Protein AF-A0A015L414-F1 (afdb_monomer_lite)

Radius of gyration: 54.32 Å; chains: 1; bounding box: 132×86×168 Å

Secondary structure (DSSP, 8-state):
--------------EEEEEEEEETTEEEEEEEEEEE-TTS--BHHHHHHHHHTTTTTTSEEEEEEE-TTSPPEEETTGGGSBTHHHHHHT--EEEEEEEPPP----------HHHHHHHHHHSEEPPPPPP-SSHHHHHHHHHHHHHHHTT--EETTTIIIIIHHHHHHHHHHHHHHGGGHHHHHTTT----HHHHTSTTGGGT--S-THHHHSSPPPPPPPHHHHHHHHHHHHHHHTSTTTTSTTTHHHHHHHHHHHHHHHHHHHHHHHHHHHHHHHHH-SS-S--TTTSEEEEEEPPPSS--GGGHHHHHHHHTSPTT--EESGGGS-SSHHHHHHHHHT---SS-EEEEEEEEETTTEEEEEEEE--S-GGG--HHHHHHHHHHHHHHSPB---HHHHHHHHHHHHTT----HHHHHHHHHHHH-B-PPPSSHHHHHHHHHHHHHHHHT-THHHHHHHHTTT-S--TTHHHHHHHHHHHHHSPPEE-TTS----EE--S-SSHHHHHHHHHHHHHHHS-TTSS----HHHHHHTSB-S-TTSGGGGG----S-EE------------TTHHHHHHHHHHHHHHHHHTTTTEEEEEEEEPPPEEEBSSS-EE-S---S-----TT-----B-TTS-SEEEEEEEEEEEPPPSSTTS-S--EEEEEEEEETTTS---HHHHHHHHHHHHHHHTTT---SEEEEEE---GGG-TTSHHHHHHHHHHHHHTT-SEEEEEEPPTT-GGGSHHHHHHHHHHHHHTT-EEBPPP--HHHHHHHHT--SHHHHHHHHHH-HHHHHHHHHHHHHHHHHHHHHHTT-EETTEEPEE-PPPPHHHHHHHHHGGGGT-TT--TT--SHHHHTT-HHHHHHHHHHEEE-SSEEEEE----TT-SSS----S-HHHHHH--PPPPP-B-SS-TTSBPPHHHHTTS---GGG-HHHHHHHHT--SS-TTTSSGGGEEEEEE-TTT--EEEEE-SSPPPHHHHHHHHHHHHHS---TTS-SS-TTSTTTTTSB--SS--TTSPPPHHHHH-TT--S---S-TTT---TTBPPPPHHHHHHEEEEE--BHHHHHTTPPPEEEEE----TTTGGGGSS--

Organism: Rhizophagus irregularis (strain DAOM 197198w) (NCBI:txid1432141)

Sequence (1105 aa):
MLPATMFDFLSHKMGFFVVCVLKEAKTVISDKVVKVSPTDSFQFHDIFNAATNEQFESYGVQVFLRKPPEKWVYVEEGLEGDISMLFELKFTHIKFVLEATEASVQEPQGPNAFDLLMRNSQLVCLPEQRKEDTRRDLLYNDIIKLLQSKEVGWKSGTHSTLGKSFVERLTAALWYIDPHCTKFTERSLSLGEFFDGLNQYRHDQHYNLFYFTGRHAKYNLMRDKLEQLASSLELSAVQPWATNEQWCNITEEVFILTSSMQKYASNLEKINKSMKQIHLSDTPARHPANDLIVYTIDSCRKIDAQYKQLQDHLLNVDYYTEVDLESFLPKDAIQRYRYIKDLQIQFPVTLYRYYQGNYLGTINYIWKVPSNSEVQSETAHARVITTIQEKLPQYFSRQMRKNVLKKYSLVKTITPAILRILYYDLTGDAAVASNSISKELEERLRLMLELEDPSIICDLRQNNGFKGTKFDTFWNEMNAYFNENLPAVNDRRHGNVLYMPLAISIRDLRNIFIQRLDEKFVPGTILIPSEEWIHLQFQPTNPIAKSAKQYTGRFNIKFMVQARQLRKDHPDTHYCATLFRYLREFAILYRQYVSFICADDKHKVPIGEGVNTSTGVRNKKTMVFQETSLVACDHDFTKLSLTPSVIFFCNIPESIENSFYSGKVFVSFKDTVFQSSSAIRHTTEFYNAISTYHSGNIPPILCLYTDGGPDHRTIFGSVQISLICLFLHGDFDMLIAMRTAPHHSWTNPAERIMSILNLGLQGVALVRDVMGPESETAFAKLDTLDEIRTAAKTNPTLQNDLRECIKRVQQLLEGRTERLVLHNEPIQCYNPADETTIDEFFNIILLIDQTLKISETTSDILSKKTHLQQFMKTHCRQRQYVFQIKKCGQSSCTICKSVQLPHDVFDSLDWLPDPIPSTVDKDHYAKFQTVYQSETTEQHRPTLITTIANSERASSSILVNTRVREFIQCFQCGRMRCLYSERALSAEDKIACQIAIDNWDYSCGSPLVPEDHILYNKVFVREKISCETPMELAYYSCRKSNVNCDVCYWCGHDNELAVPSESLKSKYKSLYPCCNLCRNAGKDIFVRGEIKTNTRAAKRRKINN

Structure (mmCIF, N/CA/C/O backbone):
data_AF-A0A015L414-F1
#
_entry.id   AF-A0A015L414-F1
#
loop_
_atom_site.group_PDB
_atom_site.id
_atom_site.type_symbol
_atom_site.label_atom_id
_atom_site.label_alt_id
_atom_site.label_comp_id
_atom_site.label_asym_id
_atom_site.label_entity_id
_atom_site.label_seq_id
_atom_site.pdbx_PDB_ins_code
_atom_site.Cartn_x
_atom_site.Cartn_y
_atom_site.Cartn_z
_atom_site.occupancy
_atom_site.B_iso_or_equiv
_atom_site.auth_seq_id
_atom_site.auth_comp_id
_atom_site.auth_asym_id
_atom_site.auth_atom_id
_atom_site.pdbx_PDB_model_num
ATOM 1 N N . MET A 1 1 ? 21.656 -44.884 -104.877 1.00 33.53 1 MET A N 1
ATOM 2 C CA . MET A 1 1 ? 22.478 -45.018 -106.096 1.00 33.53 1 MET A CA 1
ATOM 3 C C . MET A 1 1 ? 22.645 -43.631 -106.703 1.00 33.53 1 MET A C 1
ATOM 5 O O . MET A 1 1 ? 21.643 -42.994 -106.989 1.00 33.53 1 MET A O 1
ATOM 9 N N . LEU A 1 2 ? 23.896 -43.162 -106.759 1.00 32.06 2 LEU A N 1
ATOM 10 C CA . LEU A 1 2 ? 24.416 -41.983 -107.488 1.00 32.06 2 LEU A CA 1
ATOM 11 C C . LEU A 1 2 ? 24.376 -42.231 -109.018 1.00 32.06 2 LEU A C 1
ATOM 13 O O . LEU A 1 2 ? 24.239 -43.405 -109.376 1.00 32.06 2 LEU A O 1
ATOM 17 N N . PRO A 1 3 ? 24.448 -41.209 -109.911 1.00 40.34 3 PRO A N 1
ATOM 18 C CA . PRO A 1 3 ? 25.607 -40.296 -110.145 1.00 40.34 3 PRO A CA 1
ATOM 19 C C . PRO A 1 3 ? 25.206 -38.800 -110.303 1.00 40.34 3 PRO A C 1
ATOM 21 O O . PRO A 1 3 ? 24.043 -38.512 -110.544 1.00 40.34 3 PRO A O 1
ATOM 24 N N . ALA A 1 4 ? 25.995 -37.748 -110.021 1.00 32.47 4 ALA A N 1
ATOM 25 C CA . ALA A 1 4 ? 27.372 -37.325 -110.353 1.00 32.47 4 ALA A CA 1
ATOM 26 C C . ALA A 1 4 ? 27.585 -36.832 -111.807 1.00 32.47 4 ALA A C 1
ATOM 28 O O . ALA A 1 4 ? 27.795 -37.647 -112.697 1.00 32.47 4 ALA A O 1
ATOM 29 N N . THR A 1 5 ? 27.542 -35.499 -112.007 1.00 31.89 5 THR A N 1
ATOM 30 C CA . THR A 1 5 ? 28.395 -34.588 -112.839 1.00 31.89 5 THR A CA 1
ATOM 31 C C . THR A 1 5 ? 27.590 -33.294 -113.113 1.00 31.89 5 THR A C 1
ATOM 33 O O . THR A 1 5 ? 26.448 -33.392 -113.536 1.00 31.89 5 THR A O 1
ATOM 36 N N . MET A 1 6 ? 27.930 -32.073 -112.673 1.00 28.66 6 MET A N 1
ATOM 37 C CA . MET A 1 6 ? 29.140 -31.226 -112.700 1.00 28.66 6 MET A CA 1
ATOM 38 C C . MET A 1 6 ? 29.169 -30.282 -113.926 1.00 28.66 6 MET A C 1
ATOM 40 O O . MET A 1 6 ? 29.086 -30.746 -115.056 1.00 28.66 6 MET A O 1
ATOM 44 N N . PHE A 1 7 ? 29.357 -28.989 -113.621 1.00 29.14 7 PHE A N 1
ATOM 45 C CA . PHE A 1 7 ? 29.674 -27.816 -114.457 1.00 29.14 7 PHE A CA 1
ATOM 46 C C . PHE A 1 7 ? 28.555 -26.890 -114.986 1.00 29.14 7 PHE A C 1
ATOM 48 O O . PHE A 1 7 ? 27.577 -27.308 -115.589 1.00 29.14 7 PHE A O 1
ATOM 55 N N . ASP A 1 8 ? 28.820 -25.599 -114.733 1.00 31.88 8 ASP A N 1
ATOM 56 C CA . ASP A 1 8 ? 28.263 -24.349 -115.266 1.00 31.88 8 ASP A CA 1
ATOM 57 C C . ASP A 1 8 ? 26.940 -23.796 -114.725 1.00 31.88 8 ASP A C 1
ATOM 59 O O . ASP A 1 8 ? 25.874 -24.057 -115.259 1.00 31.88 8 ASP A O 1
ATOM 63 N N . PHE A 1 9 ? 27.043 -22.922 -113.707 1.00 31.22 9 PHE A N 1
ATOM 64 C CA . PHE A 1 9 ? 26.328 -21.631 -113.645 1.00 31.22 9 PHE A CA 1
ATOM 65 C C . PHE A 1 9 ? 26.808 -20.792 -112.442 1.00 31.22 9 PHE A C 1
ATOM 67 O O . PHE A 1 9 ? 26.171 -20.782 -111.396 1.00 31.22 9 PHE A O 1
ATOM 74 N N . LEU A 1 10 ? 27.921 -20.061 -112.570 1.00 32.56 10 LEU A N 1
ATOM 75 C CA . LEU A 1 10 ? 28.206 -18.873 -111.741 1.00 32.56 10 LEU A CA 1
ATOM 76 C C . LEU A 1 10 ? 29.092 -17.874 -112.515 1.00 32.56 10 LEU A C 1
ATOM 78 O O . LEU A 1 10 ? 30.137 -17.430 -112.049 1.00 32.56 10 LEU A O 1
ATOM 82 N N . SER A 1 11 ? 28.657 -17.482 -113.714 1.00 39.06 11 SER A N 1
ATOM 83 C CA . SER A 1 11 ? 29.202 -16.311 -114.399 1.00 39.06 11 SER A CA 1
ATOM 84 C C . SER A 1 11 ? 28.691 -15.022 -113.738 1.00 39.06 11 SER A C 1
ATOM 86 O O . SER A 1 11 ? 27.484 -14.796 -113.648 1.00 39.06 11 SER A O 1
ATOM 88 N N . HIS A 1 12 ? 29.644 -14.173 -113.342 1.00 51.84 12 HIS A N 1
ATOM 89 C CA . HIS A 1 12 ? 29.516 -12.746 -113.005 1.00 51.84 12 HIS A CA 1
ATOM 90 C C . HIS A 1 12 ? 29.059 -12.413 -111.579 1.00 51.84 12 HIS A C 1
ATOM 92 O O . HIS A 1 12 ? 27.959 -11.919 -111.334 1.00 51.84 12 HIS A O 1
ATOM 98 N N . LYS A 1 13 ? 29.979 -12.561 -110.622 1.00 49.94 13 LYS A N 1
ATOM 99 C CA . LYS A 1 13 ? 29.939 -11.785 -109.377 1.00 49.94 13 LYS A CA 1
ATOM 100 C C . LYS A 1 13 ? 31.193 -10.926 -109.276 1.00 49.94 13 LYS A C 1
ATOM 102 O O . LYS A 1 13 ? 32.298 -11.449 -109.228 1.00 49.94 13 LYS A O 1
ATOM 107 N N . MET A 1 14 ? 31.002 -9.609 -109.233 1.00 58.81 14 MET A N 1
ATOM 108 C CA . MET A 1 14 ? 32.038 -8.674 -108.793 1.00 58.81 14 MET A CA 1
ATOM 109 C C . MET A 1 14 ? 32.479 -9.040 -107.371 1.00 58.81 14 MET A C 1
ATOM 111 O O . MET A 1 14 ? 31.630 -9.212 -106.492 1.00 58.81 14 MET A O 1
ATOM 115 N N . GLY A 1 15 ? 33.790 -9.138 -107.152 1.00 65.06 15 GLY A N 1
ATOM 116 C CA . GLY A 1 15 ? 34.385 -9.369 -105.836 1.00 65.06 15 GLY A CA 1
ATOM 117 C C . GLY A 1 15 ? 34.878 -8.063 -105.226 1.00 65.06 15 GLY A C 1
ATOM 118 O O . GLY A 1 15 ? 35.528 -7.268 -105.905 1.00 65.06 15 GLY A O 1
ATOM 119 N N . PHE A 1 16 ? 34.567 -7.831 -103.951 1.00 74.94 16 PHE A N 1
ATOM 120 C CA . PHE A 1 16 ? 35.171 -6.763 -103.154 1.00 74.94 16 PHE A CA 1
ATOM 121 C C . PHE A 1 16 ? 36.086 -7.405 -102.116 1.00 74.94 16 PHE A C 1
ATOM 123 O O . PHE A 1 16 ? 35.624 -8.234 -101.329 1.00 74.94 16 PHE A O 1
ATOM 130 N N . PHE A 1 17 ? 37.358 -7.017 -102.111 1.00 79.75 17 PHE A N 1
ATOM 131 C CA . PHE A 1 17 ? 38.367 -7.573 -101.212 1.00 79.75 17 PHE A CA 1
ATOM 132 C C . PHE A 1 17 ? 38.961 -6.479 -100.333 1.00 79.75 17 PHE A C 1
ATOM 134 O O . PHE A 1 17 ? 39.168 -5.352 -100.782 1.00 79.75 17 PHE A O 1
ATOM 141 N N . VAL A 1 18 ? 39.232 -6.814 -99.074 1.00 82.44 18 VAL A N 1
ATOM 142 C CA . VAL A 1 18 ? 39.881 -5.906 -98.124 1.00 82.44 18 VAL A CA 1
ATOM 143 C C . VAL A 1 18 ? 41.389 -6.107 -98.214 1.00 82.44 18 VAL A C 1
ATOM 145 O O . VAL A 1 18 ? 41.885 -7.199 -97.941 1.00 82.44 18 VAL A O 1
ATOM 148 N N . VAL A 1 19 ? 42.114 -5.064 -98.606 1.00 85.00 19 VAL A N 1
ATOM 149 C CA . VAL A 1 19 ? 43.555 -5.104 -98.856 1.00 85.00 19 VAL A CA 1
ATOM 150 C C . VAL A 1 19 ? 44.305 -4.298 -97.802 1.00 85.00 19 VAL A C 1
ATOM 152 O O . VAL A 1 19 ? 43.972 -3.139 -97.546 1.00 85.00 19 VAL A O 1
ATOM 155 N N . CYS A 1 20 ? 45.358 -4.879 -97.229 1.00 86.19 20 CYS A N 1
ATOM 156 C CA . CYS A 1 20 ? 46.308 -4.162 -96.382 1.00 86.19 20 CYS A CA 1
ATOM 157 C C . CYS A 1 20 ? 47.757 -4.362 -96.851 1.00 86.19 20 CYS A C 1
ATOM 159 O O . CYS A 1 20 ? 48.112 -5.401 -97.403 1.00 86.19 20 CYS A O 1
ATOM 161 N N . VAL A 1 21 ? 48.601 -3.349 -96.652 1.00 84.62 21 VAL A N 1
ATOM 162 C CA . VAL A 1 21 ? 50.013 -3.359 -97.073 1.00 84.62 21 VAL A CA 1
ATOM 163 C C . VAL A 1 21 ? 50.892 -3.028 -95.875 1.00 84.62 21 VAL A C 1
ATOM 165 O O . VAL A 1 21 ? 50.646 -2.031 -95.192 1.00 84.62 21 VAL A O 1
ATOM 168 N N . LEU A 1 22 ? 51.910 -3.849 -95.615 1.00 80.38 22 LEU A N 1
ATOM 169 C CA . LEU A 1 22 ? 52.880 -3.661 -94.540 1.00 80.38 22 LEU A CA 1
ATOM 170 C C . LEU A 1 22 ? 54.297 -3.488 -95.082 1.00 80.38 22 LEU A C 1
ATOM 172 O O . LEU A 1 22 ? 54.710 -4.168 -96.015 1.00 80.38 22 LEU A O 1
ATOM 176 N N . LYS A 1 23 ? 55.069 -2.636 -94.414 1.00 76.62 23 LYS A N 1
ATOM 177 C CA . LYS A 1 23 ? 56.520 -2.523 -94.571 1.00 76.62 23 LYS A CA 1
ATOM 178 C C . LYS A 1 23 ? 57.143 -2.691 -93.192 1.00 76.62 23 LYS A C 1
ATOM 180 O O . LYS A 1 23 ? 56.731 -1.994 -92.266 1.00 76.62 23 LYS A O 1
ATOM 185 N N . GLU A 1 24 ? 58.064 -3.644 -93.033 1.00 66.00 24 GLU A N 1
ATOM 186 C CA . GLU A 1 24 ? 58.776 -3.891 -91.761 1.00 66.00 24 GLU A CA 1
ATOM 187 C C . GLU A 1 24 ? 57.824 -4.002 -90.545 1.00 66.00 24 GLU A C 1
ATOM 189 O O . GLU A 1 24 ? 58.004 -3.363 -89.509 1.00 66.00 24 GLU A O 1
ATOM 194 N N . ALA A 1 25 ? 56.748 -4.783 -90.703 1.00 60.25 25 ALA A N 1
ATOM 195 C CA . ALA A 1 25 ? 55.690 -5.003 -89.706 1.00 60.25 25 ALA A CA 1
ATOM 196 C C . ALA A 1 25 ? 54.842 -3.771 -89.305 1.00 60.25 25 ALA A C 1
ATOM 198 O O . ALA A 1 25 ? 53.988 -3.885 -88.423 1.00 60.25 25 ALA A O 1
ATOM 199 N N . LYS A 1 26 ? 54.990 -2.620 -89.975 1.00 64.38 26 LYS A N 1
ATOM 200 C CA . LYS A 1 26 ? 54.080 -1.469 -89.848 1.00 64.38 26 LYS A CA 1
ATOM 201 C C . LYS A 1 26 ? 53.106 -1.415 -91.020 1.00 64.38 26 LYS A C 1
ATOM 203 O O . LYS A 1 26 ? 53.510 -1.497 -92.177 1.00 64.38 26 LYS A O 1
ATOM 208 N N . THR A 1 27 ? 51.818 -1.262 -90.720 1.00 77.69 27 THR A N 1
ATOM 209 C CA . THR A 1 27 ? 50.769 -1.096 -91.733 1.00 77.69 27 THR A CA 1
ATOM 210 C C . THR A 1 27 ? 50.921 0.263 -92.409 1.00 77.69 27 THR A C 1
ATOM 212 O O . THR A 1 27 ? 50.776 1.296 -91.760 1.00 77.69 27 THR A O 1
ATOM 215 N N . VAL A 1 28 ? 51.218 0.255 -93.705 1.00 78.62 28 VAL A N 1
ATOM 216 C CA . VAL A 1 28 ? 51.336 1.455 -94.547 1.00 78.62 28 VAL A CA 1
ATOM 217 C C . VAL A 1 28 ? 49.978 1.807 -95.151 1.00 78.62 28 VAL A C 1
ATOM 219 O O . VAL A 1 28 ? 49.621 2.977 -95.239 1.00 78.62 28 VAL A O 1
ATOM 222 N N . ILE A 1 29 ? 49.186 0.789 -95.504 1.00 74.62 29 ILE A N 1
ATOM 223 C CA . ILE A 1 29 ? 47.802 0.938 -95.967 1.00 74.62 29 ILE A CA 1
ATOM 224 C C . ILE A 1 29 ? 46.931 -0.028 -95.168 1.00 74.62 29 ILE A C 1
ATOM 226 O O . ILE A 1 29 ? 47.131 -1.242 -95.235 1.00 74.62 29 ILE A O 1
ATOM 230 N N . SER A 1 30 ? 45.987 0.505 -94.392 1.00 76.88 30 SER A N 1
ATOM 231 C CA . SER A 1 30 ? 45.054 -0.283 -93.580 1.00 76.88 30 SER A CA 1
ATOM 232 C C . SER A 1 30 ? 43.725 -0.487 -94.307 1.00 76.88 30 SER A C 1
ATOM 234 O O . SER A 1 30 ? 43.047 0.491 -94.613 1.00 76.88 30 SER A O 1
ATOM 236 N N . ASP A 1 31 ? 43.353 -1.749 -94.526 1.00 75.31 31 ASP A N 1
ATOM 237 C CA . ASP A 1 31 ? 42.010 -2.230 -94.878 1.00 75.31 31 ASP A CA 1
ATOM 238 C C . ASP A 1 31 ? 41.263 -1.424 -95.966 1.00 75.31 31 ASP A C 1
ATOM 240 O O . ASP A 1 31 ? 40.113 -1.014 -95.801 1.00 75.31 31 ASP A O 1
ATOM 244 N N . LYS A 1 32 ? 41.914 -1.220 -97.118 1.00 79.94 32 LYS A N 1
ATOM 245 C CA . LYS A 1 32 ? 41.330 -0.581 -98.309 1.00 79.94 32 LYS A CA 1
ATOM 246 C C . LYS A 1 32 ? 40.472 -1.593 -99.071 1.00 79.94 32 LYS A C 1
ATOM 248 O O . LYS A 1 32 ? 40.950 -2.666 -99.424 1.00 79.94 32 LYS A O 1
ATOM 253 N N . VAL A 1 33 ? 39.215 -1.259 -99.368 1.00 78.19 33 VAL A N 1
ATOM 254 C CA . VAL A 1 33 ? 38.346 -2.126 -100.183 1.00 78.19 33 VAL A CA 1
ATOM 255 C C . VAL A 1 33 ? 38.651 -1.909 -101.663 1.00 78.19 33 VAL A C 1
ATOM 257 O O . VAL A 1 33 ? 38.466 -0.807 -102.178 1.00 78.19 33 VAL A O 1
ATOM 260 N N . VAL A 1 34 ? 39.090 -2.962 -102.351 1.00 76.19 34 VAL A N 1
ATOM 261 C CA . VAL A 1 34 ? 39.369 -2.955 -103.792 1.00 76.19 34 VAL A CA 1
ATOM 262 C C . VAL A 1 34 ? 38.310 -3.785 -104.514 1.00 76.19 34 VAL A C 1
ATOM 264 O O . VAL A 1 34 ? 37.980 -4.900 -104.106 1.00 76.19 34 VAL A O 1
ATOM 267 N N . LYS A 1 35 ? 37.738 -3.210 -105.575 1.00 73.44 35 LYS A N 1
ATOM 268 C CA . LYS A 1 35 ? 36.734 -3.849 -106.434 1.00 73.44 35 LYS A CA 1
ATOM 269 C C . LYS A 1 35 ? 37.435 -4.532 -107.605 1.00 73.44 35 LYS A C 1
ATOM 271 O O . LYS A 1 35 ? 38.198 -3.874 -108.303 1.00 73.44 35 LYS A O 1
ATOM 276 N N . VAL A 1 36 ? 37.108 -5.800 -107.860 1.00 68.19 36 VAL A N 1
ATOM 277 C CA . VAL A 1 36 ? 37.711 -6.594 -108.942 1.00 68.19 36 VAL A CA 1
ATOM 278 C C . VAL A 1 36 ? 36.627 -7.288 -109.782 1.00 68.19 36 VAL A C 1
ATOM 280 O O . VAL A 1 36 ? 35.657 -7.827 -109.234 1.00 68.19 36 VAL A O 1
ATOM 283 N N . SER A 1 37 ? 36.761 -7.229 -111.116 1.00 60.06 37 SER A N 1
ATOM 284 C CA . SER A 1 37 ? 35.856 -7.861 -112.094 1.00 60.06 37 SER A CA 1
ATOM 285 C C . SER A 1 37 ? 36.553 -9.047 -112.777 1.00 60.06 37 SER A C 1
ATOM 287 O O . SER A 1 37 ? 37.722 -8.897 -113.114 1.00 60.06 37 SER A O 1
ATOM 289 N N . PRO A 1 38 ? 35.887 -10.192 -113.029 1.00 55.81 38 PRO A N 1
ATOM 290 C CA . PRO A 1 38 ? 36.559 -11.422 -113.468 1.00 55.81 38 PRO A CA 1
ATOM 291 C C . PRO A 1 38 ? 36.771 -11.536 -114.988 1.00 55.81 38 PRO A C 1
ATOM 293 O O . PRO A 1 38 ? 37.044 -12.625 -115.477 1.00 55.81 38 PRO A O 1
ATOM 296 N N . THR A 1 39 ? 36.535 -10.477 -115.763 1.00 53.91 39 THR A N 1
ATOM 297 C CA . THR A 1 39 ? 36.400 -10.596 -117.225 1.00 53.91 39 THR A CA 1
ATOM 298 C C . THR A 1 39 ? 37.699 -10.488 -118.015 1.00 53.91 39 THR A C 1
ATOM 300 O O . THR A 1 39 ? 37.660 -10.791 -119.197 1.00 53.91 39 THR A O 1
ATOM 303 N N . ASP A 1 40 ? 38.828 -10.164 -117.388 1.00 49.84 40 ASP A N 1
ATOM 304 C CA . ASP A 1 40 ? 40.147 -10.156 -118.029 1.00 49.84 40 ASP A CA 1
ATOM 305 C C . ASP A 1 40 ? 41.174 -10.745 -117.044 1.00 49.84 40 ASP A C 1
ATOM 307 O O . ASP A 1 40 ? 40.995 -10.632 -115.834 1.00 49.84 40 ASP A O 1
ATOM 311 N N . SER A 1 41 ? 42.193 -11.460 -117.522 1.00 55.28 41 SER A N 1
ATOM 312 C CA . SER A 1 41 ? 43.191 -12.131 -116.672 1.00 55.28 41 SER A CA 1
ATOM 313 C C . SER A 1 41 ? 43.985 -11.114 -115.842 1.00 55.28 41 SER A C 1
ATOM 315 O O . SER A 1 41 ? 44.773 -10.360 -116.411 1.00 55.28 41 SER A O 1
ATOM 317 N N . PHE A 1 42 ? 43.793 -11.108 -114.521 1.00 66.19 42 PHE A N 1
ATOM 318 C CA . PHE A 1 42 ? 44.465 -10.200 -113.584 1.00 66.19 42 PHE A CA 1
ATOM 319 C C . PHE A 1 42 ? 45.402 -10.982 -112.653 1.00 66.19 42 PHE A C 1
ATOM 321 O O . PHE A 1 42 ? 45.049 -12.055 -112.164 1.00 66.19 42 PHE A O 1
ATOM 328 N N . GLN A 1 43 ? 46.580 -10.428 -112.372 1.00 78.81 43 GLN A N 1
ATOM 329 C CA . GLN A 1 43 ? 47.511 -10.958 -111.370 1.00 78.81 43 GLN A CA 1
ATOM 330 C C . GLN A 1 43 ? 47.359 -10.189 -110.047 1.00 78.81 43 GLN A C 1
ATOM 332 O O . GLN A 1 43 ? 46.804 -9.085 -110.002 1.00 78.81 43 GLN A O 1
ATOM 337 N N . PHE A 1 44 ? 47.870 -10.730 -108.935 1.00 82.00 44 PHE A N 1
ATOM 338 C CA . PHE A 1 44 ? 47.918 -9.996 -107.658 1.00 82.00 44 PHE A CA 1
ATOM 339 C C . PHE A 1 44 ? 48.666 -8.654 -107.761 1.00 82.00 44 PHE A C 1
ATOM 341 O O . PHE A 1 44 ? 48.374 -7.734 -106.990 1.00 82.00 44 PHE A O 1
ATOM 348 N N . HIS A 1 45 ? 49.570 -8.527 -108.734 1.00 80.75 45 HIS A N 1
ATOM 349 C CA . HIS A 1 45 ? 50.254 -7.301 -109.134 1.00 80.75 45 HIS A CA 1
ATOM 350 C C . HIS A 1 45 ? 49.287 -6.134 -109.385 1.00 80.75 45 HIS A C 1
ATOM 352 O O . HIS A 1 45 ? 49.473 -5.046 -108.840 1.00 80.75 45 HIS A O 1
ATOM 358 N N . ASP A 1 46 ? 48.193 -6.369 -110.108 1.00 76.62 46 ASP A N 1
ATOM 359 C CA . ASP A 1 46 ? 47.238 -5.316 -110.469 1.00 76.62 46 ASP A CA 1
ATOM 360 C C . ASP A 1 46 ? 46.463 -4.809 -109.244 1.00 76.62 46 ASP A C 1
ATOM 362 O O . ASP A 1 46 ? 46.218 -3.610 -109.080 1.00 76.62 46 ASP A O 1
ATOM 366 N N . ILE A 1 47 ? 46.126 -5.719 -108.323 1.00 79.06 47 ILE A N 1
ATOM 367 C CA . ILE A 1 47 ? 45.480 -5.378 -107.047 1.00 79.06 47 ILE A CA 1
ATOM 368 C C . ILE A 1 47 ? 46.453 -4.606 -106.149 1.00 79.06 47 ILE A C 1
ATOM 370 O O . ILE A 1 47 ? 46.045 -3.654 -105.478 1.00 79.06 47 ILE A O 1
ATOM 374 N N . PHE A 1 48 ? 47.731 -4.990 -106.137 1.00 80.69 48 PHE A N 1
ATOM 375 C CA . PHE A 1 48 ? 48.769 -4.296 -105.383 1.00 80.69 48 PHE A CA 1
ATOM 376 C C . PHE A 1 48 ? 48.977 -2.865 -105.897 1.00 80.69 48 PHE A C 1
ATOM 378 O O . PHE A 1 48 ? 48.953 -1.926 -105.095 1.00 80.69 48 PHE A O 1
ATOM 385 N N . ASN A 1 49 ? 49.066 -2.670 -107.214 1.00 79.81 49 ASN A N 1
ATOM 386 C CA . ASN A 1 49 ? 49.197 -1.344 -107.823 1.00 79.81 49 ASN A CA 1
ATOM 387 C C . ASN A 1 49 ? 47.950 -0.484 -107.578 1.00 79.81 49 ASN A C 1
ATOM 389 O O . ASN A 1 49 ? 48.072 0.667 -107.158 1.00 79.81 49 ASN A O 1
ATOM 393 N N . ALA A 1 50 ? 46.743 -1.047 -107.702 1.00 75.44 50 ALA A N 1
ATOM 394 C CA . ALA A 1 50 ? 45.497 -0.338 -107.390 1.00 75.44 50 ALA A CA 1
ATOM 395 C C . ALA A 1 50 ? 45.361 0.020 -105.893 1.00 75.44 50 ALA A C 1
ATOM 397 O O . ALA A 1 50 ? 44.770 1.043 -105.513 1.00 75.44 50 ALA A O 1
ATOM 398 N N . ALA A 1 51 ? 45.894 -0.816 -105.000 1.00 75.75 51 ALA A N 1
ATOM 399 C CA . ALA A 1 51 ? 45.897 -0.536 -103.571 1.00 75.75 51 ALA A CA 1
ATOM 400 C C . ALA A 1 51 ? 46.894 0.576 -103.215 1.00 75.75 51 ALA A C 1
ATOM 402 O O . ALA A 1 51 ? 46.553 1.440 -102.401 1.00 75.75 51 ALA A O 1
ATOM 403 N N . THR A 1 52 ? 48.066 0.586 -103.856 1.00 76.69 52 THR A N 1
ATOM 404 C CA . THR A 1 52 ? 49.214 1.440 -103.513 1.00 76.69 52 THR A CA 1
ATOM 405 C C . THR A 1 52 ? 49.412 2.675 -104.394 1.00 76.69 52 THR A C 1
ATOM 407 O O . THR A 1 52 ? 50.240 3.514 -104.050 1.00 76.69 52 THR A O 1
ATOM 410 N N . ASN A 1 53 ? 48.647 2.824 -105.479 1.00 74.94 53 ASN A N 1
ATOM 411 C CA . ASN A 1 53 ? 48.847 3.846 -106.515 1.00 74.94 53 ASN A CA 1
ATOM 412 C C . ASN A 1 53 ? 50.285 3.834 -107.086 1.00 74.94 53 ASN A C 1
ATOM 414 O O . ASN A 1 53 ? 50.892 4.895 -107.213 1.00 74.94 53 ASN A O 1
ATOM 418 N N . GLU A 1 54 ? 50.833 2.644 -107.370 1.00 73.69 54 GLU A N 1
ATOM 419 C CA . GLU A 1 54 ? 52.150 2.434 -108.024 1.00 73.69 54 GLU A CA 1
ATOM 420 C C . GLU A 1 54 ? 53.372 2.972 -107.241 1.00 73.69 54 GLU A C 1
ATOM 422 O O . GLU A 1 54 ? 54.460 3.155 -107.777 1.00 73.69 54 GLU A O 1
ATOM 427 N N . GLN A 1 55 ? 53.243 3.216 -105.933 1.00 65.06 55 GLN A N 1
ATOM 428 C CA . GLN A 1 55 ? 54.289 3.893 -105.147 1.00 65.06 55 GLN A CA 1
ATOM 429 C C . GLN A 1 55 ? 55.465 3.004 -104.692 1.00 65.06 55 GLN A C 1
ATOM 431 O O . GLN A 1 55 ? 56.407 3.521 -104.088 1.00 65.06 55 GLN A O 1
ATOM 436 N N . PHE A 1 56 ? 55.430 1.684 -104.921 1.00 69.75 56 PHE A N 1
ATOM 437 C CA . PHE A 1 56 ? 56.350 0.731 -104.270 1.00 69.75 56 PHE A CA 1
ATOM 438 C C . PHE A 1 56 ? 56.961 -0.333 -105.202 1.00 69.75 56 PHE A C 1
ATOM 440 O O . PHE A 1 56 ? 57.301 -1.417 -104.737 1.00 69.75 56 PHE A O 1
ATOM 447 N N . GLU A 1 57 ? 57.151 -0.026 -106.490 1.00 56.41 57 GLU A N 1
ATOM 448 C CA . GLU A 1 57 ? 57.668 -0.969 -107.507 1.00 56.41 57 GLU A CA 1
ATOM 449 C C . GLU A 1 57 ? 59.084 -1.527 -107.239 1.00 56.41 57 GLU A C 1
ATOM 451 O O . GLU A 1 57 ? 59.448 -2.561 -107.790 1.00 56.41 57 GLU A O 1
ATOM 456 N N . SER A 1 58 ? 59.897 -0.888 -106.389 1.00 55.03 58 SER A N 1
ATOM 457 C CA . SER A 1 58 ? 61.294 -1.282 -106.124 1.00 55.03 58 SER A CA 1
ATOM 458 C C . SER A 1 58 ? 61.501 -2.230 -104.931 1.00 55.03 58 SER A C 1
ATOM 460 O O . SER A 1 58 ? 62.644 -2.502 -104.562 1.00 55.03 58 SER A O 1
ATOM 462 N N . TYR A 1 59 ? 60.425 -2.731 -104.317 1.00 62.06 59 TYR A N 1
ATOM 463 C CA . TYR A 1 59 ? 60.475 -3.633 -103.159 1.00 62.06 59 TYR A CA 1
ATOM 464 C C . TYR A 1 59 ? 60.094 -5.068 -103.544 1.00 62.06 59 TYR A C 1
ATOM 466 O O . TYR A 1 59 ? 59.187 -5.276 -104.346 1.00 62.06 59 TYR A O 1
ATOM 474 N N . GLY A 1 60 ? 60.729 -6.068 -102.923 1.00 73.44 60 GLY A N 1
ATOM 475 C CA . GLY A 1 60 ? 60.242 -7.449 -103.002 1.00 73.44 60 GLY A CA 1
ATOM 476 C C . GLY A 1 60 ? 58.920 -7.569 -102.243 1.00 73.44 60 GLY A C 1
ATOM 477 O O . GLY A 1 60 ? 58.845 -7.120 -101.100 1.00 73.44 60 GLY A O 1
ATOM 478 N N . VAL A 1 61 ? 57.864 -8.116 -102.857 1.00 79.94 61 VAL A N 1
ATOM 479 C CA . VAL A 1 61 ? 56.519 -8.143 -102.251 1.00 79.94 61 VAL A CA 1
ATOM 480 C C . VAL A 1 61 ? 56.026 -9.568 -102.028 1.00 79.94 61 VAL A C 1
ATOM 482 O O . VAL A 1 61 ? 55.881 -10.347 -102.966 1.00 79.94 61 VAL A O 1
ATOM 485 N N . GLN A 1 62 ? 55.688 -9.882 -100.780 1.00 85.00 62 GLN A N 1
ATOM 486 C CA . GLN A 1 62 ? 55.030 -11.130 -100.393 1.00 85.00 62 GLN A CA 1
ATOM 487 C C . GLN A 1 62 ? 53.516 -10.945 -100.270 1.00 85.00 62 GLN A C 1
ATOM 489 O O . GLN A 1 62 ? 53.055 -9.943 -99.718 1.00 85.00 62 GLN A O 1
ATOM 494 N N . VAL A 1 63 ? 52.740 -11.932 -100.726 1.00 86.81 63 VAL A N 1
ATOM 495 C CA . VAL A 1 63 ? 51.268 -11.893 -100.746 1.00 86.81 63 VAL A CA 1
ATOM 496 C C . VAL A 1 63 ? 50.691 -12.928 -99.783 1.00 86.81 63 VAL A C 1
ATOM 498 O O . VAL A 1 63 ? 51.121 -14.078 -99.747 1.00 86.81 63 VAL A O 1
ATOM 501 N N . PHE A 1 64 ? 49.699 -12.525 -98.990 1.00 86.56 64 PHE A N 1
ATOM 502 C CA . PHE A 1 64 ? 48.989 -13.393 -98.055 1.00 86.56 64 PHE A CA 1
ATOM 503 C C . PHE A 1 64 ? 47.475 -13.210 -98.158 1.00 86.56 64 PHE A C 1
ATOM 505 O O . PHE A 1 64 ? 46.985 -12.091 -98.280 1.00 86.56 64 PHE A O 1
ATOM 512 N N . LEU A 1 65 ? 46.719 -14.293 -98.003 1.00 87.69 65 LEU A N 1
ATOM 513 C CA . LEU A 1 65 ? 45.263 -14.329 -98.119 1.00 87.69 65 LEU A CA 1
ATOM 514 C C . LEU A 1 65 ? 44.606 -14.773 -96.818 1.00 87.69 65 LEU A C 1
ATOM 516 O O . LEU A 1 65 ? 45.176 -15.548 -96.050 1.00 87.69 65 LEU A O 1
ATOM 520 N N . ARG A 1 66 ? 43.394 -14.282 -96.547 1.00 86.25 66 ARG A N 1
ATOM 521 C CA . ARG A 1 66 ? 42.617 -14.711 -95.379 1.00 86.25 66 ARG A CA 1
ATOM 522 C C . ARG A 1 66 ? 41.116 -14.647 -95.607 1.00 86.25 66 ARG A C 1
ATOM 524 O O . ARG A 1 66 ? 40.587 -13.741 -96.255 1.00 86.25 66 ARG A O 1
ATOM 531 N N . LYS A 1 67 ? 40.417 -15.596 -94.990 1.00 84.19 67 LYS A N 1
ATOM 532 C CA . LYS A 1 67 ? 38.972 -15.581 -94.788 1.00 84.19 67 LYS A CA 1
ATOM 533 C C . LYS A 1 67 ? 38.699 -15.605 -93.280 1.00 84.19 67 LYS A C 1
ATOM 535 O O . LYS A 1 67 ? 38.893 -16.636 -92.650 1.00 84.19 67 LYS A O 1
ATOM 540 N N . PRO A 1 68 ? 38.312 -14.485 -92.655 1.00 69.56 68 PRO A N 1
ATOM 541 C CA . PRO A 1 68 ? 38.116 -14.452 -91.209 1.00 69.56 68 PRO A CA 1
ATOM 542 C C . PRO A 1 68 ? 37.095 -15.507 -90.740 1.00 69.56 68 PRO A C 1
ATOM 544 O O . PRO A 1 68 ? 36.062 -15.664 -91.396 1.00 69.56 68 PRO A O 1
ATOM 547 N N . PRO A 1 69 ? 37.352 -16.209 -89.617 1.00 61.25 69 PRO A N 1
ATOM 548 C CA . PRO A 1 69 ? 38.429 -15.985 -88.642 1.00 61.25 69 PRO A CA 1
ATOM 549 C C . PRO A 1 69 ? 39.722 -16.791 -88.903 1.00 61.25 69 PRO A C 1
ATOM 551 O O . PRO A 1 69 ? 40.573 -16.867 -88.019 1.00 61.25 69 PRO A O 1
ATOM 554 N N . GLU A 1 70 ? 39.879 -17.408 -90.076 1.00 74.81 70 GLU A N 1
ATOM 555 C CA . GLU A 1 70 ? 40.998 -18.307 -90.398 1.00 74.81 70 GLU A CA 1
ATOM 556 C C . GLU A 1 70 ? 42.356 -17.575 -90.407 1.00 74.81 70 GLU A C 1
ATOM 558 O O . GLU A 1 70 ? 42.420 -16.345 -90.436 1.00 74.81 70 GLU A O 1
ATOM 563 N N . LYS A 1 71 ? 43.469 -18.318 -90.332 1.00 79.69 71 LYS A N 1
ATOM 564 C CA . LYS A 1 71 ? 44.828 -17.741 -90.331 1.00 79.69 71 LYS A CA 1
ATOM 565 C C . LYS A 1 71 ? 45.197 -17.192 -91.719 1.00 79.69 71 LYS A C 1
ATOM 567 O O . LYS A 1 71 ? 44.611 -17.582 -92.721 1.00 79.69 71 LYS A O 1
ATOM 572 N N . TRP A 1 72 ? 46.170 -16.278 -91.767 1.00 84.69 72 TRP A N 1
ATOM 573 C CA . TRP A 1 72 ? 46.746 -15.810 -93.034 1.00 84.69 72 TRP A CA 1
ATOM 574 C C . TRP A 1 72 ? 47.513 -16.946 -93.717 1.00 84.69 72 TRP A C 1
ATOM 576 O O . TRP A 1 72 ? 48.340 -17.590 -93.074 1.00 84.69 72 TRP A O 1
ATOM 586 N N . VAL A 1 73 ? 47.250 -17.150 -95.002 1.00 83.06 73 VAL A N 1
ATOM 587 C CA . VAL A 1 73 ? 47.897 -18.144 -95.864 1.00 83.06 73 VAL A CA 1
ATOM 588 C C . VAL A 1 73 ? 48.817 -17.411 -96.833 1.00 83.06 73 VAL A C 1
ATOM 590 O O . VAL A 1 73 ? 48.414 -16.395 -97.387 1.00 83.06 73 VAL A O 1
ATOM 593 N N . TYR A 1 74 ? 50.052 -17.875 -96.998 1.00 84.50 74 TYR A N 1
ATOM 594 C CA . TYR A 1 74 ? 51.022 -17.301 -97.935 1.00 84.50 74 TYR A CA 1
ATOM 595 C C . TYR A 1 74 ? 50.757 -17.784 -99.366 1.00 84.50 74 TYR A C 1
ATOM 597 O O . TYR A 1 74 ? 50.382 -18.940 -99.551 1.00 84.50 74 TYR A O 1
ATOM 605 N N . VAL A 1 75 ? 50.950 -16.909 -100.355 1.00 82.38 75 VAL A N 1
ATOM 606 C CA . VAL A 1 75 ? 50.864 -17.240 -101.785 1.00 82.38 75 VAL A CA 1
ATOM 607 C C . VAL A 1 75 ? 52.282 -17.307 -102.345 1.00 82.38 75 VAL A C 1
ATOM 609 O O . VAL A 1 75 ? 52.957 -16.281 -102.430 1.00 82.38 75 VAL A O 1
ATOM 612 N N . GLU A 1 76 ? 52.730 -18.510 -102.713 1.00 77.06 76 GLU A N 1
ATOM 613 C CA . GLU A 1 76 ? 54.095 -18.755 -103.212 1.00 77.06 76 GLU A CA 1
ATOM 614 C C . GLU A 1 76 ? 54.398 -18.014 -104.518 1.00 77.06 76 GLU A C 1
ATOM 616 O O . GLU A 1 76 ? 55.493 -17.487 -104.682 1.00 77.06 76 GLU A O 1
ATOM 621 N N . GLU A 1 77 ? 53.414 -17.903 -105.413 1.00 75.38 77 GLU A N 1
ATOM 622 C CA . GLU A 1 77 ? 53.538 -17.193 -106.697 1.00 75.38 77 GLU A CA 1
ATOM 623 C C . GLU A 1 77 ? 53.632 -15.661 -106.533 1.00 75.38 77 GLU A C 1
ATOM 625 O O . GLU A 1 77 ? 53.840 -14.930 -107.502 1.00 75.38 77 GLU A O 1
ATOM 630 N N . GLY A 1 78 ? 53.493 -15.150 -105.303 1.00 82.31 78 GLY A N 1
ATOM 631 C CA . GLY A 1 78 ? 53.667 -13.737 -104.992 1.00 82.31 78 GLY A CA 1
ATOM 632 C C . GLY A 1 78 ? 52.731 -12.832 -105.799 1.00 82.31 78 GLY A C 1
ATOM 633 O O . GLY A 1 78 ? 51.524 -13.066 -105.864 1.00 82.31 78 GLY A O 1
ATOM 634 N N . LEU A 1 79 ? 53.283 -11.759 -106.378 1.00 79.94 79 LEU A N 1
ATOM 635 C CA . LEU A 1 79 ? 52.518 -10.804 -107.186 1.00 79.94 79 LEU A CA 1
ATOM 636 C C . LEU A 1 79 ? 52.076 -11.363 -108.547 1.00 79.94 79 LEU A C 1
ATOM 638 O O . LEU A 1 79 ? 51.116 -10.838 -109.103 1.00 79.94 79 LEU A O 1
ATOM 642 N N . GLU A 1 80 ? 52.718 -12.408 -109.071 1.00 77.00 80 GLU A N 1
ATOM 643 C CA . GLU A 1 80 ? 52.382 -12.975 -110.387 1.00 77.00 80 GLU A CA 1
ATOM 644 C C . GLU A 1 80 ? 51.260 -14.028 -110.331 1.00 77.00 80 GLU A C 1
ATOM 646 O O . GLU A 1 80 ? 50.786 -14.479 -111.375 1.00 77.00 80 GLU A O 1
ATOM 651 N N . GLY A 1 81 ? 50.802 -14.394 -109.128 1.00 75.06 81 GLY A N 1
ATOM 652 C CA . GLY A 1 81 ? 49.745 -15.387 -108.941 1.00 75.06 81 GLY A CA 1
ATOM 653 C C . GLY A 1 81 ? 48.382 -14.943 -109.481 1.00 75.06 81 GLY A C 1
ATOM 654 O O . GLY A 1 81 ? 48.011 -13.765 -109.403 1.00 75.06 81 GLY A O 1
ATOM 655 N N . ASP A 1 82 ? 47.620 -15.905 -110.004 1.00 77.88 82 ASP A N 1
ATOM 656 C CA . ASP A 1 82 ? 46.295 -15.668 -110.588 1.00 77.88 82 ASP A CA 1
ATOM 657 C C . ASP A 1 82 ? 45.245 -15.400 -109.497 1.00 77.88 82 ASP A C 1
ATOM 659 O O . ASP A 1 82 ? 45.073 -16.167 -108.548 1.00 77.88 82 ASP A O 1
ATOM 663 N N . ILE A 1 83 ? 44.490 -14.311 -109.642 1.00 77.06 83 ILE A N 1
ATOM 664 C CA . ILE A 1 83 ? 43.461 -13.920 -108.677 1.00 77.06 83 ILE A CA 1
ATOM 665 C C . ILE A 1 83 ? 42.204 -14.803 -108.727 1.00 77.06 83 ILE A C 1
ATOM 667 O O . ILE A 1 83 ? 41.354 -14.689 -107.837 1.00 77.06 83 ILE A O 1
ATOM 671 N N . SER A 1 84 ? 42.052 -15.673 -109.733 1.00 72.44 84 SER A N 1
ATOM 672 C CA . SER A 1 84 ? 40.928 -16.616 -109.857 1.00 72.44 84 SER A CA 1
ATOM 673 C C . SER A 1 84 ? 40.747 -17.473 -108.592 1.00 72.44 84 SER A C 1
ATOM 675 O O . SER A 1 84 ? 39.616 -17.678 -108.128 1.00 72.44 84 SER A O 1
ATOM 677 N N . MET A 1 85 ? 41.854 -17.821 -107.921 1.00 70.81 85 MET A N 1
ATOM 678 C CA . MET A 1 85 ? 41.863 -18.561 -106.654 1.00 70.81 85 MET A CA 1
ATOM 679 C C . MET A 1 85 ? 41.110 -17.854 -105.510 1.00 70.81 85 MET A C 1
ATOM 681 O O . MET A 1 85 ? 40.579 -18.514 -104.614 1.00 70.81 85 MET A O 1
ATOM 685 N N . LEU A 1 86 ? 41.005 -16.517 -105.527 1.00 75.31 86 LEU A N 1
ATOM 686 C CA . LEU A 1 86 ? 40.254 -15.760 -104.516 1.00 75.31 86 LEU A CA 1
ATOM 687 C C . LEU A 1 86 ? 38.758 -16.068 -104.568 1.00 75.31 86 LEU A C 1
ATOM 689 O O . LEU A 1 86 ? 38.098 -16.145 -103.528 1.00 75.31 86 LEU A O 1
ATOM 693 N N . PHE A 1 87 ? 38.228 -16.243 -105.778 1.00 72.94 87 PHE A N 1
ATOM 694 C CA . PHE A 1 87 ? 36.812 -16.496 -106.010 1.00 72.94 87 PHE A CA 1
ATOM 695 C C . PHE A 1 87 ? 36.455 -17.961 -105.753 1.00 72.94 87 PHE A C 1
ATOM 697 O O . PHE A 1 87 ? 35.437 -18.229 -105.107 1.00 72.94 87 PHE A O 1
ATOM 704 N N . GLU A 1 88 ? 37.307 -18.896 -106.182 1.00 72.25 88 GLU A N 1
ATOM 705 C CA . GLU A 1 88 ? 37.099 -20.332 -105.962 1.00 72.25 88 GLU A CA 1
ATOM 706 C C . GLU A 1 88 ? 37.191 -20.706 -104.477 1.00 72.25 88 GLU A C 1
ATOM 708 O O . GLU A 1 88 ? 36.308 -21.383 -103.941 1.00 72.25 88 GLU A O 1
ATOM 713 N N . LEU A 1 89 ? 38.211 -20.197 -103.778 1.00 72.88 89 LEU A N 1
ATOM 714 C CA . LEU A 1 89 ? 38.472 -20.517 -102.369 1.00 72.88 89 LEU A CA 1
ATOM 715 C C . LEU A 1 89 ? 37.766 -19.563 -101.388 1.00 72.88 89 LEU A C 1
ATOM 717 O O . LEU A 1 89 ? 37.769 -19.787 -100.175 1.00 72.88 89 LEU A O 1
ATOM 721 N N . LYS A 1 90 ? 37.085 -18.528 -101.902 1.00 75.69 90 LYS A N 1
ATOM 722 C CA . LYS A 1 90 ? 36.297 -17.539 -101.139 1.00 75.69 90 LYS A CA 1
ATOM 723 C C . LYS A 1 90 ? 37.108 -16.781 -100.083 1.00 75.69 90 LYS A C 1
ATOM 725 O O . LYS A 1 90 ? 36.588 -16.464 -99.004 1.00 75.69 90 LYS A O 1
ATOM 730 N N . PHE A 1 91 ? 38.369 -16.479 -100.380 1.00 81.94 91 PHE A N 1
ATOM 731 C CA . PHE A 1 91 ? 39.152 -15.549 -99.569 1.00 81.94 91 PHE A CA 1
ATOM 732 C C . PHE A 1 91 ? 38.564 -14.141 -99.682 1.00 81.94 91 PHE A C 1
ATOM 734 O O . PHE A 1 91 ? 38.007 -13.775 -100.707 1.00 81.94 91 PHE A O 1
ATOM 741 N N . THR A 1 92 ? 38.625 -13.353 -98.610 1.00 81.69 92 THR A N 1
ATOM 742 C CA . THR A 1 92 ? 37.999 -12.011 -98.578 1.00 81.69 92 THR A CA 1
ATOM 743 C C . THR A 1 92 ? 38.990 -10.898 -98.259 1.00 81.69 92 THR A C 1
ATOM 745 O O . THR A 1 92 ? 38.677 -9.728 -98.472 1.00 81.69 92 THR A O 1
ATOM 748 N N . HIS A 1 93 ? 40.176 -11.246 -97.753 1.00 86.31 93 HIS A N 1
ATOM 749 C CA . HIS A 1 93 ? 41.216 -10.302 -97.362 1.00 86.31 93 HIS A CA 1
ATOM 750 C C . HIS A 1 93 ? 42.555 -10.663 -98.010 1.00 86.31 93 HIS A C 1
ATOM 752 O O . HIS A 1 93 ? 42.910 -11.842 -98.068 1.00 86.31 93 HIS A O 1
ATOM 758 N N . ILE A 1 94 ? 43.301 -9.642 -98.430 1.00 87.50 94 ILE A N 1
ATOM 759 C CA . ILE A 1 94 ? 44.625 -9.745 -99.052 1.00 87.50 94 ILE A CA 1
ATOM 760 C C . ILE A 1 94 ? 45.596 -8.863 -98.262 1.00 87.50 94 ILE A C 1
ATOM 762 O O . ILE A 1 94 ? 45.260 -7.742 -97.882 1.00 87.50 94 ILE A O 1
ATOM 766 N N . LYS A 1 95 ? 46.800 -9.362 -98.003 1.00 89.31 95 LYS A N 1
ATOM 767 C CA . LYS A 1 95 ? 47.854 -8.658 -97.277 1.00 89.31 95 LYS A CA 1
ATOM 768 C C . LYS A 1 95 ? 49.162 -8.728 -98.055 1.00 89.31 95 LYS A C 1
ATOM 770 O O . LYS A 1 95 ? 49.651 -9.823 -98.308 1.00 89.31 95 LYS A O 1
ATOM 775 N N . PHE A 1 96 ? 49.744 -7.572 -98.354 1.00 89.12 96 PHE A N 1
ATOM 776 C CA . PHE A 1 96 ? 51.041 -7.439 -99.019 1.00 89.12 96 PHE A CA 1
ATOM 777 C C . PHE A 1 96 ? 52.129 -7.022 -98.021 1.00 89.12 96 PHE A C 1
ATOM 779 O O . PHE A 1 96 ? 51.870 -6.179 -97.160 1.00 89.12 96 PHE A O 1
ATOM 786 N N . VAL A 1 97 ? 53.332 -7.593 -98.111 1.00 83.62 97 VAL A N 1
ATOM 787 C CA . VAL A 1 97 ? 54.478 -7.270 -97.236 1.00 83.62 97 VAL A CA 1
ATOM 788 C C . VAL A 1 97 ? 55.704 -6.917 -98.081 1.00 83.62 97 VAL A C 1
ATOM 790 O O . VAL A 1 97 ? 56.083 -7.710 -98.934 1.00 83.62 97 VAL A O 1
ATOM 793 N N . LEU A 1 98 ? 56.304 -5.742 -97.845 1.00 81.56 98 LEU A N 1
ATOM 794 C CA . LEU A 1 98 ? 57.475 -5.226 -98.572 1.00 81.56 98 LEU A CA 1
ATOM 795 C C . LEU A 1 98 ? 58.800 -5.608 -97.883 1.00 81.56 98 LEU A C 1
ATOM 797 O O . LEU A 1 98 ? 58.966 -5.326 -96.692 1.00 81.56 98 LEU A O 1
ATOM 801 N N . GLU A 1 99 ? 59.751 -6.157 -98.643 1.00 67.44 99 GLU A N 1
ATOM 802 C CA . GLU A 1 99 ? 61.112 -6.531 -98.224 1.00 67.44 99 GLU A CA 1
ATOM 803 C C . GLU A 1 99 ? 62.170 -5.614 -98.874 1.00 67.44 99 GLU A C 1
ATOM 805 O O . GLU A 1 99 ? 62.094 -5.307 -100.067 1.00 67.44 99 GLU A O 1
ATOM 810 N N . ALA A 1 100 ? 63.141 -5.135 -98.085 1.00 50.97 100 ALA A N 1
ATOM 811 C CA . ALA A 1 100 ? 64.220 -4.247 -98.535 1.00 50.97 100 ALA A CA 1
ATOM 812 C C . ALA A 1 100 ? 65.444 -5.045 -99.024 1.00 50.97 100 ALA A C 1
ATOM 814 O O . ALA A 1 100 ? 65.880 -5.977 -98.355 1.00 50.97 100 ALA A O 1
ATOM 815 N N . THR A 1 101 ? 66.020 -4.661 -100.165 1.00 42.41 101 THR A N 1
ATOM 816 C CA . THR A 1 101 ? 67.218 -5.281 -100.757 1.00 42.41 101 THR A CA 1
ATOM 817 C C . THR A 1 101 ? 68.511 -4.746 -100.123 1.00 42.41 101 THR A C 1
ATOM 819 O O . THR A 1 101 ? 68.707 -3.536 -100.010 1.00 42.41 101 THR A O 1
ATOM 822 N N . GLU A 1 102 ? 69.394 -5.652 -99.694 1.00 36.50 102 GLU A N 1
ATOM 823 C CA . GLU A 1 102 ? 70.631 -5.365 -98.950 1.00 36.50 102 GLU A CA 1
ATOM 824 C C . GLU A 1 102 ? 71.755 -4.763 -99.821 1.00 36.50 102 GLU A C 1
ATOM 826 O O . GLU A 1 102 ? 72.019 -5.237 -100.926 1.00 36.50 102 GLU A O 1
ATOM 831 N N . ALA A 1 103 ? 72.493 -3.778 -99.287 1.00 28.33 103 ALA A N 1
ATOM 832 C CA . ALA A 1 103 ? 73.807 -3.374 -99.794 1.00 28.33 103 ALA A CA 1
ATOM 833 C C . ALA A 1 103 ? 74.854 -3.318 -98.659 1.00 28.33 103 ALA A C 1
ATOM 835 O O . ALA A 1 103 ? 74.684 -2.622 -97.660 1.00 28.33 103 ALA A O 1
ATOM 836 N N . SER A 1 104 ? 75.918 -4.098 -98.877 1.00 31.12 104 SER A N 1
ATOM 837 C CA . SER A 1 104 ? 77.193 -4.325 -98.168 1.00 31.12 104 SER A CA 1
ATOM 838 C C . SER A 1 104 ? 77.627 -3.401 -97.012 1.00 31.12 104 SER A C 1
ATOM 840 O O . SER A 1 104 ? 77.811 -2.199 -97.203 1.00 31.12 104 SER A O 1
ATOM 842 N N . VAL A 1 105 ? 78.007 -4.012 -95.879 1.00 32.19 105 VAL A N 1
ATOM 843 C CA . VAL A 1 105 ? 78.773 -3.392 -94.778 1.00 32.19 105 VAL A CA 1
ATOM 844 C C . VAL A 1 105 ? 80.074 -4.176 -94.538 1.00 32.19 105 VAL A C 1
ATOM 846 O O . VAL A 1 105 ? 80.046 -5.392 -94.372 1.00 32.19 105 VAL A O 1
ATOM 849 N N . GLN A 1 106 ? 81.210 -3.469 -94.530 1.00 29.83 106 GLN A N 1
ATOM 850 C CA . GLN A 1 106 ? 82.511 -3.949 -94.042 1.00 29.83 106 GLN A CA 1
ATOM 851 C C . GLN A 1 106 ? 82.587 -3.854 -92.505 1.00 29.83 106 GLN A C 1
ATOM 853 O O . GLN A 1 106 ? 82.104 -2.886 -91.919 1.00 29.83 106 GLN A O 1
ATOM 858 N N . GLU A 1 107 ? 83.222 -4.848 -91.873 1.00 38.22 107 GLU A N 1
ATOM 859 C CA . GLU A 1 107 ? 83.485 -4.946 -90.424 1.00 38.22 107 GLU A CA 1
ATOM 860 C C . GLU A 1 107 ? 84.396 -3.823 -89.881 1.00 38.22 107 GLU A C 1
ATOM 862 O O . GLU A 1 107 ? 85.233 -3.286 -90.613 1.00 38.22 107 GLU A O 1
ATOM 867 N N . PRO A 1 108 ? 84.322 -3.526 -88.566 1.00 37.66 108 PRO A N 1
ATOM 868 C CA . PRO A 1 108 ? 85.446 -3.947 -87.722 1.00 37.66 108 PRO A CA 1
ATOM 869 C C . PRO A 1 108 ? 85.081 -4.464 -86.316 1.00 37.66 108 PRO A C 1
ATOM 871 O O . PRO A 1 108 ? 84.030 -4.192 -85.740 1.00 37.66 108 PRO A O 1
ATOM 874 N N . GLN A 1 109 ? 86.042 -5.214 -85.780 1.00 47.03 109 GLN A N 1
ATOM 875 C CA . GLN A 1 109 ? 86.034 -6.038 -84.574 1.00 47.03 109 GLN A CA 1
ATOM 876 C C . GLN A 1 109 ? 85.955 -5.274 -83.234 1.00 47.03 109 GLN A C 1
ATOM 878 O O . GLN A 1 109 ? 86.640 -4.276 -83.018 1.00 47.03 109 GLN A O 1
ATOM 883 N N . GLY A 1 110 ? 85.208 -5.861 -82.291 1.00 49.19 110 GLY A N 1
ATOM 884 C CA . GLY A 1 110 ? 85.171 -5.590 -80.845 1.00 49.19 110 GLY A CA 1
ATOM 885 C C . GLY A 1 110 ? 84.166 -6.549 -80.170 1.00 49.19 110 GLY A C 1
ATOM 886 O O . GLY A 1 110 ? 83.287 -7.047 -80.871 1.00 49.19 110 GLY A O 1
ATOM 887 N N . PRO A 1 111 ? 84.271 -6.887 -78.865 1.00 48.94 111 PRO A N 1
ATOM 888 C CA . PRO A 1 111 ? 83.501 -7.985 -78.271 1.00 48.94 111 PRO A CA 1
ATOM 889 C C . PRO A 1 111 ? 81.993 -7.729 -78.398 1.00 48.94 111 PRO A C 1
ATOM 891 O O . PRO A 1 111 ? 81.491 -6.665 -78.039 1.00 48.94 111 PRO A O 1
ATOM 894 N N . ASN A 1 112 ? 81.285 -8.708 -78.958 1.00 46.94 112 ASN A N 1
ATOM 895 C CA . ASN A 1 112 ? 79.956 -8.547 -79.526 1.00 46.94 112 ASN A CA 1
ATOM 896 C C . ASN A 1 112 ? 78.884 -8.197 -78.469 1.00 46.94 112 ASN A C 1
ATOM 898 O O . ASN A 1 112 ? 78.434 -9.053 -77.703 1.00 46.94 112 ASN A O 1
ATOM 902 N N . ALA A 1 113 ? 78.415 -6.945 -78.460 1.00 50.31 113 ALA A N 1
ATOM 903 C CA . ALA A 1 113 ? 77.250 -6.516 -77.679 1.00 50.31 113 ALA A CA 1
ATOM 904 C C . ALA A 1 113 ? 75.981 -7.308 -78.049 1.00 50.31 113 ALA A C 1
ATOM 906 O O . ALA A 1 113 ? 75.079 -7.436 -77.223 1.00 50.31 113 ALA A O 1
ATOM 907 N N . PHE A 1 114 ? 75.929 -7.887 -79.253 1.00 46.84 114 PHE A N 1
ATOM 908 C CA . PHE A 1 114 ? 74.833 -8.725 -79.727 1.00 46.84 114 PHE A CA 1
ATOM 909 C C . PHE A 1 114 ? 74.800 -10.098 -79.041 1.00 46.84 114 PHE A C 1
ATOM 911 O O . PHE A 1 114 ? 73.713 -10.582 -78.761 1.00 46.84 114 PHE A O 1
ATOM 918 N N . ASP A 1 115 ? 75.940 -10.689 -78.658 1.00 50.81 115 ASP A N 1
ATOM 919 C CA . ASP A 1 115 ? 75.965 -11.942 -77.878 1.00 50.81 115 ASP A CA 1
ATOM 920 C C . ASP A 1 115 ? 75.542 -11.714 -76.418 1.00 50.81 115 ASP A C 1
ATOM 922 O O . ASP A 1 115 ? 74.897 -12.565 -75.799 1.00 50.81 115 ASP A O 1
ATOM 926 N N . LEU A 1 116 ? 75.845 -10.531 -75.874 1.00 49.72 116 LEU A N 1
ATOM 927 C CA . LEU A 1 116 ? 75.408 -10.089 -74.547 1.00 49.72 116 LEU A CA 1
ATOM 928 C C . LEU A 1 116 ? 73.915 -9.704 -74.553 1.00 49.72 116 LEU A C 1
ATOM 930 O O . LEU A 1 116 ? 73.193 -10.063 -73.627 1.00 49.72 116 LEU A O 1
ATOM 934 N N . LEU A 1 117 ? 73.418 -9.072 -75.624 1.00 53.00 117 LEU A N 1
ATOM 935 C CA . LEU A 1 117 ? 71.993 -8.801 -75.863 1.00 53.00 117 LEU A CA 1
ATOM 936 C C . LEU A 1 117 ? 71.194 -10.081 -76.152 1.00 53.00 117 LEU A C 1
ATOM 938 O O . LEU A 1 117 ? 70.094 -10.222 -75.628 1.00 53.00 117 LEU A O 1
ATOM 942 N N . MET A 1 118 ? 71.740 -11.041 -76.906 1.00 54.44 118 MET A N 1
ATOM 943 C CA . MET A 1 118 ? 71.110 -12.339 -77.172 1.00 54.44 118 MET A CA 1
ATOM 944 C C . MET A 1 118 ? 71.063 -13.205 -75.911 1.00 54.44 118 MET A C 1
ATOM 946 O O . MET A 1 118 ? 69.994 -13.735 -75.604 1.00 54.44 118 MET A O 1
ATOM 950 N N . ARG A 1 119 ? 72.143 -13.264 -75.108 1.00 54.09 119 ARG A N 1
ATOM 951 C CA . ARG A 1 119 ? 72.101 -13.865 -73.759 1.00 54.09 119 ARG A CA 1
ATOM 952 C C . ARG A 1 119 ? 71.081 -13.165 -72.865 1.00 54.09 119 ARG A C 1
ATOM 954 O O . ARG A 1 119 ? 70.246 -13.847 -72.283 1.00 54.09 119 ARG A O 1
ATOM 961 N N . ASN A 1 120 ? 71.081 -11.831 -72.813 1.00 55.22 120 ASN A N 1
ATOM 962 C CA . ASN A 1 120 ? 70.126 -11.062 -72.009 1.00 55.22 120 ASN A CA 1
ATOM 963 C C . ASN A 1 120 ? 68.672 -11.187 -72.501 1.00 55.22 120 ASN A C 1
ATOM 965 O O . ASN A 1 120 ? 67.755 -11.058 -71.697 1.00 55.22 120 ASN A O 1
ATOM 969 N N . SER A 1 121 ? 68.435 -11.467 -73.789 1.00 57.47 121 SER A N 1
ATOM 970 C CA . SER A 1 121 ? 67.093 -11.692 -74.352 1.00 57.47 121 SER A CA 1
ATOM 971 C C . SER A 1 121 ? 66.494 -13.048 -73.960 1.00 57.47 121 SER A C 1
ATOM 973 O O . SER A 1 121 ? 65.273 -13.175 -73.849 1.00 57.47 121 SER A O 1
ATOM 975 N N . GLN A 1 122 ? 67.352 -14.045 -73.706 1.00 60.12 122 GLN A N 1
ATOM 976 C CA . GLN A 1 122 ? 66.955 -15.377 -73.246 1.00 60.12 122 GLN A CA 1
ATOM 977 C C . GLN A 1 122 ? 66.865 -15.495 -71.718 1.00 60.12 122 GLN A C 1
ATOM 979 O O . GLN A 1 122 ? 66.341 -16.495 -71.226 1.00 60.12 122 GLN A O 1
ATOM 984 N N . LEU A 1 123 ? 67.313 -14.481 -70.966 1.00 65.69 123 LEU A N 1
ATOM 985 C CA . LEU A 1 123 ? 67.139 -14.441 -69.516 1.00 65.69 123 LEU A CA 1
ATOM 986 C C . LEU A 1 123 ? 65.652 -14.348 -69.155 1.00 65.69 123 LEU A C 1
ATOM 988 O O . LEU A 1 123 ? 64.903 -13.503 -69.654 1.00 65.69 123 LEU A O 1
ATOM 992 N N . VAL A 1 124 ? 65.244 -15.238 -68.256 1.00 73.88 124 VAL A N 1
ATOM 993 C CA . VAL A 1 124 ? 63.937 -15.213 -67.608 1.00 73.88 124 VAL A CA 1
ATOM 994 C C . VAL A 1 124 ? 63.984 -14.135 -66.528 1.00 73.88 124 VAL A C 1
ATOM 996 O O . VAL A 1 124 ? 64.714 -14.251 -65.547 1.00 73.88 124 VAL A O 1
ATOM 999 N N . CYS A 1 125 ? 63.222 -13.064 -66.725 1.00 79.00 125 CYS A N 1
ATOM 1000 C CA . CYS A 1 125 ? 63.136 -11.937 -65.807 1.00 79.00 125 CYS A CA 1
ATOM 1001 C C . CYS A 1 125 ? 61.743 -11.879 -65.169 1.00 79.00 125 CYS A C 1
ATOM 1003 O O . CYS A 1 125 ? 60.723 -12.142 -65.813 1.00 79.00 125 CYS A O 1
ATOM 1005 N N . LEU A 1 126 ? 61.696 -11.497 -63.896 1.00 86.25 126 LEU A N 1
ATOM 1006 C CA . LEU A 1 126 ? 60.458 -11.187 -63.187 1.00 86.25 126 LEU A CA 1
ATOM 1007 C C . LEU A 1 126 ? 60.217 -9.670 -63.178 1.00 86.25 126 LEU A C 1
ATOM 1009 O O . LEU A 1 126 ? 61.164 -8.899 -63.352 1.00 86.25 126 LEU A O 1
ATOM 1013 N N . PRO A 1 127 ? 58.965 -9.217 -62.995 1.00 87.06 127 PRO A N 1
ATOM 1014 C CA . PRO A 1 127 ? 58.676 -7.804 -62.786 1.00 87.06 127 PRO A CA 1
ATOM 1015 C C . PRO A 1 127 ? 59.454 -7.250 -61.586 1.00 87.06 127 PRO A C 1
ATOM 1017 O O . PRO A 1 127 ? 59.668 -7.959 -60.602 1.00 87.06 127 PRO A O 1
ATOM 1020 N N . GLU A 1 128 ? 59.836 -5.974 -61.648 1.00 86.44 128 GLU A N 1
ATOM 1021 C CA . GLU A 1 128 ? 60.510 -5.313 -60.529 1.00 86.44 128 GLU A CA 1
ATOM 1022 C C . GLU A 1 128 ? 59.626 -5.308 -59.277 1.00 86.44 128 GLU A C 1
ATOM 1024 O O . GLU A 1 128 ? 58.422 -5.021 -59.335 1.00 86.44 128 GLU A O 1
ATOM 1029 N N . GLN A 1 129 ? 60.246 -5.617 -58.136 1.00 88.25 129 GLN A N 1
ATOM 1030 C CA . GLN A 1 129 ? 59.607 -5.477 -56.835 1.00 88.25 129 GLN A CA 1
ATOM 1031 C C . GLN A 1 129 ? 59.348 -3.998 -56.550 1.00 88.25 129 GLN A C 1
ATOM 1033 O O . GLN A 1 129 ? 60.151 -3.120 -56.864 1.00 88.25 129 GLN A O 1
ATOM 1038 N N . ARG A 1 130 ? 58.201 -3.721 -55.939 1.00 89.62 130 ARG A N 1
ATOM 1039 C CA . ARG A 1 130 ? 57.822 -2.374 -55.527 1.00 89.62 130 ARG A CA 1
ATOM 1040 C C . ARG A 1 130 ? 58.476 -2.041 -54.198 1.00 89.62 130 ARG A C 1
ATOM 1042 O O . ARG A 1 130 ? 58.715 -2.918 -53.370 1.00 89.62 130 ARG A O 1
ATOM 1049 N N . LYS A 1 131 ? 58.690 -0.752 -53.953 1.00 87.38 131 LYS A N 1
ATOM 1050 C CA . LYS A 1 131 ? 58.973 -0.277 -52.601 1.00 87.38 131 LYS A CA 1
ATOM 1051 C C . LYS A 1 131 ? 57.766 -0.605 -51.712 1.00 87.38 131 LYS A C 1
ATOM 1053 O O . LYS A 1 131 ? 56.637 -0.285 -52.075 1.00 87.38 131 LYS A O 1
ATOM 1058 N N . GLU A 1 132 ? 57.995 -1.281 -50.587 1.00 84.75 132 GLU A N 1
ATOM 1059 C CA . GLU A 1 132 ? 56.940 -1.769 -49.683 1.00 84.75 132 GLU A CA 1
ATOM 1060 C C . GLU A 1 132 ? 56.314 -0.631 -48.852 1.00 84.75 132 GLU A C 1
ATOM 1062 O O . GLU A 1 132 ? 56.393 -0.617 -47.627 1.00 84.75 132 GLU A O 1
ATOM 1067 N N . ASP A 1 133 ? 55.684 0.340 -49.519 1.00 83.12 133 ASP A N 1
ATOM 1068 C CA . ASP A 1 133 ? 55.002 1.464 -48.866 1.00 83.12 133 ASP A CA 1
ATOM 1069 C C . ASP A 1 133 ? 53.607 1.055 -48.337 1.00 83.12 133 ASP A C 1
ATOM 1071 O O . ASP A 1 133 ? 53.098 1.640 -47.378 1.00 83.12 133 ASP A O 1
ATOM 1075 N N . THR A 1 134 ? 52.977 0.021 -48.919 1.00 86.69 134 THR A N 1
ATOM 1076 C CA . THR A 1 134 ? 51.692 -0.528 -48.450 1.00 86.69 134 THR A CA 1
ATOM 1077 C C . THR A 1 134 ? 51.702 -2.055 -48.317 1.00 86.69 134 THR A C 1
ATOM 1079 O O . THR A 1 134 ? 52.444 -2.766 -48.989 1.00 86.69 134 THR A O 1
ATOM 1082 N N . ARG A 1 135 ? 50.787 -2.607 -47.504 1.00 86.44 135 ARG A N 1
ATOM 1083 C CA . ARG A 1 135 ? 50.556 -4.067 -47.408 1.00 86.44 135 ARG A CA 1
ATOM 1084 C C . ARG A 1 135 ? 50.112 -4.703 -48.735 1.00 86.44 135 ARG A C 1
ATOM 1086 O O . ARG A 1 135 ? 50.282 -5.904 -48.924 1.00 86.44 135 ARG A O 1
ATOM 1093 N N . ARG A 1 136 ? 49.549 -3.914 -49.656 1.00 90.06 136 ARG A N 1
ATOM 1094 C CA . ARG A 1 136 ? 49.219 -4.377 -51.010 1.00 90.06 136 ARG A CA 1
ATOM 1095 C C . ARG A 1 136 ? 50.476 -4.513 -51.868 1.00 90.06 136 ARG A C 1
ATOM 1097 O O . ARG A 1 136 ? 50.549 -5.443 -52.666 1.00 90.06 136 ARG A O 1
ATOM 1104 N N . ASP A 1 137 ? 51.460 -3.637 -51.671 1.00 89.06 137 ASP A N 1
ATOM 1105 C CA . ASP A 1 137 ? 52.775 -3.753 -52.310 1.00 89.06 137 ASP A CA 1
ATOM 1106 C C . ASP A 1 137 ? 53.568 -4.936 -51.732 1.00 89.06 137 ASP A C 1
ATOM 1108 O O . ASP A 1 137 ? 54.219 -5.650 -52.489 1.00 89.06 137 ASP A O 1
ATOM 1112 N N . LEU A 1 138 ? 53.404 -5.241 -50.436 1.00 90.94 138 LEU A N 1
ATOM 1113 C CA . LEU A 1 138 ? 53.912 -6.483 -49.835 1.00 90.94 138 LEU A CA 1
ATOM 1114 C C . LEU A 1 138 ? 53.327 -7.734 -50.519 1.00 90.94 138 LEU A C 1
ATOM 1116 O O . LEU A 1 138 ? 54.082 -8.629 -50.883 1.00 90.94 138 LEU A O 1
ATOM 1120 N N . LEU A 1 139 ? 52.005 -7.792 -50.744 1.00 92.88 139 LEU A N 1
ATOM 1121 C CA . LEU A 1 139 ? 51.376 -8.900 -51.483 1.00 92.88 139 LEU A CA 1
ATOM 1122 C C . LEU A 1 139 ? 51.927 -9.012 -52.913 1.00 92.88 139 LEU A C 1
ATOM 1124 O O . LEU A 1 139 ? 52.221 -10.109 -53.376 1.00 92.88 139 LEU A O 1
ATOM 1128 N N . TYR A 1 140 ? 52.085 -7.883 -53.607 1.00 92.75 140 TYR A N 1
ATOM 1129 C CA . TYR A 1 140 ? 52.666 -7.844 -54.950 1.00 92.75 140 TYR A CA 1
ATOM 1130 C C . TYR A 1 140 ? 54.094 -8.420 -54.969 1.00 92.75 140 TYR A C 1
ATOM 1132 O O . TYR A 1 140 ? 54.412 -9.269 -55.803 1.00 92.75 140 TYR A O 1
ATOM 1140 N N . ASN A 1 141 ? 54.936 -8.023 -54.012 1.00 92.38 141 ASN A N 1
ATOM 1141 C CA . ASN A 1 141 ? 56.307 -8.518 -53.890 1.00 92.38 141 ASN A CA 1
ATOM 1142 C C . ASN A 1 141 ? 56.372 -9.993 -53.482 1.00 92.38 141 ASN A C 1
ATOM 1144 O O . ASN A 1 141 ? 57.209 -10.731 -53.996 1.00 92.38 141 ASN A O 1
ATOM 1148 N N . ASP A 1 142 ? 55.494 -10.444 -52.588 1.00 91.50 142 ASP A N 1
ATOM 1149 C CA . ASP A 1 142 ? 55.432 -11.846 -52.175 1.00 91.50 142 ASP A CA 1
ATOM 1150 C C . ASP A 1 142 ? 54.952 -12.763 -53.304 1.00 91.50 142 ASP A C 1
ATOM 1152 O O . ASP A 1 142 ? 55.461 -13.874 -53.428 1.00 91.50 142 ASP A O 1
ATOM 1156 N N . ILE A 1 143 ? 54.053 -12.294 -54.179 1.00 92.12 143 ILE A N 1
ATOM 1157 C CA . ILE A 1 143 ? 53.705 -13.012 -55.414 1.00 92.12 143 ILE A CA 1
ATOM 1158 C C . ILE A 1 143 ? 54.941 -13.139 -56.314 1.00 92.12 143 ILE A C 1
ATOM 1160 O O . ILE A 1 143 ? 55.198 -14.220 -56.835 1.00 92.12 143 ILE A O 1
ATOM 1164 N N . ILE A 1 144 ? 55.748 -12.082 -56.466 1.00 90.19 144 ILE A N 1
ATOM 1165 C CA . ILE A 1 144 ? 56.998 -12.148 -57.244 1.00 90.19 144 ILE A CA 1
ATOM 1166 C C . ILE A 1 144 ? 57.982 -13.150 -56.623 1.00 90.19 144 ILE A C 1
ATOM 1168 O O . ILE A 1 144 ? 58.544 -13.967 -57.349 1.00 90.19 144 ILE A O 1
ATOM 1172 N N . LYS A 1 145 ? 58.159 -13.144 -55.295 1.00 89.94 145 LYS A N 1
ATOM 1173 C CA . LYS A 1 145 ? 59.006 -14.123 -54.583 1.00 89.94 145 LYS A CA 1
ATOM 1174 C C . LYS A 1 145 ? 58.489 -15.557 -54.756 1.00 89.94 145 LYS A C 1
ATOM 1176 O O . LYS A 1 145 ? 59.280 -16.482 -54.924 1.00 89.94 145 LYS A O 1
ATOM 1181 N N . LEU A 1 146 ? 57.170 -15.748 -54.745 1.00 89.06 146 LEU A N 1
ATOM 1182 C CA . LEU A 1 146 ? 56.533 -17.046 -54.962 1.00 89.06 146 LEU A CA 1
ATOM 1183 C C . LEU A 1 146 ? 56.762 -17.557 -56.390 1.00 89.06 146 LEU A C 1
ATOM 1185 O O . LEU A 1 146 ? 57.146 -18.712 -56.563 1.00 89.06 146 LEU A O 1
ATOM 1189 N N . LEU A 1 147 ? 56.618 -16.696 -57.400 1.00 88.62 147 LEU A N 1
ATOM 1190 C CA . LEU A 1 147 ? 56.981 -17.017 -58.784 1.00 88.62 147 LEU A CA 1
ATOM 1191 C C . LEU A 1 147 ? 58.482 -17.334 -58.917 1.00 88.62 147 LEU A C 1
ATOM 1193 O O . LEU A 1 147 ? 58.846 -18.322 -59.550 1.00 88.62 147 LEU A O 1
ATOM 1197 N N . GLN A 1 148 ? 59.350 -16.574 -58.241 1.00 87.19 148 GLN A N 1
ATOM 1198 C CA . GLN A 1 148 ? 60.795 -16.822 -58.214 1.00 87.19 148 GLN A CA 1
ATOM 1199 C C . GLN A 1 148 ? 61.135 -18.206 -57.637 1.00 87.19 148 GLN A C 1
ATOM 1201 O O . GLN A 1 148 ? 61.987 -18.900 -58.182 1.00 87.19 148 GLN A O 1
ATOM 1206 N N . SER A 1 149 ? 60.435 -18.642 -56.583 1.00 85.75 149 SER A N 1
ATOM 1207 C CA . SER A 1 149 ? 60.611 -19.975 -55.974 1.00 85.75 149 SER A CA 1
ATOM 1208 C C . SER A 1 149 ? 60.185 -21.148 -56.862 1.00 85.75 149 SER A C 1
ATOM 1210 O O . SER A 1 149 ? 60.528 -22.290 -56.567 1.00 85.75 149 SER A O 1
ATOM 1212 N N . LYS A 1 150 ? 59.420 -20.882 -57.927 1.00 84.19 150 LYS A N 1
ATOM 1213 C CA . LYS A 1 150 ? 59.049 -21.873 -58.945 1.00 84.19 150 LYS A CA 1
ATOM 1214 C C . LYS A 1 150 ? 59.891 -21.752 -60.212 1.00 84.19 150 LYS A C 1
ATOM 1216 O O . LYS A 1 150 ? 59.584 -22.421 -61.190 1.00 84.19 150 LYS A O 1
ATOM 1221 N N . GLU A 1 151 ? 60.919 -20.902 -60.190 1.00 82.50 151 GLU A N 1
ATOM 1222 C CA . GLU A 1 151 ? 61.833 -20.668 -61.312 1.00 82.50 151 GLU A CA 1
ATOM 1223 C C . GLU A 1 151 ? 61.113 -20.235 -62.604 1.00 82.50 151 GLU A C 1
ATOM 1225 O O . GLU A 1 151 ? 61.590 -20.473 -63.712 1.00 82.50 151 GLU A O 1
ATOM 1230 N N . VAL A 1 152 ? 59.963 -19.562 -62.467 1.00 84.06 152 VAL A N 1
ATOM 1231 C CA . VAL A 1 152 ? 59.193 -19.040 -63.602 1.00 84.06 152 VAL A CA 1
ATOM 1232 C C . VAL A 1 152 ? 59.452 -17.552 -63.826 1.00 84.06 152 VAL A C 1
ATOM 1234 O O . VAL A 1 152 ? 59.786 -16.804 -62.908 1.00 84.06 152 VAL A O 1
ATOM 1237 N N . GLY A 1 153 ? 59.241 -17.091 -65.056 1.00 82.12 153 GLY A N 1
ATOM 1238 C CA . GLY A 1 153 ? 59.287 -15.673 -65.402 1.00 82.12 153 GLY A CA 1
ATOM 1239 C C . GLY A 1 153 ? 59.074 -15.442 -66.895 1.00 82.12 153 GLY A C 1
ATOM 1240 O O . GLY A 1 153 ? 58.650 -16.341 -67.626 1.00 82.12 153 GLY A O 1
ATOM 1241 N N . TRP A 1 154 ? 59.373 -14.230 -67.352 1.00 86.69 154 TRP A N 1
ATOM 1242 C CA . TRP A 1 154 ? 59.129 -13.796 -68.726 1.00 86.69 154 TRP A CA 1
ATOM 1243 C C . TRP A 1 154 ? 60.430 -13.416 -69.427 1.00 86.69 154 TRP A C 1
ATOM 1245 O O . TRP A 1 154 ? 61.345 -12.868 -68.817 1.00 86.69 154 TRP A O 1
ATOM 1255 N N . LYS A 1 155 ? 60.502 -13.665 -70.736 1.00 77.38 155 LYS A N 1
ATOM 1256 C CA . LYS A 1 155 ? 61.664 -13.291 -71.553 1.00 77.38 155 LYS A CA 1
ATOM 1257 C C . LYS A 1 155 ? 61.766 -11.764 -71.681 1.00 77.38 155 LYS A C 1
ATOM 1259 O O . LYS A 1 155 ? 60.753 -11.053 -71.605 1.00 77.38 155 LYS A O 1
ATOM 1264 N N . SER A 1 156 ? 62.993 -11.263 -71.826 1.00 62.19 156 SER A N 1
ATOM 1265 C CA . SER A 1 156 ? 63.334 -9.836 -71.734 1.00 62.19 156 SER A CA 1
ATOM 1266 C C . SER A 1 156 ? 62.390 -8.925 -72.540 1.00 62.19 156 SER A C 1
ATOM 1268 O O . SER A 1 156 ? 62.051 -9.214 -73.684 1.00 62.19 156 SER A O 1
ATOM 1270 N N . GLY A 1 157 ? 61.899 -7.853 -71.902 1.00 66.31 157 GLY A N 1
ATOM 1271 C CA . GLY A 1 157 ? 60.911 -6.902 -72.443 1.00 66.31 157 GLY A CA 1
ATOM 1272 C C . GLY A 1 157 ? 59.436 -7.214 -72.131 1.00 66.31 157 GLY A C 1
ATOM 1273 O O . GLY A 1 157 ? 58.634 -6.293 -71.979 1.00 66.31 157 GLY A O 1
ATOM 1274 N N . THR A 1 158 ? 59.057 -8.487 -71.955 1.00 76.12 158 THR A N 1
ATOM 1275 C CA . THR A 1 158 ? 57.656 -8.859 -71.638 1.00 76.12 158 THR A CA 1
ATOM 1276 C C . THR A 1 158 ? 57.349 -8.902 -70.138 1.00 76.12 158 THR A C 1
ATOM 1278 O O . THR A 1 158 ? 56.193 -8.750 -69.740 1.00 76.12 158 THR A O 1
ATOM 1281 N N . HIS A 1 159 ? 58.372 -9.018 -69.284 1.00 78.94 159 HIS A N 1
ATOM 1282 C CA . HIS A 1 159 ? 58.226 -8.979 -67.823 1.00 78.94 159 HIS A CA 1
ATOM 1283 C C . HIS A 1 159 ? 57.720 -7.614 -67.317 1.00 78.94 159 HIS A C 1
ATOM 1285 O O . HIS A 1 159 ? 56.887 -7.565 -66.416 1.00 78.94 159 HIS A O 1
ATOM 1291 N N . SER A 1 160 ? 58.155 -6.503 -67.923 1.00 77.19 160 SER A N 1
ATOM 1292 C CA . SER A 1 160 ? 57.761 -5.138 -67.534 1.00 77.19 160 SER A CA 1
ATOM 1293 C C . SER A 1 160 ? 56.377 -4.719 -68.050 1.00 77.19 160 SER A C 1
ATOM 1295 O O . SER A 1 160 ? 55.816 -3.733 -67.572 1.00 77.19 160 SER A O 1
ATOM 1297 N N . THR A 1 161 ? 55.801 -5.482 -68.985 1.00 81.81 161 THR A N 1
ATOM 1298 C CA . THR A 1 161 ? 54.499 -5.213 -69.612 1.00 81.81 161 THR A CA 1
ATOM 1299 C C . THR A 1 161 ? 53.473 -6.293 -69.257 1.00 81.81 161 THR A C 1
ATOM 1301 O O . THR A 1 161 ? 52.618 -6.078 -68.396 1.00 81.81 161 THR A O 1
ATOM 1304 N N . LEU A 1 162 ? 53.567 -7.476 -69.871 1.00 83.06 162 LEU A N 1
ATOM 1305 C CA . LEU A 1 162 ? 52.643 -8.595 -69.663 1.00 83.06 162 LEU A CA 1
ATOM 1306 C C . LEU A 1 162 ? 52.795 -9.219 -68.274 1.00 83.06 162 LEU A C 1
ATOM 1308 O O . LEU A 1 162 ? 51.790 -9.422 -67.594 1.00 83.06 162 LEU A O 1
ATOM 1312 N N . GLY A 1 163 ? 54.034 -9.464 -67.835 1.00 84.44 163 GLY A N 1
ATOM 1313 C CA . GLY A 1 163 ? 54.312 -10.027 -66.512 1.00 84.44 163 GLY A CA 1
ATOM 1314 C C . GLY A 1 163 ? 53.830 -9.109 -65.393 1.00 84.44 163 GLY A C 1
ATOM 1315 O O . GLY A 1 163 ? 53.077 -9.532 -64.518 1.00 84.44 163 GLY A O 1
ATOM 1316 N N . LYS A 1 164 ? 54.159 -7.816 -65.484 1.00 87.56 164 LYS A N 1
ATOM 1317 C CA . LYS A 1 164 ? 53.650 -6.785 -64.574 1.00 87.56 164 LYS A CA 1
ATOM 1318 C C . LYS A 1 164 ? 52.119 -6.761 -64.541 1.00 87.56 164 LYS A C 1
ATOM 1320 O O . LYS A 1 164 ? 51.545 -6.797 -63.458 1.00 87.56 164 LYS A O 1
ATOM 1325 N N . SER A 1 165 ? 51.450 -6.761 -65.700 1.00 87.00 165 SER A N 1
ATOM 1326 C CA . SER A 1 165 ? 49.980 -6.756 -65.751 1.00 87.00 165 SER A CA 1
ATOM 1327 C C . SER A 1 165 ? 49.368 -8.009 -65.116 1.00 87.00 165 SER A C 1
ATOM 1329 O O . SER A 1 165 ? 48.375 -7.903 -64.399 1.00 87.00 165 SER A O 1
ATOM 1331 N N . PHE A 1 166 ? 49.959 -9.187 -65.331 1.00 91.00 166 PHE A N 1
ATOM 1332 C CA . PHE A 1 166 ? 49.493 -10.431 -64.717 1.00 91.00 166 PHE A CA 1
ATOM 1333 C C . PHE A 1 166 ? 49.634 -10.405 -63.192 1.00 91.00 166 PHE A C 1
ATOM 1335 O O . PHE A 1 166 ? 48.655 -10.665 -62.490 1.00 91.00 166 PHE A O 1
ATOM 1342 N N . VAL A 1 167 ? 50.803 -10.011 -62.672 1.00 90.81 167 VAL A N 1
ATOM 1343 C CA . VAL A 1 167 ? 51.022 -9.891 -61.222 1.00 90.81 167 VAL A CA 1
ATOM 1344 C C . VAL A 1 167 ? 50.073 -8.847 -60.625 1.00 90.81 167 VAL A C 1
ATOM 1346 O O . VAL A 1 167 ? 49.455 -9.114 -59.601 1.00 90.81 167 VAL A O 1
ATOM 1349 N N . GLU A 1 168 ? 49.846 -7.707 -61.285 1.00 91.50 168 GLU A N 1
ATOM 1350 C CA . GLU A 1 168 ? 48.885 -6.691 -60.826 1.00 91.50 168 GLU A CA 1
ATOM 1351 C C . GLU A 1 168 ? 47.441 -7.209 -60.759 1.00 91.50 168 GLU A C 1
ATOM 1353 O O . GLU A 1 168 ? 46.729 -6.923 -59.789 1.00 91.50 168 GLU A O 1
ATOM 1358 N N . ARG A 1 169 ? 47.000 -7.981 -61.761 1.00 92.12 169 ARG A N 1
ATOM 1359 C CA . ARG A 1 169 ? 45.665 -8.605 -61.784 1.00 92.12 169 ARG A CA 1
ATOM 1360 C C . ARG A 1 169 ? 45.523 -9.659 -60.689 1.00 92.12 169 ARG A C 1
ATOM 1362 O O . ARG A 1 169 ? 44.508 -9.674 -59.995 1.00 92.12 169 ARG A O 1
ATOM 1369 N N . LEU A 1 170 ? 46.555 -10.475 -60.483 1.00 91.88 170 LEU A N 1
ATOM 1370 C CA . LEU A 1 170 ? 46.590 -11.494 -59.437 1.00 91.88 170 LEU A CA 1
ATOM 1371 C C . LEU A 1 170 ? 46.592 -10.868 -58.038 1.00 91.88 170 LEU A C 1
ATOM 1373 O O . LEU A 1 170 ? 45.779 -11.240 -57.194 1.00 91.88 170 LEU A O 1
ATOM 1377 N N . THR A 1 171 ? 47.413 -9.834 -57.820 1.00 92.62 171 THR A N 1
ATOM 1378 C CA . THR A 1 171 ? 47.386 -9.024 -56.596 1.00 92.62 171 THR A CA 1
ATOM 1379 C C . THR A 1 171 ? 46.003 -8.417 -56.377 1.00 92.62 171 THR A C 1
ATOM 1381 O O . THR A 1 171 ? 45.510 -8.425 -55.256 1.00 92.62 171 THR A O 1
ATOM 1384 N N . ALA A 1 172 ? 45.350 -7.886 -57.416 1.00 92.06 172 ALA A N 1
ATOM 1385 C CA . ALA A 1 172 ? 44.024 -7.284 -57.284 1.00 92.06 172 ALA A CA 1
ATOM 1386 C C . ALA A 1 172 ? 42.940 -8.302 -56.893 1.00 92.06 172 ALA A C 1
ATOM 1388 O O . ALA A 1 172 ? 42.089 -7.978 -56.063 1.00 92.06 172 ALA A O 1
ATOM 1389 N N . ALA A 1 173 ? 42.974 -9.512 -57.458 1.00 91.44 173 ALA A N 1
ATOM 1390 C CA . ALA A 1 173 ? 42.027 -10.573 -57.130 1.00 91.44 173 ALA A CA 1
ATOM 1391 C C . ALA A 1 173 ? 42.236 -11.113 -55.712 1.00 91.44 173 ALA A C 1
ATOM 1393 O O . ALA A 1 173 ? 41.293 -11.109 -54.919 1.00 91.44 173 ALA A O 1
ATOM 1394 N N . LEU A 1 174 ? 43.473 -11.483 -55.363 1.00 91.44 174 LEU A N 1
ATOM 1395 C CA . LEU A 1 174 ? 43.803 -11.990 -54.031 1.00 91.44 174 LEU A CA 1
ATOM 1396 C C . LEU A 1 174 ? 43.528 -10.933 -52.960 1.00 91.44 174 LEU A C 1
ATOM 1398 O O . LEU A 1 174 ? 42.834 -11.219 -51.995 1.00 91.44 174 LEU A O 1
ATOM 1402 N N . TRP A 1 175 ? 43.920 -9.674 -53.175 1.00 91.69 175 TRP A N 1
ATOM 1403 C CA . TRP A 1 175 ? 43.619 -8.574 -52.246 1.00 91.69 175 TRP A CA 1
ATOM 1404 C C . TRP A 1 175 ? 42.114 -8.359 -52.008 1.00 91.69 175 TRP A C 1
ATOM 1406 O O . TRP A 1 175 ? 41.705 -7.922 -50.927 1.00 91.69 175 TRP A O 1
ATOM 1416 N N . TYR A 1 176 ? 41.283 -8.629 -53.022 1.00 91.25 176 TYR A N 1
ATOM 1417 C CA . TYR A 1 176 ? 39.829 -8.493 -52.932 1.00 91.25 176 TYR A CA 1
ATOM 1418 C C . TYR A 1 176 ? 39.150 -9.681 -52.223 1.00 91.25 176 TYR A C 1
ATOM 1420 O O . TYR A 1 176 ? 38.057 -9.545 -51.675 1.00 91.25 176 TYR A O 1
ATOM 1428 N N . ILE A 1 177 ? 39.781 -10.853 -52.215 1.00 89.69 177 ILE A N 1
ATOM 1429 C CA . ILE A 1 177 ? 39.243 -12.060 -51.568 1.00 89.69 177 ILE A CA 1
ATOM 1430 C C . ILE A 1 177 ? 39.819 -12.247 -50.165 1.00 89.69 177 ILE A C 1
ATOM 1432 O O . ILE A 1 177 ? 39.138 -12.792 -49.303 1.00 89.69 177 ILE A O 1
ATOM 1436 N N . ASP A 1 178 ? 41.017 -11.727 -49.913 1.00 88.44 178 ASP A N 1
ATOM 1437 C CA . ASP A 1 178 ? 41.809 -11.907 -48.697 1.00 88.44 178 ASP A CA 1
ATOM 1438 C C . ASP A 1 178 ? 41.029 -11.701 -47.375 1.00 88.44 178 ASP A C 1
ATOM 1440 O O . ASP A 1 178 ? 41.075 -12.582 -46.514 1.00 88.44 178 ASP A O 1
ATOM 1444 N N . PRO A 1 179 ? 40.188 -10.653 -47.200 1.00 86.81 179 PRO A N 1
ATOM 1445 C CA . PRO A 1 179 ? 39.379 -10.502 -45.981 1.00 86.81 179 PRO A CA 1
ATOM 1446 C C . PRO A 1 179 ? 38.265 -11.552 -45.805 1.00 86.81 179 PRO A C 1
ATOM 1448 O O . PRO A 1 179 ? 37.602 -11.588 -44.758 1.00 86.81 179 PRO A O 1
ATOM 1451 N N . HIS A 1 180 ? 38.002 -12.355 -46.835 1.00 86.38 180 HIS A N 1
ATOM 1452 C CA . HIS A 1 180 ? 36.885 -13.286 -46.970 1.00 86.38 180 HIS A CA 1
ATOM 1453 C C . HIS A 1 180 ? 37.313 -14.740 -47.203 1.00 86.38 180 HIS A C 1
ATOM 1455 O O . HIS A 1 180 ? 36.430 -15.556 -47.469 1.00 86.38 180 HIS A O 1
ATOM 1461 N N . CYS A 1 181 ? 38.597 -15.091 -47.058 1.00 81.50 181 CYS A N 1
ATOM 1462 C CA . CYS A 1 181 ? 39.082 -16.462 -47.268 1.00 81.50 181 CYS A CA 1
ATOM 1463 C C . CYS A 1 181 ? 38.262 -17.505 -46.489 1.00 81.50 181 CYS A C 1
ATOM 1465 O O . CYS A 1 181 ? 37.847 -18.503 -47.066 1.00 81.50 181 CYS A O 1
ATOM 1467 N N . THR A 1 182 ? 37.878 -17.214 -45.239 1.00 79.94 182 THR A N 1
ATOM 1468 C CA . THR A 1 182 ? 37.033 -18.113 -44.430 1.00 79.94 182 THR A CA 1
ATOM 1469 C C . THR A 1 182 ? 35.689 -18.446 -45.087 1.00 79.94 182 THR A C 1
ATOM 1471 O O . THR A 1 182 ? 35.246 -19.587 -45.022 1.00 79.94 182 THR A O 1
ATOM 1474 N N . LYS A 1 183 ? 35.052 -17.493 -45.787 1.00 81.94 183 LYS A N 1
ATOM 1475 C CA . LYS A 1 183 ? 33.777 -17.723 -46.496 1.00 81.94 183 LYS A CA 1
ATOM 1476 C C . LYS A 1 183 ? 33.939 -18.645 -47.702 1.00 81.94 183 LYS A C 1
ATOM 1478 O O . LYS A 1 183 ? 32.981 -19.319 -48.077 1.00 81.94 183 LYS A O 1
ATOM 1483 N N . PHE A 1 184 ? 35.109 -18.623 -48.339 1.00 82.31 184 PHE A N 1
ATOM 1484 C CA . PHE A 1 184 ? 35.439 -19.541 -49.426 1.00 82.31 184 PHE A CA 1
ATOM 1485 C C . PHE A 1 184 ? 35.695 -20.943 -48.858 1.00 82.31 184 PHE A C 1
ATOM 1487 O O . PHE A 1 184 ? 35.078 -21.898 -49.330 1.00 82.31 184 PHE A O 1
ATOM 1494 N N . THR A 1 185 ? 36.457 -21.053 -47.764 1.00 79.62 185 THR A N 1
ATOM 1495 C CA . THR A 1 185 ? 36.724 -22.321 -47.063 1.00 79.62 185 THR A CA 1
ATOM 1496 C C . THR A 1 185 ? 35.448 -22.994 -46.542 1.00 79.62 185 THR A C 1
ATOM 1498 O O . THR A 1 185 ? 35.220 -24.167 -46.824 1.00 79.62 185 THR A O 1
ATOM 1501 N N . GLU A 1 186 ? 34.558 -22.255 -45.864 1.00 77.75 186 GLU A N 1
ATOM 1502 C CA . GLU A 1 186 ? 33.256 -22.750 -45.364 1.00 77.75 186 GLU A CA 1
ATOM 1503 C C . GLU A 1 186 ? 32.352 -23.316 -46.471 1.00 77.75 186 GLU A C 1
ATOM 1505 O O . GLU A 1 186 ? 31.429 -24.084 -46.205 1.00 77.75 186 GLU A O 1
ATOM 1510 N N . ARG A 1 187 ? 32.594 -22.917 -47.723 1.00 78.25 187 ARG A N 1
ATOM 1511 C CA . ARG A 1 187 ? 31.820 -23.322 -48.902 1.00 78.25 187 ARG A CA 1
ATOM 1512 C C . ARG A 1 187 ? 32.560 -24.312 -49.788 1.00 78.25 187 ARG A C 1
ATOM 1514 O O . ARG A 1 187 ? 32.120 -24.550 -50.911 1.00 78.25 187 ARG A O 1
ATOM 1521 N N . SER A 1 188 ? 33.671 -24.857 -49.295 1.00 80.56 188 SER A N 1
ATOM 1522 C CA . SER A 1 188 ? 34.514 -25.802 -50.027 1.00 80.56 188 SER A CA 1
ATOM 1523 C C . SER A 1 188 ? 35.017 -25.235 -51.364 1.00 80.56 188 SER A C 1
ATOM 1525 O O . SER A 1 188 ? 35.137 -25.961 -52.349 1.00 80.56 188 SER A O 1
ATOM 1527 N N . LEU A 1 189 ? 35.284 -23.925 -51.417 1.00 85.31 189 LEU A N 1
ATOM 1528 C CA . LEU A 1 189 ? 35.903 -23.258 -52.561 1.00 85.31 189 LEU A CA 1
ATOM 1529 C C . LEU A 1 189 ? 37.397 -23.078 -52.277 1.00 85.31 189 LEU A C 1
ATOM 1531 O O . LEU A 1 189 ? 37.763 -22.336 -51.366 1.00 85.31 189 LEU A O 1
ATOM 1535 N N . SER A 1 190 ? 38.243 -23.762 -53.048 1.00 79.62 190 SER A N 1
ATOM 1536 C CA . SER A 1 190 ? 39.702 -23.679 -52.916 1.00 79.62 190 SER A CA 1
ATOM 1537 C C . SER A 1 190 ? 40.248 -22.427 -53.600 1.00 79.62 190 SER A C 1
ATOM 1539 O O . SER A 1 190 ? 39.768 -22.046 -54.671 1.00 79.62 190 SER A O 1
ATOM 1541 N N . LEU A 1 191 ? 41.253 -21.794 -52.994 1.00 81.50 191 LEU A N 1
ATOM 1542 C CA . LEU A 1 191 ? 42.006 -20.711 -53.628 1.00 81.50 191 LEU A CA 1
ATOM 1543 C C . LEU A 1 191 ? 43.116 -21.241 -54.547 1.00 81.50 191 LEU A C 1
ATOM 1545 O O . LEU A 1 191 ? 43.577 -20.470 -55.378 1.00 81.50 191 LEU A O 1
ATOM 1549 N N . GLY A 1 192 ? 43.467 -22.527 -54.442 1.00 81.06 192 GLY A N 1
ATOM 1550 C CA . GLY A 1 192 ? 44.603 -23.165 -55.109 1.00 81.06 192 GLY A CA 1
ATOM 1551 C C . GLY A 1 192 ? 45.781 -23.382 -54.148 1.00 81.06 192 GLY A C 1
ATOM 1552 O O . GLY A 1 192 ? 46.175 -22.453 -53.441 1.00 81.06 192 GLY A O 1
ATOM 1553 N N . GLU A 1 193 ? 46.348 -24.594 -54.134 1.00 82.12 193 GLU A N 1
ATOM 1554 C CA . GLU A 1 193 ? 47.485 -24.993 -53.285 1.00 82.12 193 GLU A CA 1
ATOM 1555 C C . GLU A 1 193 ? 48.734 -24.138 -53.542 1.00 82.12 193 GLU A C 1
ATOM 1557 O O . GLU A 1 193 ? 49.564 -23.926 -52.654 1.00 82.12 193 GLU A O 1
ATOM 1562 N N . PHE A 1 194 ? 48.874 -23.591 -54.753 1.00 84.50 194 PHE A N 1
ATOM 1563 C CA . PHE A 1 194 ? 49.991 -22.708 -55.075 1.00 84.50 194 PHE A CA 1
ATOM 1564 C C . PHE A 1 194 ? 49.982 -21.428 -54.229 1.00 84.50 194 PHE A C 1
ATOM 1566 O O . PHE A 1 194 ? 51.041 -20.965 -53.795 1.00 84.50 194 PHE A O 1
ATOM 1573 N N . PHE A 1 195 ? 48.802 -20.867 -53.950 1.00 86.62 195 PHE A N 1
ATOM 1574 C CA . PHE A 1 195 ? 48.672 -19.602 -53.226 1.00 86.62 195 PHE A CA 1
ATOM 1575 C C . PHE A 1 195 ? 48.798 -19.755 -51.710 1.00 86.62 195 PHE A C 1
ATOM 1577 O O . PHE A 1 195 ? 49.190 -18.791 -51.051 1.00 86.62 195 PHE A O 1
ATOM 1584 N N . ASP A 1 196 ? 48.596 -20.956 -51.164 1.00 82.56 196 ASP A N 1
ATOM 1585 C CA . ASP A 1 196 ? 48.928 -21.274 -49.765 1.00 82.56 196 ASP A CA 1
ATOM 1586 C C . ASP A 1 196 ? 50.431 -21.076 -49.488 1.00 82.56 196 ASP A C 1
ATOM 1588 O O . ASP A 1 196 ? 50.862 -20.817 -48.364 1.00 82.56 196 ASP A O 1
ATOM 1592 N N . GLY A 1 197 ? 51.244 -21.099 -50.550 1.00 80.25 197 GLY A N 1
ATOM 1593 C CA . GLY A 1 197 ? 52.657 -20.763 -50.533 1.00 80.25 197 GLY A CA 1
ATOM 1594 C C . GLY A 1 197 ? 52.985 -19.292 -50.233 1.00 80.25 197 GLY A C 1
ATOM 1595 O O . GLY A 1 197 ? 54.166 -19.009 -50.026 1.00 80.25 197 GLY A O 1
ATOM 1596 N N . LEU A 1 198 ? 52.014 -18.373 -50.186 1.00 88.62 198 LEU A N 1
ATOM 1597 C CA . LEU A 1 198 ? 52.237 -16.958 -49.856 1.00 88.62 198 LEU A CA 1
ATOM 1598 C C . LEU A 1 198 ? 52.617 -16.763 -48.380 1.00 88.62 198 LEU A C 1
ATOM 1600 O O . LEU A 1 198 ? 52.030 -17.370 -47.486 1.00 88.62 198 LEU A O 1
ATOM 1604 N N . ASN A 1 199 ? 53.574 -15.869 -48.106 1.00 85.94 199 ASN A N 1
ATOM 1605 C CA . ASN A 1 199 ? 54.168 -15.713 -46.772 1.00 85.94 199 ASN A CA 1
ATOM 1606 C C . ASN A 1 199 ? 53.141 -15.473 -45.659 1.00 85.94 199 ASN A C 1
ATOM 1608 O O . ASN A 1 199 ? 53.289 -16.051 -44.588 1.00 85.94 199 ASN A O 1
ATOM 1612 N N . GLN A 1 200 ? 52.117 -14.638 -45.870 1.00 87.38 200 GLN A N 1
ATOM 1613 C CA . GLN A 1 200 ? 51.116 -14.405 -44.818 1.00 87.38 200 GLN A CA 1
ATOM 1614 C C . GLN A 1 200 ? 50.161 -15.601 -44.662 1.00 87.38 200 GLN A C 1
ATOM 1616 O O . GLN A 1 200 ? 49.842 -15.960 -43.532 1.00 87.38 200 GLN A O 1
ATOM 1621 N N . TYR A 1 201 ? 49.779 -16.274 -45.754 1.00 86.19 201 TYR A N 1
ATOM 1622 C CA . TYR A 1 201 ? 48.883 -17.441 -45.709 1.00 86.19 201 TYR A CA 1
ATOM 1623 C C . TYR A 1 201 ? 49.513 -18.635 -44.996 1.00 86.19 201 TYR A C 1
ATOM 1625 O O . TYR A 1 201 ? 48.841 -19.269 -44.191 1.00 86.19 201 TYR A O 1
ATOM 1633 N N . ARG A 1 202 ? 50.826 -18.853 -45.147 1.00 82.50 202 ARG A N 1
ATOM 1634 C CA . ARG A 1 202 ? 51.566 -19.875 -44.378 1.00 82.50 202 ARG A CA 1
ATOM 1635 C C . ARG A 1 202 ? 51.503 -19.700 -42.860 1.00 82.50 202 ARG A C 1
ATOM 1637 O O . ARG A 1 202 ? 51.746 -20.655 -42.132 1.00 82.50 202 ARG A O 1
ATOM 1644 N N . HIS A 1 203 ? 51.244 -18.484 -42.387 1.00 81.56 203 HIS A N 1
ATOM 1645 C CA . HIS A 1 203 ? 51.153 -18.164 -40.963 1.00 81.56 203 HIS A CA 1
ATOM 1646 C C . HIS A 1 203 ? 49.698 -17.963 -40.506 1.00 81.56 203 HIS A C 1
ATOM 1648 O O . HIS A 1 203 ? 49.488 -17.381 -39.443 1.00 81.56 203 HIS A O 1
ATOM 1654 N N . ASP A 1 204 ? 48.707 -18.379 -41.307 1.00 79.38 204 ASP A N 1
ATOM 1655 C CA . ASP A 1 204 ? 47.277 -18.117 -41.088 1.00 79.38 204 ASP A CA 1
ATOM 1656 C C . ASP A 1 204 ? 46.954 -16.614 -40.914 1.00 79.38 204 ASP A C 1
ATOM 1658 O O . ASP A 1 204 ? 46.063 -16.216 -40.159 1.00 79.38 204 ASP A O 1
ATOM 1662 N N . GLN A 1 205 ? 47.698 -15.743 -41.608 1.00 82.25 205 GLN A N 1
ATOM 1663 C CA . GLN A 1 205 ? 47.538 -14.286 -41.572 1.00 82.25 205 GLN A CA 1
ATOM 1664 C C . GLN A 1 205 ? 46.993 -13.728 -42.890 1.00 82.25 205 GLN A C 1
ATOM 1666 O O . GLN A 1 205 ? 47.141 -14.312 -43.959 1.00 82.25 205 GLN A O 1
ATOM 1671 N N . HIS A 1 206 ? 46.387 -12.542 -42.817 1.00 83.88 206 HIS A N 1
ATOM 1672 C CA . HIS A 1 206 ? 45.801 -11.838 -43.960 1.00 83.88 206 HIS A CA 1
ATOM 1673 C C . HIS A 1 206 ? 46.708 -10.703 -44.447 1.00 83.88 206 HIS A C 1
ATOM 1675 O O . HIS A 1 206 ? 47.296 -9.977 -43.642 1.00 83.88 206 HIS A O 1
ATOM 1681 N N . TYR A 1 207 ? 46.771 -10.484 -45.762 1.00 86.81 207 TYR A N 1
ATOM 1682 C CA . TYR A 1 207 ? 47.501 -9.343 -46.327 1.00 86.81 207 TYR A CA 1
ATOM 1683 C C . TYR A 1 207 ? 46.758 -8.018 -46.087 1.00 86.81 207 TYR A C 1
ATOM 1685 O O . TYR A 1 207 ? 47.363 -6.994 -45.758 1.00 86.81 207 TYR A O 1
ATOM 1693 N N . ASN A 1 208 ? 45.432 -8.023 -46.205 1.00 85.19 208 ASN A N 1
ATOM 1694 C CA . ASN A 1 208 ? 44.564 -6.869 -46.024 1.00 85.19 208 ASN A CA 1
ATOM 1695 C C . ASN A 1 208 ? 44.056 -6.778 -44.574 1.00 85.19 208 ASN A C 1
ATOM 1697 O O . ASN A 1 208 ? 42.910 -7.102 -44.252 1.00 85.19 208 ASN A O 1
ATOM 1701 N N . LEU A 1 209 ? 44.923 -6.282 -43.688 1.00 81.06 209 LEU A N 1
ATOM 1702 C CA . LEU A 1 209 ? 44.648 -6.139 -42.250 1.00 81.06 209 LEU A CA 1
ATOM 1703 C C . LEU A 1 209 ? 43.682 -4.999 -41.890 1.00 81.06 209 LEU A C 1
ATOM 1705 O O . LEU A 1 209 ? 43.258 -4.911 -40.739 1.00 81.06 209 LEU A O 1
ATOM 1709 N N . PHE A 1 210 ? 43.310 -4.143 -42.847 1.00 77.88 210 PHE A N 1
ATOM 1710 C CA . PHE A 1 210 ? 42.518 -2.929 -42.605 1.00 77.88 210 PHE A CA 1
ATOM 1711 C C . PHE A 1 210 ? 41.218 -3.198 -41.823 1.00 77.88 210 PHE A C 1
ATOM 1713 O O . PHE A 1 210 ? 40.818 -2.406 -40.972 1.00 77.88 210 PHE A O 1
ATOM 1720 N N . TYR A 1 211 ? 40.582 -4.345 -42.072 1.00 72.19 211 TYR A N 1
ATOM 1721 C CA . TYR A 1 211 ? 39.325 -4.743 -41.427 1.00 72.19 211 TYR A CA 1
ATOM 1722 C C . TYR A 1 211 ? 39.502 -5.595 -40.164 1.00 72.19 211 TYR A C 1
ATOM 1724 O O . TYR A 1 211 ? 38.512 -5.954 -39.533 1.00 72.19 211 TYR A O 1
ATOM 1732 N N . PHE A 1 212 ? 40.737 -5.951 -39.814 1.00 68.56 212 PHE A N 1
ATOM 1733 C CA . PHE A 1 212 ? 41.052 -6.784 -38.652 1.00 68.56 212 PHE A CA 1
ATOM 1734 C C . PHE A 1 212 ? 41.671 -5.973 -37.507 1.00 68.56 212 PHE A C 1
ATOM 1736 O O . PHE A 1 212 ? 41.510 -6.344 -36.349 1.00 68.56 212 PHE A O 1
ATOM 1743 N N . THR A 1 213 ? 42.334 -4.849 -37.805 1.00 65.56 213 THR A N 1
ATOM 1744 C CA . THR A 1 213 ? 42.984 -3.983 -36.801 1.00 65.56 213 THR A CA 1
ATOM 1745 C C . THR A 1 213 ? 42.187 -2.719 -36.447 1.00 65.56 213 THR A C 1
ATOM 1747 O O . THR A 1 213 ? 42.496 -2.065 -35.453 1.00 65.56 213 THR A O 1
ATOM 1750 N N . GLY A 1 214 ? 41.143 -2.372 -37.213 1.00 58.44 214 GLY A N 1
ATOM 1751 C CA . GLY A 1 214 ? 40.271 -1.212 -36.973 1.00 58.44 214 GLY A CA 1
ATOM 1752 C C . GLY A 1 214 ? 38.817 -1.581 -36.642 1.00 58.44 214 GLY A C 1
ATOM 1753 O O . GLY A 1 214 ? 38.385 -2.711 -36.844 1.00 58.44 214 GLY A O 1
ATOM 1754 N N . ARG A 1 215 ? 38.005 -0.606 -36.196 1.00 56.41 215 ARG A N 1
ATOM 1755 C CA . ARG A 1 215 ? 36.543 -0.770 -35.985 1.00 56.41 215 ARG A CA 1
ATOM 1756 C C . ARG A 1 215 ? 35.727 -0.706 -37.295 1.00 56.41 215 ARG A C 1
ATOM 1758 O O . ARG A 1 215 ? 34.571 -0.287 -37.283 1.00 56.41 215 ARG A O 1
ATOM 1765 N N . HIS A 1 216 ? 36.322 -1.056 -38.434 1.00 65.94 216 HIS A N 1
ATOM 1766 C CA . HIS A 1 216 ? 35.688 -0.943 -39.750 1.00 65.94 216 HIS A CA 1
ATOM 1767 C C . HIS A 1 216 ? 35.058 -2.272 -40.178 1.00 65.94 216 HIS A C 1
ATOM 1769 O O . HIS A 1 216 ? 35.692 -3.322 -40.111 1.00 65.94 216 HIS A O 1
ATOM 1775 N N . ALA A 1 217 ? 33.813 -2.235 -40.660 1.00 69.25 217 ALA A N 1
ATOM 1776 C CA . ALA A 1 217 ? 33.145 -3.418 -41.198 1.00 69.25 217 ALA A CA 1
ATOM 1777 C C . ALA A 1 217 ? 33.782 -3.853 -42.530 1.00 69.25 217 ALA A C 1
ATOM 1779 O O . ALA A 1 217 ? 34.044 -3.011 -43.392 1.00 69.25 217 ALA A O 1
ATOM 1780 N N . LYS A 1 218 ? 33.993 -5.166 -42.713 1.00 77.25 218 LYS A N 1
ATOM 1781 C CA . LYS A 1 218 ? 34.425 -5.752 -43.994 1.00 77.25 218 LYS A CA 1
ATOM 1782 C C . LYS A 1 218 ? 33.452 -5.344 -45.105 1.00 77.25 218 LYS A C 1
ATOM 1784 O O . LYS A 1 218 ? 32.238 -5.375 -44.900 1.00 77.25 218 LYS A O 1
ATOM 1789 N N . TYR A 1 219 ? 33.968 -4.996 -46.283 1.00 78.50 219 TYR A N 1
ATOM 1790 C CA . TYR A 1 219 ? 33.108 -4.773 -47.448 1.00 78.50 219 TYR A CA 1
ATOM 1791 C C . TYR A 1 219 ? 32.408 -6.071 -47.864 1.00 78.50 219 TYR A C 1
ATOM 1793 O O . TYR A 1 219 ? 32.823 -7.171 -47.507 1.00 78.50 219 TYR A O 1
ATOM 1801 N N . ASN A 1 220 ? 31.326 -5.949 -48.630 1.00 81.50 220 ASN A N 1
ATOM 1802 C CA . ASN A 1 220 ? 30.665 -7.105 -49.223 1.00 81.50 220 ASN A CA 1
ATOM 1803 C C . ASN A 1 220 ? 31.274 -7.420 -50.592 1.00 81.50 220 ASN A C 1
ATOM 1805 O O . ASN A 1 220 ? 31.507 -6.519 -51.401 1.00 81.50 220 ASN A O 1
ATOM 1809 N N . LEU A 1 221 ? 31.494 -8.708 -50.861 1.00 86.00 221 LEU A N 1
ATOM 1810 C CA . LEU A 1 221 ? 31.874 -9.188 -52.186 1.00 86.00 221 LEU A CA 1
ATOM 1811 C C . LEU A 1 221 ? 30.737 -8.927 -53.180 1.00 86.00 221 LEU A C 1
ATOM 1813 O O . LEU A 1 221 ? 29.586 -9.277 -52.919 1.00 86.00 221 LEU A O 1
ATOM 1817 N N . MET A 1 222 ? 31.067 -8.313 -54.313 1.00 86.50 222 MET A N 1
ATOM 1818 C CA . MET A 1 222 ? 30.123 -8.006 -55.386 1.00 86.50 222 MET A CA 1
ATOM 1819 C C . MET A 1 222 ? 30.298 -8.999 -56.531 1.00 86.50 222 MET A C 1
ATOM 1821 O O . MET A 1 222 ? 31.427 -9.258 -56.945 1.00 86.50 222 MET A O 1
ATOM 1825 N N . ARG A 1 223 ? 29.179 -9.503 -57.070 1.00 87.12 223 ARG A N 1
ATOM 1826 C CA . ARG A 1 223 ? 29.160 -10.425 -58.217 1.00 87.12 223 ARG A CA 1
ATOM 1827 C C . ARG A 1 223 ? 29.958 -9.859 -59.394 1.00 87.12 223 ARG A C 1
ATOM 1829 O O . ARG A 1 223 ? 30.950 -10.456 -59.785 1.00 87.12 223 ARG A O 1
ATOM 1836 N N . ASP A 1 224 ? 29.575 -8.673 -59.865 1.00 88.06 224 ASP A N 1
ATOM 1837 C CA . ASP A 1 224 ? 30.146 -8.070 -61.077 1.00 88.06 224 ASP A CA 1
ATOM 1838 C C . ASP A 1 224 ? 31.662 -7.853 -60.947 1.00 88.06 224 ASP A C 1
ATOM 1840 O O . ASP A 1 224 ? 32.416 -8.052 -61.893 1.00 88.06 224 ASP A O 1
ATOM 1844 N N . LYS A 1 225 ? 32.135 -7.507 -59.741 1.00 89.62 225 LYS A N 1
ATOM 1845 C CA . LYS A 1 225 ? 33.563 -7.304 -59.473 1.00 89.62 225 LYS A CA 1
ATOM 1846 C C . LYS A 1 225 ? 34.343 -8.620 -59.410 1.00 89.62 225 LYS A C 1
ATOM 1848 O O . LYS A 1 225 ? 35.479 -8.657 -59.869 1.00 89.62 225 LYS A O 1
ATOM 1853 N N . LEU A 1 226 ? 33.757 -9.686 -58.859 1.00 90.00 226 LEU A N 1
ATOM 1854 C CA . LEU A 1 226 ? 34.364 -11.021 -58.880 1.00 90.00 226 LEU A CA 1
ATOM 1855 C C . LEU A 1 226 ? 34.462 -11.560 -60.310 1.00 90.00 226 LEU A C 1
ATOM 1857 O O . LEU A 1 226 ? 35.525 -12.032 -60.695 1.00 90.00 226 LEU A O 1
ATOM 1861 N N . GLU A 1 227 ? 33.396 -11.430 -61.100 1.00 90.94 227 GLU A N 1
ATOM 1862 C CA . GLU A 1 227 ? 33.374 -11.836 -62.512 1.00 90.94 227 GLU A CA 1
ATOM 1863 C C . GLU A 1 227 ? 34.386 -11.039 -63.341 1.00 90.94 227 GLU A C 1
ATOM 1865 O O . GLU A 1 227 ? 35.143 -11.622 -64.116 1.00 90.94 227 GLU A O 1
ATOM 1870 N N . GLN A 1 228 ? 34.470 -9.722 -63.128 1.00 92.50 228 GLN A N 1
ATOM 1871 C CA . GLN A 1 228 ? 35.445 -8.864 -63.800 1.00 92.50 228 GLN A CA 1
ATOM 1872 C C . GLN A 1 228 ? 36.891 -9.256 -63.462 1.00 92.50 228 GLN A C 1
ATOM 1874 O O . GLN A 1 228 ? 37.736 -9.324 -64.355 1.00 92.50 228 GLN A O 1
ATOM 1879 N N . LEU A 1 229 ? 37.195 -9.502 -62.182 1.00 91.94 229 LEU A N 1
ATOM 1880 C CA . LEU A 1 229 ? 38.539 -9.889 -61.746 1.00 91.94 229 LEU A CA 1
ATOM 1881 C C . LEU A 1 229 ? 38.915 -11.292 -62.243 1.00 91.94 229 LEU A C 1
ATOM 1883 O O . LEU A 1 229 ? 40.042 -11.471 -62.699 1.00 91.94 229 LEU A O 1
ATOM 1887 N N . ALA A 1 230 ? 37.975 -12.244 -62.219 1.00 90.81 230 ALA A N 1
ATOM 1888 C CA . ALA A 1 230 ? 38.182 -13.589 -62.750 1.00 90.81 230 ALA A CA 1
ATOM 1889 C C . ALA A 1 230 ? 38.441 -13.561 -64.265 1.00 90.81 230 ALA A C 1
ATOM 1891 O O . ALA A 1 230 ? 39.476 -14.041 -64.717 1.00 90.81 230 ALA A O 1
ATOM 1892 N N . SER A 1 231 ? 37.586 -12.872 -65.029 1.00 91.06 231 SER A N 1
ATOM 1893 C CA . SER A 1 231 ? 37.735 -12.729 -66.486 1.00 91.06 231 SER A CA 1
ATOM 1894 C C . SER A 1 231 ? 39.053 -12.043 -66.865 1.00 91.06 231 SER A C 1
ATOM 1896 O O . SER A 1 231 ? 39.721 -12.428 -67.821 1.00 91.06 231 SER A O 1
ATOM 1898 N N . SER A 1 232 ? 39.467 -11.024 -66.103 1.00 90.38 232 SER A N 1
ATOM 1899 C CA . SER A 1 232 ? 40.739 -10.327 -66.326 1.00 90.38 232 SER A CA 1
ATOM 1900 C C . SER A 1 232 ? 41.952 -11.237 -66.094 1.00 90.38 232 SER A C 1
ATOM 1902 O O . SER A 1 232 ? 42.930 -11.161 -66.842 1.00 90.38 232 SER A O 1
ATOM 1904 N N . LEU A 1 233 ? 41.891 -12.111 -65.086 1.00 89.88 233 LEU A N 1
ATOM 1905 C CA . LEU A 1 233 ? 42.930 -13.103 -64.804 1.00 89.88 233 LEU A CA 1
ATOM 1906 C C . LEU A 1 233 ? 42.987 -14.201 -65.865 1.00 89.88 233 LEU A C 1
ATOM 1908 O O . LEU A 1 233 ? 44.075 -14.506 -66.350 1.00 89.88 233 LEU A O 1
ATOM 1912 N N . GLU A 1 234 ? 41.837 -14.728 -66.281 1.00 88.75 234 GLU A N 1
ATOM 1913 C CA . GLU A 1 234 ? 41.734 -15.720 -67.359 1.00 88.75 234 GLU A CA 1
ATOM 1914 C C . GLU A 1 234 ? 42.333 -15.183 -68.668 1.00 88.75 234 GLU A C 1
ATOM 1916 O O . GLU A 1 234 ? 43.144 -15.854 -69.302 1.00 88.75 234 GLU A O 1
ATOM 1921 N N . LEU A 1 235 ? 42.053 -13.922 -69.026 1.00 85.69 235 LEU A N 1
ATOM 1922 C CA . LEU A 1 235 ? 42.645 -13.271 -70.204 1.00 85.69 235 LEU A CA 1
ATOM 1923 C C . LEU A 1 235 ? 44.177 -13.193 -70.160 1.00 85.69 235 LEU A C 1
ATOM 1925 O O . LEU A 1 235 ? 44.818 -13.146 -71.213 1.00 85.69 235 LEU A O 1
ATOM 1929 N N . SER A 1 236 ? 44.769 -13.141 -68.964 1.00 84.31 236 SER A N 1
ATOM 1930 C CA . SER A 1 236 ? 46.221 -13.199 -68.791 1.00 84.31 236 SER A CA 1
ATOM 1931 C C . SER A 1 236 ? 46.749 -14.633 -68.807 1.00 84.31 236 SER A C 1
ATOM 1933 O O . SER A 1 236 ? 47.811 -14.858 -69.378 1.00 84.31 236 SER A O 1
ATOM 1935 N N . ALA A 1 237 ? 46.009 -15.592 -68.247 1.00 82.00 237 ALA A N 1
ATOM 1936 C CA . ALA A 1 237 ? 46.386 -17.006 -68.195 1.00 82.00 237 ALA A CA 1
ATOM 1937 C C . ALA A 1 237 ? 46.266 -17.739 -69.549 1.00 82.00 237 ALA A C 1
ATOM 1939 O O . ALA A 1 237 ? 46.815 -18.821 -69.701 1.00 82.00 237 ALA A O 1
ATOM 1940 N N . VAL A 1 238 ? 45.590 -17.153 -70.546 1.00 82.12 238 VAL A N 1
ATOM 1941 C CA . VAL A 1 238 ? 45.465 -17.704 -71.918 1.00 82.12 238 VAL A CA 1
ATOM 1942 C C . VAL A 1 238 ? 46.509 -17.111 -72.889 1.00 82.12 238 VAL A C 1
ATOM 1944 O O . VAL A 1 238 ? 46.549 -17.440 -74.073 1.00 82.12 238 VAL A O 1
ATOM 1947 N N . GLN A 1 239 ? 47.383 -16.217 -72.417 1.00 82.19 239 GLN A N 1
ATOM 1948 C CA . GLN A 1 239 ? 48.413 -15.599 -73.260 1.00 82.19 239 GLN A CA 1
ATOM 1949 C C . GLN A 1 239 ? 49.497 -16.609 -73.691 1.00 82.19 239 GLN A C 1
ATOM 1951 O O . GLN A 1 239 ? 49.775 -17.551 -72.955 1.00 82.19 239 GLN A O 1
ATOM 1956 N N . PRO A 1 240 ? 50.208 -16.386 -74.816 1.00 77.00 240 PRO A N 1
ATOM 1957 C CA . PRO A 1 240 ? 51.194 -17.342 -75.345 1.00 77.00 240 PRO A CA 1
ATOM 1958 C C . PRO A 1 240 ? 52.348 -17.716 -74.399 1.00 77.00 240 PRO A C 1
ATOM 1960 O O . PRO A 1 240 ? 53.004 -18.732 -74.592 1.00 77.00 240 PRO A O 1
ATOM 1963 N N . TRP A 1 241 ? 52.638 -16.898 -73.383 1.00 80.94 241 TRP A N 1
ATOM 1964 C CA . TRP A 1 241 ? 53.657 -17.222 -72.377 1.00 80.94 241 TRP A CA 1
ATOM 1965 C C . TRP A 1 241 ? 53.180 -18.272 -71.363 1.00 80.94 241 TRP A C 1
ATOM 1967 O O . TRP A 1 241 ? 54.006 -18.969 -70.780 1.00 80.94 241 TRP A O 1
ATOM 1977 N N . ALA A 1 242 ? 51.866 -18.397 -71.171 1.00 77.06 242 ALA A N 1
ATOM 1978 C CA . ALA A 1 242 ? 51.239 -19.295 -70.210 1.00 77.06 242 ALA A CA 1
ATOM 1979 C C . ALA A 1 242 ? 51.206 -20.758 -70.694 1.00 77.06 242 ALA A C 1
ATOM 1981 O O . ALA A 1 242 ? 51.093 -21.665 -69.882 1.00 77.06 242 ALA A O 1
ATOM 1982 N N . THR A 1 243 ? 51.373 -21.001 -72.000 1.00 71.94 243 THR A N 1
ATOM 1983 C CA . THR A 1 243 ? 51.446 -22.351 -72.595 1.00 71.94 243 THR A CA 1
ATOM 1984 C C . THR A 1 243 ? 52.831 -23.000 -72.488 1.00 71.94 243 THR A C 1
ATOM 1986 O O . THR A 1 243 ? 53.040 -24.087 -73.018 1.00 71.94 243 THR A O 1
ATOM 1989 N N . ASN A 1 244 ? 53.806 -22.326 -71.872 1.00 77.38 244 ASN A N 1
ATOM 1990 C CA . ASN A 1 244 ? 55.127 -22.896 -71.615 1.00 77.38 244 ASN A CA 1
ATOM 1991 C C . ASN A 1 244 ? 55.040 -23.908 -70.458 1.00 77.38 244 ASN A C 1
ATOM 1993 O O . ASN A 1 244 ? 54.375 -23.637 -69.463 1.00 77.38 244 ASN A O 1
ATOM 1997 N N . GLU A 1 245 ? 55.751 -25.032 -70.556 1.00 74.50 245 GLU A N 1
ATOM 1998 C CA . GLU A 1 245 ? 55.676 -26.164 -69.617 1.00 74.50 245 GLU A CA 1
ATOM 1999 C C . GLU A 1 245 ? 55.935 -25.749 -68.156 1.00 74.50 245 GLU A C 1
ATOM 2001 O O . GLU A 1 245 ? 55.294 -26.241 -67.232 1.00 74.50 245 GLU A O 1
ATOM 2006 N N . GLN A 1 246 ? 56.796 -24.746 -67.952 1.00 77.12 246 GLN A N 1
ATOM 2007 C CA . GLN A 1 246 ? 57.092 -24.161 -66.638 1.00 77.12 246 GLN A CA 1
ATOM 2008 C C . GLN A 1 246 ? 55.895 -23.428 -65.997 1.00 77.12 246 GLN A C 1
ATOM 2010 O O . GLN A 1 246 ? 55.818 -23.323 -64.775 1.00 77.12 246 GLN A O 1
ATOM 2015 N N . TRP A 1 247 ? 54.960 -22.913 -66.801 1.00 83.25 247 TRP A N 1
ATOM 2016 C CA . TRP A 1 247 ? 53.792 -22.156 -66.341 1.00 83.25 247 TRP A CA 1
ATOM 2017 C C . TRP A 1 247 ? 52.535 -23.018 -66.161 1.00 83.25 247 TRP A C 1
ATOM 2019 O O . TRP A 1 247 ? 51.647 -22.585 -65.428 1.00 83.25 247 TRP A O 1
ATOM 2029 N N . CYS A 1 248 ? 52.474 -24.231 -66.731 1.00 79.88 248 CYS A N 1
ATOM 2030 C CA . CYS A 1 248 ? 51.287 -25.101 -66.719 1.00 79.88 248 CYS A CA 1
ATOM 2031 C C . CYS A 1 248 ? 50.676 -25.273 -65.315 1.00 79.88 248 CYS A C 1
ATOM 2033 O O . CYS A 1 248 ? 49.512 -24.931 -65.104 1.00 79.88 248 CYS A O 1
ATOM 2035 N N . ASN A 1 249 ? 51.481 -25.670 -64.324 1.00 81.75 249 ASN A N 1
ATOM 2036 C CA . ASN A 1 249 ? 51.001 -25.879 -62.950 1.00 81.75 249 ASN A CA 1
ATOM 2037 C C . ASN A 1 249 ? 50.453 -24.588 -62.316 1.00 81.75 249 ASN A C 1
ATOM 2039 O O . ASN A 1 249 ? 49.450 -24.605 -61.615 1.00 81.75 249 ASN A O 1
ATOM 2043 N N . ILE A 1 250 ? 51.085 -23.438 -62.577 1.00 84.69 250 ILE A N 1
ATOM 2044 C CA . ILE A 1 250 ? 50.638 -22.147 -62.029 1.00 84.69 250 ILE A CA 1
ATOM 2045 C C . ILE A 1 250 ? 49.362 -21.682 -62.739 1.00 84.69 250 ILE A C 1
ATOM 2047 O O . ILE A 1 250 ? 48.480 -21.095 -62.116 1.00 84.69 250 ILE A O 1
ATOM 2051 N N . THR A 1 251 ? 49.239 -21.944 -64.040 1.00 84.62 251 THR A N 1
ATOM 2052 C CA . THR A 1 251 ? 48.043 -21.587 -64.808 1.00 84.62 251 THR A CA 1
ATOM 2053 C C . THR A 1 251 ? 46.828 -22.409 -64.394 1.00 84.62 251 THR A C 1
ATOM 2055 O O . THR A 1 251 ? 45.754 -21.833 -64.243 1.00 84.62 251 THR A O 1
ATOM 2058 N N . GLU A 1 252 ? 46.989 -23.707 -64.115 1.00 85.44 252 GLU A N 1
ATOM 2059 C CA . GLU A 1 252 ? 45.925 -24.554 -63.558 1.00 85.44 252 GLU A CA 1
ATOM 2060 C C . GLU A 1 252 ? 45.429 -24.018 -62.210 1.00 85.44 252 GLU A C 1
ATOM 2062 O O . GLU A 1 252 ? 44.227 -23.868 -61.995 1.00 85.44 252 GLU A O 1
ATOM 2067 N N . GLU A 1 253 ? 46.350 -23.614 -61.340 1.00 88.44 253 GLU A N 1
ATOM 2068 C CA . GLU A 1 253 ? 46.044 -23.025 -60.034 1.00 88.44 253 GLU A CA 1
ATOM 2069 C C . GLU A 1 253 ? 45.309 -21.679 -60.153 1.00 88.44 253 GLU A C 1
ATOM 2071 O O . GLU A 1 253 ? 44.344 -21.410 -59.433 1.00 88.44 253 GLU A O 1
ATOM 2076 N N . VAL A 1 254 ? 45.677 -20.845 -61.132 1.00 88.50 254 VAL A N 1
ATOM 2077 C CA . VAL A 1 254 ? 44.930 -19.619 -61.465 1.00 88.50 254 VAL A CA 1
ATOM 2078 C C . VAL A 1 254 ? 43.522 -19.947 -61.985 1.00 88.50 254 VAL A C 1
ATOM 2080 O O . VAL A 1 254 ? 42.567 -19.236 -61.652 1.00 88.50 254 VAL A O 1
ATOM 2083 N N . PHE A 1 255 ? 43.342 -21.027 -62.751 1.00 89.31 255 PHE A N 1
ATOM 2084 C CA . PHE A 1 255 ? 42.014 -21.484 -63.176 1.00 89.31 255 PHE A CA 1
ATOM 2085 C C . PHE A 1 255 ? 41.169 -22.021 -62.010 1.00 89.31 255 PHE A C 1
ATOM 2087 O O . PHE A 1 255 ? 39.961 -21.776 -61.967 1.00 89.31 255 PHE A O 1
ATOM 2094 N N . ILE A 1 256 ? 41.780 -22.675 -61.017 1.00 89.12 256 ILE A N 1
ATOM 2095 C CA . ILE A 1 256 ? 41.098 -23.074 -59.775 1.00 89.12 256 ILE A CA 1
ATOM 2096 C C . ILE A 1 256 ? 40.601 -21.833 -59.022 1.00 89.12 256 ILE A C 1
ATOM 2098 O O . ILE A 1 256 ? 39.418 -21.760 -58.670 1.00 89.12 256 ILE A O 1
ATOM 2102 N N . LEU A 1 257 ? 41.462 -20.824 -58.842 1.00 90.38 257 LEU A N 1
ATOM 2103 C CA . LEU A 1 257 ? 41.108 -19.567 -58.177 1.00 90.38 257 LEU A CA 1
ATOM 2104 C C . LEU A 1 257 ? 39.947 -18.850 -58.886 1.00 90.38 257 LEU A C 1
ATOM 2106 O O . LEU A 1 257 ? 38.958 -18.470 -58.253 1.00 90.38 257 LEU A O 1
ATOM 2110 N N . THR A 1 258 ? 40.038 -18.686 -60.206 1.00 91.38 258 THR A N 1
ATOM 2111 C CA . THR A 1 258 ? 39.010 -18.000 -61.008 1.00 91.38 258 THR A CA 1
ATOM 2112 C C . THR A 1 258 ? 37.691 -18.778 -61.035 1.00 91.38 258 THR A C 1
ATOM 2114 O O . THR A 1 258 ? 36.633 -18.184 -60.819 1.00 91.38 258 THR A O 1
ATOM 2117 N N . SER A 1 259 ? 37.729 -20.112 -61.138 1.00 90.50 259 SER A N 1
ATOM 2118 C CA . SER A 1 259 ? 36.550 -20.984 -61.001 1.00 90.50 259 SER A CA 1
ATOM 2119 C C . SER A 1 259 ? 35.868 -20.824 -59.637 1.00 90.50 259 SER A C 1
ATOM 2121 O O . SER A 1 259 ? 34.643 -20.680 -59.552 1.00 90.50 259 SER A O 1
ATOM 2123 N N . SER A 1 260 ? 36.642 -20.771 -58.551 1.00 90.44 260 SER A N 1
ATOM 2124 C CA . SER A 1 260 ? 36.119 -20.511 -57.205 1.00 90.44 260 SER A CA 1
ATOM 2125 C C . SER A 1 260 ? 35.462 -19.131 -57.091 1.00 90.44 260 SER A C 1
ATOM 2127 O O . SER A 1 260 ? 34.374 -19.011 -56.516 1.00 90.44 260 SER A O 1
ATOM 2129 N N . MET A 1 261 ? 36.055 -18.094 -57.691 1.00 90.62 261 MET A N 1
ATOM 2130 C CA . MET A 1 261 ? 35.466 -16.749 -57.756 1.00 90.62 261 MET A CA 1
ATOM 2131 C C . MET A 1 261 ? 34.132 -16.738 -58.513 1.00 90.62 261 MET A C 1
ATOM 2133 O O . MET A 1 261 ? 33.153 -16.172 -58.017 1.00 90.62 261 MET A O 1
ATOM 2137 N N . GLN A 1 262 ? 34.062 -17.399 -59.671 1.00 90.44 262 GLN A N 1
ATOM 2138 C CA . GLN A 1 262 ? 32.847 -17.501 -60.487 1.00 90.44 262 GLN A CA 1
ATOM 2139 C C . GLN A 1 262 ? 31.732 -18.297 -59.784 1.00 90.44 262 GLN A C 1
ATOM 2141 O O . GLN A 1 262 ? 30.564 -17.890 -59.784 1.00 90.44 262 GLN A O 1
ATOM 2146 N N . LYS A 1 263 ? 32.074 -19.406 -59.110 1.00 90.06 263 LYS A N 1
ATOM 2147 C CA . LYS A 1 263 ? 31.124 -20.188 -58.295 1.00 90.06 263 LYS A CA 1
ATOM 2148 C C . LYS A 1 263 ? 30.541 -19.354 -57.158 1.00 90.06 263 LYS A C 1
ATOM 2150 O O . LYS A 1 263 ? 29.331 -19.401 -56.909 1.00 90.06 263 LYS A O 1
ATOM 2155 N N . TYR A 1 264 ? 31.373 -18.558 -56.485 1.00 89.31 264 TYR A N 1
ATOM 2156 C CA . TYR A 1 264 ? 30.902 -17.658 -55.437 1.00 89.31 264 TYR A CA 1
ATOM 2157 C C . TYR A 1 264 ? 30.019 -16.534 -56.006 1.00 89.31 264 TYR A C 1
ATOM 2159 O O . TYR A 1 264 ? 28.962 -16.245 -55.441 1.00 89.31 264 TYR A O 1
ATOM 2167 N N . ALA A 1 265 ? 30.380 -15.956 -57.156 1.00 88.81 265 ALA A N 1
ATOM 2168 C CA . ALA A 1 265 ? 29.572 -14.954 -57.856 1.00 88.81 265 ALA A CA 1
ATOM 2169 C C . ALA A 1 265 ? 28.172 -15.488 -58.228 1.00 88.81 265 ALA A C 1
ATOM 2171 O O . ALA A 1 265 ? 27.158 -14.856 -57.917 1.00 88.81 265 ALA A O 1
ATOM 2172 N N . SER A 1 266 ? 28.098 -16.710 -58.765 1.00 87.19 266 SER A N 1
ATOM 2173 C CA . SER A 1 266 ? 26.834 -17.402 -59.064 1.00 87.19 266 SER A CA 1
ATOM 2174 C C . SER A 1 266 ? 25.982 -17.632 -57.812 1.00 87.19 266 SER A C 1
ATOM 2176 O O . SER A 1 266 ? 24.752 -17.540 -57.834 1.00 87.19 266 SER A O 1
ATOM 2178 N N . ASN A 1 267 ? 26.620 -17.928 -56.679 1.00 84.94 267 ASN A N 1
ATOM 2179 C CA . ASN A 1 267 ? 25.910 -18.082 -55.419 1.00 84.94 267 ASN A CA 1
ATOM 2180 C C . ASN A 1 267 ? 25.319 -16.755 -54.918 1.00 84.94 267 ASN A C 1
ATOM 2182 O O . ASN A 1 267 ? 24.161 -16.730 -54.494 1.00 84.94 267 ASN A O 1
ATOM 2186 N N . LEU A 1 268 ? 26.076 -15.655 -55.015 1.00 83.88 268 LEU A N 1
ATOM 2187 C CA . LEU A 1 268 ? 25.573 -14.320 -54.685 1.00 83.88 268 LEU A CA 1
ATOM 2188 C C . LEU A 1 268 ? 24.330 -13.980 -55.511 1.00 83.88 268 LEU A C 1
ATOM 2190 O O . LEU A 1 268 ? 23.376 -13.420 -54.975 1.00 83.88 268 LEU A O 1
ATOM 2194 N N . GLU A 1 269 ? 24.293 -14.363 -56.788 1.00 84.12 269 GLU A N 1
ATOM 2195 C CA . GLU A 1 269 ? 23.115 -14.163 -57.632 1.00 84.12 269 GLU A CA 1
ATOM 2196 C C . GLU A 1 269 ? 21.888 -14.930 -57.113 1.00 84.12 269 GLU A C 1
ATOM 2198 O O . GLU A 1 269 ? 20.802 -14.353 -57.000 1.00 84.12 269 GLU A O 1
ATOM 2203 N N . LYS A 1 270 ? 22.055 -16.206 -56.742 1.00 81.19 270 LYS A N 1
ATOM 2204 C CA . LYS A 1 270 ? 20.972 -17.025 -56.169 1.00 81.19 270 LYS A CA 1
ATOM 2205 C C . LYS A 1 270 ? 20.430 -16.419 -54.871 1.00 81.19 270 LYS A C 1
ATOM 2207 O O . LYS A 1 270 ? 19.214 -16.286 -54.720 1.00 81.19 270 LYS A O 1
ATOM 2212 N N . ILE A 1 271 ? 21.316 -15.993 -53.967 1.00 78.19 271 ILE A N 1
ATOM 2213 C CA . ILE A 1 271 ? 20.933 -15.343 -52.703 1.00 78.19 271 ILE A CA 1
ATOM 2214 C C . ILE A 1 271 ? 20.196 -14.027 -52.976 1.00 78.19 271 ILE A C 1
ATOM 2216 O O . ILE A 1 271 ? 19.129 -13.788 -52.409 1.00 78.19 271 ILE A O 1
ATOM 2220 N N . ASN A 1 272 ? 20.719 -13.190 -53.876 1.00 79.56 272 ASN A N 1
ATOM 2221 C CA . ASN A 1 272 ? 20.116 -11.901 -54.207 1.00 79.56 272 ASN A CA 1
ATOM 2222 C C . ASN A 1 272 ? 18.725 -12.059 -54.839 1.00 79.56 272 ASN A C 1
ATOM 2224 O O . ASN A 1 272 ? 17.813 -11.304 -54.494 1.00 79.56 272 ASN A O 1
ATOM 2228 N N . LYS A 1 273 ? 18.529 -13.054 -55.716 1.00 79.00 273 LYS A N 1
ATOM 2229 C CA . LYS A 1 273 ? 17.214 -13.383 -56.294 1.00 79.00 273 LYS A CA 1
ATOM 2230 C C . LYS A 1 273 ? 16.214 -13.806 -55.214 1.00 79.00 273 LYS A C 1
ATOM 2232 O O . LYS A 1 273 ? 15.115 -13.254 -55.172 1.00 79.00 273 LYS A O 1
ATOM 2237 N N . SER A 1 274 ? 16.610 -14.703 -54.310 1.00 75.25 274 SER A N 1
ATOM 2238 C CA . SER A 1 274 ? 15.756 -15.160 -53.203 1.00 75.25 274 SER A CA 1
ATOM 2239 C C . SER A 1 274 ? 15.379 -14.018 -52.247 1.00 75.25 274 SER A C 1
ATOM 2241 O O . SER A 1 274 ? 14.204 -13.812 -51.948 1.00 75.25 274 SER A O 1
ATOM 2243 N N . MET A 1 275 ? 16.347 -13.189 -51.841 1.00 72.12 275 MET A N 1
ATOM 2244 C CA . MET A 1 275 ? 16.089 -12.036 -50.968 1.00 72.12 275 MET A CA 1
ATOM 2245 C C . MET A 1 275 ? 15.167 -11.005 -51.625 1.00 72.12 275 MET A C 1
ATOM 2247 O O . MET A 1 275 ? 14.304 -10.430 -50.961 1.00 72.12 275 MET A O 1
ATOM 2251 N N . LYS A 1 276 ? 15.310 -10.783 -52.937 1.00 77.12 276 LYS A N 1
ATOM 2252 C CA . LYS A 1 276 ? 14.432 -9.882 -53.691 1.00 77.12 276 LYS A CA 1
ATOM 2253 C C . LYS A 1 276 ? 12.991 -10.397 -53.727 1.00 77.12 276 LYS A C 1
ATOM 2255 O O . LYS A 1 276 ? 12.080 -9.592 -53.559 1.00 77.12 276 LYS A O 1
ATOM 2260 N N . GLN A 1 277 ? 12.786 -11.706 -53.884 1.00 76.81 277 GLN A N 1
ATOM 2261 C CA . GLN A 1 277 ? 11.455 -12.318 -53.799 1.00 76.81 277 GLN A CA 1
ATOM 2262 C C . GLN A 1 277 ? 10.838 -12.138 -52.406 1.00 76.81 277 GLN A C 1
ATOM 2264 O O . GLN A 1 277 ? 9.713 -11.663 -52.303 1.00 76.81 277 GLN A O 1
ATOM 2269 N N . ILE A 1 278 ? 11.593 -12.408 -51.334 1.00 72.81 278 ILE A N 1
ATOM 2270 C CA . ILE A 1 278 ? 11.111 -12.233 -49.952 1.00 72.81 278 ILE A CA 1
ATOM 2271 C C . ILE A 1 278 ? 10.754 -10.768 -49.659 1.00 72.81 278 ILE A C 1
ATOM 2273 O O . ILE A 1 278 ? 9.725 -10.482 -49.053 1.00 72.81 278 ILE A O 1
ATOM 2277 N N . HIS A 1 279 ? 11.578 -9.816 -50.106 1.00 72.38 279 HIS A N 1
ATOM 2278 C CA . HIS A 1 279 ? 11.318 -8.390 -49.899 1.00 72.38 279 HIS A CA 1
ATOM 2279 C C . HIS A 1 279 ? 10.045 -7.890 -50.592 1.00 72.38 279 HIS A C 1
ATOM 2281 O O . HIS A 1 279 ? 9.447 -6.935 -50.094 1.00 72.38 279 HIS A O 1
ATOM 2287 N N . LEU A 1 280 ? 9.669 -8.497 -51.722 1.00 76.19 280 LEU A N 1
ATOM 2288 C CA . LEU A 1 280 ? 8.501 -8.130 -52.527 1.00 76.19 280 LEU A CA 1
ATOM 2289 C C . LEU A 1 280 ? 7.242 -8.939 -52.177 1.00 76.19 280 LEU A C 1
ATOM 2291 O O . LEU A 1 280 ? 6.183 -8.637 -52.713 1.00 76.19 280 LEU A O 1
ATOM 2295 N N . SER A 1 281 ? 7.349 -9.946 -51.305 1.00 76.00 281 SER A N 1
ATOM 2296 C CA . SER A 1 281 ? 6.221 -10.799 -50.928 1.00 76.00 281 SER A CA 1
ATOM 2297 C C . SER A 1 281 ? 5.201 -10.057 -50.065 1.00 76.00 281 SER A C 1
ATOM 2299 O O . SER A 1 281 ? 5.583 -9.339 -49.142 1.00 76.00 281 SER A O 1
ATOM 2301 N N . ASP A 1 282 ? 3.911 -10.291 -50.301 1.00 74.38 282 ASP A N 1
ATOM 2302 C CA . ASP A 1 282 ? 2.821 -9.836 -49.426 1.00 74.38 282 ASP A CA 1
ATOM 2303 C C . ASP A 1 282 ? 2.496 -10.838 -48.301 1.00 74.38 282 ASP A C 1
ATOM 2305 O O . ASP A 1 282 ? 1.603 -10.599 -47.490 1.00 74.38 282 ASP A O 1
ATOM 2309 N N . THR A 1 283 ? 3.235 -11.948 -48.221 1.00 69.31 283 THR A N 1
ATOM 2310 C CA . THR A 1 283 ? 3.159 -12.918 -47.123 1.00 69.31 283 THR A CA 1
ATOM 2311 C C . THR A 1 283 ? 4.359 -12.788 -46.177 1.00 69.31 283 THR A C 1
ATOM 2313 O O . THR A 1 283 ? 5.430 -12.325 -46.597 1.00 69.31 283 THR A O 1
ATOM 2316 N N . PRO A 1 284 ? 4.215 -13.189 -44.895 1.00 67.69 284 PRO A N 1
ATOM 2317 C CA . PRO A 1 284 ? 5.327 -13.231 -43.952 1.00 67.69 284 PRO A CA 1
ATOM 2318 C C . PRO A 1 284 ? 6.511 -14.015 -44.516 1.00 67.69 284 PRO A C 1
ATOM 2320 O O . PRO A 1 284 ? 6.343 -15.038 -45.178 1.00 67.69 284 PRO A O 1
ATOM 2323 N N . ALA A 1 285 ? 7.726 -13.542 -44.233 1.00 67.19 285 ALA A N 1
ATOM 2324 C CA . ALA A 1 285 ? 8.942 -14.177 -44.744 1.00 67.19 285 ALA A CA 1
ATOM 2325 C C . ALA A 1 285 ? 9.140 -15.599 -44.191 1.00 67.19 285 ALA A C 1
ATOM 2327 O O . ALA A 1 285 ? 9.856 -16.402 -44.794 1.00 67.19 285 ALA A O 1
ATOM 2328 N N . ARG A 1 286 ? 8.537 -15.879 -43.032 1.00 72.00 286 ARG A N 1
ATOM 2329 C CA . ARG A 1 286 ? 8.5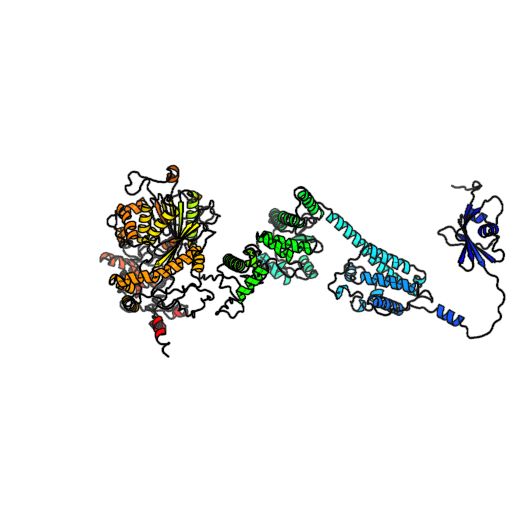50 -17.167 -42.347 1.00 72.00 286 ARG A CA 1
ATOM 2330 C C . ARG A 1 286 ? 7.161 -17.473 -41.822 1.00 72.00 286 ARG A C 1
ATOM 2332 O O . ARG A 1 286 ? 6.499 -16.578 -41.296 1.00 72.00 286 ARG A O 1
ATOM 2339 N N . HIS A 1 287 ? 6.734 -18.719 -41.973 1.00 70.38 287 HIS A N 1
ATOM 2340 C CA . HIS A 1 287 ? 5.436 -19.177 -41.498 1.00 70.38 287 HIS A CA 1
ATOM 2341 C C . HIS A 1 287 ? 5.578 -20.570 -40.874 1.00 70.38 287 HIS A C 1
ATOM 2343 O O . HIS A 1 287 ? 6.190 -21.442 -41.497 1.00 70.38 287 HIS A O 1
ATOM 2349 N N . PRO A 1 288 ? 4.971 -20.838 -39.701 1.00 69.25 288 PRO A N 1
ATOM 2350 C CA . PRO A 1 288 ? 5.017 -22.158 -39.067 1.00 69.25 288 PRO A CA 1
ATOM 2351 C C . PRO A 1 288 ? 4.537 -23.312 -39.959 1.00 69.25 288 PRO A C 1
ATOM 2353 O O . PRO A 1 288 ? 4.901 -24.450 -39.720 1.00 69.25 288 PRO A O 1
ATOM 2356 N N . ALA A 1 289 ? 3.755 -23.038 -41.006 1.00 66.56 289 ALA A N 1
ATOM 2357 C CA . ALA A 1 289 ? 3.337 -24.064 -41.968 1.00 66.56 289 ALA A CA 1
ATOM 2358 C C . ALA A 1 289 ? 4.490 -24.621 -42.828 1.00 66.56 289 ALA A C 1
ATOM 2360 O O . ALA A 1 289 ? 4.421 -25.768 -43.250 1.00 66.56 289 ALA A O 1
ATOM 2361 N N . ASN A 1 290 ? 5.530 -23.820 -43.092 1.00 69.25 290 ASN A N 1
ATOM 2362 C CA . ASN A 1 290 ? 6.598 -24.167 -44.039 1.00 69.25 290 ASN A CA 1
ATOM 2363 C C . ASN A 1 290 ? 7.989 -24.225 -43.387 1.00 69.25 290 ASN A C 1
ATOM 2365 O O . ASN A 1 290 ? 8.880 -24.886 -43.912 1.00 69.25 290 ASN A O 1
ATOM 2369 N N . ASP A 1 291 ? 8.185 -23.539 -42.257 1.00 79.31 291 ASP A N 1
ATOM 2370 C CA . ASP A 1 291 ? 9.487 -23.369 -41.593 1.00 79.31 291 ASP A CA 1
ATOM 2371 C C . ASP A 1 291 ? 9.555 -24.103 -40.239 1.00 79.31 291 ASP A C 1
ATOM 2373 O O . ASP A 1 291 ? 10.245 -23.674 -39.309 1.00 79.31 291 ASP A O 1
ATOM 2377 N N . LEU A 1 292 ? 8.808 -25.202 -40.113 1.00 85.69 292 LEU A N 1
ATOM 2378 C CA . LEU A 1 292 ? 8.664 -25.993 -38.895 1.00 85.69 292 LEU A CA 1
ATOM 2379 C C . LEU A 1 292 ? 8.932 -27.472 -39.166 1.00 85.69 292 LEU A C 1
ATOM 2381 O O . LEU A 1 292 ? 8.439 -28.035 -40.140 1.00 85.69 292 LEU A O 1
ATOM 2385 N N . ILE A 1 293 ? 9.646 -28.117 -38.247 1.00 86.81 293 ILE A N 1
ATOM 2386 C CA . ILE A 1 293 ? 9.723 -29.575 -38.163 1.00 86.81 293 ILE A CA 1
ATOM 2387 C C . ILE A 1 293 ? 9.321 -30.001 -36.750 1.00 86.81 293 ILE A C 1
ATOM 2389 O O . ILE A 1 293 ? 9.869 -29.496 -35.769 1.00 86.81 293 ILE A O 1
ATOM 2393 N N . VAL A 1 294 ? 8.384 -30.946 -36.652 1.00 87.44 294 VAL A N 1
ATOM 2394 C CA . VAL A 1 294 ? 7.968 -31.582 -35.395 1.00 87.44 294 VAL A CA 1
ATOM 2395 C C . VAL A 1 294 ? 8.137 -33.087 -35.535 1.00 87.44 294 VAL A C 1
ATOM 2397 O O . VAL A 1 294 ? 7.673 -33.662 -36.516 1.00 87.44 294 VAL A O 1
ATOM 2400 N N . TYR A 1 295 ? 8.816 -33.719 -34.583 1.00 88.56 295 TYR A N 1
ATOM 2401 C CA . TYR A 1 295 ? 8.974 -35.173 -34.558 1.00 88.56 295 TYR A CA 1
ATOM 2402 C C . TYR A 1 295 ? 9.180 -35.685 -33.134 1.00 88.56 295 TYR A C 1
ATOM 2404 O O . TYR A 1 295 ? 9.680 -34.967 -32.264 1.00 88.56 295 TYR A O 1
ATOM 2412 N N . THR A 1 296 ? 8.786 -36.933 -32.902 1.00 87.56 296 THR A N 1
ATOM 2413 C CA . THR A 1 296 ? 8.929 -37.612 -31.612 1.00 87.56 296 THR A CA 1
ATOM 2414 C C . THR A 1 296 ? 10.214 -38.430 -31.590 1.00 87.56 296 THR A C 1
ATOM 2416 O O . THR A 1 296 ? 10.575 -39.073 -32.573 1.00 87.56 296 THR A O 1
ATOM 2419 N N . ILE A 1 297 ? 10.925 -38.358 -30.470 1.00 87.88 297 ILE A N 1
ATOM 2420 C CA . ILE A 1 297 ? 12.151 -39.093 -30.185 1.00 87.88 297 ILE A CA 1
ATOM 2421 C C . ILE A 1 297 ? 11.812 -40.147 -29.134 1.00 87.88 297 ILE A C 1
ATOM 2423 O O . ILE A 1 297 ? 11.258 -39.823 -28.078 1.00 87.88 297 ILE A O 1
ATOM 2427 N N . ASP A 1 298 ? 12.149 -41.398 -29.433 1.00 85.06 298 ASP A N 1
ATOM 2428 C CA . ASP A 1 298 ? 11.904 -42.531 -28.546 1.00 85.06 298 ASP A CA 1
ATOM 2429 C C . ASP A 1 298 ? 12.816 -42.524 -27.314 1.00 85.06 298 ASP A C 1
ATOM 2431 O O . ASP A 1 298 ? 13.900 -41.936 -27.291 1.00 85.06 298 ASP A O 1
ATOM 2435 N N . SER A 1 299 ? 12.382 -43.231 -26.269 1.00 85.56 299 SER A N 1
ATOM 2436 C CA . SER A 1 299 ? 13.148 -43.362 -25.031 1.00 85.56 299 SER A CA 1
ATOM 2437 C C . SER A 1 299 ? 14.487 -44.079 -25.244 1.00 85.56 299 SER A C 1
ATOM 2439 O O . SER A 1 299 ? 14.539 -45.172 -25.814 1.00 85.56 299 SER A O 1
ATOM 2441 N N . CYS A 1 300 ? 15.558 -43.531 -24.678 1.00 84.06 300 CYS A N 1
ATOM 2442 C CA . CYS A 1 300 ? 16.890 -44.116 -24.639 1.00 84.06 300 CYS A CA 1
ATOM 2443 C C . CYS A 1 300 ? 17.190 -44.755 -23.271 1.00 84.06 300 CYS A C 1
ATOM 2445 O O . CYS A 1 300 ? 16.911 -44.184 -22.217 1.00 84.06 300 CYS A O 1
ATOM 2447 N N . ARG A 1 301 ? 17.825 -45.938 -23.273 1.00 77.50 301 ARG A N 1
ATOM 2448 C CA . ARG A 1 301 ? 18.194 -46.675 -22.045 1.00 77.50 301 ARG A CA 1
ATOM 2449 C C . ARG A 1 301 ? 19.445 -46.132 -21.348 1.00 77.50 301 ARG A C 1
ATOM 2451 O O . ARG A 1 301 ? 19.590 -46.303 -20.142 1.00 77.50 301 ARG A O 1
ATOM 2458 N N . LYS A 1 302 ? 20.371 -45.530 -22.100 1.00 79.56 302 LYS A N 1
ATOM 2459 C CA . LYS A 1 302 ? 21.625 -44.960 -21.585 1.00 79.56 302 LYS A CA 1
ATOM 2460 C C . LYS A 1 302 ? 21.626 -43.465 -21.852 1.00 79.56 302 LYS A C 1
ATOM 2462 O O . LYS A 1 302 ? 21.395 -43.055 -22.983 1.00 79.56 302 LYS A O 1
ATOM 2467 N N . ILE A 1 303 ? 21.874 -42.684 -20.808 1.00 82.88 303 ILE A N 1
ATOM 2468 C CA . ILE A 1 303 ? 21.860 -41.226 -20.884 1.00 82.88 303 ILE A CA 1
ATOM 2469 C C . ILE A 1 303 ? 23.238 -40.710 -20.517 1.00 82.88 303 ILE A C 1
ATOM 2471 O O . ILE A 1 303 ? 23.777 -41.037 -19.459 1.00 82.88 303 ILE A O 1
ATOM 2475 N N . ASP A 1 304 ? 23.801 -39.922 -21.422 1.00 84.06 304 ASP A N 1
ATOM 2476 C CA . ASP A 1 304 ? 25.025 -39.172 -21.190 1.00 84.06 304 ASP A CA 1
ATOM 2477 C C . ASP A 1 304 ? 24.800 -38.075 -20.129 1.00 84.06 304 ASP A C 1
ATOM 2479 O O . ASP A 1 304 ? 23.739 -37.448 -20.060 1.00 84.06 304 ASP A O 1
ATOM 2483 N N . ALA A 1 305 ? 25.816 -37.812 -19.305 1.00 83.19 305 ALA A N 1
ATOM 2484 C CA . ALA A 1 305 ? 25.789 -36.805 -18.249 1.00 83.19 305 ALA A CA 1
ATOM 2485 C C . ALA A 1 305 ? 25.363 -35.412 -18.752 1.00 83.19 305 ALA A C 1
ATOM 2487 O O . ALA A 1 305 ? 24.741 -34.661 -17.998 1.00 83.19 305 ALA A O 1
ATOM 2488 N N . GLN A 1 306 ? 25.636 -35.085 -20.021 1.00 85.69 306 GLN A N 1
ATOM 2489 C CA . GLN A 1 306 ? 25.245 -33.810 -20.636 1.00 85.69 306 GLN A CA 1
ATOM 2490 C C . GLN A 1 306 ? 23.719 -33.579 -20.719 1.00 85.69 306 GLN A C 1
ATOM 2492 O O . GLN A 1 306 ? 23.283 -32.429 -20.783 1.00 85.69 306 GLN A O 1
ATOM 2497 N N . TYR A 1 307 ? 22.895 -34.633 -20.671 1.00 89.06 307 TYR A N 1
ATOM 2498 C CA . TYR A 1 307 ? 21.427 -34.531 -20.751 1.00 89.06 307 TYR A CA 1
ATOM 2499 C C . TYR A 1 307 ? 20.724 -34.605 -19.388 1.00 89.06 307 TYR A C 1
ATOM 2501 O O . TYR A 1 307 ? 19.509 -34.423 -19.310 1.00 89.06 307 TYR A O 1
ATOM 2509 N N . LYS A 1 308 ? 21.471 -34.822 -18.296 1.00 86.06 308 LYS A N 1
ATOM 2510 C CA . LYS A 1 308 ? 20.906 -35.069 -16.960 1.00 86.06 308 LYS A CA 1
ATOM 2511 C C . LYS A 1 308 ? 20.028 -33.920 -16.450 1.00 86.06 308 LYS A C 1
ATOM 2513 O O . LYS A 1 308 ? 18.944 -34.158 -15.937 1.00 86.06 308 LYS A O 1
ATOM 2518 N N . GLN A 1 309 ? 20.458 -32.672 -16.652 1.00 88.25 309 GLN A N 1
ATOM 2519 C CA . GLN A 1 309 ? 19.691 -31.492 -16.224 1.00 88.25 309 GLN A CA 1
ATOM 2520 C C . GLN A 1 309 ? 18.344 -31.368 -16.947 1.00 88.25 309 GLN A C 1
ATOM 2522 O O . GLN A 1 309 ? 17.328 -31.080 -16.318 1.00 88.25 309 GLN A O 1
ATOM 2527 N N . LEU A 1 310 ? 18.332 -31.605 -18.262 1.00 89.88 310 LEU A N 1
ATOM 2528 C CA . LEU A 1 310 ? 17.109 -31.583 -19.061 1.00 89.88 310 LEU A CA 1
ATOM 2529 C C . LEU A 1 310 ? 16.176 -32.735 -18.664 1.00 89.88 310 LEU A C 1
ATOM 2531 O O . LEU A 1 310 ? 14.969 -32.541 -18.537 1.00 89.88 310 LEU A O 1
ATOM 2535 N N . GLN A 1 311 ? 16.734 -33.920 -18.419 1.00 88.62 311 GLN A N 1
ATOM 2536 C CA . GLN A 1 311 ? 15.980 -35.085 -17.970 1.00 88.62 311 GLN A CA 1
ATOM 2537 C C . GLN A 1 311 ? 15.302 -34.853 -16.613 1.00 88.62 311 GLN A C 1
ATOM 2539 O O . GLN A 1 311 ? 14.105 -35.107 -16.492 1.00 88.62 311 GLN A O 1
ATOM 2544 N N . ASP A 1 312 ? 16.039 -34.360 -15.613 1.00 88.12 312 ASP A N 1
ATOM 2545 C CA . ASP A 1 312 ? 15.503 -34.080 -14.274 1.00 88.12 312 ASP A CA 1
ATOM 2546 C C . ASP A 1 312 ? 14.383 -33.030 -14.333 1.00 88.12 312 ASP A C 1
ATOM 2548 O O . ASP A 1 312 ? 13.386 -33.123 -13.614 1.00 88.12 312 ASP A O 1
ATOM 2552 N N . HIS A 1 313 ? 14.508 -32.048 -15.230 1.00 90.12 313 HIS A N 1
ATOM 2553 C CA . HIS A 1 313 ? 13.459 -31.062 -15.459 1.00 90.12 313 HIS A CA 1
ATOM 2554 C C . HIS A 1 313 ? 12.209 -31.701 -16.082 1.00 90.12 313 HIS A C 1
ATOM 2556 O O . HIS A 1 313 ? 11.116 -31.565 -15.540 1.00 90.12 313 HIS A O 1
ATOM 2562 N N . LEU A 1 314 ? 12.365 -32.465 -17.166 1.00 88.94 314 LEU A N 1
ATOM 2563 C CA . LEU A 1 314 ? 11.246 -33.108 -17.863 1.00 88.94 314 LEU A CA 1
ATOM 2564 C C . LEU A 1 314 ? 10.554 -34.207 -17.035 1.00 88.94 314 LEU A C 1
ATOM 2566 O O . LEU A 1 314 ? 9.370 -34.474 -17.246 1.00 88.94 314 LEU A O 1
ATOM 2570 N N . LEU A 1 315 ? 11.248 -34.832 -16.074 1.00 87.56 315 LEU A N 1
ATOM 2571 C CA . LEU A 1 315 ? 10.644 -35.780 -15.127 1.00 87.56 315 LEU A CA 1
ATOM 2572 C C . LEU A 1 315 ? 9.550 -35.124 -14.277 1.00 87.56 315 LEU A C 1
ATOM 2574 O O . LEU A 1 315 ? 8.498 -35.730 -14.078 1.00 87.56 315 LEU A O 1
ATOM 2578 N N . ASN A 1 316 ? 9.791 -33.889 -13.833 1.00 86.75 316 ASN A N 1
ATOM 2579 C CA . ASN A 1 316 ? 8.908 -33.130 -12.945 1.00 86.75 316 ASN A CA 1
ATOM 2580 C C . ASN A 1 316 ? 7.802 -32.358 -13.682 1.00 86.75 316 ASN A C 1
ATOM 2582 O O . ASN A 1 316 ? 6.956 -31.743 -13.040 1.00 86.75 316 ASN A O 1
ATOM 2586 N N . VAL A 1 317 ? 7.821 -32.362 -15.016 1.00 88.06 317 VAL A N 1
ATOM 2587 C CA . VAL A 1 317 ? 6.851 -31.661 -15.862 1.00 88.06 317 VAL A CA 1
ATOM 2588 C C . VAL A 1 317 ? 5.779 -32.642 -16.347 1.00 88.06 317 VAL A C 1
ATOM 2590 O O . VAL A 1 317 ? 6.085 -33.783 -16.715 1.00 88.06 317 VAL A O 1
ATOM 2593 N N . ASP A 1 318 ? 4.518 -32.205 -16.341 1.00 87.69 318 ASP A N 1
ATOM 2594 C CA . ASP A 1 318 ? 3.374 -32.992 -16.814 1.00 87.69 318 ASP A CA 1
ATOM 2595 C C . ASP A 1 318 ? 3.461 -33.322 -18.316 1.00 87.69 318 ASP A C 1
ATOM 2597 O O . ASP A 1 318 ? 4.198 -32.696 -19.084 1.00 87.69 318 ASP A O 1
ATOM 2601 N N . TYR A 1 319 ? 2.710 -34.338 -18.755 1.00 88.75 319 TYR A N 1
ATOM 2602 C CA . TYR A 1 319 ? 2.615 -34.677 -20.178 1.00 88.75 319 TYR A CA 1
ATOM 2603 C C . TYR A 1 319 ? 2.019 -33.516 -20.982 1.00 88.75 319 TYR A C 1
ATOM 2605 O O . TYR A 1 319 ? 1.065 -32.885 -20.536 1.00 88.75 319 TYR A O 1
ATOM 2613 N N . TYR A 1 320 ? 2.536 -33.293 -22.195 1.00 88.50 320 TYR A N 1
ATOM 2614 C CA . TYR A 1 320 ? 2.087 -32.223 -23.101 1.00 88.50 320 TYR A CA 1
ATOM 2615 C C . TYR A 1 320 ? 2.249 -30.797 -22.553 1.00 88.50 320 TYR A C 1
ATOM 2617 O O . TYR A 1 320 ? 1.498 -29.904 -22.929 1.00 88.50 320 TYR A O 1
ATOM 2625 N N . THR A 1 321 ? 3.246 -30.563 -21.706 1.00 88.19 321 THR A N 1
ATOM 2626 C CA . THR A 1 321 ? 3.643 -29.210 -21.293 1.00 88.19 321 THR A CA 1
ATOM 2627 C C . THR A 1 321 ? 4.909 -28.800 -22.039 1.00 88.19 321 THR A C 1
ATOM 2629 O O . THR A 1 321 ? 5.895 -29.542 -22.034 1.00 88.19 321 THR A O 1
ATOM 2632 N N . GLU A 1 322 ? 4.898 -27.638 -22.696 1.00 88.62 322 GLU A N 1
ATOM 2633 C CA . GLU A 1 322 ? 6.036 -27.149 -23.471 1.00 88.62 322 GLU A CA 1
ATOM 2634 C C . GLU A 1 322 ? 7.190 -26.658 -22.591 1.00 88.62 322 GLU A C 1
ATOM 2636 O O . GLU A 1 322 ? 7.006 -25.892 -21.645 1.00 88.62 322 GLU A O 1
ATOM 2641 N N . VAL A 1 323 ? 8.409 -27.056 -22.948 1.00 89.44 323 VAL A N 1
ATOM 2642 C CA . VAL A 1 323 ? 9.649 -26.599 -22.317 1.00 89.44 323 VAL A CA 1
ATOM 2643 C C . VAL A 1 323 ? 10.539 -25.960 -23.378 1.00 89.44 323 VAL A C 1
ATOM 2645 O O . VAL A 1 323 ? 10.779 -26.546 -24.435 1.00 89.44 323 VAL A O 1
ATOM 2648 N N . ASP A 1 324 ? 11.030 -24.752 -23.100 1.00 89.06 324 ASP A N 1
ATOM 2649 C CA . ASP A 1 324 ? 12.027 -24.078 -23.936 1.00 89.06 324 ASP A CA 1
ATOM 2650 C C . ASP A 1 324 ? 13.394 -24.754 -23.767 1.00 89.06 324 ASP A C 1
ATOM 2652 O O . ASP A 1 324 ? 13.939 -24.820 -22.662 1.00 89.06 324 ASP A O 1
ATOM 2656 N N . LEU A 1 325 ? 13.946 -25.271 -24.866 1.00 87.44 325 LEU A N 1
ATOM 2657 C CA . LEU A 1 325 ? 15.206 -26.007 -24.854 1.00 87.44 325 LEU A CA 1
ATOM 2658 C C . LEU A 1 325 ? 16.427 -25.072 -24.765 1.00 87.44 325 LEU A C 1
ATOM 2660 O O . LEU A 1 325 ? 17.521 -25.529 -24.443 1.00 87.44 325 LEU A O 1
ATOM 2664 N N . GLU A 1 326 ? 16.268 -23.770 -25.024 1.00 84.75 326 GLU A N 1
ATOM 2665 C CA . GLU A 1 326 ? 17.376 -22.823 -25.204 1.00 84.75 326 GLU A CA 1
ATOM 2666 C C . GLU A 1 326 ? 18.303 -22.712 -23.982 1.00 84.75 326 GLU A C 1
ATOM 2668 O O . GLU A 1 326 ? 19.521 -22.563 -24.128 1.00 84.75 326 GLU A O 1
ATOM 2673 N N . SER A 1 327 ? 17.739 -22.847 -22.779 1.00 81.12 327 SER A N 1
ATOM 2674 C CA . SER A 1 327 ? 18.455 -22.792 -21.498 1.00 81.12 327 SER A CA 1
ATOM 2675 C C . SER A 1 327 ? 19.333 -24.020 -21.222 1.00 81.12 327 SER A C 1
ATOM 2677 O O . SER A 1 327 ? 20.254 -23.931 -20.410 1.00 81.12 327 SER A O 1
ATOM 2679 N N . PHE A 1 328 ? 19.095 -25.136 -21.917 1.00 85.62 328 PHE A N 1
ATOM 2680 C CA . PHE A 1 328 ? 19.824 -26.399 -21.751 1.00 85.62 328 PHE A CA 1
ATOM 2681 C C . PHE A 1 328 ? 20.898 -26.620 -22.827 1.00 85.62 328 PHE A C 1
ATOM 2683 O O . PHE A 1 328 ? 21.700 -27.548 -22.734 1.00 85.62 328 PHE A O 1
ATOM 2690 N N . LEU A 1 329 ? 20.933 -25.772 -23.858 1.00 85.44 329 LEU A N 1
ATOM 2691 C CA . LEU A 1 329 ? 21.793 -25.955 -25.023 1.00 85.44 329 LEU A CA 1
ATOM 2692 C C . LEU A 1 329 ? 23.206 -25.344 -24.845 1.00 85.44 329 LEU A C 1
ATOM 2694 O O . LEU A 1 329 ? 23.334 -24.196 -24.399 1.00 85.44 329 LEU A O 1
ATOM 2698 N N . PRO A 1 330 ? 24.282 -26.033 -25.290 1.00 82.12 330 PRO A N 1
ATOM 2699 C CA . PRO A 1 330 ? 25.660 -25.520 -25.257 1.00 82.12 330 PRO A CA 1
ATOM 2700 C C . PRO A 1 330 ? 25.860 -24.231 -26.066 1.00 82.12 330 PRO A C 1
ATOM 2702 O O . PRO A 1 330 ? 25.286 -24.076 -27.140 1.00 82.12 330 PRO A O 1
ATOM 2705 N N . LYS A 1 331 ? 26.714 -23.304 -25.608 1.00 78.31 331 LYS A N 1
ATOM 2706 C CA . LYS A 1 331 ? 26.948 -22.012 -26.298 1.00 78.31 331 LYS A CA 1
ATOM 2707 C C . LYS A 1 331 ? 27.603 -22.148 -27.681 1.00 78.31 331 LYS A C 1
ATOM 2709 O O . LYS A 1 331 ? 27.382 -21.291 -28.530 1.00 78.31 331 LYS A O 1
ATOM 2714 N N . ASP A 1 332 ? 28.410 -23.185 -27.894 1.00 82.19 332 ASP A N 1
ATOM 2715 C CA . ASP A 1 332 ? 29.068 -23.445 -29.178 1.00 82.19 332 ASP A CA 1
ATOM 2716 C C . ASP A 1 332 ? 28.083 -24.016 -30.210 1.00 82.19 332 ASP A C 1
ATOM 2718 O O . ASP A 1 332 ? 27.332 -24.940 -29.904 1.00 82.19 332 ASP A O 1
ATOM 2722 N N . ALA A 1 333 ? 28.099 -23.495 -31.441 1.00 71.00 333 ALA A N 1
ATOM 2723 C CA . ALA A 1 333 ? 27.119 -23.834 -32.476 1.00 71.00 333 ALA A CA 1
ATOM 2724 C C . ALA A 1 333 ? 27.193 -25.303 -32.936 1.00 71.00 333 ALA A C 1
ATOM 2726 O O . ALA A 1 333 ? 26.157 -25.922 -33.195 1.00 71.00 333 ALA A O 1
ATOM 2727 N N . ILE A 1 334 ? 28.399 -25.877 -33.012 1.00 74.00 334 ILE A N 1
ATOM 2728 C CA . ILE A 1 334 ? 28.606 -27.270 -33.433 1.00 74.00 334 ILE A CA 1
ATOM 2729 C C . ILE A 1 334 ? 28.159 -28.212 -32.316 1.00 74.00 334 ILE A C 1
ATOM 2731 O O . ILE A 1 334 ? 27.470 -29.201 -32.577 1.00 74.00 334 ILE A O 1
ATOM 2735 N N . GLN A 1 335 ? 28.499 -27.891 -31.068 1.00 79.06 335 GLN A N 1
ATOM 2736 C CA . GLN A 1 335 ? 28.030 -28.637 -29.903 1.00 79.06 335 GLN A CA 1
ATOM 2737 C C . GLN A 1 335 ? 26.508 -28.560 -29.763 1.00 79.06 335 GLN A C 1
ATOM 2739 O O . GLN A 1 335 ? 25.887 -29.586 -29.517 1.00 79.06 335 GLN A O 1
ATOM 2744 N N . ARG A 1 336 ? 25.894 -27.394 -30.006 1.00 82.88 336 ARG A N 1
ATOM 2745 C CA . ARG A 1 336 ? 24.431 -27.212 -30.041 1.00 82.88 336 ARG A CA 1
ATOM 2746 C C . ARG A 1 336 ? 23.768 -28.149 -31.046 1.00 82.88 336 ARG A C 1
ATOM 2748 O O . ARG A 1 336 ? 22.796 -28.825 -30.721 1.00 82.88 336 ARG A O 1
ATOM 2755 N N . TYR A 1 337 ? 24.316 -28.214 -32.260 1.00 81.25 337 TYR A N 1
ATOM 2756 C CA . TYR A 1 337 ? 23.819 -29.111 -33.300 1.00 81.25 337 TYR A CA 1
ATOM 2757 C C . TYR A 1 337 ? 23.933 -30.585 -32.889 1.00 81.25 337 TYR A C 1
ATOM 2759 O O . TYR A 1 337 ? 22.956 -31.321 -33.021 1.00 81.25 337 TYR A O 1
ATOM 2767 N N . ARG A 1 338 ? 25.091 -31.008 -32.360 1.00 83.94 338 ARG A N 1
ATOM 2768 C CA . ARG A 1 338 ? 25.308 -32.387 -31.885 1.00 83.94 338 ARG A CA 1
ATOM 2769 C C . ARG A 1 338 ? 24.380 -32.742 -30.721 1.00 83.94 338 ARG A C 1
ATOM 2771 O O . ARG A 1 338 ? 23.760 -33.794 -30.757 1.00 83.94 338 ARG A O 1
ATOM 2778 N N . TYR A 1 339 ? 24.204 -31.831 -29.766 1.00 87.81 339 TYR A N 1
ATOM 2779 C CA . TYR A 1 339 ? 23.322 -32.007 -28.608 1.00 87.81 339 TYR A CA 1
ATOM 2780 C C . TYR A 1 339 ? 21.863 -32.262 -29.014 1.00 87.81 339 TYR A C 1
ATOM 2782 O O . TYR A 1 339 ? 21.190 -33.114 -28.447 1.00 87.81 339 TYR A O 1
ATOM 2790 N N . ILE A 1 340 ? 21.361 -31.536 -30.019 1.00 86.19 340 ILE A N 1
ATOM 2791 C CA . ILE A 1 340 ? 19.989 -31.725 -30.518 1.00 86.19 340 ILE A CA 1
ATOM 2792 C C . ILE A 1 340 ? 19.882 -32.988 -31.380 1.00 86.19 340 ILE A C 1
ATOM 2794 O O . ILE A 1 340 ? 18.871 -33.683 -31.324 1.00 86.19 340 ILE A O 1
ATOM 2798 N N . LYS A 1 341 ? 20.894 -33.272 -32.208 1.00 84.31 341 LYS A N 1
ATOM 2799 C CA . LYS A 1 341 ? 20.892 -34.427 -33.115 1.00 84.31 341 LYS A CA 1
ATOM 2800 C C . LYS A 1 341 ? 20.953 -35.753 -32.356 1.00 84.31 341 LYS A C 1
ATOM 2802 O O . LYS A 1 341 ? 20.240 -36.683 -32.715 1.00 84.31 341 LYS A O 1
ATOM 2807 N N . ASP A 1 342 ? 21.784 -35.814 -31.322 1.00 86.31 342 ASP A N 1
ATOM 2808 C CA . ASP A 1 342 ? 22.078 -37.025 -30.556 1.00 86.31 342 ASP A CA 1
ATOM 2809 C C . ASP A 1 342 ? 21.374 -36.998 -29.184 1.00 86.31 342 ASP A C 1
ATOM 2811 O O . ASP A 1 342 ? 21.925 -37.469 -28.186 1.00 86.31 342 ASP A O 1
ATOM 2815 N N . LEU A 1 343 ? 20.176 -36.400 -29.119 1.00 88.00 343 LEU A N 1
ATOM 2816 C CA . LEU A 1 343 ? 19.410 -36.199 -27.887 1.00 88.00 343 LEU A CA 1
ATOM 2817 C C . LEU A 1 343 ? 19.013 -37.543 -27.247 1.00 88.00 343 LEU A C 1
ATOM 2819 O O . LEU A 1 343 ? 18.381 -38.380 -27.890 1.00 88.00 343 LEU A O 1
ATOM 2823 N N . GLN A 1 344 ? 19.341 -37.738 -25.964 1.00 88.44 344 GLN A N 1
ATOM 2824 C CA . GLN A 1 344 ? 19.074 -38.981 -25.222 1.00 88.44 344 GLN A CA 1
ATOM 2825 C C . GLN A 1 344 ? 18.260 -38.711 -23.948 1.00 88.44 344 GLN A C 1
ATOM 2827 O O . GLN A 1 344 ? 18.775 -38.121 -23.002 1.00 88.44 344 GLN A O 1
ATOM 2832 N N . ILE A 1 345 ? 17.005 -39.178 -23.899 1.00 89.75 345 ILE A N 1
ATOM 2833 C CA . ILE A 1 345 ? 16.078 -39.014 -22.758 1.00 89.75 345 ILE A CA 1
ATOM 2834 C C . ILE A 1 345 ? 15.395 -40.353 -22.433 1.00 89.75 345 ILE A C 1
ATOM 2836 O O . ILE A 1 345 ? 15.190 -41.174 -23.317 1.00 89.75 345 ILE A O 1
ATOM 2840 N N . GLN A 1 346 ? 15.043 -40.599 -21.168 1.00 87.50 346 GLN A N 1
ATOM 2841 C CA . GLN A 1 346 ? 14.598 -41.911 -20.651 1.00 87.50 346 GLN A CA 1
ATOM 2842 C C . GLN A 1 346 ? 13.131 -42.263 -20.952 1.00 87.50 346 GLN A C 1
ATOM 2844 O O . GLN A 1 346 ? 12.672 -43.357 -20.635 1.00 87.50 346 GLN A O 1
ATOM 2849 N N . PHE A 1 347 ? 12.393 -41.340 -21.553 1.00 87.88 347 PHE A N 1
ATOM 2850 C CA . PHE A 1 347 ? 10.987 -41.456 -21.934 1.00 87.88 347 PHE A CA 1
ATOM 2851 C C . PHE A 1 347 ? 10.785 -40.710 -23.257 1.00 87.88 347 PHE A C 1
ATOM 2853 O O . PHE A 1 347 ? 11.607 -39.847 -23.584 1.00 87.88 347 PHE A O 1
ATOM 2860 N N . PRO A 1 348 ? 9.735 -41.032 -24.030 1.00 88.50 348 PRO A N 1
ATOM 2861 C CA . PRO A 1 348 ? 9.543 -40.398 -25.318 1.00 88.50 348 PRO A CA 1
ATOM 2862 C C . PRO A 1 348 ? 9.188 -38.921 -25.159 1.00 88.50 348 PRO A C 1
ATOM 2864 O O . PRO A 1 348 ? 8.456 -38.502 -24.254 1.00 88.50 348 PRO A O 1
ATOM 2867 N N . VAL A 1 349 ? 9.746 -38.122 -26.058 1.00 90.69 349 VAL A N 1
ATOM 2868 C CA . VAL A 1 349 ? 9.632 -36.664 -26.066 1.00 90.69 349 VAL A CA 1
ATOM 2869 C C . VAL A 1 349 ? 9.392 -36.189 -27.484 1.00 90.69 349 VAL A C 1
ATOM 2871 O O . VAL A 1 349 ? 9.928 -36.750 -28.432 1.00 90.69 349 VAL A O 1
ATOM 2874 N N . THR A 1 350 ? 8.589 -35.147 -27.650 1.00 90.94 350 THR A N 1
ATOM 2875 C CA . THR A 1 350 ? 8.383 -34.531 -28.964 1.00 90.94 350 THR A CA 1
ATOM 2876 C C . THR A 1 350 ? 9.144 -33.227 -29.045 1.00 90.94 350 THR A C 1
ATOM 2878 O O . THR A 1 350 ? 9.080 -32.412 -28.126 1.00 90.94 350 THR A O 1
ATOM 2881 N N . LEU A 1 351 ? 9.884 -33.059 -30.138 1.00 91.50 351 LEU A N 1
ATOM 2882 C CA . LEU A 1 351 ? 10.709 -31.897 -30.407 1.00 91.50 351 LEU A CA 1
ATOM 2883 C C . LEU A 1 351 ? 10.057 -31.043 -31.496 1.00 91.50 351 LEU A C 1
ATOM 2885 O O . LEU A 1 351 ? 9.748 -31.530 -32.582 1.00 91.50 351 LEU A O 1
ATOM 2889 N N . TYR A 1 352 ? 9.905 -29.754 -31.214 1.00 91.12 352 TYR A N 1
ATOM 2890 C CA . TYR A 1 352 ? 9.402 -28.731 -32.123 1.00 91.12 352 TYR A CA 1
ATOM 2891 C C . TYR A 1 352 ? 10.539 -27.796 -32.510 1.00 91.12 352 TYR A C 1
ATOM 2893 O O . TYR A 1 352 ? 11.163 -27.188 -31.641 1.00 91.12 352 TYR A O 1
ATOM 2901 N N . ARG A 1 353 ? 10.812 -27.668 -33.810 1.00 88.12 353 ARG A N 1
ATOM 2902 C CA . ARG A 1 353 ? 11.937 -26.888 -34.340 1.00 88.12 353 ARG A CA 1
ATOM 2903 C C . ARG A 1 353 ? 11.454 -25.859 -35.348 1.00 88.12 353 ARG A C 1
ATOM 2905 O O . ARG A 1 353 ? 11.095 -26.216 -36.467 1.00 88.12 353 ARG A O 1
ATOM 2912 N N . TYR A 1 354 ? 11.494 -24.587 -34.968 1.00 87.06 354 TYR A N 1
ATOM 2913 C CA . TYR A 1 354 ? 11.118 -23.474 -35.837 1.00 87.06 354 TYR A CA 1
ATOM 2914 C C . TYR A 1 354 ? 12.348 -22.740 -36.372 1.00 87.06 354 TYR A C 1
ATOM 2916 O O . TYR A 1 354 ? 13.183 -22.240 -35.611 1.00 87.06 354 TYR A O 1
ATOM 2924 N N . TYR A 1 355 ? 12.457 -22.662 -37.696 1.00 82.06 355 TYR A N 1
ATOM 2925 C CA . TYR A 1 355 ? 13.602 -22.088 -38.394 1.00 82.06 355 TYR A CA 1
ATOM 2926 C C . TYR A 1 355 ? 13.384 -20.592 -38.648 1.00 82.06 355 TYR A C 1
ATOM 2928 O O . TYR A 1 355 ? 12.791 -20.183 -39.644 1.00 82.06 355 TYR A O 1
ATOM 2936 N N . GLN A 1 356 ? 13.922 -19.744 -37.768 1.00 68.12 356 GLN A N 1
ATOM 2937 C CA . GLN A 1 356 ? 13.785 -18.284 -37.881 1.00 68.12 356 GLN A CA 1
ATOM 2938 C C . GLN A 1 356 ? 14.584 -17.695 -39.056 1.00 68.12 356 GLN A C 1
ATOM 2940 O O . GLN A 1 356 ? 14.303 -16.594 -39.528 1.00 68.12 356 GLN A O 1
ATOM 2945 N N . GLY A 1 357 ? 15.580 -18.436 -39.553 1.00 63.25 357 GLY A N 1
ATOM 2946 C CA . GLY A 1 357 ? 16.418 -18.078 -40.695 1.00 63.25 357 GLY A CA 1
ATOM 2947 C C . GLY A 1 357 ? 17.914 -18.098 -40.373 1.00 63.25 357 GLY A C 1
ATOM 2948 O O . GLY A 1 357 ? 18.321 -18.160 -39.215 1.00 63.25 357 GLY A O 1
ATOM 2949 N N . ASN A 1 358 ? 18.740 -18.014 -41.423 1.00 53.72 358 ASN A N 1
ATOM 2950 C CA . ASN A 1 358 ? 20.185 -18.292 -41.382 1.00 53.72 358 ASN A CA 1
ATOM 2951 C C . ASN A 1 358 ? 21.003 -17.474 -40.360 1.00 53.72 358 ASN A C 1
ATOM 2953 O O . ASN A 1 358 ? 22.122 -17.867 -40.057 1.00 53.72 358 ASN A O 1
ATOM 2957 N N . TYR A 1 359 ? 20.489 -16.345 -39.857 1.00 57.12 359 TYR A N 1
ATOM 2958 C CA . TYR A 1 359 ? 21.195 -15.456 -38.922 1.00 57.12 359 TYR A CA 1
ATOM 2959 C C . TYR A 1 359 ? 20.569 -15.375 -37.518 1.00 57.12 359 TYR A C 1
ATOM 2961 O O . TYR A 1 359 ? 21.208 -14.835 -36.622 1.00 57.12 359 TYR A O 1
ATOM 2969 N N . LEU A 1 360 ? 19.345 -15.884 -37.319 1.00 58.06 360 LEU A N 1
ATOM 2970 C CA . LEU A 1 360 ? 18.642 -15.858 -36.021 1.00 58.06 360 LEU A CA 1
ATOM 2971 C C . LEU A 1 360 ? 18.646 -17.220 -35.319 1.00 58.06 360 LEU A C 1
ATOM 2973 O O . LEU A 1 360 ? 18.427 -17.284 -34.117 1.00 58.06 360 LEU A O 1
ATOM 2977 N N . GLY A 1 361 ? 18.958 -18.293 -36.052 1.00 71.94 361 GLY A N 1
ATOM 2978 C CA . GLY A 1 361 ? 19.022 -19.645 -35.511 1.00 71.94 361 GLY A CA 1
ATOM 2979 C C . GLY A 1 361 ? 17.680 -20.375 -35.573 1.00 71.94 361 GLY A C 1
ATOM 2980 O O . GLY A 1 361 ? 16.825 -20.095 -36.419 1.00 71.94 361 GLY A O 1
ATOM 2981 N N . THR A 1 362 ? 17.533 -21.371 -34.704 1.00 81.19 362 THR A N 1
ATOM 2982 C CA . THR A 1 362 ? 16.343 -22.224 -34.599 1.00 81.19 362 THR A CA 1
ATOM 2983 C C . THR A 1 362 ? 15.801 -22.160 -33.184 1.00 81.19 362 THR A C 1
ATOM 2985 O O . THR A 1 362 ? 16.562 -22.434 -32.256 1.00 81.19 362 THR A O 1
ATOM 2988 N N . ILE A 1 363 ? 14.509 -21.873 -33.022 1.00 85.75 363 ILE A N 1
ATOM 2989 C CA . ILE A 1 363 ? 13.840 -22.031 -31.728 1.00 85.75 363 ILE A CA 1
ATOM 2990 C C . ILE A 1 363 ? 13.467 -23.502 -31.573 1.00 85.75 363 ILE A C 1
ATOM 2992 O O . ILE A 1 363 ? 12.867 -24.081 -32.482 1.00 85.75 363 ILE A O 1
ATOM 2996 N N . ASN A 1 364 ? 13.818 -24.093 -30.432 1.00 89.12 364 ASN A N 1
ATOM 2997 C CA . ASN A 1 364 ? 13.535 -25.491 -30.139 1.00 89.12 364 ASN A CA 1
ATOM 2998 C C . ASN A 1 364 ? 12.708 -25.596 -28.851 1.00 89.12 364 ASN A C 1
ATOM 3000 O O . ASN A 1 364 ? 13.145 -25.134 -27.801 1.00 89.12 364 ASN A O 1
ATOM 3004 N N . TYR A 1 365 ? 11.546 -26.237 -28.935 1.00 91.25 365 TYR A N 1
ATOM 3005 C CA . TYR A 1 365 ? 10.736 -26.616 -27.777 1.00 91.25 365 TYR A CA 1
ATOM 3006 C C . TYR A 1 365 ? 10.673 -28.133 -27.667 1.00 91.25 365 TYR A C 1
ATOM 3008 O O . TYR A 1 365 ? 10.715 -28.833 -28.680 1.00 91.25 365 TYR A O 1
ATOM 3016 N N . ILE A 1 366 ? 10.551 -28.640 -26.445 1.00 92.44 366 ILE A N 1
ATOM 3017 C CA . ILE A 1 366 ? 10.442 -30.070 -26.161 1.00 92.44 366 ILE A CA 1
ATOM 3018 C C . ILE A 1 366 ? 9.331 -30.325 -25.140 1.00 92.44 366 ILE A C 1
ATOM 3020 O O . ILE A 1 366 ? 9.154 -29.537 -24.215 1.00 92.44 366 ILE A O 1
ATOM 3024 N N . TRP A 1 367 ? 8.576 -31.413 -25.289 1.00 92.12 367 TRP A N 1
ATOM 3025 C CA . TRP A 1 367 ? 7.605 -31.846 -24.275 1.00 92.12 367 TRP A CA 1
ATOM 3026 C C . TRP A 1 367 ? 7.566 -33.362 -24.120 1.00 92.12 367 TRP A C 1
ATOM 3028 O O . TRP A 1 367 ? 7.848 -34.117 -25.055 1.00 92.12 367 TRP A O 1
ATOM 3038 N N . LYS A 1 368 ? 7.196 -33.804 -22.915 1.00 91.50 368 LYS A N 1
ATOM 3039 C CA . LYS A 1 368 ? 7.063 -35.218 -22.552 1.00 91.50 368 LYS A CA 1
ATOM 3040 C C . LYS A 1 368 ? 5.769 -35.807 -23.111 1.00 91.50 368 LYS A C 1
ATOM 3042 O O . LYS A 1 368 ? 4.710 -35.188 -22.981 1.00 91.50 368 LYS A O 1
ATOM 3047 N N . VAL A 1 369 ? 5.841 -37.019 -23.666 1.00 89.00 369 VAL A N 1
ATOM 3048 C CA . VAL A 1 369 ? 4.673 -37.769 -24.160 1.00 89.00 369 VAL A CA 1
ATOM 3049 C C . VAL A 1 369 ? 4.563 -39.159 -23.515 1.00 89.00 369 VAL A C 1
ATOM 3051 O O . VAL A 1 369 ? 5.568 -39.696 -23.043 1.00 89.00 369 VAL A O 1
ATOM 3054 N N . PRO A 1 370 ? 3.355 -39.748 -23.437 1.00 85.50 370 PRO A N 1
ATOM 3055 C CA . PRO A 1 370 ? 3.168 -41.108 -22.932 1.00 85.50 370 PRO A CA 1
ATOM 3056 C C . PRO A 1 370 ? 3.892 -42.162 -23.783 1.00 85.50 370 PRO A C 1
ATOM 3058 O O . PRO A 1 370 ? 3.918 -42.066 -25.009 1.00 85.50 370 PRO A O 1
ATOM 3061 N N . SER A 1 371 ? 4.429 -43.206 -23.141 1.00 78.88 371 SER A N 1
ATOM 3062 C CA . SER A 1 371 ? 5.164 -44.284 -23.826 1.00 78.88 371 SER A CA 1
ATOM 3063 C C . SER A 1 371 ? 4.297 -45.224 -24.661 1.00 78.88 371 SER A C 1
ATOM 3065 O O . SER A 1 371 ? 4.824 -45.921 -25.521 1.00 78.88 371 SER A O 1
ATOM 3067 N N . ASN A 1 372 ? 2.989 -45.265 -24.407 1.00 76.62 372 ASN A N 1
ATOM 3068 C CA . ASN A 1 372 ? 2.057 -46.056 -25.200 1.00 76.62 372 ASN A CA 1
ATOM 3069 C C . ASN A 1 372 ? 1.515 -45.201 -26.355 1.00 76.62 372 ASN A C 1
ATOM 3071 O O . ASN A 1 372 ? 0.846 -44.198 -26.100 1.00 76.62 372 ASN A O 1
ATOM 3075 N N . SER A 1 373 ? 1.785 -45.602 -27.600 1.00 64.06 373 SER A N 1
ATOM 3076 C CA . SER A 1 373 ? 1.337 -44.897 -28.808 1.00 64.06 373 SER A CA 1
ATOM 3077 C C . SER A 1 373 ? -0.188 -44.803 -28.915 1.00 64.06 373 SER A C 1
ATOM 3079 O O . SER A 1 373 ? -0.690 -43.825 -29.452 1.00 64.06 373 SER A O 1
ATOM 3081 N N . GLU A 1 374 ? -0.938 -45.748 -28.339 1.00 63.16 374 GLU A N 1
ATOM 3082 C CA . GLU A 1 374 ? -2.413 -45.731 -28.334 1.00 63.16 374 GLU A CA 1
ATOM 3083 C C . GLU A 1 374 ? -3.012 -44.675 -27.387 1.00 63.16 374 GLU A C 1
ATOM 3085 O O . GLU A 1 374 ? -4.172 -44.294 -27.526 1.00 63.16 374 GLU A O 1
ATOM 3090 N N . VAL A 1 375 ? -2.226 -44.186 -26.421 1.00 69.44 375 VAL A N 1
ATOM 3091 C CA . VAL A 1 375 ? -2.633 -43.165 -25.433 1.00 69.44 375 VAL A CA 1
ATOM 3092 C C . VAL A 1 375 ? -2.137 -41.770 -25.847 1.00 69.44 375 VAL A C 1
ATOM 3094 O O . VAL A 1 375 ? -2.430 -40.767 -25.190 1.00 69.44 375 VAL A O 1
ATOM 3097 N N . GLN A 1 376 ? -1.374 -41.675 -26.942 1.00 77.00 376 GLN A N 1
ATOM 3098 C CA . GLN A 1 376 ? -0.928 -40.393 -27.471 1.00 77.00 376 GLN A CA 1
ATOM 3099 C C . GLN A 1 376 ? -2.093 -39.664 -28.148 1.00 77.00 376 GLN A C 1
ATOM 3101 O O . GLN A 1 376 ? -2.784 -40.205 -29.005 1.00 77.00 376 GLN A O 1
ATOM 3106 N N . SER A 1 377 ? -2.330 -38.416 -27.743 1.00 79.19 377 SER A N 1
ATOM 3107 C CA . SER A 1 377 ? -3.425 -37.600 -28.262 1.00 79.19 377 SER A CA 1
ATOM 3108 C C . SER A 1 377 ? -2.882 -36.610 -29.280 1.00 79.19 377 SER A C 1
ATOM 3110 O O . SER A 1 377 ? -2.215 -35.637 -28.921 1.00 79.19 377 SER A O 1
ATOM 3112 N N . GLU A 1 378 ? -3.235 -36.801 -30.551 1.00 80.56 378 GLU A N 1
ATOM 3113 C CA . GLU A 1 378 ? -2.960 -35.821 -31.610 1.00 80.56 378 GLU A CA 1
ATOM 3114 C C . GLU A 1 378 ? -3.563 -34.447 -31.282 1.00 80.56 378 GLU A C 1
ATOM 3116 O O . GLU A 1 378 ? -2.983 -33.405 -31.582 1.00 80.56 378 GLU A O 1
ATOM 3121 N N . THR A 1 379 ? -4.699 -34.430 -30.582 1.00 82.31 379 THR A N 1
ATOM 3122 C CA . THR A 1 379 ? -5.354 -33.202 -30.119 1.00 82.31 379 THR A CA 1
ATOM 3123 C C . THR A 1 379 ? -4.527 -32.482 -29.054 1.00 82.31 379 THR A C 1
ATOM 3125 O O . THR A 1 379 ? -4.450 -31.254 -29.070 1.00 82.31 379 THR A O 1
ATOM 3128 N N . ALA A 1 380 ? -3.888 -33.218 -28.141 1.00 83.12 380 ALA A N 1
ATOM 3129 C CA . ALA A 1 380 ? -2.974 -32.641 -27.160 1.00 83.12 380 ALA A CA 1
ATOM 3130 C C . ALA A 1 380 ? -1.702 -32.102 -27.834 1.00 83.12 380 ALA A C 1
ATOM 3132 O O . ALA A 1 380 ? -1.294 -30.982 -27.534 1.00 83.12 380 ALA A O 1
ATOM 3133 N N . HIS A 1 381 ? -1.141 -32.820 -28.814 1.00 83.38 381 HIS A N 1
ATOM 3134 C CA . HIS A 1 381 ? -0.041 -32.307 -29.640 1.00 83.38 381 HIS A CA 1
ATOM 3135 C C . HIS A 1 381 ? -0.409 -31.004 -30.355 1.00 83.38 381 HIS A C 1
ATOM 3137 O O . HIS A 1 381 ? 0.347 -30.036 -30.292 1.00 83.38 381 HIS A O 1
ATOM 3143 N N . ALA A 1 382 ? -1.584 -30.953 -30.988 1.00 84.50 382 ALA A N 1
ATOM 3144 C CA . ALA A 1 382 ? -2.059 -29.762 -31.681 1.00 84.50 382 ALA A CA 1
ATOM 3145 C C . ALA A 1 382 ? -2.220 -28.566 -30.729 1.00 84.50 382 ALA A C 1
ATOM 3147 O O . ALA A 1 382 ? -1.805 -27.464 -31.070 1.00 84.50 382 ALA A O 1
ATOM 3148 N N . ARG A 1 383 ? -2.748 -28.779 -29.514 1.00 86.62 383 ARG A N 1
ATOM 3149 C CA . ARG A 1 383 ? -2.870 -27.718 -28.498 1.00 86.62 383 ARG A CA 1
ATOM 3150 C C . ARG A 1 383 ? -1.513 -27.134 -28.115 1.00 86.62 383 ARG A C 1
ATOM 3152 O O . ARG A 1 383 ? -1.368 -25.918 -28.115 1.00 86.62 383 ARG A O 1
ATOM 3159 N N . VAL A 1 384 ? -0.522 -27.986 -27.848 1.00 87.06 384 VAL A N 1
ATOM 3160 C CA . VAL A 1 384 ? 0.842 -27.544 -27.509 1.00 87.06 384 VAL A CA 1
ATOM 3161 C C . VAL A 1 384 ? 1.477 -26.776 -28.666 1.00 87.06 384 VAL A C 1
ATOM 3163 O O . VAL A 1 384 ? 2.076 -25.723 -28.455 1.00 87.06 384 VAL A O 1
ATOM 3166 N N . ILE A 1 385 ? 1.298 -27.257 -29.899 1.00 87.19 385 ILE A N 1
ATOM 3167 C CA . ILE A 1 385 ? 1.769 -26.571 -31.106 1.00 87.19 385 ILE A CA 1
ATOM 3168 C C . ILE A 1 385 ? 1.147 -25.172 -31.219 1.00 87.19 385 ILE A C 1
ATOM 3170 O O . ILE A 1 385 ? 1.883 -24.218 -31.460 1.00 87.19 385 ILE A O 1
ATOM 3174 N N . THR A 1 386 ? -0.162 -25.021 -30.997 1.00 85.00 386 THR A N 1
ATOM 3175 C CA . THR A 1 386 ? -0.835 -23.710 -31.024 1.00 85.00 386 THR A CA 1
ATOM 3176 C C . THR A 1 386 ? -0.287 -22.773 -29.946 1.00 85.00 386 THR A C 1
ATOM 3178 O O . THR A 1 386 ? 0.081 -21.642 -30.259 1.00 85.00 386 THR A O 1
ATOM 3181 N N . THR A 1 387 ? -0.133 -23.254 -28.707 1.00 86.25 387 THR A N 1
ATOM 3182 C CA . THR A 1 387 ? 0.448 -22.471 -27.601 1.00 86.25 387 THR A CA 1
ATOM 3183 C C . THR A 1 387 ? 1.864 -21.991 -27.922 1.00 86.25 387 THR A C 1
ATOM 3185 O O . THR A 1 387 ? 2.234 -20.859 -27.610 1.00 86.25 387 THR A O 1
ATOM 3188 N N . ILE A 1 388 ? 2.678 -22.837 -28.563 1.00 85.56 388 ILE A N 1
ATOM 3189 C CA . ILE A 1 388 ? 4.026 -22.463 -29.003 1.00 85.56 388 ILE A CA 1
ATOM 3190 C C . ILE A 1 388 ? 3.955 -21.425 -30.128 1.00 85.56 388 ILE A C 1
ATOM 3192 O O . ILE A 1 388 ? 4.696 -20.445 -30.092 1.00 85.56 388 ILE A O 1
ATOM 3196 N N . GLN A 1 389 ? 3.071 -21.607 -31.113 1.00 83.75 389 GLN A N 1
ATOM 3197 C CA . GLN A 1 389 ? 2.931 -20.693 -32.250 1.00 83.75 389 GLN A CA 1
ATOM 3198 C C . GLN A 1 389 ? 2.535 -19.272 -31.831 1.00 83.75 389 GLN A C 1
ATOM 3200 O O . GLN A 1 389 ? 3.062 -18.320 -32.404 1.00 83.75 389 GLN A O 1
ATOM 3205 N N . GLU A 1 390 ? 1.699 -19.111 -30.802 1.00 80.44 390 GLU A N 1
ATOM 3206 C CA . GLU A 1 390 ? 1.361 -17.797 -30.228 1.00 80.44 390 GLU A CA 1
ATOM 3207 C C . GLU A 1 390 ? 2.574 -17.076 -29.611 1.00 80.44 390 GLU A C 1
ATOM 3209 O O . GLU A 1 390 ? 2.619 -15.847 -29.585 1.00 80.44 390 GLU A O 1
ATOM 3214 N N . LYS A 1 391 ? 3.584 -17.825 -29.148 1.00 79.62 391 LYS A N 1
ATOM 3215 C CA . LYS A 1 391 ? 4.815 -17.290 -28.538 1.00 79.62 391 LYS A CA 1
ATOM 3216 C C . LYS A 1 391 ? 5.915 -16.979 -29.561 1.00 79.62 391 LYS A C 1
ATOM 3218 O O . LYS A 1 391 ? 6.927 -16.376 -29.197 1.00 79.62 391 LYS A O 1
ATOM 3223 N N . LEU A 1 392 ? 5.766 -17.397 -30.822 1.00 77.75 392 LEU A N 1
ATOM 3224 C CA . LEU A 1 392 ? 6.802 -17.216 -31.840 1.00 77.75 392 LEU A CA 1
ATOM 3225 C C . LEU A 1 392 ? 6.872 -15.763 -32.344 1.00 77.75 392 LEU A C 1
ATOM 3227 O O . LEU A 1 392 ? 5.842 -15.141 -32.604 1.00 77.75 392 LEU A O 1
ATOM 3231 N N . PRO A 1 393 ? 8.084 -15.220 -32.572 1.00 69.75 393 PRO A N 1
ATOM 3232 C CA . PRO A 1 393 ? 8.232 -13.889 -33.145 1.00 69.75 393 PRO A CA 1
ATOM 3233 C C . PRO A 1 393 ? 7.734 -13.856 -34.592 1.00 69.75 393 PRO A C 1
ATOM 3235 O O . PRO A 1 393 ? 8.095 -14.707 -35.412 1.00 69.75 393 PRO A O 1
ATOM 3238 N N . GLN A 1 394 ? 6.942 -12.832 -34.916 1.00 70.75 394 GLN A N 1
ATOM 3239 C CA . GLN A 1 394 ? 6.402 -12.624 -36.256 1.00 70.75 394 GLN A CA 1
ATOM 3240 C C . GLN A 1 394 ? 7.314 -11.698 -37.068 1.00 70.75 394 GLN A C 1
ATOM 3242 O O . GLN A 1 394 ? 7.679 -10.608 -36.625 1.00 70.75 394 GLN A O 1
ATOM 3247 N N . TYR A 1 395 ? 7.684 -12.135 -38.276 1.00 70.12 395 TYR A N 1
ATOM 3248 C CA . TYR A 1 395 ? 8.560 -11.387 -39.180 1.00 70.12 395 TYR A CA 1
ATOM 3249 C C . TYR A 1 395 ? 7.823 -11.009 -40.463 1.00 70.12 395 TYR A C 1
ATOM 3251 O O . TYR A 1 395 ? 7.636 -11.823 -41.374 1.00 70.12 395 TYR A O 1
ATOM 3259 N N . PHE A 1 396 ? 7.448 -9.736 -40.557 1.00 72.06 396 PHE A N 1
ATOM 3260 C CA . PHE A 1 396 ? 6.732 -9.204 -41.713 1.00 72.06 396 PHE A CA 1
ATOM 3261 C C . PHE A 1 396 ? 7.689 -8.718 -42.804 1.00 72.06 396 PHE A C 1
ATOM 3263 O O . PHE A 1 396 ? 8.746 -8.143 -42.513 1.00 72.06 396 PHE A O 1
ATOM 3270 N N . SER A 1 397 ? 7.306 -8.910 -44.070 1.00 71.69 397 SER A N 1
ATOM 3271 C CA . SER A 1 397 ? 8.105 -8.469 -45.215 1.00 71.69 397 SER A CA 1
ATOM 3272 C C . SER A 1 397 ? 8.173 -6.934 -45.312 1.00 71.69 397 SER A C 1
ATOM 3274 O O . SER A 1 397 ? 7.353 -6.196 -44.753 1.00 71.69 397 SER A O 1
ATOM 3276 N N . ARG A 1 398 ? 9.145 -6.420 -46.081 1.00 71.81 398 ARG A N 1
ATOM 3277 C CA . ARG A 1 398 ? 9.251 -4.974 -46.358 1.00 71.81 398 ARG A CA 1
ATOM 3278 C C . ARG A 1 398 ? 8.026 -4.448 -47.110 1.00 71.81 398 ARG A C 1
ATOM 3280 O O . ARG A 1 398 ? 7.608 -3.317 -46.861 1.00 71.81 398 ARG A O 1
ATOM 3287 N N . GLN A 1 399 ? 7.465 -5.254 -48.008 1.00 75.25 399 GLN A N 1
ATOM 3288 C CA . GLN A 1 399 ? 6.294 -4.889 -48.794 1.00 75.25 399 GLN A CA 1
ATOM 3289 C C . GLN A 1 399 ? 5.027 -4.814 -47.928 1.00 75.25 399 GLN A C 1
ATOM 3291 O O . GLN A 1 399 ? 4.311 -3.819 -48.020 1.00 75.25 399 GLN A O 1
ATOM 3296 N N . MET A 1 400 ? 4.812 -5.756 -47.000 1.00 74.50 400 MET A N 1
ATOM 3297 C CA . MET A 1 400 ? 3.683 -5.718 -46.055 1.00 74.50 400 MET A CA 1
ATOM 3298 C C . MET A 1 400 ? 3.677 -4.428 -45.225 1.00 74.50 400 MET A C 1
ATOM 3300 O O . MET A 1 400 ? 2.670 -3.718 -45.172 1.00 74.50 400 MET A O 1
ATOM 3304 N N . ARG A 1 401 ? 4.835 -4.051 -44.664 1.00 72.88 401 ARG A N 1
ATOM 3305 C CA . ARG A 1 401 ? 4.987 -2.774 -43.945 1.00 72.88 401 ARG A CA 1
ATOM 3306 C C . ARG A 1 401 ? 4.674 -1.587 -44.834 1.00 72.88 401 ARG A C 1
ATOM 3308 O O . ARG A 1 401 ? 3.945 -0.685 -44.435 1.00 72.88 401 ARG A O 1
ATOM 3315 N N . LYS A 1 402 ? 5.217 -1.577 -46.052 1.00 75.31 402 LYS A N 1
ATOM 3316 C CA . LYS A 1 402 ? 5.001 -0.491 -47.011 1.00 75.31 402 LYS A CA 1
ATOM 3317 C C . LYS A 1 402 ? 3.522 -0.341 -47.364 1.00 75.31 402 LYS A C 1
ATOM 3319 O O . LYS A 1 402 ? 3.049 0.790 -47.439 1.00 75.31 402 LYS A O 1
ATOM 3324 N N . ASN A 1 403 ? 2.796 -1.442 -47.539 1.00 79.38 403 ASN A N 1
ATOM 3325 C CA . ASN A 1 403 ? 1.367 -1.430 -47.849 1.00 79.38 403 ASN A CA 1
ATOM 3326 C C . ASN A 1 403 ? 0.560 -0.786 -46.716 1.00 79.38 403 ASN A C 1
ATOM 3328 O O . ASN A 1 403 ? -0.259 0.098 -46.972 1.00 79.38 403 ASN A O 1
ATOM 3332 N N . VAL A 1 404 ? 0.840 -1.165 -45.467 1.00 74.69 404 VAL A N 1
ATOM 3333 C CA . VAL A 1 404 ? 0.157 -0.608 -44.294 1.00 74.69 404 VAL A CA 1
ATOM 3334 C C . VAL A 1 404 ? 0.505 0.867 -44.099 1.00 74.69 404 VAL A C 1
ATOM 3336 O O . VAL A 1 404 ? -0.395 1.703 -44.025 1.00 74.69 404 VAL A O 1
ATOM 3339 N N . LEU A 1 405 ? 1.793 1.218 -44.128 1.00 73.50 405 LEU A N 1
ATOM 3340 C CA . LEU A 1 405 ? 2.242 2.609 -44.023 1.00 73.50 405 LEU A CA 1
ATOM 3341 C C . LEU A 1 405 ? 1.627 3.490 -45.121 1.00 73.50 405 LEU A C 1
ATOM 3343 O O . LEU A 1 405 ? 1.158 4.588 -44.832 1.00 73.50 405 LEU A O 1
ATOM 3347 N N . LYS A 1 406 ? 1.564 2.997 -46.366 1.00 77.50 406 LYS A N 1
ATOM 3348 C CA . LYS A 1 406 ? 0.933 3.707 -47.487 1.00 77.50 406 LYS A CA 1
ATOM 3349 C C . LYS A 1 406 ? -0.564 3.906 -47.244 1.00 77.50 406 LYS A C 1
ATOM 3351 O O . LYS A 1 406 ? -1.054 5.013 -47.437 1.00 77.50 406 LYS A O 1
ATOM 3356 N N . LYS A 1 407 ? -1.279 2.878 -46.780 1.00 78.19 407 LYS A N 1
ATOM 3357 C CA . LYS A 1 407 ? -2.722 2.952 -46.510 1.00 78.19 407 LYS A CA 1
ATOM 3358 C C . LYS A 1 407 ? -3.057 3.993 -45.435 1.00 78.19 407 LYS A C 1
ATOM 3360 O O . LYS A 1 407 ? -3.944 4.810 -45.652 1.00 78.19 407 LYS A O 1
ATOM 3365 N N . TYR A 1 408 ? -2.318 4.020 -44.325 1.00 71.38 408 TYR A N 1
ATOM 3366 C CA . TYR A 1 408 ? -2.556 4.987 -43.243 1.00 71.38 408 TYR A CA 1
ATOM 3367 C C . TYR A 1 408 ? -2.030 6.394 -43.553 1.00 71.38 408 TYR A C 1
ATOM 3369 O O . TYR A 1 408 ? -2.606 7.373 -43.080 1.00 71.38 408 TYR A O 1
ATOM 3377 N N . SER A 1 409 ? -1.011 6.523 -44.412 1.00 70.94 409 SER A N 1
ATOM 3378 C CA . SER A 1 409 ? -0.541 7.836 -44.878 1.00 70.94 409 SER A CA 1
ATOM 3379 C C . SER A 1 409 ? -1.594 8.622 -45.670 1.00 70.94 409 SER A C 1
ATOM 3381 O O . SER A 1 409 ? -1.512 9.844 -45.727 1.00 70.94 409 SER A O 1
ATOM 3383 N N . LEU A 1 410 ? -2.604 7.943 -46.232 1.00 74.00 410 LEU A N 1
ATOM 3384 C CA . LEU A 1 410 ? -3.733 8.578 -46.924 1.00 74.00 410 LEU A CA 1
ATOM 3385 C C . LEU A 1 410 ? -4.729 9.248 -45.963 1.00 74.00 410 LEU A C 1
ATOM 3387 O O . LEU A 1 410 ? -5.477 10.120 -46.387 1.00 74.00 410 LEU A O 1
ATOM 3391 N N . VAL A 1 411 ? -4.754 8.839 -44.688 1.00 73.44 411 VAL A N 1
ATOM 3392 C CA . VAL A 1 411 ? -5.703 9.346 -43.682 1.00 73.44 411 VAL A CA 1
ATOM 3393 C C . VAL A 1 411 ? -5.139 10.567 -42.959 1.00 73.44 411 VAL A C 1
ATOM 3395 O O . VAL A 1 411 ? -5.848 11.546 -42.740 1.00 73.44 411 VAL A O 1
ATOM 3398 N N . LYS A 1 412 ? -3.861 10.521 -42.562 1.00 70.38 412 LYS A N 1
ATOM 3399 C CA . LYS A 1 412 ? -3.192 11.624 -41.864 1.00 70.38 412 LYS A CA 1
ATOM 3400 C C . LYS A 1 412 ? -1.686 11.561 -42.077 1.00 70.38 412 LYS A C 1
ATOM 3402 O O . LYS A 1 412 ? -1.079 10.493 -41.989 1.00 70.38 412 LYS A O 1
ATOM 3407 N N . THR A 1 413 ? -1.068 12.720 -42.283 1.00 69.00 413 THR A N 1
ATOM 3408 C CA . THR A 1 413 ? 0.387 12.847 -42.414 1.00 69.00 413 THR A CA 1
ATOM 3409 C C . THR A 1 413 ? 1.051 12.659 -41.049 1.00 69.00 413 THR A C 1
ATOM 3411 O O . THR A 1 413 ? 1.261 13.610 -40.299 1.00 69.00 413 THR A O 1
ATOM 3414 N N . ILE A 1 414 ? 1.341 11.409 -40.693 1.00 70.81 414 ILE A N 1
ATOM 3415 C CA . ILE A 1 414 ? 2.049 11.033 -39.465 1.00 70.81 414 ILE A CA 1
ATOM 3416 C C . ILE A 1 414 ? 3.513 10.758 -39.815 1.00 70.81 414 ILE A C 1
ATOM 3418 O O . ILE A 1 414 ? 3.823 10.238 -40.890 1.00 70.81 414 ILE A O 1
ATOM 3422 N N . THR A 1 415 ? 4.439 11.103 -38.916 1.00 70.81 415 THR A N 1
ATOM 3423 C CA . THR A 1 415 ? 5.855 10.805 -39.142 1.00 70.81 415 THR A CA 1
ATOM 3424 C C . THR A 1 415 ? 6.062 9.290 -39.284 1.00 70.81 415 THR A C 1
ATOM 3426 O O . THR A 1 415 ? 5.493 8.510 -38.513 1.00 70.81 415 THR A O 1
ATOM 3429 N N . PRO A 1 416 ? 6.912 8.834 -40.226 1.00 68.62 416 PRO A N 1
ATOM 3430 C CA . PRO A 1 416 ? 7.124 7.407 -40.470 1.00 68.62 416 PRO A CA 1
ATOM 3431 C C . PRO A 1 416 ? 7.537 6.607 -39.230 1.00 68.62 416 PRO A C 1
ATOM 3433 O O . PRO A 1 416 ? 7.295 5.410 -39.176 1.00 68.62 416 PRO A O 1
ATOM 3436 N N . ALA A 1 417 ? 8.156 7.248 -38.237 1.00 67.56 417 ALA A N 1
ATOM 3437 C CA . ALA A 1 417 ? 8.547 6.601 -36.992 1.00 67.56 417 ALA A CA 1
ATOM 3438 C C . ALA A 1 417 ? 7.368 6.282 -36.066 1.00 67.56 417 ALA A C 1
ATOM 3440 O O . ALA A 1 417 ? 7.298 5.179 -35.538 1.00 67.56 417 ALA A O 1
ATOM 3441 N N . ILE A 1 418 ? 6.415 7.205 -35.916 1.00 70.69 418 ILE A N 1
ATOM 3442 C CA . ILE A 1 418 ? 5.216 6.973 -35.100 1.00 70.69 418 ILE A CA 1
ATOM 3443 C C . ILE A 1 418 ? 4.364 5.871 -35.737 1.00 70.69 418 ILE A C 1
ATOM 3445 O O . ILE A 1 418 ? 3.903 4.971 -35.045 1.00 70.69 418 ILE A O 1
ATOM 3449 N N . LEU A 1 419 ? 4.228 5.881 -37.068 1.00 72.75 419 LEU A N 1
ATOM 3450 C CA . LEU A 1 419 ? 3.521 4.818 -37.787 1.00 72.75 419 LEU A CA 1
ATOM 3451 C C . LEU A 1 419 ? 4.199 3.448 -37.649 1.00 72.75 419 LEU A C 1
ATOM 3453 O O . LEU A 1 419 ? 3.505 2.439 -37.612 1.00 72.75 419 LEU A O 1
ATOM 3457 N N . ARG A 1 420 ? 5.535 3.395 -37.566 1.00 71.31 420 ARG A N 1
ATOM 3458 C CA . ARG A 1 420 ? 6.261 2.140 -37.317 1.00 71.31 420 ARG A CA 1
ATOM 3459 C C . ARG A 1 420 ? 6.025 1.599 -35.912 1.00 71.31 420 ARG A C 1
ATOM 3461 O O . ARG A 1 420 ? 5.880 0.392 -35.779 1.00 71.31 420 ARG A O 1
ATOM 3468 N N . ILE A 1 421 ? 5.953 2.462 -34.900 1.00 71.44 421 ILE A N 1
ATOM 3469 C CA . ILE A 1 421 ? 5.650 2.045 -33.521 1.00 71.44 421 ILE A CA 1
ATOM 3470 C C . ILE A 1 421 ? 4.207 1.569 -33.413 1.00 71.44 421 ILE A C 1
ATOM 3472 O O . ILE A 1 421 ? 3.978 0.477 -32.921 1.00 71.44 421 ILE A O 1
ATOM 3476 N N . LEU A 1 422 ? 3.255 2.311 -33.981 1.00 71.00 422 LEU A N 1
ATOM 3477 C CA . LEU A 1 422 ? 1.863 1.863 -34.087 1.00 71.00 422 LEU A CA 1
ATOM 3478 C C . LEU A 1 422 ? 1.756 0.511 -34.799 1.00 71.00 422 LEU A C 1
ATOM 3480 O O . LEU A 1 422 ? 1.034 -0.372 -34.352 1.00 71.00 422 LEU A O 1
ATOM 3484 N N . TYR A 1 423 ? 2.487 0.331 -35.901 1.00 74.12 423 TYR A N 1
ATOM 3485 C CA . TYR A 1 423 ? 2.533 -0.946 -36.605 1.00 74.12 423 TYR A CA 1
ATOM 3486 C C . TYR A 1 423 ? 3.119 -2.058 -35.725 1.00 74.12 423 TYR A C 1
ATOM 3488 O O . TYR A 1 423 ? 2.555 -3.146 -35.684 1.00 74.12 423 TYR A O 1
ATOM 3496 N N . TYR A 1 424 ? 4.207 -1.789 -35.001 1.00 72.06 424 TYR A N 1
ATOM 3497 C CA . TYR A 1 424 ? 4.814 -2.725 -34.055 1.00 72.06 424 TYR A CA 1
ATOM 3498 C C . TYR A 1 424 ? 3.838 -3.125 -32.941 1.00 72.06 424 TYR A C 1
ATOM 3500 O O . TYR A 1 424 ? 3.613 -4.316 -32.748 1.00 72.06 424 TYR A O 1
ATOM 3508 N N . ASP A 1 425 ? 3.213 -2.157 -32.266 1.00 67.38 425 ASP A N 1
ATOM 3509 C CA . ASP A 1 425 ? 2.291 -2.397 -31.148 1.00 67.38 425 ASP A CA 1
ATOM 3510 C C . ASP A 1 425 ? 1.052 -3.193 -31.587 1.00 67.38 425 ASP A C 1
ATOM 3512 O O . ASP A 1 425 ? 0.553 -4.028 -30.839 1.00 67.38 425 ASP A O 1
ATOM 3516 N N . LEU A 1 426 ? 0.577 -2.979 -32.821 1.00 67.31 426 LEU A N 1
ATOM 3517 C CA . LEU A 1 426 ? -0.583 -3.684 -33.373 1.00 67.31 426 LEU A CA 1
ATOM 3518 C C . LEU A 1 426 ? -0.264 -5.075 -33.940 1.00 67.31 426 LEU A C 1
ATOM 3520 O O . LEU A 1 426 ? -1.164 -5.907 -34.016 1.00 67.31 426 LEU A O 1
ATOM 3524 N N . THR A 1 427 ? 0.968 -5.326 -34.399 1.00 66.88 427 THR A N 1
ATOM 3525 C CA . THR A 1 427 ? 1.309 -6.556 -35.151 1.00 66.88 427 THR A CA 1
ATOM 3526 C C . THR A 1 427 ? 2.332 -7.461 -34.470 1.00 66.88 427 THR A C 1
ATOM 3528 O O . THR A 1 427 ? 2.514 -8.592 -34.907 1.00 66.88 427 THR A O 1
ATOM 3531 N N . GLY A 1 428 ? 3.022 -6.992 -33.426 1.00 63.47 428 GLY A N 1
ATOM 3532 C CA . GLY A 1 428 ? 4.093 -7.748 -32.767 1.00 63.47 428 GLY A CA 1
ATOM 3533 C C . GLY A 1 428 ? 5.334 -7.973 -33.645 1.00 63.47 428 GLY A C 1
ATOM 3534 O O . GLY A 1 428 ? 6.107 -8.896 -33.393 1.00 63.47 428 GLY A O 1
ATOM 3535 N N . ASP A 1 429 ? 5.522 -7.167 -34.695 1.00 70.62 429 ASP A N 1
ATOM 3536 C CA . ASP A 1 429 ? 6.604 -7.313 -35.675 1.00 70.62 429 ASP A CA 1
ATOM 3537 C C . ASP A 1 429 ? 8.003 -7.226 -35.041 1.00 70.62 429 ASP A C 1
ATOM 3539 O O . ASP A 1 429 ? 8.462 -6.159 -34.646 1.00 70.62 429 ASP A O 1
ATOM 3543 N N . ALA A 1 430 ? 8.739 -8.336 -35.009 1.00 61.22 430 ALA A N 1
ATOM 3544 C CA . ALA A 1 430 ? 10.024 -8.436 -34.313 1.00 61.22 430 ALA A CA 1
ATOM 3545 C C . ALA A 1 430 ? 11.233 -7.921 -35.121 1.00 61.22 430 ALA A C 1
ATOM 3547 O O . ALA A 1 430 ? 12.389 -8.209 -34.791 1.00 61.22 430 ALA A O 1
ATOM 3548 N N . ALA A 1 431 ? 11.014 -7.217 -36.229 1.00 64.88 431 ALA A N 1
ATOM 3549 C CA . ALA A 1 431 ? 12.116 -6.821 -37.090 1.00 64.88 431 ALA A CA 1
ATOM 3550 C C . ALA A 1 431 ? 12.945 -5.649 -36.570 1.00 64.88 431 ALA A C 1
ATOM 3552 O O . ALA A 1 431 ? 12.464 -4.699 -35.960 1.00 64.88 431 ALA A O 1
ATOM 3553 N N . VAL A 1 432 ? 14.227 -5.698 -36.921 1.00 59.41 432 VAL A N 1
ATOM 3554 C CA . VAL A 1 432 ? 15.218 -4.703 -36.525 1.00 59.41 432 VAL A CA 1
ATOM 3555 C C . VAL A 1 432 ? 15.018 -3.400 -37.304 1.00 59.41 432 VAL A C 1
ATOM 3557 O O . VAL A 1 432 ? 14.821 -3.411 -38.525 1.00 59.41 432 VAL A O 1
ATOM 3560 N N . ALA A 1 433 ? 15.117 -2.272 -36.596 1.00 61.19 433 ALA A N 1
ATOM 3561 C CA . ALA A 1 433 ? 15.114 -0.939 -37.187 1.00 61.19 433 ALA A CA 1
ATOM 3562 C C . ALA A 1 433 ? 16.196 -0.808 -38.275 1.00 61.19 433 ALA A C 1
ATOM 3564 O O . ALA A 1 433 ? 17.321 -1.287 -38.131 1.00 61.19 433 ALA A O 1
ATOM 3565 N N . SER A 1 434 ? 15.869 -0.126 -39.374 1.00 59.25 434 SER A N 1
ATOM 3566 C CA . SER A 1 434 ? 16.724 -0.057 -40.567 1.00 59.25 434 SER A CA 1
ATOM 3567 C C . SER A 1 434 ? 18.055 0.675 -40.361 1.00 59.25 434 SER A C 1
ATOM 3569 O O . SER A 1 434 ? 18.966 0.511 -41.168 1.00 59.25 434 SER A O 1
ATOM 3571 N N . ASN A 1 435 ? 18.165 1.516 -39.329 1.00 68.25 435 ASN A N 1
ATOM 3572 C CA . ASN A 1 435 ? 19.389 2.227 -38.962 1.00 68.25 435 ASN A CA 1
ATOM 3573 C C . ASN A 1 435 ? 19.390 2.603 -37.467 1.00 68.25 435 ASN A C 1
ATOM 3575 O O . ASN A 1 435 ? 18.348 2.587 -36.808 1.00 68.25 435 ASN A O 1
ATOM 3579 N N . SER A 1 436 ? 20.567 2.956 -36.942 1.00 59.81 436 SER A N 1
ATOM 3580 C CA . SER A 1 436 ? 20.774 3.322 -35.532 1.00 59.81 436 SER A CA 1
ATOM 3581 C C . SER A 1 436 ? 19.939 4.527 -35.095 1.00 59.81 436 SER A C 1
ATOM 3583 O O . SER A 1 436 ? 19.397 4.523 -33.997 1.00 59.81 436 SER A O 1
ATOM 3585 N N . ILE A 1 437 ? 19.773 5.515 -35.977 1.00 64.31 437 ILE A N 1
ATOM 3586 C CA . ILE A 1 437 ? 18.992 6.732 -35.713 1.00 64.31 437 ILE A CA 1
ATOM 3587 C C . ILE A 1 437 ? 17.509 6.397 -35.510 1.00 64.31 437 ILE A C 1
ATOM 3589 O O . ILE A 1 437 ? 16.868 6.913 -34.600 1.00 64.31 437 ILE A O 1
ATOM 3593 N N . SER A 1 438 ? 16.953 5.513 -36.343 1.00 65.69 438 SER A N 1
ATOM 3594 C CA . SER A 1 438 ? 15.558 5.078 -36.214 1.00 65.69 438 SER A CA 1
ATOM 3595 C C . SER A 1 438 ? 15.361 4.258 -34.949 1.00 65.69 438 SER A C 1
ATOM 3597 O O . SER A 1 438 ? 14.365 4.463 -34.271 1.00 65.69 438 SER A O 1
ATOM 3599 N N . LYS A 1 439 ? 16.331 3.402 -34.599 1.00 67.94 439 LYS A N 1
ATOM 3600 C CA . LYS A 1 439 ? 16.308 2.632 -33.351 1.00 67.94 439 LYS A CA 1
ATOM 3601 C C . LYS A 1 439 ? 16.257 3.548 -32.127 1.00 67.94 439 LYS A C 1
ATOM 3603 O O . LYS A 1 439 ? 15.410 3.370 -31.263 1.00 67.94 439 LYS A O 1
ATOM 3608 N N . GLU A 1 440 ? 17.131 4.547 -32.081 1.00 66.44 440 GLU A N 1
ATOM 3609 C CA . GLU A 1 440 ? 17.181 5.511 -30.982 1.00 66.44 440 GLU A CA 1
ATOM 3610 C C . GLU A 1 440 ? 15.891 6.338 -30.893 1.00 66.44 440 GLU A C 1
ATOM 3612 O O . GLU A 1 440 ? 15.346 6.555 -29.813 1.00 66.44 440 GLU A O 1
ATOM 3617 N N . LEU A 1 441 ? 15.360 6.777 -32.034 1.00 67.75 441 LEU A N 1
ATOM 3618 C CA . LEU A 1 441 ? 14.115 7.536 -32.079 1.00 67.75 441 LEU A CA 1
ATOM 3619 C C . LEU A 1 441 ? 12.898 6.685 -31.668 1.00 67.75 441 LEU A C 1
ATOM 3621 O O . LEU A 1 441 ? 11.993 7.201 -31.014 1.00 67.75 441 LEU A O 1
ATOM 3625 N N . GLU A 1 442 ? 12.892 5.394 -31.999 1.00 70.00 442 GLU A N 1
ATOM 3626 C CA . GLU A 1 442 ? 11.870 4.428 -31.579 1.00 70.00 442 GLU A CA 1
ATOM 3627 C C . GLU A 1 442 ? 11.946 4.122 -30.074 1.00 70.00 442 GLU A C 1
ATOM 3629 O O . GLU A 1 442 ? 10.916 4.120 -29.404 1.00 70.00 442 GLU A O 1
ATOM 3634 N N . GLU A 1 443 ? 13.148 3.968 -29.508 1.00 69.12 443 GLU A N 1
ATOM 3635 C CA . GLU A 1 443 ? 13.353 3.817 -28.058 1.00 69.12 443 GLU A CA 1
ATOM 3636 C C . GLU A 1 443 ? 12.873 5.055 -27.277 1.00 69.12 443 GLU A C 1
ATOM 3638 O O . GLU A 1 443 ? 12.200 4.922 -26.254 1.00 69.12 443 GLU A O 1
ATOM 3643 N N . ARG A 1 444 ? 13.140 6.265 -27.788 1.00 68.12 444 ARG A N 1
ATOM 3644 C CA . ARG A 1 444 ? 12.680 7.529 -27.179 1.00 68.12 444 ARG A CA 1
ATOM 3645 C C . ARG A 1 444 ? 11.159 7.692 -27.223 1.00 68.12 444 ARG A C 1
ATOM 3647 O O . ARG A 1 444 ? 10.564 8.166 -26.260 1.00 68.12 444 ARG A O 1
ATOM 3654 N N . LEU A 1 445 ? 10.529 7.325 -28.339 1.00 69.56 445 LEU A N 1
ATOM 3655 C CA . LEU A 1 445 ? 9.070 7.361 -28.473 1.00 69.56 445 LEU A CA 1
ATOM 3656 C C . LEU A 1 445 ? 8.396 6.330 -27.561 1.00 69.56 445 LEU A C 1
ATOM 3658 O O . LEU A 1 445 ? 7.369 6.643 -26.969 1.00 69.56 445 LEU A O 1
ATOM 3662 N N . ARG A 1 446 ? 8.994 5.144 -27.391 1.00 69.88 446 ARG A N 1
ATOM 3663 C CA . ARG A 1 446 ? 8.505 4.136 -26.444 1.00 69.88 446 ARG A CA 1
ATOM 3664 C C . ARG A 1 446 ? 8.562 4.646 -25.001 1.00 69.88 446 ARG A C 1
ATOM 3666 O O . ARG A 1 446 ? 7.578 4.515 -24.289 1.00 69.88 446 ARG A O 1
ATOM 3673 N N . LEU A 1 447 ? 9.651 5.314 -24.609 1.00 66.38 447 LEU A N 1
ATOM 3674 C CA . LEU A 1 447 ? 9.776 5.933 -23.284 1.00 66.38 447 LEU A CA 1
ATOM 3675 C C . LEU A 1 447 ? 8.689 6.995 -23.025 1.00 66.38 447 LEU A C 1
ATOM 3677 O O . LEU A 1 447 ? 8.134 7.050 -21.937 1.00 66.38 447 LEU A O 1
ATOM 3681 N N . MET A 1 448 ? 8.352 7.814 -24.026 1.00 70.81 448 MET A N 1
ATOM 3682 C CA . MET A 1 448 ? 7.258 8.789 -23.910 1.00 70.81 448 MET A CA 1
ATOM 3683 C C . MET A 1 448 ? 5.898 8.121 -23.713 1.00 70.81 448 MET A C 1
ATOM 3685 O O . MET A 1 448 ? 5.105 8.600 -22.914 1.00 70.81 448 MET A O 1
ATOM 3689 N N . LEU A 1 449 ? 5.620 7.049 -24.458 1.00 68.69 449 LEU A N 1
ATOM 3690 C CA . LEU A 1 449 ? 4.358 6.320 -24.343 1.00 68.69 449 LEU A CA 1
ATOM 3691 C C . LEU A 1 449 ? 4.257 5.586 -22.999 1.00 68.69 449 LEU A C 1
ATOM 3693 O O . LEU A 1 449 ? 3.191 5.586 -22.402 1.00 68.69 449 LEU A O 1
ATOM 3697 N N . GLU A 1 450 ? 5.360 5.019 -22.503 1.00 68.50 450 GLU A N 1
ATOM 3698 C CA . GLU A 1 450 ? 5.420 4.364 -21.187 1.00 68.50 450 GLU A CA 1
ATOM 3699 C C . GLU A 1 450 ? 5.238 5.344 -20.017 1.00 68.50 450 GLU A C 1
ATOM 3701 O O . GLU A 1 450 ? 4.667 4.969 -18.998 1.00 68.50 450 GLU A O 1
ATOM 3706 N N . LEU A 1 451 ? 5.750 6.575 -20.138 1.00 65.44 451 LEU A N 1
ATOM 3707 C CA . LEU A 1 451 ? 5.704 7.594 -19.079 1.00 65.44 451 LEU A CA 1
ATOM 3708 C C . LEU A 1 451 ? 4.521 8.565 -19.203 1.00 65.44 451 LEU A C 1
ATOM 3710 O O . LEU A 1 451 ? 4.359 9.426 -18.346 1.00 65.44 451 LEU A O 1
ATOM 3714 N N . GLU A 1 452 ? 3.746 8.473 -20.286 1.00 69.25 452 GLU A N 1
ATOM 3715 C CA . GLU A 1 452 ? 2.618 9.360 -20.613 1.00 69.25 452 GLU A CA 1
ATOM 3716 C C . GLU A 1 452 ? 2.963 10.875 -20.628 1.00 69.25 452 GLU A C 1
ATOM 3718 O O . GLU A 1 452 ? 2.071 11.723 -20.628 1.00 69.25 452 GLU A O 1
ATOM 3723 N N . ASP A 1 453 ? 4.252 11.248 -20.700 1.00 67.06 453 ASP A N 1
ATOM 3724 C CA . ASP A 1 453 ? 4.727 12.642 -20.654 1.00 67.06 453 ASP A CA 1
ATOM 3725 C C . ASP A 1 453 ? 5.372 13.083 -21.991 1.00 67.06 453 ASP A C 1
ATOM 3727 O O . ASP A 1 453 ? 6.541 12.778 -22.273 1.00 67.06 453 ASP A O 1
ATOM 3731 N N . PRO A 1 454 ? 4.656 13.864 -22.826 1.00 62.69 454 PRO A N 1
ATOM 3732 C CA . PRO A 1 454 ? 5.158 14.327 -24.120 1.00 62.69 454 PRO A CA 1
ATOM 3733 C C . PRO A 1 454 ? 6.292 15.360 -24.012 1.00 62.69 454 PRO A C 1
ATOM 3735 O O . PRO A 1 454 ? 7.016 15.586 -24.989 1.00 62.69 454 PRO A O 1
ATOM 3738 N N . SER A 1 455 ? 6.482 15.995 -22.849 1.00 62.81 455 SER A N 1
ATOM 3739 C CA . SER A 1 455 ? 7.485 17.050 -22.654 1.00 62.81 455 SER A CA 1
ATOM 3740 C C . SER A 1 455 ? 8.926 16.516 -22.629 1.00 62.81 455 SER A C 1
ATOM 3742 O O . SER A 1 455 ? 9.856 17.245 -23.001 1.00 62.81 455 SER A O 1
ATOM 3744 N N . ILE A 1 456 ? 9.094 15.227 -22.304 1.00 64.62 456 ILE A N 1
ATOM 3745 C CA . ILE A 1 456 ? 10.376 14.509 -22.224 1.00 64.62 456 ILE A CA 1
ATOM 3746 C C . ILE A 1 456 ? 11.065 14.423 -23.600 1.00 64.62 456 ILE A C 1
ATOM 3748 O O . ILE A 1 456 ? 12.280 14.606 -23.714 1.00 64.62 456 ILE A O 1
ATOM 3752 N N . ILE A 1 457 ? 10.306 14.220 -24.687 1.00 57.47 457 ILE A N 1
ATOM 3753 C CA . ILE A 1 457 ? 10.867 14.090 -26.049 1.00 57.47 457 ILE A CA 1
ATOM 3754 C C . ILE A 1 457 ? 11.500 15.391 -26.550 1.00 57.47 457 ILE A C 1
ATOM 3756 O O . ILE A 1 457 ? 12.498 15.353 -27.278 1.00 57.47 457 ILE A O 1
ATOM 3760 N N . CYS A 1 458 ? 10.924 16.542 -26.200 1.00 53.50 458 CYS A N 1
ATOM 3761 C CA . CYS A 1 458 ? 11.397 17.839 -26.684 1.00 53.50 458 CYS A CA 1
ATOM 3762 C C . CYS A 1 458 ? 12.822 18.166 -26.205 1.00 53.50 458 CYS A C 1
ATOM 3764 O O . CYS A 1 458 ? 13.571 18.789 -26.952 1.00 53.50 458 CYS A O 1
ATOM 3766 N N . ASP A 1 459 ? 13.215 17.719 -25.009 1.00 53.59 459 ASP A N 1
ATOM 3767 C CA . ASP A 1 459 ? 14.552 17.962 -24.441 1.00 53.59 459 ASP A CA 1
ATOM 3768 C C . ASP A 1 459 ? 15.597 16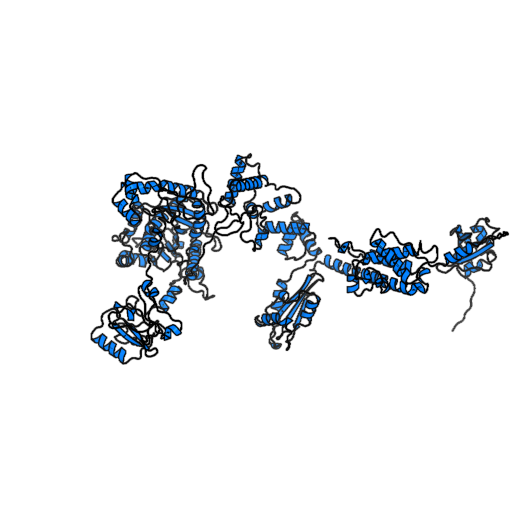.962 -24.986 1.00 53.59 459 ASP A C 1
ATOM 3770 O O . ASP A 1 459 ? 16.699 17.335 -25.387 1.00 53.59 459 ASP A O 1
ATOM 3774 N N . LEU A 1 460 ? 15.216 15.688 -25.163 1.00 55.75 460 LEU A N 1
ATOM 3775 C CA . LEU A 1 460 ? 16.081 14.670 -25.786 1.00 55.75 460 LEU A CA 1
ATOM 3776 C C . LEU A 1 460 ? 16.492 15.026 -27.230 1.00 55.75 460 LEU A C 1
ATOM 3778 O O . LEU A 1 460 ? 17.542 14.583 -27.699 1.00 55.75 460 LEU A O 1
ATOM 3782 N N . ARG A 1 461 ? 15.690 15.820 -27.957 1.00 54.72 461 ARG A N 1
ATOM 3783 C CA . ARG A 1 461 ? 16.047 16.336 -29.295 1.00 54.72 461 ARG A CA 1
ATOM 37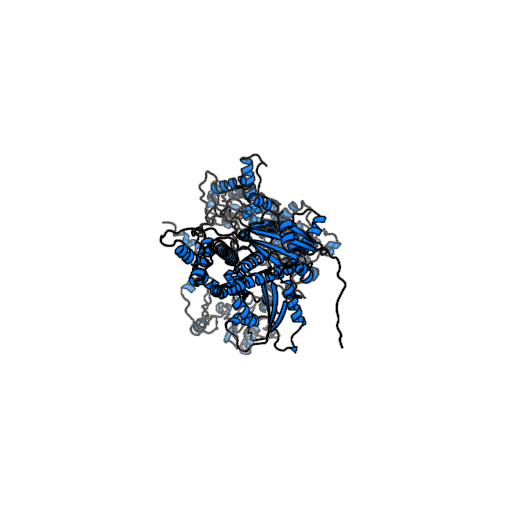84 C C . ARG A 1 461 ? 17.085 17.462 -29.251 1.00 54.72 461 ARG A C 1
ATOM 3786 O O . ARG A 1 461 ? 17.906 17.526 -30.160 1.00 54.72 461 ARG A O 1
ATOM 3793 N N . GLN A 1 462 ? 17.068 18.314 -28.224 1.00 52.16 462 GLN A N 1
ATOM 3794 C CA . GLN A 1 462 ? 18.056 19.391 -28.047 1.00 52.16 462 GLN A CA 1
ATOM 3795 C C . GLN A 1 462 ? 19.424 18.850 -27.598 1.00 52.16 462 GLN A C 1
ATOM 3797 O O . GLN A 1 462 ? 20.458 19.393 -27.979 1.00 52.16 462 GLN A O 1
ATOM 3802 N N . ASN A 1 463 ? 19.441 17.705 -26.907 1.00 49.66 463 ASN A N 1
ATOM 3803 C CA . ASN A 1 463 ? 20.661 17.019 -26.464 1.00 49.66 463 ASN A CA 1
ATOM 3804 C C . ASN A 1 463 ? 21.448 16.286 -27.577 1.00 49.66 463 ASN A C 1
ATOM 3806 O O . ASN A 1 463 ? 22.517 15.739 -27.310 1.00 49.66 463 ASN A O 1
ATOM 3810 N N . ASN A 1 464 ? 20.990 16.308 -28.836 1.00 41.22 464 ASN A N 1
ATOM 3811 C CA . ASN A 1 464 ? 21.702 15.731 -29.989 1.00 41.22 464 ASN A CA 1
ATOM 3812 C C . ASN A 1 464 ? 22.730 16.705 -30.609 1.00 41.22 464 ASN A C 1
ATOM 3814 O O . ASN A 1 464 ? 22.783 16.853 -31.830 1.00 41.22 464 ASN A O 1
ATOM 3818 N N . GLY A 1 465 ? 23.549 17.371 -29.786 1.00 42.53 465 GLY A N 1
ATOM 3819 C CA . GLY A 1 465 ? 24.730 18.101 -30.276 1.00 42.53 465 GLY A CA 1
ATOM 3820 C C . GLY A 1 465 ? 24.998 19.495 -29.702 1.00 42.53 465 GLY A C 1
ATOM 3821 O O . GLY A 1 465 ? 26.019 20.076 -30.058 1.00 42.53 465 GLY A O 1
ATOM 3822 N N . PHE A 1 466 ? 24.163 20.030 -28.808 1.00 40.31 466 PHE A N 1
ATOM 3823 C CA . PHE A 1 466 ? 24.447 21.293 -28.114 1.00 40.31 466 PHE A CA 1
ATOM 3824 C C . PHE A 1 466 ? 24.800 21.061 -26.642 1.00 40.31 466 PHE A C 1
ATOM 3826 O O . PHE A 1 466 ? 24.181 20.250 -25.956 1.00 40.31 466 PHE A O 1
ATOM 3833 N N . LYS A 1 467 ? 25.808 21.789 -26.141 1.00 44.44 467 LYS A N 1
ATOM 3834 C CA . LYS A 1 467 ? 26.065 21.900 -24.700 1.00 44.44 467 LYS A CA 1
ATOM 3835 C C . LYS A 1 467 ? 25.012 22.829 -24.097 1.00 44.44 467 LYS A C 1
ATOM 3837 O O . LYS A 1 467 ? 25.223 24.035 -24.041 1.00 44.44 467 LYS A O 1
ATOM 3842 N N . GLY A 1 468 ? 23.901 22.234 -23.678 1.00 55.47 468 GLY A N 1
ATOM 3843 C CA . GLY A 1 468 ? 22.944 22.831 -22.758 1.00 55.47 468 GLY A CA 1
ATOM 3844 C C . GLY A 1 468 ? 21.493 22.409 -23.002 1.00 55.47 468 GLY A C 1
ATOM 3845 O O . GLY A 1 468 ? 21.065 22.294 -24.148 1.00 55.47 468 GLY A O 1
ATOM 3846 N N . THR A 1 469 ? 20.740 22.160 -21.927 1.00 62.28 469 THR A N 1
ATOM 3847 C CA . THR A 1 469 ? 19.287 21.915 -21.969 1.00 62.28 469 THR A CA 1
ATOM 3848 C C . THR A 1 469 ? 18.524 23.241 -21.893 1.00 62.28 469 THR A C 1
ATOM 3850 O O . THR A 1 469 ? 18.970 24.182 -21.237 1.00 62.28 469 THR A O 1
ATOM 3853 N N . LYS A 1 470 ? 17.313 23.325 -22.465 1.00 70.62 470 LYS A N 1
ATOM 3854 C CA . LYS A 1 470 ? 16.410 24.490 -22.270 1.00 70.62 470 LYS A CA 1
ATOM 3855 C C . LYS A 1 470 ? 16.070 24.780 -20.800 1.00 70.62 470 LYS A C 1
ATOM 3857 O O . LYS A 1 470 ? 15.552 25.846 -20.483 1.00 70.62 470 LYS A O 1
ATOM 3862 N N . PHE A 1 471 ? 16.329 23.815 -19.922 1.00 77.00 471 PHE A N 1
ATOM 3863 C CA . PHE A 1 471 ? 16.107 23.888 -18.487 1.00 77.00 471 PHE A CA 1
ATOM 3864 C C . PHE A 1 471 ? 17.402 24.157 -17.710 1.00 77.00 471 PHE A C 1
ATOM 3866 O O . PHE A 1 471 ? 17.398 24.062 -16.491 1.00 77.00 471 PHE A O 1
ATOM 3873 N N . ASP A 1 472 ? 18.519 24.491 -18.362 1.00 78.12 472 ASP A N 1
ATOM 3874 C CA . ASP A 1 472 ? 19.798 24.672 -17.667 1.00 78.12 472 ASP A CA 1
ATOM 3875 C C . ASP A 1 472 ? 19.755 25.763 -16.608 1.00 78.12 472 ASP A C 1
ATOM 3877 O O . ASP A 1 472 ? 20.328 25.576 -15.543 1.00 78.12 472 ASP A O 1
ATOM 3881 N N . THR A 1 473 ? 19.033 26.858 -16.842 1.00 80.19 473 THR A N 1
ATOM 3882 C CA . THR A 1 473 ? 18.828 27.889 -15.817 1.00 80.19 473 THR A CA 1
ATOM 3883 C C . THR A 1 473 ? 18.129 27.308 -14.584 1.00 80.19 473 THR A C 1
ATOM 3885 O O . THR A 1 473 ? 18.546 27.570 -13.459 1.00 80.19 473 THR A O 1
ATOM 3888 N N . PHE A 1 474 ? 17.132 26.441 -14.791 1.00 85.06 474 PHE A N 1
ATOM 3889 C CA . PHE A 1 474 ? 16.437 25.721 -13.723 1.00 85.06 474 PHE A CA 1
ATOM 3890 C C . PHE A 1 474 ? 17.359 24.698 -13.030 1.00 85.06 474 PHE A C 1
ATOM 3892 O O . PHE A 1 474 ? 17.409 24.639 -11.804 1.00 85.06 474 PHE A O 1
ATOM 3899 N N . TRP A 1 475 ? 18.155 23.930 -13.783 1.00 85.56 475 TRP A N 1
ATOM 3900 C CA . TRP A 1 475 ? 19.094 22.954 -13.216 1.00 85.56 475 TRP A CA 1
ATOM 3901 C C . TRP A 1 475 ? 20.267 23.594 -12.480 1.00 85.56 475 TRP A C 1
ATOM 3903 O O . TRP A 1 475 ? 20.733 23.035 -11.491 1.00 85.56 475 TRP A O 1
ATOM 3913 N N . ASN A 1 476 ? 20.751 24.741 -12.951 1.00 84.12 476 ASN A N 1
ATOM 3914 C CA . ASN A 1 476 ? 21.824 25.495 -12.316 1.00 84.12 476 ASN A CA 1
ATOM 3915 C C . ASN A 1 476 ? 21.346 26.094 -10.995 1.00 84.12 476 ASN A C 1
ATOM 3917 O O . ASN A 1 476 ? 22.063 25.984 -10.007 1.00 84.12 476 ASN A O 1
ATOM 3921 N N . GLU A 1 477 ? 20.125 26.634 -10.948 1.00 83.44 477 GLU A N 1
ATOM 3922 C CA . GLU A 1 477 ? 19.514 27.093 -9.696 1.00 83.44 477 GLU A CA 1
ATOM 3923 C C . GLU A 1 477 ? 19.262 25.924 -8.732 1.00 83.44 477 GLU A C 1
ATOM 3925 O O . GLU A 1 477 ? 19.537 26.034 -7.540 1.00 83.44 477 GLU A O 1
ATOM 3930 N N . MET A 1 478 ? 18.826 24.766 -9.240 1.00 79.88 478 MET A N 1
ATOM 3931 C CA . MET A 1 478 ? 18.654 23.551 -8.437 1.00 79.88 478 MET A CA 1
ATOM 3932 C C . MET A 1 478 ? 19.989 23.024 -7.878 1.00 79.88 478 MET A C 1
ATOM 3934 O O . MET A 1 478 ? 20.065 22.653 -6.708 1.00 79.88 478 MET A O 1
ATOM 3938 N N . ASN A 1 479 ? 21.066 23.047 -8.671 1.00 78.12 479 ASN A N 1
ATOM 3939 C CA . ASN A 1 479 ? 22.417 22.722 -8.201 1.00 78.12 479 ASN A CA 1
ATOM 3940 C C . ASN A 1 479 ? 22.931 23.745 -7.180 1.00 78.12 479 ASN A C 1
ATOM 3942 O O . ASN A 1 479 ? 23.499 23.350 -6.165 1.00 78.12 479 ASN A O 1
ATOM 3946 N N . ALA A 1 480 ? 22.730 25.043 -7.426 1.00 78.19 480 ALA A N 1
ATOM 3947 C CA . ALA A 1 480 ? 23.092 26.101 -6.488 1.00 78.19 480 ALA A CA 1
ATOM 3948 C C . ALA A 1 480 ? 22.374 25.900 -5.148 1.00 78.19 480 ALA A C 1
ATOM 3950 O O . ALA A 1 480 ? 23.015 25.916 -4.106 1.00 78.19 480 ALA A O 1
ATOM 3951 N N . TYR A 1 481 ? 21.085 25.568 -5.176 1.00 76.56 481 TYR A N 1
ATOM 3952 C CA . TYR A 1 481 ? 20.303 25.265 -3.983 1.00 76.56 481 TYR A CA 1
ATOM 3953 C C . TYR A 1 481 ? 20.805 24.051 -3.200 1.00 76.56 481 TYR A C 1
ATOM 3955 O O . TYR A 1 481 ? 20.863 24.114 -1.974 1.00 76.56 481 TYR A O 1
ATOM 3963 N N . PHE A 1 482 ? 21.187 22.958 -3.872 1.00 71.06 482 PHE A N 1
ATOM 3964 C CA . PHE A 1 482 ? 21.775 21.794 -3.194 1.00 71.06 482 PHE A CA 1
ATOM 3965 C C . PHE A 1 482 ? 23.189 22.065 -2.668 1.00 71.06 482 PHE A C 1
ATOM 3967 O O . PHE A 1 482 ? 23.600 21.438 -1.696 1.00 71.06 482 PHE A O 1
ATOM 3974 N N . ASN A 1 483 ? 23.923 23.005 -3.267 1.00 70.00 483 ASN A N 1
ATOM 3975 C CA . ASN A 1 483 ? 25.221 23.445 -2.758 1.00 70.00 483 ASN A CA 1
ATOM 3976 C C . ASN A 1 483 ? 25.081 24.410 -1.565 1.00 70.00 483 ASN A C 1
ATOM 3978 O O . ASN A 1 483 ? 25.863 24.323 -0.623 1.00 70.00 483 ASN A O 1
ATOM 3982 N N . GLU A 1 484 ? 24.082 25.298 -1.585 1.00 67.81 484 GLU A N 1
ATOM 3983 C CA . GLU A 1 484 ? 23.732 26.212 -0.486 1.00 67.81 484 GLU A CA 1
ATOM 3984 C C . GLU A 1 484 ? 23.171 25.454 0.727 1.00 67.81 484 GLU A C 1
ATOM 3986 O O . GLU A 1 484 ? 23.479 25.781 1.871 1.00 67.81 484 GLU A O 1
ATOM 3991 N N . ASN A 1 485 ? 22.370 24.415 0.482 1.00 58.25 485 ASN A N 1
ATOM 3992 C CA . ASN A 1 485 ? 21.678 23.640 1.503 1.00 58.25 485 ASN A CA 1
ATOM 3993 C C . ASN A 1 485 ? 22.146 22.175 1.438 1.00 58.25 485 ASN A C 1
ATOM 3995 O O . ASN A 1 485 ? 21.512 21.324 0.810 1.00 58.25 485 ASN A O 1
ATOM 3999 N N . LEU A 1 486 ? 23.296 21.896 2.063 1.00 51.34 486 LEU A N 1
ATOM 4000 C CA . LEU A 1 486 ? 23.981 20.595 2.037 1.00 51.34 486 LEU A CA 1
ATOM 4001 C C . LEU A 1 486 ? 23.030 19.394 2.281 1.00 51.34 486 LEU A C 1
ATOM 4003 O O . LEU A 1 486 ? 22.411 19.303 3.346 1.00 51.34 486 LEU A O 1
ATOM 4007 N N . PRO A 1 487 ? 22.960 18.408 1.363 1.00 50.91 487 PRO A N 1
ATOM 4008 C CA . PRO A 1 487 ? 22.217 17.169 1.573 1.00 50.91 487 PRO A CA 1
ATOM 4009 C C . PRO A 1 487 ? 22.837 16.338 2.710 1.00 50.91 487 PRO A C 1
ATOM 4011 O O . PRO A 1 487 ? 24.054 16.171 2.791 1.00 50.91 487 PRO A O 1
ATOM 4014 N N . ALA A 1 488 ? 22.015 15.767 3.592 1.00 46.75 488 ALA A N 1
ATOM 4015 C CA . ALA A 1 488 ? 22.508 15.069 4.779 1.00 46.75 488 ALA A CA 1
ATOM 4016 C C . ALA A 1 488 ? 23.034 13.648 4.475 1.00 46.75 488 ALA A C 1
ATOM 4018 O O . ALA A 1 488 ? 22.350 12.829 3.850 1.00 46.75 488 ALA A O 1
ATOM 4019 N N . VAL A 1 489 ? 24.215 13.316 5.013 1.00 40.50 489 VAL A N 1
ATOM 4020 C CA . VAL A 1 489 ? 24.746 11.942 5.098 1.00 40.50 489 VAL A CA 1
ATOM 4021 C C . VAL A 1 489 ? 24.051 11.192 6.245 1.00 40.50 489 VAL A C 1
ATOM 4023 O O . VAL A 1 489 ? 23.785 11.742 7.315 1.00 40.50 489 VAL A O 1
ATOM 4026 N N . ASN A 1 490 ? 23.710 9.924 6.015 1.00 38.00 490 ASN A N 1
ATOM 4027 C CA . ASN A 1 490 ? 23.038 9.063 6.990 1.00 38.00 490 ASN A CA 1
ATOM 4028 C C . ASN A 1 490 ? 24.035 8.499 8.021 1.00 38.00 490 ASN A C 1
ATOM 4030 O O . ASN A 1 490 ? 24.840 7.643 7.671 1.00 38.00 490 ASN A O 1
ATOM 4034 N N . ASP A 1 491 ? 23.911 8.880 9.296 1.00 33.00 491 ASP A N 1
ATOM 4035 C CA . ASP A 1 491 ? 24.819 8.465 10.388 1.00 33.00 491 ASP A CA 1
ATOM 4036 C C . ASP A 1 491 ? 24.821 6.951 10.706 1.00 33.00 491 ASP A C 1
ATOM 4038 O O . ASP A 1 491 ? 25.587 6.503 11.553 1.00 33.00 491 ASP A O 1
ATOM 4042 N N . ARG A 1 492 ? 23.969 6.124 10.074 1.00 32.41 492 ARG A N 1
ATOM 4043 C CA . ARG A 1 492 ? 23.858 4.678 10.387 1.00 32.41 492 ARG A CA 1
ATOM 4044 C C . ARG A 1 492 ? 24.298 3.715 9.287 1.00 32.41 492 ARG A C 1
ATOM 4046 O O . ARG A 1 492 ? 24.105 2.510 9.438 1.00 32.41 492 ARG A O 1
ATOM 4053 N N . ARG A 1 493 ? 24.866 4.194 8.178 1.00 38.38 493 ARG A N 1
ATOM 4054 C CA . ARG A 1 493 ? 25.483 3.332 7.153 1.0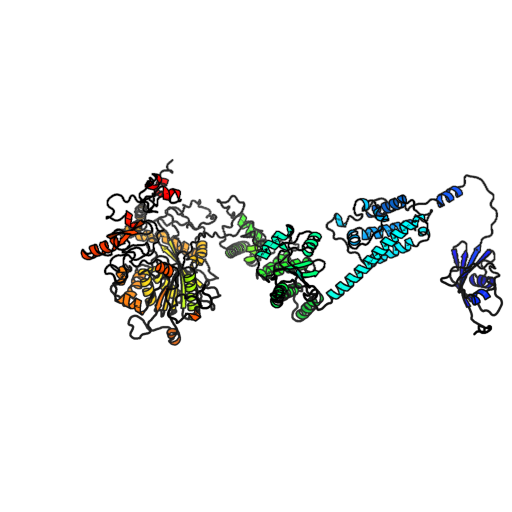0 38.38 493 ARG A CA 1
ATOM 4055 C C . ARG A 1 493 ? 26.699 4.046 6.576 1.00 38.38 493 ARG A C 1
ATOM 4057 O O . ARG A 1 493 ? 26.549 5.145 6.062 1.00 38.38 493 ARG A O 1
ATOM 4064 N N . HIS A 1 494 ? 27.866 3.408 6.625 1.00 34.88 494 HIS A N 1
ATOM 4065 C CA . HIS A 1 494 ? 29.110 3.884 6.006 1.00 34.88 494 HIS A CA 1
ATOM 4066 C C . HIS A 1 494 ? 29.024 3.858 4.465 1.00 34.88 494 HIS A C 1
ATOM 4068 O O . HIS A 1 494 ? 29.666 3.039 3.817 1.00 34.88 494 HIS A O 1
ATOM 4074 N N . GLY A 1 495 ? 28.181 4.701 3.864 1.00 45.75 495 GLY A N 1
ATOM 4075 C CA . GLY A 1 495 ? 28.037 4.810 2.412 1.00 45.75 495 GLY A CA 1
ATOM 4076 C C . GLY A 1 495 ? 27.945 6.261 1.944 1.00 45.75 495 GLY A C 1
ATOM 4077 O O . GLY A 1 495 ? 27.305 7.082 2.594 1.00 45.75 495 GLY A O 1
ATOM 4078 N N . ASN A 1 496 ? 28.529 6.546 0.776 1.00 45.53 496 ASN A N 1
ATOM 4079 C CA . ASN A 1 496 ? 28.643 7.876 0.149 1.00 45.53 496 ASN A CA 1
ATOM 4080 C C . ASN A 1 496 ? 27.328 8.413 -0.465 1.00 45.53 496 ASN A C 1
ATOM 4082 O O . ASN A 1 496 ? 27.361 9.212 -1.398 1.00 45.53 496 ASN A O 1
ATOM 4086 N N . VAL A 1 497 ? 26.162 7.945 -0.008 1.00 48.75 497 VAL A N 1
ATOM 4087 C CA . VAL A 1 497 ? 24.868 8.292 -0.621 1.00 48.75 497 VAL A CA 1
ATOM 4088 C C . VAL A 1 497 ? 24.240 9.473 0.117 1.00 48.75 497 VAL A C 1
ATOM 4090 O O . VAL A 1 497 ? 23.905 9.359 1.298 1.00 48.75 497 VAL A O 1
ATOM 4093 N N . LEU A 1 498 ? 24.060 10.582 -0.602 1.00 48.22 498 LEU A N 1
ATOM 4094 C CA . LEU A 1 498 ? 23.399 11.800 -0.137 1.00 48.22 498 LEU A CA 1
ATOM 4095 C C . LEU A 1 498 ? 21.868 11.664 -0.250 1.00 48.22 498 LEU A C 1
ATOM 4097 O O . LEU A 1 498 ? 21.341 11.076 -1.199 1.00 48.22 498 LEU A O 1
ATOM 4101 N N . TYR A 1 499 ? 21.138 12.196 0.731 1.00 54.16 499 TYR A N 1
ATOM 4102 C CA . TYR A 1 499 ? 19.670 12.173 0.771 1.00 54.16 499 TYR A CA 1
ATOM 4103 C C . TYR A 1 499 ? 19.115 13.594 0.791 1.00 54.16 499 TYR A C 1
ATOM 4105 O O . TYR A 1 499 ? 19.743 14.457 1.392 1.00 54.16 499 TYR A O 1
ATOM 4113 N N . MET A 1 500 ? 17.941 13.812 0.182 1.00 51.84 500 MET A N 1
ATOM 4114 C CA . MET A 1 500 ? 17.264 15.116 0.112 1.00 51.84 500 MET A CA 1
ATOM 4115 C C . MET A 1 500 ? 16.426 15.385 1.375 1.00 51.84 500 MET A C 1
ATOM 4117 O O . MET A 1 500 ? 15.441 14.672 1.566 1.00 51.84 500 MET A O 1
ATOM 4121 N N . PRO A 1 501 ? 16.758 16.376 2.227 1.00 44.06 501 PRO A N 1
ATOM 4122 C CA . PRO A 1 501 ? 15.985 16.678 3.434 1.00 44.06 501 PRO A CA 1
ATOM 4123 C C . PRO A 1 501 ? 15.071 17.915 3.320 1.00 44.06 501 PRO A C 1
ATOM 4125 O O . PRO A 1 501 ? 14.395 18.245 4.289 1.00 44.06 501 PRO A O 1
ATOM 4128 N N . LEU A 1 502 ? 15.068 18.618 2.180 1.00 52.28 502 LEU A N 1
ATOM 4129 C CA . LEU A 1 502 ? 14.563 19.998 2.088 1.00 52.28 502 LEU A CA 1
ATOM 4130 C C . LEU A 1 502 ? 13.193 20.151 1.431 1.00 52.28 502 LEU A C 1
ATOM 4132 O O . LEU A 1 502 ? 12.414 20.991 1.863 1.00 52.28 502 LEU A O 1
ATOM 4136 N N . ALA A 1 503 ? 12.907 19.349 0.407 1.00 54.41 503 ALA A N 1
ATOM 4137 C CA . ALA A 1 503 ? 11.625 19.371 -0.283 1.00 54.41 503 ALA A CA 1
ATOM 4138 C C . ALA A 1 503 ? 10.804 18.132 0.066 1.00 54.41 503 ALA A C 1
ATOM 4140 O O . ALA A 1 503 ? 11.314 17.007 0.067 1.00 54.41 503 ALA A O 1
ATOM 4141 N N . ILE A 1 504 ? 9.522 18.358 0.335 1.00 52.94 504 ILE A N 1
ATOM 4142 C CA . ILE A 1 504 ? 8.563 17.370 0.836 1.00 52.94 504 ILE A CA 1
ATOM 4143 C C . ILE A 1 504 ? 8.186 16.352 -0.257 1.00 52.94 504 ILE A C 1
ATOM 4145 O O . ILE A 1 504 ? 7.913 15.182 0.012 1.00 52.94 504 ILE A O 1
ATOM 4149 N N . SER A 1 505 ? 8.178 16.797 -1.511 1.00 59.59 505 SER A N 1
ATOM 4150 C CA . SER A 1 505 ? 7.893 16.005 -2.709 1.00 59.59 505 SER A CA 1
ATOM 4151 C C . SER A 1 505 ? 8.556 16.651 -3.927 1.00 59.59 505 SER A C 1
ATOM 4153 O O . SER A 1 505 ? 9.100 17.748 -3.837 1.00 59.59 505 SER A O 1
ATOM 4155 N N . ILE A 1 506 ? 8.486 16.003 -5.088 1.00 68.88 506 ILE A N 1
ATOM 4156 C CA . ILE A 1 506 ? 9.017 16.560 -6.343 1.00 68.88 506 ILE A CA 1
ATOM 4157 C C . ILE A 1 506 ? 8.195 17.769 -6.810 1.00 68.88 506 ILE A C 1
ATOM 4159 O O . ILE A 1 506 ? 8.758 18.724 -7.340 1.00 68.88 506 ILE A O 1
ATOM 4163 N N . ARG A 1 507 ? 6.885 17.777 -6.531 1.00 71.06 507 ARG A N 1
ATOM 4164 C CA . ARG A 1 507 ? 6.007 18.936 -6.740 1.00 71.06 507 ARG A CA 1
ATOM 4165 C C . ARG A 1 507 ? 6.398 20.113 -5.847 1.00 71.06 507 ARG A C 1
ATOM 4167 O O . ARG A 1 507 ? 6.512 21.232 -6.329 1.00 71.06 507 ARG A O 1
ATOM 4174 N N . ASP A 1 508 ? 6.630 19.852 -4.564 1.00 68.25 508 ASP A N 1
ATOM 4175 C CA . ASP A 1 508 ? 7.075 20.870 -3.604 1.00 68.25 508 ASP A CA 1
ATOM 4176 C C . ASP A 1 508 ? 8.449 21.434 -3.995 1.00 68.25 508 ASP A C 1
ATOM 4178 O O . ASP A 1 508 ? 8.624 22.644 -4.098 1.00 68.25 508 ASP A O 1
ATOM 4182 N N . LEU A 1 509 ? 9.384 20.552 -4.363 1.00 74.56 509 LEU A N 1
ATOM 4183 C CA . LEU A 1 509 ? 10.692 20.923 -4.898 1.00 74.56 509 LEU A CA 1
ATOM 4184 C C . LEU A 1 509 ? 10.548 21.839 -6.122 1.00 74.56 509 LEU A C 1
ATOM 4186 O O . LEU A 1 509 ? 11.187 22.884 -6.197 1.00 74.56 509 LEU A O 1
ATOM 4190 N N . ARG A 1 510 ? 9.680 21.466 -7.069 1.00 82.94 510 ARG A N 1
ATOM 4191 C CA . ARG A 1 510 ? 9.388 22.264 -8.261 1.00 82.94 510 ARG A CA 1
ATOM 4192 C C . ARG A 1 510 ? 8.848 23.644 -7.883 1.00 82.94 510 ARG A C 1
ATOM 4194 O O . ARG A 1 510 ? 9.359 24.626 -8.403 1.00 82.94 510 ARG A O 1
ATOM 4201 N N . ASN A 1 511 ? 7.890 23.733 -6.963 1.00 81.12 511 ASN A N 1
ATOM 4202 C CA . ASN A 1 511 ? 7.301 25.003 -6.528 1.00 81.12 511 ASN A CA 1
ATOM 4203 C C . ASN A 1 511 ? 8.313 25.916 -5.819 1.00 81.12 511 ASN A C 1
ATOM 4205 O O . ASN A 1 511 ? 8.361 27.105 -6.124 1.00 81.12 511 ASN A O 1
ATOM 4209 N N . ILE A 1 512 ? 9.164 25.361 -4.946 1.00 79.44 512 ILE A N 1
ATOM 4210 C CA . ILE A 1 512 ? 10.265 26.096 -4.298 1.00 79.44 512 ILE A CA 1
ATOM 4211 C C . ILE A 1 512 ? 11.167 26.742 -5.356 1.00 79.44 512 ILE A C 1
ATOM 4213 O O . ILE A 1 512 ? 11.557 27.902 -5.227 1.00 79.44 512 ILE A O 1
ATOM 4217 N N . PHE A 1 513 ? 11.484 26.015 -6.430 1.00 81.25 513 PHE A N 1
ATOM 4218 C CA . PHE A 1 513 ? 12.326 26.545 -7.499 1.00 81.25 513 PHE A CA 1
ATOM 4219 C C . PHE A 1 513 ? 11.628 27.552 -8.398 1.00 81.25 513 PHE A C 1
ATOM 4221 O O . PHE A 1 513 ? 12.272 28.514 -8.796 1.00 81.25 513 PHE A O 1
ATOM 4228 N N . ILE A 1 514 ? 10.339 27.373 -8.694 1.00 82.25 514 ILE A N 1
ATOM 4229 C CA . ILE A 1 514 ? 9.549 28.387 -9.409 1.00 82.25 514 ILE A CA 1
ATOM 4230 C C . ILE A 1 514 ? 9.614 29.706 -8.636 1.00 82.25 514 ILE A C 1
ATOM 4232 O O . ILE A 1 514 ? 10.009 30.714 -9.208 1.00 82.25 514 ILE A O 1
ATOM 4236 N N . GLN A 1 515 ? 9.351 29.677 -7.326 1.00 81.56 515 GLN A N 1
ATOM 4237 C CA . GLN A 1 515 ? 9.404 30.873 -6.486 1.00 81.56 515 GLN A CA 1
ATOM 4238 C C . GLN A 1 515 ? 10.798 31.526 -6.488 1.00 81.56 515 GLN A C 1
ATOM 4240 O O . GLN A 1 515 ? 10.916 32.725 -6.716 1.00 81.56 515 GLN A O 1
ATOM 4245 N N . ARG A 1 516 ? 11.869 30.739 -6.312 1.00 82.25 516 ARG A N 1
ATOM 4246 C CA . ARG A 1 516 ? 13.252 31.255 -6.355 1.00 82.25 516 ARG A CA 1
ATOM 4247 C C . ARG A 1 516 ? 13.636 31.838 -7.716 1.00 82.25 516 ARG A C 1
ATOM 4249 O O . ARG A 1 516 ? 14.446 32.760 -7.785 1.00 82.25 516 ARG A O 1
ATOM 4256 N N . LEU A 1 517 ? 13.106 31.281 -8.803 1.00 84.31 517 LEU A N 1
ATOM 4257 C CA . LEU A 1 517 ? 13.349 31.783 -10.152 1.00 84.31 517 LEU A CA 1
ATOM 4258 C C . LEU A 1 517 ? 12.566 33.068 -10.418 1.00 84.31 517 LEU A C 1
ATOM 4260 O O . LEU A 1 517 ? 13.140 33.984 -10.996 1.00 84.31 517 LEU A O 1
ATOM 4264 N N . ASP A 1 518 ? 11.323 33.169 -9.953 1.00 82.12 518 ASP A N 1
ATOM 4265 C CA . ASP A 1 518 ? 10.501 34.381 -10.068 1.00 82.12 518 ASP A CA 1
ATOM 4266 C C . ASP A 1 518 ? 11.052 35.549 -9.219 1.00 82.12 518 ASP A C 1
ATOM 4268 O O . ASP A 1 518 ? 10.842 36.713 -9.549 1.00 82.12 518 ASP A O 1
ATOM 4272 N N . GLU A 1 519 ? 11.803 35.260 -8.149 1.00 81.12 519 GLU A N 1
ATOM 4273 C CA . GLU A 1 519 ? 12.531 36.267 -7.357 1.00 81.12 519 GLU A CA 1
ATOM 4274 C C . GLU A 1 519 ? 13.805 36.779 -8.059 1.00 81.12 519 GLU A C 1
ATOM 4276 O O . GLU A 1 519 ? 14.215 37.923 -7.854 1.00 81.12 519 GLU A O 1
ATOM 4281 N N . LYS A 1 520 ? 14.451 35.941 -8.884 1.00 77.12 520 LYS A N 1
ATOM 4282 C CA . LYS A 1 520 ? 15.721 36.254 -9.572 1.00 77.12 520 LYS A CA 1
ATOM 4283 C C . LYS A 1 520 ? 15.540 36.726 -11.017 1.00 77.12 520 LYS A C 1
ATOM 4285 O O . LYS A 1 520 ? 16.435 37.365 -11.570 1.00 77.12 520 LYS A O 1
ATOM 4290 N N . PHE A 1 521 ? 14.416 36.393 -11.640 1.00 79.81 521 PHE A N 1
ATOM 4291 C CA . PHE A 1 521 ? 14.135 36.613 -13.054 1.00 79.81 521 PHE A CA 1
ATOM 4292 C C . PHE A 1 521 ? 12.683 37.052 -13.254 1.00 79.81 521 PHE A C 1
ATOM 4294 O O . PHE A 1 521 ? 11.834 36.859 -12.395 1.00 79.81 521 PHE A O 1
ATOM 4301 N N . VAL A 1 522 ? 12.373 37.632 -14.415 1.00 74.12 522 VAL A N 1
ATOM 4302 C CA . VAL A 1 522 ? 10.997 38.042 -14.731 1.00 74.12 522 VAL A CA 1
ATOM 4303 C C . VAL A 1 522 ? 10.098 36.795 -14.859 1.00 74.12 522 VAL A C 1
ATOM 4305 O O . VAL A 1 522 ? 10.445 35.899 -15.645 1.00 74.12 522 VAL A O 1
ATOM 4308 N N . PRO A 1 523 ? 8.947 36.731 -14.155 1.00 68.75 523 PRO A N 1
ATOM 4309 C CA . PRO A 1 523 ? 8.052 35.575 -14.185 1.00 68.75 523 PRO A CA 1
ATOM 4310 C C . PRO A 1 523 ? 7.644 35.175 -15.606 1.00 68.75 523 PRO A C 1
ATOM 4312 O O . PRO A 1 523 ? 7.321 36.019 -16.441 1.00 68.75 523 PRO A O 1
ATOM 4315 N N . GLY A 1 524 ? 7.675 33.872 -15.896 1.00 63.50 524 GLY A N 1
ATOM 4316 C CA . GLY A 1 524 ? 7.309 33.314 -17.207 1.00 63.50 524 GLY A CA 1
ATOM 4317 C C . GLY A 1 524 ? 8.404 33.353 -18.285 1.00 63.50 524 GLY A C 1
ATOM 4318 O O . GLY A 1 524 ? 8.198 32.818 -19.373 1.00 63.50 524 GLY A O 1
ATOM 4319 N N . THR A 1 525 ? 9.581 33.920 -17.996 1.00 73.81 525 THR A N 1
ATOM 4320 C CA . THR A 1 525 ? 10.720 33.955 -18.942 1.00 73.81 525 THR A CA 1
ATOM 4321 C C . THR A 1 525 ? 11.493 32.628 -18.973 1.00 73.81 525 THR A C 1
ATOM 4323 O O . THR A 1 525 ? 12.120 32.285 -19.974 1.00 73.81 525 THR A O 1
ATOM 4326 N N . ILE A 1 526 ? 11.458 31.863 -17.876 1.00 77.25 526 ILE A N 1
ATOM 4327 C CA . ILE A 1 526 ? 12.204 30.608 -17.717 1.00 77.25 526 ILE A CA 1
ATOM 4328 C C . ILE A 1 526 ? 11.272 29.417 -17.911 1.00 77.25 526 ILE A C 1
ATOM 4330 O O . ILE A 1 526 ? 10.187 29.345 -17.340 1.00 77.25 526 ILE A O 1
ATOM 4334 N N . LEU A 1 527 ? 11.721 28.446 -18.703 1.00 75.81 527 LEU A N 1
ATOM 4335 C CA . LEU A 1 527 ? 11.000 27.197 -18.906 1.00 75.81 527 LEU A CA 1
ATOM 4336 C C . LEU A 1 527 ? 11.156 26.293 -17.678 1.00 75.81 527 LEU A C 1
ATOM 4338 O O . LEU A 1 527 ? 12.269 26.044 -17.219 1.00 75.81 527 LEU A O 1
ATOM 4342 N N . ILE A 1 528 ? 10.038 25.769 -17.174 1.00 80.81 528 ILE A N 1
ATOM 4343 C CA . ILE A 1 528 ? 9.998 24.898 -15.993 1.00 80.81 528 ILE A CA 1
ATOM 4344 C C . ILE A 1 528 ? 9.754 23.446 -16.444 1.00 80.81 528 ILE A C 1
ATOM 4346 O O . ILE A 1 528 ? 8.796 23.202 -17.184 1.00 80.81 528 ILE A O 1
ATOM 4350 N N . PRO A 1 529 ? 10.579 22.471 -16.022 1.00 79.50 529 PRO A N 1
ATOM 4351 C CA . PRO A 1 529 ? 10.391 21.063 -16.371 1.00 79.50 529 PRO A CA 1
ATOM 4352 C C . PRO A 1 529 ? 9.165 20.430 -15.687 1.00 79.50 529 PRO A C 1
ATOM 4354 O O . PRO A 1 529 ? 8.629 20.960 -14.706 1.00 79.50 529 PRO A O 1
ATOM 4357 N N . SER A 1 530 ? 8.705 19.293 -16.226 1.00 79.31 530 SER A N 1
ATOM 4358 C CA . SER A 1 530 ? 7.635 18.485 -15.624 1.00 79.31 530 SER A CA 1
ATOM 4359 C C . SER A 1 530 ? 8.108 17.812 -14.330 1.00 79.31 530 SER A C 1
ATOM 4361 O O . SER A 1 530 ? 9.308 17.629 -14.112 1.00 79.31 530 SER A O 1
ATOM 4363 N N . GLU A 1 531 ? 7.165 17.440 -13.458 1.00 77.88 531 GLU A N 1
ATOM 4364 C CA . GLU A 1 531 ? 7.472 16.740 -12.200 1.00 77.88 531 GLU A CA 1
ATOM 4365 C C . GLU A 1 531 ? 8.206 15.416 -12.467 1.00 77.88 531 GLU A C 1
ATOM 4367 O O . GLU A 1 531 ? 9.228 15.144 -11.837 1.00 77.88 531 GLU A O 1
ATOM 4372 N N . GLU A 1 532 ? 7.766 14.643 -13.463 1.00 74.50 532 GLU A N 1
ATOM 4373 C CA . GLU A 1 532 ? 8.402 13.368 -13.811 1.00 74.50 532 GLU A CA 1
ATOM 4374 C C . GLU A 1 532 ? 9.812 13.565 -14.386 1.00 74.50 532 GLU A C 1
ATOM 4376 O O . GLU A 1 532 ? 10.738 12.821 -14.062 1.00 74.50 532 GLU A O 1
ATOM 4381 N N . TRP A 1 533 ? 10.042 14.625 -15.171 1.00 78.06 533 TRP A N 1
ATOM 4382 C CA . TRP A 1 533 ? 11.385 14.900 -15.679 1.00 78.06 533 TRP A CA 1
ATOM 4383 C C . TRP A 1 533 ? 12.362 15.282 -14.567 1.00 78.06 533 TRP A C 1
ATOM 4385 O O . TRP A 1 533 ? 13.508 14.828 -14.586 1.00 78.06 533 TRP A O 1
ATOM 4395 N N . ILE A 1 534 ? 11.907 16.057 -13.576 1.00 79.19 534 ILE A N 1
ATOM 4396 C CA . ILE A 1 534 ? 12.680 16.374 -12.366 1.00 79.19 534 ILE A CA 1
ATOM 4397 C C . ILE A 1 534 ? 12.983 15.089 -11.581 1.00 79.19 534 ILE A C 1
ATOM 4399 O O . ILE A 1 534 ? 14.114 14.903 -11.134 1.00 79.19 534 ILE A O 1
ATOM 4403 N N . HIS A 1 535 ? 12.013 14.179 -11.455 1.00 77.06 535 HIS A N 1
ATOM 4404 C CA . HIS A 1 535 ? 12.182 12.894 -10.773 1.00 77.06 535 HIS A CA 1
ATOM 4405 C C . HIS A 1 535 ? 13.292 12.031 -11.380 1.00 77.06 535 HIS A C 1
ATOM 4407 O O . HIS A 1 535 ? 14.161 11.533 -10.658 1.00 77.06 535 HIS A O 1
ATOM 4413 N N . LEU A 1 536 ? 13.305 11.905 -12.707 1.00 76.12 536 LEU A N 1
ATOM 4414 C CA . LEU A 1 536 ? 14.287 11.097 -13.429 1.00 76.12 536 LEU A CA 1
ATOM 4415 C C . LEU A 1 536 ? 15.714 11.662 -13.349 1.00 76.12 536 LEU A C 1
ATOM 4417 O O . LEU A 1 536 ? 16.664 10.935 -13.637 1.00 76.12 536 LEU A O 1
ATOM 4421 N N . GLN A 1 537 ? 15.900 12.916 -12.913 1.00 78.44 537 GLN A N 1
ATOM 4422 C CA . GLN A 1 537 ? 17.236 13.488 -12.710 1.00 78.44 537 GLN A CA 1
ATOM 4423 C C . GLN A 1 537 ? 17.946 12.993 -11.437 1.00 78.44 537 GLN A C 1
ATOM 4425 O O . GLN A 1 537 ? 19.146 13.227 -11.276 1.00 78.44 537 GLN A O 1
ATOM 4430 N N . PHE A 1 538 ? 17.239 12.307 -10.535 1.00 76.88 538 PHE A N 1
ATOM 4431 C CA . PHE A 1 538 ? 17.789 11.764 -9.287 1.00 76.88 538 PHE A CA 1
ATOM 4432 C C . PHE A 1 538 ? 18.374 10.353 -9.456 1.00 76.88 538 PHE A C 1
ATOM 4434 O O . PHE A 1 538 ? 18.344 9.768 -10.538 1.00 76.88 538 PHE A O 1
ATOM 4441 N N . GLN A 1 539 ? 18.924 9.775 -8.382 1.00 72.31 539 GLN A N 1
ATOM 4442 C CA . GLN A 1 539 ? 19.300 8.360 -8.378 1.00 72.31 539 GLN A CA 1
ATOM 4443 C C . GLN A 1 539 ? 18.085 7.437 -8.193 1.00 72.31 539 GLN A C 1
ATOM 4445 O O . GLN A 1 539 ? 17.223 7.719 -7.352 1.00 72.31 539 GLN A O 1
ATOM 4450 N N . PRO A 1 540 ? 18.059 6.274 -8.875 1.00 67.00 540 PRO A N 1
ATOM 4451 C CA . PRO A 1 540 ? 16.964 5.320 -8.763 1.00 67.00 540 PRO A CA 1
ATOM 4452 C C . PRO A 1 540 ? 16.841 4.756 -7.345 1.00 67.00 540 PRO A C 1
ATOM 4454 O O . PRO A 1 540 ? 17.828 4.370 -6.707 1.00 67.00 540 PRO A O 1
ATOM 4457 N N . THR A 1 541 ? 15.604 4.615 -6.859 1.00 61.62 541 THR A N 1
ATOM 4458 C CA . THR A 1 541 ? 15.317 4.020 -5.544 1.00 61.62 541 THR A CA 1
ATOM 4459 C C . THR A 1 541 ? 15.811 2.570 -5.444 1.00 61.62 541 THR A C 1
ATOM 4461 O O . THR A 1 541 ? 16.366 2.171 -4.414 1.00 61.62 541 THR A O 1
ATOM 4464 N N . ASN A 1 542 ? 15.687 1.793 -6.523 1.00 64.81 542 ASN A N 1
ATOM 4465 C CA . ASN A 1 542 ? 16.259 0.455 -6.645 1.00 64.81 542 ASN A CA 1
ATOM 4466 C C . ASN A 1 542 ? 17.131 0.370 -7.912 1.00 64.81 542 ASN A C 1
ATOM 4468 O O . ASN A 1 542 ? 16.568 0.292 -9.000 1.00 64.81 542 ASN A O 1
ATOM 4472 N N . PRO A 1 543 ? 18.471 0.337 -7.798 1.00 64.44 543 PRO A N 1
ATOM 4473 C CA . PRO A 1 543 ? 19.366 0.300 -8.958 1.00 64.44 543 PRO A CA 1
ATOM 4474 C C . PRO A 1 543 ? 19.301 -1.015 -9.756 1.00 64.44 543 PRO A C 1
ATOM 4476 O O . PRO A 1 543 ? 19.825 -1.078 -10.861 1.00 64.44 543 PRO A O 1
ATOM 4479 N N . ILE A 1 544 ? 18.672 -2.063 -9.211 1.00 64.56 544 ILE A N 1
ATOM 4480 C CA . ILE A 1 544 ? 18.548 -3.385 -9.848 1.00 64.56 544 ILE A CA 1
ATOM 4481 C C . ILE A 1 544 ? 17.246 -3.487 -10.668 1.00 64.56 544 ILE A C 1
ATOM 4483 O O . ILE A 1 544 ? 17.119 -4.349 -11.537 1.00 64.56 544 ILE A O 1
ATOM 4487 N N . ALA A 1 545 ? 16.269 -2.605 -10.428 1.00 64.50 545 ALA A N 1
ATOM 4488 C CA . ALA A 1 545 ? 15.007 -2.612 -11.163 1.00 64.50 545 ALA A CA 1
ATOM 4489 C C . ALA A 1 545 ? 15.208 -2.182 -12.627 1.00 64.50 545 ALA A C 1
ATOM 4491 O O . ALA A 1 545 ? 16.015 -1.305 -12.923 1.00 64.50 545 ALA A O 1
ATOM 4492 N N . LYS A 1 546 ? 14.424 -2.743 -13.558 1.00 61.09 546 LYS A N 1
ATOM 4493 C CA . LYS A 1 546 ? 14.498 -2.387 -14.989 1.00 61.09 546 LYS A CA 1
ATOM 4494 C C . LYS A 1 546 ? 14.231 -0.891 -15.234 1.00 61.09 546 LYS A C 1
ATOM 4496 O O . LYS A 1 546 ? 14.864 -0.313 -16.114 1.00 61.09 546 LYS A O 1
ATOM 4501 N N . SER A 1 547 ? 13.371 -0.270 -14.419 1.00 59.47 547 SER A N 1
ATOM 4502 C CA . SER A 1 547 ? 13.076 1.172 -14.432 1.00 59.47 547 SER A CA 1
ATOM 4503 C C . SER A 1 547 ? 14.272 2.049 -14.049 1.00 59.47 547 SER A C 1
ATOM 4505 O O . SER A 1 547 ? 14.331 3.204 -14.453 1.00 59.47 547 SER A O 1
ATOM 4507 N N . ALA A 1 548 ? 15.285 1.510 -13.358 1.00 61.69 548 ALA A N 1
ATOM 4508 C CA . ALA A 1 548 ? 16.496 2.255 -13.011 1.00 61.69 548 ALA A CA 1
ATOM 4509 C C . ALA A 1 548 ? 17.247 2.787 -14.242 1.00 61.69 548 ALA A C 1
ATOM 4511 O O . ALA A 1 548 ? 17.936 3.796 -14.144 1.00 61.69 548 ALA A O 1
ATOM 4512 N N . LYS A 1 549 ? 17.076 2.141 -15.406 1.00 66.31 549 LYS A N 1
ATOM 4513 C CA . LYS A 1 549 ? 17.662 2.564 -16.688 1.00 66.31 549 LYS A CA 1
ATOM 4514 C C . LYS A 1 549 ? 17.154 3.923 -17.180 1.00 66.31 549 LYS A C 1
ATOM 4516 O O . LYS A 1 549 ? 17.790 4.509 -18.047 1.00 66.31 549 LYS A O 1
ATOM 4521 N N . GLN A 1 550 ? 16.010 4.384 -16.673 1.00 67.19 550 GLN A N 1
ATOM 4522 C CA . GLN A 1 550 ? 15.373 5.638 -17.082 1.00 67.19 550 GLN A CA 1
ATOM 4523 C C . GLN A 1 550 ? 15.911 6.852 -16.302 1.00 67.19 550 GLN A C 1
ATOM 4525 O O . GLN A 1 550 ? 15.734 7.984 -16.742 1.00 67.19 550 GLN A O 1
ATOM 4530 N N . TYR A 1 551 ? 16.586 6.633 -15.167 1.00 71.38 551 TYR A N 1
ATOM 4531 C CA . TYR A 1 551 ? 17.152 7.701 -14.343 1.00 71.38 551 TYR A CA 1
ATOM 4532 C C . TYR A 1 551 ? 18.489 8.185 -14.914 1.00 71.38 551 TYR A C 1
ATOM 4534 O O . TYR A 1 551 ? 19.364 7.381 -15.237 1.00 71.38 551 TYR A O 1
ATOM 4542 N N . THR A 1 552 ? 18.678 9.502 -14.994 1.00 71.94 552 THR A N 1
ATOM 4543 C CA . THR A 1 552 ? 19.916 10.114 -15.503 1.00 71.94 552 THR A CA 1
ATOM 4544 C C . THR A 1 552 ? 20.984 10.243 -14.418 1.00 71.94 552 THR A C 1
ATOM 4546 O O . THR A 1 552 ? 22.173 10.275 -14.728 1.00 71.94 552 THR A O 1
ATOM 4549 N N . GLY A 1 553 ? 20.576 10.320 -13.144 1.00 65.06 553 GLY A N 1
ATOM 4550 C CA . GLY A 1 553 ? 21.486 10.502 -12.013 1.00 65.06 553 GLY A CA 1
ATOM 4551 C C . GLY A 1 553 ? 22.226 11.845 -12.007 1.00 65.06 553 GLY A C 1
ATOM 4552 O O . GLY A 1 553 ? 23.263 11.944 -11.352 1.00 65.06 553 GLY A O 1
ATOM 4553 N N . ARG A 1 554 ? 21.717 12.867 -12.719 1.00 73.19 554 ARG A N 1
ATOM 4554 C CA . ARG A 1 554 ? 22.290 14.229 -12.774 1.00 73.19 554 ARG A CA 1
ATOM 4555 C C . ARG A 1 554 ? 22.539 14.802 -11.379 1.00 73.19 554 ARG A C 1
ATOM 4557 O O . ARG A 1 554 ? 23.561 15.447 -11.157 1.00 73.19 554 ARG A O 1
ATOM 4564 N N . PHE A 1 555 ? 21.632 14.534 -10.445 1.00 71.88 555 PHE A N 1
ATOM 4565 C CA . PHE A 1 555 ? 21.810 14.836 -9.032 1.00 71.88 555 PHE A CA 1
ATOM 4566 C C . PHE A 1 555 ? 22.144 13.545 -8.282 1.00 71.88 555 PHE A C 1
ATOM 4568 O O . PHE A 1 555 ? 21.376 12.580 -8.303 1.00 71.88 555 PHE A O 1
ATOM 4575 N N . ASN A 1 556 ? 23.281 13.529 -7.579 1.00 67.69 556 ASN A N 1
ATOM 4576 C CA . ASN A 1 556 ? 23.745 12.390 -6.778 1.00 67.69 556 ASN A CA 1
ATOM 4577 C C . ASN A 1 556 ? 22.948 12.245 -5.463 1.00 67.69 556 ASN A C 1
ATOM 4579 O O . ASN A 1 556 ? 23.516 12.209 -4.374 1.00 67.69 556 ASN A O 1
ATOM 4583 N N . ILE A 1 557 ? 21.618 12.239 -5.554 1.00 64.88 557 ILE A N 1
ATOM 4584 C CA . ILE A 1 557 ? 20.692 12.258 -4.423 1.00 64.88 557 ILE A CA 1
ATOM 4585 C C . ILE A 1 557 ? 19.602 11.211 -4.664 1.00 64.88 557 ILE A C 1
ATOM 4587 O O . ILE A 1 557 ? 19.074 11.098 -5.769 1.00 64.88 557 ILE A O 1
ATOM 4591 N N . LYS A 1 558 ? 19.265 10.430 -3.631 1.00 62.41 558 LYS A N 1
ATOM 4592 C CA . LYS A 1 558 ? 18.298 9.324 -3.723 1.00 62.41 558 LYS A CA 1
ATOM 4593 C C . LYS A 1 558 ? 16.986 9.634 -2.992 1.00 62.41 558 LYS A C 1
ATOM 4595 O O . LYS A 1 558 ? 17.006 9.902 -1.788 1.00 62.41 558 LYS A O 1
ATOM 4600 N N . PHE A 1 559 ? 15.848 9.504 -3.680 1.00 56.44 559 PHE A N 1
ATOM 4601 C CA . PHE A 1 559 ? 14.509 9.648 -3.091 1.00 56.44 559 PHE A CA 1
ATOM 4602 C C . PHE A 1 559 ? 14.059 8.317 -2.450 1.00 56.44 559 PHE A C 1
ATOM 4604 O O . PHE A 1 559 ? 13.931 7.294 -3.130 1.00 56.44 559 PHE A O 1
ATOM 4611 N N . MET A 1 560 ? 13.892 8.280 -1.119 1.00 45.44 560 MET A N 1
ATOM 4612 C CA . MET A 1 560 ? 13.450 7.084 -0.378 1.00 45.44 560 MET A CA 1
ATOM 4613 C C . MET A 1 560 ? 12.612 7.440 0.854 1.00 45.44 560 MET A C 1
ATOM 4615 O O . MET A 1 560 ? 13.099 8.130 1.749 1.00 45.44 560 MET A O 1
ATOM 4619 N N . VAL A 1 561 ? 11.414 6.854 0.959 1.00 43.22 561 VAL A N 1
ATOM 4620 C CA . VAL A 1 561 ? 10.564 6.884 2.162 1.00 43.22 561 VAL A CA 1
ATOM 4621 C C . VAL A 1 561 ? 10.865 5.660 3.039 1.00 43.22 561 VAL A C 1
ATOM 4623 O O . VAL A 1 561 ? 10.970 4.536 2.547 1.00 43.22 561 VAL A O 1
ATOM 4626 N N . GLN A 1 562 ? 11.042 5.856 4.349 1.00 33.75 562 GLN A N 1
ATOM 4627 C CA . GLN A 1 562 ? 11.370 4.778 5.288 1.00 33.75 562 GLN A CA 1
ATOM 4628 C C . GLN A 1 562 ? 10.108 4.005 5.712 1.00 33.75 562 GLN A C 1
ATOM 4630 O O . GLN A 1 562 ? 9.360 4.469 6.566 1.00 33.75 562 GLN A O 1
ATOM 4635 N N . ALA A 1 563 ? 9.905 2.793 5.192 1.00 32.09 563 ALA A N 1
ATOM 4636 C CA . ALA A 1 563 ? 8.885 1.875 5.703 1.00 32.09 563 ALA A CA 1
ATOM 4637 C C . ALA A 1 563 ? 9.450 1.029 6.862 1.00 32.09 563 ALA A C 1
ATOM 4639 O O . ALA A 1 563 ? 10.461 0.343 6.709 1.00 32.09 563 ALA A O 1
ATOM 4640 N N . ARG A 1 564 ? 8.804 1.057 8.035 1.00 35.09 564 ARG A N 1
ATOM 4641 C CA . ARG A 1 564 ? 9.022 0.078 9.116 1.00 35.09 564 ARG A CA 1
ATOM 4642 C C . ARG A 1 564 ? 7.861 -0.910 9.076 1.00 35.09 564 ARG A C 1
ATOM 4644 O O . ARG A 1 564 ? 6.748 -0.521 9.397 1.00 35.09 564 ARG A O 1
ATOM 4651 N N . GLN A 1 565 ? 8.088 -2.156 8.673 1.00 41.06 565 GLN A N 1
ATOM 4652 C CA . GLN A 1 565 ? 7.020 -3.159 8.614 1.00 41.06 565 GLN A CA 1
ATOM 4653 C C . GLN A 1 565 ? 7.496 -4.495 9.187 1.00 41.06 565 GLN A C 1
ATOM 4655 O O . GLN A 1 565 ? 7.933 -5.380 8.463 1.00 41.06 565 GLN A O 1
ATOM 4660 N N . LEU A 1 566 ? 7.396 -4.635 10.510 1.00 40.66 566 LEU A N 1
ATOM 4661 C CA . LEU A 1 566 ? 7.241 -5.942 11.148 1.00 40.66 566 LEU A CA 1
ATOM 4662 C C . LEU A 1 566 ? 5.733 -6.197 11.200 1.00 40.66 566 LEU A C 1
ATOM 4664 O O . LEU A 1 566 ? 5.033 -5.556 11.981 1.00 40.66 566 LEU A O 1
ATOM 4668 N N . ARG A 1 567 ? 5.220 -7.047 10.308 1.00 60.28 567 ARG A N 1
ATOM 4669 C CA . ARG A 1 567 ? 3.786 -7.359 10.226 1.00 60.28 567 ARG A CA 1
ATOM 4670 C C . ARG A 1 567 ? 3.504 -8.636 11.011 1.00 60.28 567 ARG A C 1
ATOM 4672 O O . ARG A 1 567 ? 4.267 -9.594 10.919 1.00 60.28 567 ARG A O 1
ATOM 4679 N N . LYS A 1 568 ? 2.412 -8.646 11.770 1.00 64.75 568 LYS A N 1
ATOM 4680 C CA . LYS A 1 568 ? 1.896 -9.830 12.460 1.00 64.75 568 LYS A CA 1
ATOM 4681 C C . LYS A 1 568 ? 0.554 -10.178 11.831 1.00 64.75 568 LYS A C 1
ATOM 4683 O O . LYS A 1 568 ? -0.273 -9.287 11.677 1.00 64.75 568 LYS A O 1
ATOM 4688 N N . ASP A 1 569 ? 0.367 -11.434 11.450 1.00 73.44 569 ASP A N 1
ATOM 4689 C CA . ASP A 1 569 ? -0.869 -11.881 10.808 1.00 73.44 569 ASP A CA 1
ATOM 4690 C C . ASP A 1 569 ? -1.955 -12.242 11.840 1.00 73.44 569 ASP A C 1
ATOM 4692 O O . ASP A 1 569 ? -1.659 -12.476 13.018 1.00 73.44 569 ASP A O 1
ATOM 4696 N N . HIS A 1 570 ? -3.215 -12.261 11.404 1.00 86.44 570 HIS A N 1
ATOM 4697 C CA . HIS A 1 570 ? -4.389 -12.585 12.212 1.00 86.44 570 HIS A CA 1
ATOM 4698 C C . HIS A 1 570 ? -5.261 -13.625 11.478 1.00 86.44 570 HIS A C 1
ATOM 4700 O O . HIS A 1 570 ? -5.461 -13.493 10.276 1.00 86.44 570 HIS A O 1
ATOM 4706 N N . PRO A 1 571 ? -5.844 -14.633 12.154 1.00 88.56 571 PRO A N 1
ATOM 4707 C CA . PRO A 1 571 ? -6.664 -15.651 11.479 1.00 88.56 571 PRO A CA 1
ATOM 4708 C C . PRO A 1 571 ? -7.854 -15.078 10.690 1.00 88.56 571 PRO A C 1
ATOM 4710 O O . PRO A 1 571 ? -8.187 -15.560 9.614 1.00 88.56 571 PRO A O 1
ATOM 4713 N N . ASP A 1 572 ? -8.468 -14.004 11.195 1.00 92.12 572 ASP A N 1
ATOM 4714 C CA . ASP A 1 572 ? -9.635 -13.365 10.562 1.00 92.12 572 ASP A CA 1
ATOM 4715 C C . ASP A 1 572 ? -9.292 -12.347 9.451 1.00 92.12 572 ASP A C 1
ATOM 4717 O O . ASP A 1 572 ? -10.192 -11.659 8.973 1.00 92.12 572 ASP A O 1
ATOM 4721 N N . THR A 1 573 ? -8.029 -12.219 9.016 1.00 89.81 573 THR A N 1
ATOM 4722 C CA . THR A 1 573 ? -7.619 -11.223 8.000 1.00 89.81 573 THR A CA 1
ATOM 4723 C C . THR A 1 573 ? -8.483 -11.286 6.739 1.00 89.81 573 THR A C 1
ATOM 4725 O O . THR A 1 573 ? -9.026 -10.270 6.304 1.00 89.81 573 THR A O 1
ATOM 4728 N N . HIS A 1 574 ? -8.654 -12.482 6.168 1.00 91.12 574 HIS A N 1
ATOM 4729 C CA . HIS A 1 574 ? -9.422 -12.680 4.936 1.00 91.12 574 HIS A CA 1
ATOM 4730 C C . HIS A 1 574 ? -10.927 -12.407 5.128 1.00 91.12 574 HIS A C 1
ATOM 4732 O O . HIS A 1 574 ? -11.582 -11.834 4.254 1.00 91.12 574 HIS A O 1
ATOM 4738 N N . TYR A 1 575 ? -11.462 -12.745 6.307 1.00 93.75 575 TYR A N 1
ATOM 4739 C CA . TYR A 1 575 ? -12.848 -12.459 6.687 1.00 93.75 575 TYR A CA 1
ATOM 4740 C C . TYR A 1 575 ? -13.099 -10.944 6.756 1.00 93.75 575 TYR A C 1
ATOM 4742 O O . TYR A 1 575 ? -14.017 -10.433 6.117 1.00 93.75 575 TYR A O 1
ATOM 4750 N N . CYS A 1 576 ? -12.231 -10.198 7.448 1.00 93.81 576 CYS A N 1
ATOM 4751 C CA . CYS A 1 576 ? -12.335 -8.740 7.547 1.00 93.81 576 CYS A CA 1
ATOM 4752 C C . CYS A 1 576 ? -12.101 -8.029 6.206 1.00 93.81 576 CYS A C 1
ATOM 4754 O O . CYS A 1 576 ? -12.756 -7.027 5.925 1.00 93.81 576 CYS A O 1
ATOM 4756 N N . ALA A 1 577 ? -11.206 -8.545 5.359 1.00 92.75 577 ALA A N 1
ATOM 4757 C CA . ALA A 1 577 ? -11.009 -8.020 4.008 1.00 92.75 577 ALA A CA 1
ATOM 4758 C C . ALA A 1 577 ? -12.279 -8.171 3.152 1.00 92.75 577 ALA A C 1
ATOM 4760 O O . ALA A 1 577 ? -12.647 -7.250 2.419 1.00 92.75 577 ALA A O 1
ATOM 4761 N N . THR A 1 578 ? -12.985 -9.297 3.291 1.00 94.50 578 THR A N 1
ATOM 4762 C CA . THR A 1 578 ? -14.267 -9.525 2.612 1.00 94.50 578 THR A CA 1
ATOM 4763 C C . THR A 1 578 ? -15.363 -8.617 3.157 1.00 94.50 578 THR A C 1
ATOM 4765 O O . THR A 1 578 ? -16.067 -7.997 2.368 1.00 94.50 578 THR A O 1
ATOM 4768 N N . LEU A 1 579 ? -15.465 -8.456 4.480 1.00 95.44 579 LEU A N 1
ATOM 4769 C CA . LEU A 1 579 ? -16.378 -7.481 5.088 1.00 95.44 579 LEU A CA 1
ATOM 4770 C C . LEU A 1 579 ? -16.133 -6.061 4.559 1.00 95.44 579 LEU A C 1
ATOM 4772 O O . LEU A 1 579 ? -17.077 -5.353 4.216 1.00 95.44 579 LEU A O 1
ATOM 4776 N N . PHE A 1 580 ? -14.868 -5.656 4.413 1.00 95.69 580 PHE A N 1
ATOM 4777 C CA . PHE A 1 580 ? -14.525 -4.359 3.829 1.00 95.69 580 PHE A CA 1
ATOM 4778 C C . PHE A 1 580 ? -14.839 -4.253 2.337 1.00 95.69 580 PHE A C 1
ATOM 4780 O O . PHE A 1 580 ? -15.194 -3.178 1.855 1.00 95.69 580 PHE A O 1
ATOM 4787 N N . ARG A 1 581 ? -14.759 -5.356 1.586 1.00 95.19 581 ARG A N 1
ATOM 4788 C CA . ARG A 1 581 ? -15.292 -5.411 0.219 1.00 95.19 581 ARG A CA 1
ATOM 4789 C C . ARG A 1 581 ? -16.810 -5.205 0.220 1.00 95.19 581 ARG A C 1
ATOM 4791 O O . ARG A 1 581 ? -17.270 -4.328 -0.498 1.00 95.19 581 ARG A O 1
ATOM 4798 N N . TYR A 1 582 ? -17.552 -5.921 1.065 1.00 96.88 582 TYR A N 1
ATOM 4799 C CA . TYR A 1 582 ? -19.009 -5.791 1.158 1.00 96.88 582 TYR A CA 1
ATOM 4800 C C . TYR A 1 582 ? -19.445 -4.385 1.567 1.00 96.88 582 TYR A C 1
ATOM 4802 O O . TYR A 1 582 ? -20.358 -3.850 0.955 1.00 96.88 582 TYR A O 1
ATOM 4810 N N . LEU A 1 583 ? -18.777 -3.748 2.537 1.00 97.19 583 LEU A N 1
ATOM 4811 C CA . LEU A 1 583 ? -19.094 -2.369 2.926 1.00 97.19 583 LEU A CA 1
ATOM 4812 C C . LEU A 1 583 ? -18.918 -1.393 1.755 1.00 97.19 583 LEU A C 1
ATOM 4814 O O . LEU A 1 583 ? -19.732 -0.494 1.572 1.00 97.19 583 LEU A O 1
ATOM 4818 N N . ARG A 1 584 ? -17.867 -1.572 0.947 1.00 96.62 584 ARG A N 1
ATOM 4819 C CA . ARG A 1 584 ? -17.623 -0.741 -0.239 1.00 96.62 584 ARG A CA 1
ATOM 4820 C C . ARG A 1 584 ? -18.653 -0.987 -1.338 1.00 96.62 584 ARG A C 1
ATOM 4822 O O . ARG A 1 584 ? -19.128 -0.026 -1.929 1.00 96.62 584 ARG A O 1
ATOM 4829 N N . GLU A 1 585 ? -19.016 -2.242 -1.596 1.00 96.62 585 GLU A N 1
ATOM 4830 C CA . GLU A 1 585 ? -20.072 -2.582 -2.560 1.00 96.62 585 GLU A CA 1
ATOM 4831 C C . GLU A 1 585 ? -21.446 -2.069 -2.098 1.00 96.62 585 GLU A C 1
ATOM 4833 O O . GLU A 1 585 ? -22.192 -1.521 -2.905 1.00 96.62 585 GLU A O 1
ATOM 4838 N N . PHE A 1 586 ? -21.741 -2.137 -0.797 1.00 97.06 586 PHE A N 1
ATOM 4839 C CA . PHE A 1 586 ? -22.921 -1.525 -0.184 1.00 97.06 586 PHE A CA 1
ATOM 4840 C C . PHE A 1 586 ? -22.924 0.003 -0.356 1.00 97.06 586 PHE A C 1
ATOM 4842 O O . PHE A 1 586 ? -23.932 0.580 -0.759 1.00 97.06 586 PHE A O 1
ATOM 4849 N N . ALA A 1 587 ? -21.788 0.664 -0.113 1.00 96.88 587 ALA A N 1
ATOM 4850 C CA . ALA A 1 587 ? -21.658 2.106 -0.310 1.00 96.88 587 ALA A CA 1
ATOM 4851 C C . ALA A 1 587 ? -21.871 2.508 -1.781 1.00 96.88 587 ALA A C 1
ATOM 4853 O O . ALA A 1 587 ? -22.479 3.541 -2.040 1.00 96.88 587 ALA A O 1
ATOM 4854 N N . ILE A 1 588 ? -21.420 1.689 -2.740 1.00 96.56 588 ILE A N 1
ATOM 4855 C CA . ILE A 1 588 ? -21.676 1.899 -4.175 1.00 96.56 588 ILE A CA 1
ATOM 4856 C C . ILE A 1 588 ? -23.164 1.711 -4.501 1.00 96.56 588 ILE A C 1
ATOM 4858 O O . ILE A 1 588 ? -23.723 2.516 -5.243 1.00 96.56 588 ILE A O 1
ATOM 4862 N N . LEU A 1 589 ? -23.815 0.689 -3.933 1.00 95.12 589 LEU A N 1
ATOM 4863 C CA . LEU A 1 589 ? -25.235 0.406 -4.170 1.00 95.12 589 LEU A CA 1
ATOM 4864 C C . LEU A 1 589 ? -26.132 1.582 -3.749 1.00 95.12 589 LEU A C 1
ATOM 4866 O O . LEU A 1 589 ? -27.022 1.970 -4.499 1.00 95.12 589 LEU A O 1
ATOM 4870 N N . TYR A 1 590 ? -25.852 2.194 -2.596 1.00 95.38 590 TYR A N 1
ATOM 4871 C CA . TYR A 1 590 ? -26.608 3.339 -2.070 1.00 95.38 590 TYR A CA 1
ATOM 4872 C C . TYR A 1 590 ? -25.867 4.674 -2.219 1.00 95.38 590 TYR A C 1
ATOM 4874 O O . TYR A 1 590 ? -26.073 5.590 -1.427 1.00 95.38 590 TYR A O 1
ATOM 4882 N N . ARG A 1 591 ? -25.006 4.811 -3.235 1.00 93.69 591 ARG A N 1
ATOM 4883 C CA . ARG A 1 591 ? -24.061 5.934 -3.405 1.00 93.69 591 ARG A CA 1
ATOM 4884 C C . ARG A 1 591 ? -24.659 7.329 -3.205 1.00 93.69 591 ARG A C 1
ATOM 4886 O O . ARG A 1 591 ? -23.974 8.204 -2.691 1.00 93.69 591 ARG A O 1
ATOM 4893 N N . GLN A 1 592 ? -25.912 7.544 -3.607 1.00 91.81 592 GLN A N 1
ATOM 4894 C CA . GLN A 1 592 ? -26.591 8.843 -3.495 1.00 91.81 592 GLN A CA 1
ATOM 4895 C C . GLN A 1 592 ? -26.995 9.207 -2.056 1.00 91.81 592 GLN A C 1
ATOM 4897 O O . GLN A 1 592 ? -27.236 10.374 -1.767 1.00 91.81 592 GLN A O 1
ATOM 4902 N N . TYR A 1 593 ? -27.057 8.224 -1.158 1.00 95.44 593 TYR A N 1
ATOM 4903 C CA . TYR A 1 593 ? -27.593 8.358 0.197 1.00 95.44 593 TYR A CA 1
ATOM 4904 C C . TYR A 1 593 ? -26.568 8.046 1.293 1.00 95.44 593 TYR A C 1
ATOM 4906 O O . TYR A 1 593 ? -26.907 8.092 2.475 1.00 95.44 593 TYR A O 1
ATOM 4914 N N . VAL A 1 594 ? -25.328 7.713 0.920 1.00 96.38 594 VAL A N 1
ATOM 4915 C CA . VAL A 1 594 ? -24.285 7.264 1.849 1.00 96.38 594 VAL A CA 1
ATOM 4916 C C . VAL A 1 594 ? -23.229 8.343 2.060 1.00 96.38 594 VAL A C 1
ATOM 4918 O O . VAL A 1 594 ? -22.620 8.836 1.114 1.00 96.38 594 VAL A O 1
ATOM 4921 N N . SER A 1 595 ? -22.923 8.618 3.327 1.00 96.56 595 SER A N 1
ATOM 4922 C CA . SER A 1 595 ? -21.672 9.251 3.741 1.00 96.56 595 SER A CA 1
ATOM 4923 C C . SER A 1 595 ? -20.713 8.173 4.247 1.00 96.56 595 SER A C 1
ATOM 4925 O O . SER A 1 595 ? -21.055 7.419 5.160 1.00 96.56 595 SER A O 1
ATOM 4927 N N . PHE A 1 596 ? -19.512 8.079 3.671 1.00 97.31 596 PHE A N 1
ATOM 4928 C CA . PHE A 1 596 ? -18.519 7.075 4.058 1.00 97.31 596 PHE A CA 1
ATOM 4929 C C . PHE A 1 596 ? -17.288 7.730 4.689 1.00 97.31 596 PHE A C 1
ATOM 4931 O O . PHE A 1 596 ? -16.581 8.496 4.037 1.00 97.31 596 PHE A O 1
ATOM 4938 N N . ILE A 1 597 ? -17.028 7.414 5.958 1.00 96.56 597 ILE A N 1
ATOM 4939 C CA . ILE A 1 597 ? -15.913 7.944 6.739 1.00 96.56 597 ILE A CA 1
ATOM 4940 C C . ILE A 1 597 ? -14.951 6.822 7.118 1.00 96.56 597 ILE A C 1
ATOM 4942 O O . ILE A 1 597 ? -15.348 5.797 7.673 1.00 96.56 597 ILE A O 1
ATOM 4946 N N . CYS A 1 598 ? -13.666 7.057 6.887 1.00 96.12 598 CYS A N 1
ATOM 4947 C CA . CYS A 1 598 ? -12.579 6.300 7.491 1.00 96.12 598 CYS A CA 1
ATOM 4948 C C . CYS A 1 598 ? -11.893 7.170 8.548 1.00 96.12 598 CYS A C 1
ATOM 4950 O O . CYS A 1 598 ? -11.559 8.317 8.262 1.00 96.12 598 CYS A O 1
ATOM 4952 N N . ALA A 1 599 ? -11.662 6.656 9.752 1.00 94.19 599 ALA A N 1
ATOM 4953 C CA . ALA A 1 599 ? -11.045 7.431 10.830 1.00 94.19 599 ALA A CA 1
ATOM 4954 C C . ALA A 1 599 ? -9.910 6.666 11.508 1.00 94.19 599 ALA A C 1
ATOM 4956 O O . ALA A 1 599 ? -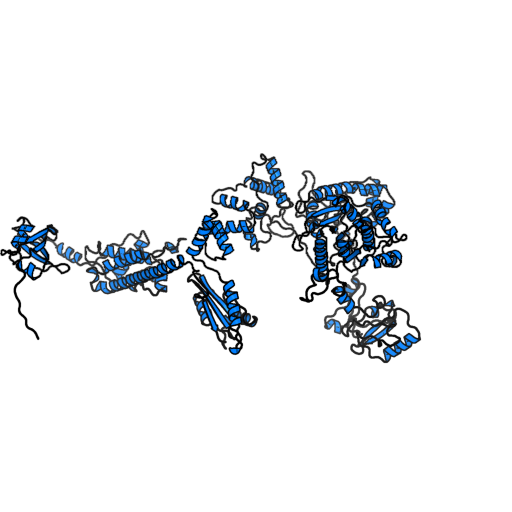9.932 5.431 11.554 1.00 94.19 599 ALA A O 1
ATOM 4957 N N . ASP A 1 600 ? -8.912 7.406 11.991 1.00 91.75 600 ASP A N 1
ATOM 4958 C CA . ASP A 1 600 ? -7.778 6.856 12.735 1.00 91.75 600 ASP A CA 1
ATOM 4959 C C . ASP A 1 600 ? -7.046 7.941 13.545 1.00 91.75 600 ASP A C 1
ATOM 4961 O O . ASP A 1 600 ? -7.036 9.116 13.164 1.00 91.75 600 ASP A O 1
ATOM 4965 N N . ASP A 1 601 ? -6.390 7.536 14.631 1.00 89.25 601 ASP A N 1
ATOM 4966 C CA . ASP A 1 601 ? -5.580 8.405 15.484 1.00 89.25 601 ASP A CA 1
ATOM 4967 C C . ASP A 1 601 ? -4.090 8.163 15.237 1.00 89.25 601 ASP A C 1
ATOM 4969 O O . ASP A 1 601 ? -3.570 7.046 15.269 1.00 89.25 601 ASP A O 1
ATOM 4973 N N . LYS A 1 602 ? -3.348 9.249 15.044 1.00 85.25 602 LYS A N 1
ATOM 4974 C CA . LYS A 1 602 ? -1.898 9.197 14.922 1.00 85.25 602 LYS A CA 1
ATOM 4975 C C . LYS A 1 602 ? -1.253 9.010 16.292 1.00 85.25 602 LYS A C 1
ATOM 4977 O O . LYS A 1 602 ? -1.728 9.509 17.309 1.00 85.25 602 LYS A O 1
ATOM 4982 N N . HIS A 1 603 ? -0.081 8.372 16.310 1.00 82.75 603 HIS A N 1
ATOM 4983 C CA . HIS A 1 603 ? 0.765 8.353 17.502 1.00 82.75 603 HIS A CA 1
ATOM 4984 C C . HIS A 1 603 ? 1.008 9.770 18.050 1.00 82.75 603 HIS A C 1
ATOM 4986 O O . HIS A 1 603 ? 1.223 10.717 17.290 1.00 82.75 603 HIS A O 1
ATOM 4992 N N . LYS A 1 604 ? 1.046 9.868 19.383 1.00 86.62 604 LYS A N 1
ATOM 4993 C CA . LYS A 1 604 ? 1.275 11.103 20.136 1.00 86.62 604 LYS A CA 1
ATOM 4994 C C . LYS A 1 604 ? 2.514 11.859 19.651 1.00 86.62 604 LYS A C 1
ATOM 4996 O O . LYS A 1 604 ? 3.579 11.265 19.458 1.00 86.62 604 LYS A O 1
ATOM 5001 N N . VAL A 1 605 ? 2.364 13.169 19.512 1.00 85.31 605 VAL A N 1
ATOM 5002 C CA . VAL A 1 605 ? 3.404 14.134 19.166 1.00 85.31 605 VAL A CA 1
ATOM 5003 C C . VAL A 1 605 ? 3.875 14.808 20.463 1.00 85.31 605 VAL A C 1
ATOM 5005 O O . VAL A 1 605 ? 3.077 15.504 21.092 1.00 85.31 605 VAL A O 1
ATOM 5008 N N . PRO A 1 606 ? 5.121 14.583 20.911 1.00 84.25 606 PRO A N 1
ATOM 5009 C CA . PRO A 1 606 ? 5.627 15.122 22.175 1.00 84.25 606 PRO A CA 1
ATOM 5010 C C . PRO A 1 606 ? 5.854 16.642 22.110 1.00 84.25 606 PRO A C 1
ATOM 5012 O O . PRO A 1 606 ? 6.217 17.175 21.059 1.00 84.25 606 PRO A O 1
ATOM 5015 N N . ILE A 1 607 ? 5.673 17.326 23.244 1.00 82.81 607 ILE A N 1
ATOM 5016 C CA . ILE A 1 607 ? 5.951 18.761 23.421 1.00 82.81 607 ILE A CA 1
ATOM 5017 C C . ILE A 1 607 ? 6.997 18.935 24.524 1.00 82.81 607 ILE A C 1
ATOM 5019 O O . ILE A 1 607 ? 6.856 18.382 25.613 1.00 82.81 607 ILE A O 1
ATOM 5023 N N . GLY A 1 608 ? 8.040 19.717 24.247 1.00 79.00 608 GLY A N 1
ATOM 5024 C CA . GLY A 1 608 ? 9.133 19.956 25.183 1.00 79.00 608 GLY A CA 1
ATOM 5025 C C . GLY A 1 608 ? 8.813 20.918 26.327 1.00 79.00 608 GLY A C 1
ATOM 5026 O O . GLY A 1 608 ? 8.019 21.848 26.179 1.00 79.00 608 GLY A O 1
ATOM 5027 N N . GLU A 1 609 ? 9.491 20.711 27.458 1.00 77.56 609 GLU A N 1
ATOM 5028 C CA . GLU A 1 609 ? 9.457 21.566 28.652 1.00 77.56 609 GLU A CA 1
ATOM 5029 C C . GLU A 1 609 ? 10.704 22.451 28.694 1.00 77.56 609 GLU A C 1
ATOM 5031 O O . GLU A 1 609 ? 11.800 21.968 28.976 1.00 77.56 609 GLU A O 1
ATOM 5036 N N . GLY A 1 610 ? 10.567 23.736 28.352 1.00 66.38 610 GLY A N 1
ATOM 5037 C CA . GLY A 1 610 ? 11.679 24.701 28.337 1.00 66.38 610 GLY A CA 1
ATOM 5038 C C . GLY A 1 610 ? 12.759 24.451 27.271 1.00 66.38 610 GLY A C 1
ATOM 5039 O O . GLY A 1 610 ? 13.560 25.340 26.998 1.00 66.38 610 GLY A O 1
ATOM 5040 N N . VAL A 1 611 ? 12.768 23.276 26.633 1.00 67.75 611 VAL A N 1
ATOM 5041 C CA . VAL A 1 611 ? 13.685 22.888 25.556 1.00 67.75 611 VAL A CA 1
ATOM 5042 C C . VAL A 1 611 ? 12.890 22.337 24.378 1.00 67.75 611 VAL A C 1
ATOM 5044 O O . VAL A 1 611 ? 11.988 21.517 24.549 1.00 67.75 611 VAL A O 1
ATOM 5047 N N . ASN A 1 612 ? 13.258 22.746 23.166 1.00 61.31 612 ASN A N 1
ATOM 5048 C CA . ASN A 1 612 ? 12.664 22.242 21.931 1.00 61.31 612 ASN A CA 1
ATOM 5049 C C . ASN A 1 612 ? 12.787 20.713 21.844 1.00 61.31 612 ASN A C 1
ATOM 5051 O O . ASN A 1 612 ? 13.889 20.165 21.886 1.00 61.31 612 ASN A O 1
ATOM 5055 N N . THR A 1 613 ? 11.659 20.016 21.695 1.00 61.62 613 THR A N 1
ATOM 5056 C CA . THR A 1 613 ? 11.630 18.550 21.589 1.00 61.62 613 THR A CA 1
ATOM 5057 C C . THR A 1 613 ? 11.141 18.109 20.218 1.00 61.62 613 THR A C 1
ATOM 5059 O O . THR A 1 613 ? 10.152 18.620 19.700 1.00 61.62 613 THR A O 1
ATOM 5062 N N . SER A 1 614 ? 11.847 17.158 19.607 1.00 62.59 614 SER A N 1
ATOM 5063 C CA . SER A 1 614 ? 11.483 16.603 18.297 1.00 62.59 614 SER A CA 1
ATOM 5064 C C . SER A 1 614 ? 10.115 15.922 18.348 1.00 62.59 614 SER A C 1
ATOM 5066 O O . SER A 1 614 ? 9.860 15.146 19.263 1.00 62.59 614 SER A O 1
ATOM 5068 N N . THR A 1 615 ? 9.283 16.100 17.314 1.00 57.97 615 THR A N 1
ATOM 5069 C CA . THR A 1 615 ? 7.973 15.428 17.160 1.00 57.97 615 THR A CA 1
ATOM 5070 C C . THR A 1 615 ? 8.048 13.892 17.104 1.00 57.97 615 THR A C 1
ATOM 5072 O O . THR A 1 615 ? 7.028 13.224 16.937 1.00 57.97 615 THR A O 1
ATOM 5075 N N . GLY A 1 616 ? 9.244 13.294 17.180 1.00 54.97 616 GLY A N 1
ATOM 5076 C CA . GLY A 1 616 ? 9.469 11.849 17.075 1.00 54.97 616 GLY A CA 1
ATOM 5077 C C . GLY A 1 616 ? 9.348 11.317 15.642 1.00 54.97 616 GLY A C 1
ATOM 5078 O O . GLY A 1 616 ? 9.790 10.198 15.349 1.00 54.97 616 GLY A O 1
ATOM 5079 N N . VAL A 1 617 ? 8.829 12.138 14.721 1.00 54.44 617 VAL A N 1
ATOM 5080 C CA . VAL A 1 617 ? 8.857 11.905 13.278 1.00 54.44 617 VAL A CA 1
ATOM 5081 C C . VAL A 1 617 ? 10.290 12.128 12.812 1.00 54.44 617 VAL A C 1
ATOM 5083 O O . VAL A 1 617 ? 10.749 13.245 12.580 1.00 54.44 617 VAL A O 1
ATOM 5086 N N . ARG A 1 618 ? 11.045 11.030 12.750 1.00 49.50 618 ARG A N 1
ATOM 5087 C CA . ARG A 1 618 ? 12.462 11.070 12.389 1.00 49.50 618 ARG A CA 1
ATOM 5088 C C . ARG A 1 618 ? 12.616 11.559 10.953 1.00 49.50 618 ARG A C 1
ATOM 5090 O O . ARG A 1 618 ? 12.341 10.811 10.019 1.00 49.50 618 ARG A O 1
ATOM 5097 N N . ASN A 1 619 ? 13.134 12.769 10.793 1.00 44.16 619 ASN A N 1
ATOM 5098 C CA . ASN A 1 619 ? 13.750 13.191 9.546 1.00 44.16 619 ASN A CA 1
ATOM 5099 C C . ASN A 1 619 ? 15.151 12.587 9.415 1.00 44.16 619 ASN A C 1
ATOM 5101 O O . ASN A 1 619 ? 15.861 12.373 10.401 1.00 44.16 619 ASN A O 1
ATOM 5105 N N . LYS A 1 620 ? 15.602 12.400 8.175 1.00 44.47 620 LYS A N 1
ATOM 5106 C CA . LYS A 1 620 ? 17.013 12.674 7.891 1.00 44.47 620 LYS A CA 1
ATOM 5107 C C . LYS A 1 620 ? 17.184 14.197 8.027 1.00 44.47 620 LYS A C 1
ATOM 5109 O O . LYS A 1 620 ? 16.564 14.905 7.254 1.00 44.47 620 LYS A O 1
ATOM 5114 N N . LYS A 1 621 ? 17.906 14.615 9.082 1.00 32.56 621 LYS A N 1
ATOM 5115 C CA . LYS A 1 621 ? 18.397 15.949 9.539 1.00 32.56 621 LYS A CA 1
ATOM 5116 C C . LYS A 1 621 ? 17.761 17.244 8.953 1.00 32.56 621 LYS A C 1
ATOM 5118 O O . LYS A 1 621 ? 17.683 17.415 7.748 1.00 32.56 621 LYS A O 1
ATOM 5123 N N . THR A 1 622 ? 17.391 18.178 9.841 1.00 29.61 622 THR A N 1
ATOM 5124 C CA . THR A 1 622 ? 16.668 19.461 9.614 1.00 29.61 622 THR A CA 1
ATOM 5125 C C . THR A 1 622 ? 17.601 20.685 9.405 1.00 29.61 622 THR A C 1
ATOM 5127 O O . THR A 1 622 ? 18.718 20.661 9.916 1.00 29.61 622 THR A O 1
ATOM 5130 N N . MET A 1 623 ? 17.136 21.764 8.739 1.00 24.55 623 MET A N 1
ATOM 5131 C CA . MET A 1 623 ? 17.764 23.115 8.693 1.00 24.55 623 MET A CA 1
ATOM 5132 C C . MET A 1 623 ? 17.163 24.098 9.722 1.00 24.55 623 MET A C 1
ATOM 5134 O O . MET A 1 623 ? 16.033 23.905 10.164 1.00 24.55 623 MET A O 1
ATOM 5138 N N . VAL A 1 624 ? 17.908 25.152 10.089 1.00 25.52 624 VAL A N 1
ATOM 5139 C CA . VAL A 1 624 ? 17.637 26.065 11.228 1.00 25.52 624 VAL A CA 1
ATOM 5140 C C . VAL A 1 624 ? 17.567 27.528 10.777 1.00 25.52 624 VAL A C 1
ATOM 5142 O O . VAL A 1 624 ? 18.235 27.898 9.815 1.00 25.52 624 VAL A O 1
ATOM 5145 N N . PHE A 1 625 ? 16.813 28.366 11.500 1.00 25.39 625 PHE A N 1
ATOM 5146 C CA . PHE A 1 625 ? 16.894 29.830 11.401 1.00 25.39 625 PHE A CA 1
ATOM 5147 C C . PHE A 1 625 ? 18.252 30.358 11.900 1.00 25.39 625 PHE A C 1
ATOM 5149 O O . PHE A 1 625 ? 18.877 29.763 12.774 1.00 25.39 625 PHE A O 1
ATOM 5156 N N . GLN A 1 626 ? 18.666 31.509 11.362 1.00 30.27 626 GLN A N 1
ATOM 5157 C CA . GLN A 1 626 ? 20.022 32.078 11.414 1.00 30.27 626 GLN A CA 1
ATOM 5158 C C . GLN A 1 626 ? 20.583 32.385 12.824 1.00 30.27 626 GLN A C 1
ATOM 5160 O O . GLN A 1 626 ? 21.772 32.666 12.938 1.00 30.27 626 GLN A O 1
ATOM 5165 N N . GLU A 1 627 ? 19.782 32.294 13.896 1.00 27.84 627 GLU A N 1
ATOM 5166 C CA . GLU A 1 627 ? 20.168 32.762 15.242 1.00 27.84 627 GLU A CA 1
ATOM 5167 C C . GLU A 1 627 ? 19.933 31.768 16.400 1.00 27.84 627 GLU A C 1
ATOM 5169 O O . GLU A 1 627 ? 20.012 32.151 17.563 1.00 27.84 627 GLU A O 1
ATOM 5174 N N . THR A 1 628 ? 19.681 30.477 16.147 1.00 28.73 628 THR A N 1
ATOM 5175 C CA . THR A 1 628 ? 19.584 29.482 17.243 1.00 28.73 628 THR A CA 1
ATOM 5176 C C . THR A 1 628 ? 20.460 28.255 17.017 1.00 28.73 628 THR A C 1
ATOM 5178 O O . THR A 1 628 ? 20.460 27.648 15.948 1.00 28.73 628 THR A O 1
ATOM 5181 N N . SER A 1 629 ? 21.208 27.857 18.051 1.00 26.45 629 SER A N 1
ATOM 5182 C CA . SER A 1 629 ? 21.930 26.585 18.077 1.00 26.45 629 SER A CA 1
ATOM 5183 C C . SER A 1 629 ? 20.938 25.431 18.270 1.00 26.45 629 SER A C 1
ATOM 5185 O O . SER A 1 629 ? 20.123 25.423 19.193 1.00 26.45 629 SER A O 1
ATOM 5187 N N . LEU A 1 630 ? 20.970 24.446 17.368 1.00 33.22 630 LEU A N 1
ATOM 5188 C CA . LEU A 1 630 ? 20.011 23.341 17.361 1.00 33.22 630 LEU A CA 1
ATOM 5189 C C . LEU A 1 630 ? 20.421 22.263 18.369 1.00 33.22 630 LEU A C 1
ATOM 5191 O O . LEU A 1 630 ? 21.110 21.300 18.038 1.00 33.22 630 LEU A O 1
ATOM 5195 N N . VAL A 1 631 ? 19.967 22.430 19.608 1.00 40.66 631 VAL A N 1
ATOM 5196 C CA . VAL A 1 631 ? 19.958 21.378 20.629 1.00 40.66 631 VAL A CA 1
ATOM 5197 C C . VAL A 1 631 ? 18.496 21.006 20.865 1.00 40.66 631 VAL A C 1
ATOM 5199 O O . VAL A 1 631 ? 17.759 21.748 21.505 1.00 40.66 631 VAL A O 1
ATOM 5202 N N . ALA A 1 632 ? 18.052 19.887 20.288 1.00 42.41 632 ALA A N 1
ATOM 5203 C CA . ALA A 1 632 ? 16.723 19.336 20.539 1.00 42.41 632 ALA A CA 1
ATOM 5204 C C . ALA A 1 632 ? 16.848 18.093 21.422 1.00 42.41 632 ALA A C 1
ATOM 5206 O O . ALA A 1 632 ? 17.646 17.199 21.124 1.00 42.41 632 ALA A O 1
ATOM 5207 N N . CYS A 1 633 ? 16.066 18.033 22.496 1.00 46.72 633 CYS A N 1
ATOM 5208 C CA . CYS A 1 633 ? 16.025 16.860 23.364 1.00 46.72 633 CYS A CA 1
ATOM 5209 C C . CYS A 1 633 ? 15.323 15.689 22.664 1.00 46.72 633 CYS A C 1
ATOM 5211 O O . CYS A 1 633 ? 14.424 15.874 21.836 1.00 46.72 633 CYS A O 1
ATOM 5213 N N . ASP A 1 634 ? 15.753 14.469 22.994 1.00 50.84 634 ASP A N 1
ATOM 5214 C CA . ASP A 1 634 ? 15.104 13.254 22.507 1.00 50.84 634 ASP A CA 1
ATOM 5215 C C . ASP A 1 634 ? 13.705 13.106 23.136 1.00 50.84 634 ASP A C 1
ATOM 5217 O O . ASP A 1 634 ? 13.468 13.526 24.268 1.00 50.84 634 ASP A O 1
ATOM 5221 N N . HIS A 1 635 ? 12.788 12.474 22.405 1.00 56.94 635 HIS A N 1
ATOM 5222 C CA . HIS A 1 635 ? 11.361 12.300 22.734 1.00 56.94 635 HIS A CA 1
ATOM 5223 C C . HIS A 1 635 ? 11.058 11.505 24.025 1.00 56.94 635 HIS A C 1
ATOM 5225 O O . HIS A 1 635 ? 9.892 11.292 24.352 1.00 56.94 635 HIS A O 1
ATOM 5231 N N . ASP A 1 636 ? 12.076 11.051 24.759 1.00 51.50 636 ASP A N 1
ATOM 5232 C CA . ASP A 1 636 ? 11.938 10.196 25.944 1.00 51.50 636 ASP A CA 1
ATOM 5233 C C . ASP A 1 636 ? 11.554 10.967 27.231 1.00 51.50 636 ASP A C 1
ATOM 5235 O O . ASP A 1 636 ? 11.239 10.331 28.241 1.00 51.50 636 ASP A O 1
ATOM 5239 N N . PHE A 1 637 ? 11.556 12.311 27.212 1.00 57.75 637 PHE A N 1
ATOM 5240 C CA . PHE A 1 637 ? 11.422 13.160 28.410 1.00 57.75 637 PHE A CA 1
ATOM 5241 C C . PHE A 1 637 ? 10.412 14.320 28.261 1.00 57.75 637 PHE A C 1
ATOM 5243 O O . PHE A 1 637 ? 10.766 15.475 28.481 1.00 57.75 637 PHE A O 1
ATOM 5250 N N . THR A 1 638 ? 9.156 14.035 27.896 1.00 72.69 638 THR A N 1
ATOM 5251 C CA . THR A 1 638 ? 8.080 15.054 27.819 1.00 72.69 638 THR A CA 1
ATOM 5252 C C . THR A 1 638 ? 6.852 14.679 28.643 1.00 72.69 638 THR A C 1
ATOM 5254 O O . THR A 1 638 ? 6.354 13.559 28.495 1.00 72.69 638 THR A O 1
ATOM 5257 N N . LYS A 1 639 ? 6.308 15.608 29.445 1.00 83.56 639 LYS A N 1
ATOM 5258 C CA . LYS A 1 639 ? 5.036 15.418 30.172 1.00 83.56 639 LYS A CA 1
ATOM 5259 C C . LYS A 1 639 ? 3.792 15.705 29.325 1.00 83.56 639 LYS A C 1
ATOM 5261 O O . LYS A 1 639 ? 2.740 15.125 29.587 1.00 83.56 639 LYS A O 1
ATOM 5266 N N . LEU A 1 640 ? 3.904 16.572 28.313 1.00 86.56 640 LEU A N 1
ATOM 5267 C CA . LEU A 1 640 ? 2.794 16.981 27.441 1.00 86.56 640 LEU A CA 1
ATOM 5268 C C . LEU A 1 640 ? 2.946 16.428 26.020 1.00 86.56 640 LEU A C 1
ATOM 5270 O O . LEU A 1 640 ? 4.052 16.265 25.502 1.00 86.56 640 LEU A O 1
ATOM 5274 N N . SER A 1 641 ? 1.815 16.146 25.374 1.00 89.81 641 SER A N 1
ATOM 5275 C CA . SER A 1 641 ? 1.778 15.688 23.983 1.00 89.81 641 SER A CA 1
ATOM 5276 C C . SER A 1 641 ? 0.424 15.962 23.327 1.00 89.81 641 SER A C 1
ATOM 5278 O O . SER A 1 641 ? -0.589 16.068 24.022 1.00 89.81 641 SER A O 1
ATOM 5280 N N . LEU A 1 642 ? 0.405 16.024 21.996 1.00 90.06 642 LEU A N 1
ATOM 5281 C CA . LEU A 1 642 ? -0.809 16.135 21.184 1.00 90.06 642 LEU A CA 1
ATOM 5282 C C . LEU A 1 642 ? -1.099 14.817 20.464 1.00 90.06 642 LEU A C 1
ATOM 5284 O O . LEU A 1 642 ? -0.175 14.135 20.029 1.00 90.06 642 LEU A O 1
ATOM 5288 N N . THR A 1 643 ? -2.371 14.467 20.300 1.00 90.94 643 THR A N 1
ATOM 5289 C CA . THR A 1 643 ? -2.816 13.326 19.486 1.00 90.94 643 THR A CA 1
ATOM 5290 C C . THR A 1 643 ? -3.507 13.854 18.232 1.00 90.94 643 THR A C 1
ATOM 5292 O O . THR A 1 643 ? -4.613 14.386 18.336 1.00 90.94 643 THR A O 1
ATOM 5295 N N . PRO A 1 644 ? -2.865 13.758 17.054 1.00 91.44 644 PRO A N 1
ATOM 5296 C CA . PRO A 1 644 ? -3.515 14.081 15.791 1.00 91.44 644 PRO A CA 1
ATOM 5297 C C . PRO A 1 644 ? -4.588 13.034 15.471 1.00 91.44 644 PRO A C 1
ATOM 5299 O O . PRO A 1 644 ? -4.271 11.852 15.379 1.00 91.44 644 PRO A O 1
ATOM 5302 N N . SER A 1 645 ? -5.831 13.460 15.286 1.00 92.56 645 SER A N 1
ATOM 5303 C CA . SER A 1 645 ? -6.979 12.610 14.952 1.00 92.56 645 SER A CA 1
ATOM 5304 C C . SER A 1 645 ? -7.441 12.908 13.532 1.00 92.56 645 SER A C 1
ATOM 5306 O O . SER A 1 645 ? -7.530 14.080 13.161 1.00 92.56 645 SER A O 1
ATOM 5308 N N . VAL A 1 646 ? -7.689 11.872 12.729 1.00 93.88 646 VAL A N 1
ATOM 5309 C CA . VAL A 1 646 ? -8.031 11.993 11.305 1.00 93.88 646 VAL A CA 1
ATOM 5310 C C . VAL A 1 646 ? -9.444 11.495 11.048 1.00 93.88 646 VAL A C 1
ATOM 5312 O O . VAL A 1 646 ? -9.786 10.368 11.402 1.00 93.88 646 VAL A O 1
ATOM 5315 N N . ILE A 1 647 ? -10.227 12.309 10.342 1.00 96.06 647 ILE A N 1
ATOM 5316 C CA . ILE A 1 647 ? -11.529 11.952 9.778 1.00 96.06 647 ILE A CA 1
ATOM 5317 C C . ILE A 1 647 ? -11.425 12.111 8.259 1.00 96.06 647 ILE A C 1
ATOM 5319 O O . ILE A 1 647 ? -11.273 13.218 7.745 1.00 96.06 647 ILE A O 1
ATOM 5323 N N . PHE A 1 648 ? -11.481 11.006 7.525 1.00 96.00 648 PHE A N 1
ATOM 5324 C CA . PHE A 1 648 ? -11.388 10.985 6.069 1.00 96.00 648 PHE A CA 1
ATOM 5325 C C . PHE A 1 648 ? -12.746 10.642 5.451 1.00 96.00 648 PHE A C 1
ATOM 5327 O O . PHE A 1 648 ? -13.210 9.510 5.560 1.00 96.00 648 PHE A O 1
ATOM 5334 N N . PHE A 1 649 ? -13.366 11.613 4.780 1.00 95.50 649 PHE A N 1
ATOM 5335 C CA . PHE A 1 649 ? -14.569 11.413 3.975 1.00 95.50 649 PHE A CA 1
ATOM 5336 C C . PHE A 1 649 ? -14.174 10.846 2.618 1.00 95.50 649 PHE A C 1
ATOM 5338 O O . PHE A 1 649 ? -13.489 11.512 1.842 1.00 95.50 649 PHE A O 1
ATOM 5345 N N . CYS A 1 650 ? -14.599 9.621 2.331 1.00 93.06 650 CYS A N 1
ATOM 5346 C CA . CYS A 1 650 ? -14.298 8.943 1.082 1.00 93.06 650 CYS A CA 1
ATOM 5347 C C . CYS A 1 650 ? -15.296 9.350 -0.006 1.00 93.06 650 CYS A C 1
ATOM 5349 O O . CYS A 1 650 ? -16.504 9.170 0.152 1.00 93.06 650 CYS A O 1
ATOM 5351 N N . ASN A 1 651 ? -14.791 9.799 -1.155 1.00 92.19 651 ASN A N 1
ATOM 5352 C CA . ASN A 1 651 ? -15.601 9.907 -2.362 1.00 92.19 651 ASN A CA 1
ATOM 5353 C C . ASN A 1 651 ? -15.919 8.491 -2.845 1.00 92.19 651 ASN A C 1
ATOM 5355 O O . ASN A 1 651 ? -15.013 7.739 -3.210 1.00 92.19 651 ASN A O 1
ATOM 5359 N N . ILE A 1 652 ? -17.200 8.129 -2.840 1.00 94.00 652 ILE A N 1
ATOM 5360 C CA . ILE A 1 652 ? -17.651 6.805 -3.267 1.00 94.00 652 ILE A CA 1
ATOM 5361 C C . ILE A 1 652 ? -17.594 6.744 -4.804 1.00 94.00 652 ILE A C 1
ATOM 5363 O O . ILE A 1 652 ? -18.295 7.521 -5.471 1.00 94.00 652 ILE A O 1
ATOM 5367 N N . PRO A 1 653 ? -16.766 5.861 -5.391 1.00 92.81 653 PRO A N 1
ATOM 5368 C CA . PRO A 1 653 ? -16.659 5.727 -6.835 1.00 92.81 653 PRO A CA 1
ATOM 5369 C C . PRO A 1 653 ? -17.856 4.976 -7.436 1.00 92.81 653 PRO A C 1
ATOM 5371 O O . PRO A 1 653 ? -18.692 4.431 -6.727 1.00 92.81 653 PRO A O 1
ATOM 5374 N N . GLU A 1 654 ? -17.924 4.918 -8.767 1.00 91.00 654 GLU A N 1
ATOM 5375 C CA . GLU A 1 654 ? -19.009 4.215 -9.485 1.00 91.00 654 GLU A CA 1
ATOM 5376 C C . GLU A 1 654 ? -18.837 2.689 -9.509 1.00 91.00 654 GLU A C 1
ATOM 5378 O O . GLU A 1 654 ? -19.796 1.954 -9.712 1.00 91.00 654 GLU A O 1
ATOM 5383 N N . SER A 1 655 ? -17.604 2.214 -9.317 1.00 90.94 655 SER A N 1
ATOM 5384 C CA . SER A 1 655 ? -17.231 0.801 -9.368 1.00 90.94 655 SER A CA 1
ATOM 5385 C C . SER A 1 655 ? -16.231 0.478 -8.263 1.00 90.94 655 SER A C 1
ATOM 5387 O O . SER A 1 655 ? -15.439 1.329 -7.855 1.00 90.94 655 SER A O 1
ATOM 5389 N N . ILE A 1 656 ? -16.239 -0.776 -7.806 1.00 89.19 656 ILE A N 1
ATOM 5390 C CA . ILE A 1 656 ? -15.346 -1.297 -6.761 1.00 89.19 656 ILE A CA 1
ATOM 5391 C C . ILE A 1 656 ? -13.866 -1.307 -7.183 1.00 89.19 656 ILE A C 1
ATOM 5393 O O . ILE A 1 656 ? -12.984 -1.323 -6.324 1.00 89.19 656 ILE A O 1
ATOM 5397 N N . GLU A 1 657 ? -13.598 -1.290 -8.492 1.00 87.12 657 GLU A N 1
ATOM 5398 C CA . GLU A 1 657 ? -12.250 -1.267 -9.081 1.00 87.12 657 GLU A CA 1
ATOM 5399 C C . GLU A 1 657 ? -11.587 0.114 -8.978 1.00 87.12 657 GLU A C 1
ATOM 5401 O O . GLU A 1 657 ? -10.360 0.226 -8.990 1.00 87.12 657 GLU A O 1
ATOM 5406 N N . ASN A 1 658 ? -12.392 1.166 -8.826 1.00 87.12 658 ASN A N 1
ATOM 5407 C CA . ASN A 1 658 ? -11.917 2.536 -8.702 1.00 87.12 658 ASN A CA 1
ATOM 5408 C C . ASN A 1 658 ? -11.447 2.850 -7.267 1.00 87.12 658 ASN A C 1
ATOM 5410 O O . ASN A 1 658 ? -11.754 2.160 -6.293 1.00 87.12 658 ASN A O 1
ATOM 5414 N N . SER A 1 659 ? -10.675 3.929 -7.127 1.00 84.44 659 SER A N 1
ATOM 5415 C CA . SER A 1 659 ? -10.039 4.297 -5.859 1.00 84.44 659 SER A CA 1
ATOM 5416 C C . SER A 1 659 ? -11.035 4.834 -4.822 1.00 84.44 659 SER A C 1
ATOM 5418 O O . SER A 1 659 ? -11.733 5.807 -5.075 1.00 84.44 659 SER A O 1
ATOM 5420 N N . PHE A 1 660 ? -11.000 4.270 -3.610 1.00 87.50 660 PHE A N 1
ATOM 5421 C CA . PHE A 1 660 ? -11.653 4.809 -2.402 1.00 87.50 660 PHE A CA 1
ATOM 5422 C C . PHE A 1 660 ? -10.721 5.739 -1.591 1.00 87.50 660 PHE A C 1
ATOM 5424 O O . PHE A 1 660 ? -10.978 6.027 -0.425 1.00 87.50 660 PHE A O 1
ATOM 5431 N N . TYR A 1 661 ? -9.603 6.180 -2.180 1.00 85.56 661 TYR A N 1
ATOM 5432 C CA . TYR A 1 661 ? -8.583 7.008 -1.515 1.00 85.56 661 TYR A CA 1
ATOM 5433 C C . TYR A 1 661 ? -8.632 8.490 -1.914 1.00 85.56 661 TYR A C 1
ATOM 5435 O O . TYR A 1 661 ? -7.720 9.245 -1.592 1.00 85.56 661 TYR A O 1
ATOM 5443 N N . SER A 1 662 ? -9.689 8.914 -2.603 1.00 86.81 662 SER A N 1
ATOM 5444 C CA . SER A 1 662 ? -9.982 10.321 -2.887 1.00 86.81 662 SER A CA 1
ATOM 5445 C C . SER A 1 662 ? -11.079 10.840 -1.966 1.00 86.81 662 SER A C 1
ATOM 5447 O O . SER A 1 662 ? -12.030 10.109 -1.697 1.00 86.81 662 SER A O 1
ATOM 5449 N N . GLY A 1 663 ? -10.982 12.096 -1.539 1.00 89.56 663 GLY A N 1
ATOM 5450 C CA . GLY A 1 663 ? -12.021 12.768 -0.761 1.00 89.56 663 GLY A CA 1
ATOM 5451 C C . GLY A 1 663 ? -11.452 13.819 0.186 1.00 89.56 663 GLY A C 1
ATOM 5452 O O . GLY A 1 663 ? -10.307 14.244 0.020 1.00 89.56 663 GLY A O 1
ATOM 5453 N N . LYS A 1 664 ? -12.250 14.246 1.168 1.00 93.81 664 LYS A N 1
ATOM 5454 C CA . LYS A 1 664 ? -11.900 15.347 2.076 1.00 93.81 664 LYS A CA 1
ATOM 5455 C C . LYS A 1 664 ? -11.346 14.825 3.396 1.00 93.81 664 LYS A C 1
ATOM 5457 O O . LYS A 1 664 ? -11.898 13.902 3.988 1.00 93.81 664 LYS A O 1
ATOM 5462 N N . VAL A 1 665 ? -10.262 15.432 3.871 1.00 95.19 665 VAL A N 1
ATOM 5463 C CA . VAL A 1 665 ? -9.608 15.056 5.130 1.00 95.19 665 VAL A CA 1
ATOM 5464 C C . VAL A 1 665 ? -9.776 16.175 6.145 1.00 95.19 665 VAL A C 1
ATOM 5466 O O . VAL A 1 665 ? -9.427 17.321 5.863 1.00 95.19 665 VAL A O 1
ATOM 5469 N N . PHE A 1 666 ? -10.242 15.810 7.333 1.00 95.31 666 PHE A N 1
ATOM 5470 C CA . PHE A 1 666 ? -10.310 16.664 8.507 1.00 95.31 666 PHE A CA 1
ATOM 5471 C C . PHE A 1 666 ? -9.325 16.165 9.563 1.00 95.31 666 PHE A C 1
ATOM 5473 O O . PHE A 1 666 ? -9.224 14.958 9.802 1.00 95.31 666 PHE A O 1
ATOM 5480 N N . VAL A 1 667 ? -8.590 17.082 10.191 1.00 94.88 667 VAL A N 1
ATOM 5481 C CA . VAL A 1 667 ? -7.569 16.758 11.198 1.00 94.88 667 VAL A CA 1
ATOM 5482 C C . VAL A 1 667 ? -7.737 17.631 12.428 1.00 94.88 667 VAL A C 1
ATOM 5484 O O . VAL A 1 667 ? -7.929 18.837 12.313 1.00 94.88 667 VAL A O 1
ATOM 5487 N N . SER A 1 668 ? -7.595 17.039 13.607 1.00 94.12 668 SER A N 1
ATOM 5488 C CA . SER A 1 668 ? -7.585 17.780 14.869 1.00 94.12 668 SER A CA 1
ATOM 5489 C C . SER A 1 668 ? -6.396 17.394 15.739 1.00 94.12 668 SER A C 1
ATOM 5491 O O . SER A 1 668 ? -6.011 16.226 15.778 1.00 94.12 668 SER A O 1
ATOM 5493 N N . PHE A 1 669 ? -5.808 18.361 16.444 1.00 91.81 669 PHE A N 1
ATOM 5494 C CA . PHE A 1 669 ? -4.682 18.151 17.357 1.00 91.81 669 PHE A CA 1
ATOM 5495 C C . PHE A 1 669 ? -5.152 18.193 18.812 1.00 91.81 669 PHE A C 1
ATOM 5497 O O . PHE A 1 669 ? -5.221 19.255 19.429 1.00 91.81 669 PHE A O 1
ATOM 5504 N N . LYS A 1 670 ? -5.453 17.021 19.376 1.00 90.94 670 LYS A N 1
ATOM 5505 C CA . LYS A 1 670 ? -6.044 16.889 20.714 1.00 90.94 670 LYS A CA 1
ATOM 5506 C C . LYS A 1 670 ? -4.988 16.932 21.808 1.00 90.94 670 LYS A C 1
ATOM 5508 O O . LYS A 1 670 ? -4.014 16.179 21.749 1.00 90.94 670 LYS A O 1
ATOM 5513 N N . ASP A 1 671 ? -5.206 17.730 22.845 1.00 90.12 671 ASP A N 1
ATOM 5514 C CA . ASP A 1 671 ? -4.410 17.656 24.067 1.00 90.12 671 ASP A CA 1
ATOM 5515 C C . ASP A 1 671 ? -4.605 16.316 24.793 1.00 90.12 671 ASP A C 1
ATOM 5517 O O . ASP A 1 671 ? -5.709 15.926 25.167 1.00 90.12 671 ASP A O 1
ATOM 5521 N N . THR A 1 672 ? -3.508 15.608 25.051 1.00 87.00 672 THR A N 1
ATOM 5522 C CA . THR A 1 672 ? -3.556 14.331 25.775 1.00 87.00 672 THR A CA 1
ATOM 5523 C C . THR A 1 672 ? -3.942 14.454 27.249 1.00 87.00 672 THR A C 1
ATOM 5525 O O . THR A 1 672 ? -4.404 13.464 27.831 1.00 87.00 672 THR A O 1
ATOM 5528 N N . VAL A 1 673 ? -3.773 15.630 27.862 1.00 86.00 673 VAL A N 1
ATOM 5529 C CA . VAL A 1 673 ? -4.132 15.858 29.266 1.00 86.00 673 VAL A CA 1
ATOM 5530 C C . VAL A 1 673 ? -5.640 16.048 29.400 1.00 86.00 673 VAL A C 1
ATOM 5532 O O . VAL A 1 673 ? -6.273 15.244 30.090 1.00 86.00 673 VAL A O 1
ATOM 5535 N N . PHE A 1 674 ? -6.209 17.060 28.737 1.00 86.56 674 PHE A N 1
ATOM 5536 C CA . PHE A 1 674 ? -7.603 17.482 28.929 1.00 86.56 674 PHE A CA 1
ATOM 5537 C C . PHE A 1 674 ? -8.560 17.092 27.796 1.00 86.56 674 PHE A C 1
ATOM 5539 O O . PHE A 1 674 ? -9.770 17.176 27.974 1.00 86.56 674 PHE A O 1
ATOM 5546 N N . GLN A 1 675 ? -8.055 16.661 26.641 1.00 86.88 675 GLN A N 1
ATOM 5547 C CA . GLN A 1 675 ? -8.860 16.292 25.469 1.00 86.88 675 GLN A CA 1
ATOM 5548 C C . GLN A 1 675 ? -8.575 14.846 25.043 1.00 86.88 675 GLN A C 1
ATOM 5550 O O . GLN A 1 675 ? -8.441 14.535 23.861 1.00 86.88 675 GLN A O 1
ATOM 5555 N N . SER A 1 676 ? -8.467 13.938 26.018 1.00 83.19 676 SER A N 1
ATOM 5556 C CA . SER A 1 676 ? -8.182 12.528 25.744 1.00 83.19 676 SER A CA 1
ATOM 5557 C C . SER A 1 676 ? -9.223 11.904 24.810 1.00 83.19 676 SER A C 1
ATOM 5559 O O . SER A 1 676 ? -10.428 12.079 25.029 1.00 83.19 676 SER A O 1
ATOM 5561 N N . SER A 1 677 ? -8.747 11.140 23.821 1.00 85.25 677 SER A N 1
ATOM 5562 C CA . SER A 1 677 ? -9.582 10.323 22.936 1.00 85.25 677 SER A CA 1
ATOM 5563 C C . SER A 1 677 ? -10.510 9.419 23.754 1.00 85.25 677 SER A C 1
ATOM 5565 O O . SER A 1 677 ? -10.103 8.823 24.753 1.00 85.25 677 SER A O 1
ATOM 5567 N N . SER A 1 678 ? -11.780 9.391 23.360 1.00 90.00 678 SER A N 1
ATOM 5568 C CA . SER A 1 678 ? -12.817 8.522 23.909 1.00 90.00 678 SER A CA 1
ATOM 5569 C C . SER A 1 678 ? -13.847 8.250 22.820 1.00 90.00 678 SER A C 1
ATOM 5571 O O . SER A 1 678 ? -14.057 9.092 21.942 1.00 90.00 678 SER A O 1
ATOM 5573 N N . ALA A 1 679 ? -14.518 7.099 22.877 1.00 91.88 679 ALA A N 1
ATOM 5574 C CA . ALA A 1 679 ? -15.523 6.734 21.876 1.00 91.88 679 ALA A CA 1
ATOM 5575 C C . ALA A 1 679 ? -16.586 7.831 21.656 1.00 91.88 679 ALA A C 1
ATOM 5577 O O . ALA A 1 679 ? -16.887 8.172 20.512 1.00 91.88 679 ALA A O 1
ATOM 5578 N N . ILE A 1 680 ? -17.090 8.441 22.739 1.00 93.31 680 ILE A N 1
ATOM 5579 C CA . ILE A 1 680 ? -18.123 9.484 22.661 1.00 93.31 680 ILE A CA 1
ATOM 5580 C C . ILE A 1 680 ? -17.589 10.767 22.023 1.00 93.31 680 ILE A C 1
ATOM 5582 O O . ILE A 1 680 ? -18.239 11.319 21.141 1.00 93.31 680 ILE A O 1
ATOM 5586 N N . ARG A 1 681 ? -16.365 11.180 22.378 1.00 93.44 681 ARG A N 1
ATOM 5587 C CA . ARG A 1 681 ? -15.696 12.344 21.787 1.00 93.44 681 ARG A CA 1
ATOM 5588 C C . ARG A 1 681 ? -15.528 12.166 20.282 1.00 93.44 681 ARG A C 1
ATOM 5590 O O . ARG A 1 681 ? -15.883 13.068 19.532 1.00 93.44 681 ARG A O 1
ATOM 5597 N N . HIS A 1 682 ? -15.055 10.999 19.837 1.00 92.88 682 HIS A N 1
ATOM 5598 C CA . HIS A 1 682 ? -14.940 10.710 18.406 1.00 92.88 682 HIS A CA 1
ATOM 5599 C C . HIS A 1 682 ? -16.289 10.801 17.698 1.00 92.88 682 HIS A C 1
ATOM 5601 O O . HIS A 1 682 ? -16.367 11.412 16.642 1.00 92.88 682 HIS A O 1
ATOM 5607 N N . THR A 1 683 ? -17.362 10.254 18.275 1.00 94.69 683 THR A N 1
ATOM 5608 C CA . THR A 1 683 ? -18.687 10.342 17.648 1.00 94.69 683 THR A CA 1
ATOM 5609 C C . THR A 1 683 ? -19.254 11.759 17.606 1.00 94.69 683 THR A C 1
ATOM 5611 O O . THR A 1 683 ? -19.851 12.126 16.597 1.00 94.69 683 THR A O 1
ATOM 5614 N N . THR A 1 684 ? -19.022 12.576 18.638 1.00 95.19 684 THR A N 1
ATOM 5615 C CA . THR A 1 684 ? -19.384 14.002 18.630 1.00 95.19 684 THR A CA 1
ATOM 5616 C C . THR A 1 684 ? -18.619 14.746 17.534 1.00 95.19 684 THR A C 1
ATOM 5618 O O . THR A 1 684 ? -19.202 15.501 16.760 1.00 95.19 684 THR A O 1
ATOM 5621 N N . GLU A 1 685 ? -17.319 14.482 17.400 1.00 95.19 685 GLU A N 1
ATOM 5622 C CA . GLU A 1 685 ? -16.486 15.065 16.345 1.00 95.19 685 GLU A CA 1
ATOM 5623 C C . GLU A 1 685 ? -16.891 14.584 14.945 1.00 95.19 685 GLU A C 1
ATOM 5625 O O . GLU A 1 685 ? -16.927 15.393 14.020 1.00 95.19 685 GLU A O 1
ATOM 5630 N N . PHE A 1 686 ? -17.257 13.306 14.781 1.00 95.44 686 PHE A N 1
ATOM 5631 C CA . PHE A 1 686 ? -17.806 12.792 13.525 1.00 95.44 686 PHE A CA 1
ATOM 5632 C C . PHE A 1 686 ? -19.078 13.544 13.148 1.00 95.44 686 PHE A C 1
ATOM 5634 O O . PHE A 1 686 ? -19.185 13.994 12.013 1.00 95.44 686 PHE A O 1
ATOM 5641 N N . TYR A 1 687 ? -20.012 13.736 14.081 1.00 94.88 687 TYR A N 1
ATOM 5642 C CA . TYR A 1 687 ? -21.242 14.481 13.815 1.00 94.88 687 TYR A CA 1
ATOM 5643 C C . TYR A 1 687 ? -20.972 15.937 13.404 1.00 94.88 687 TYR A C 1
ATOM 5645 O O . TYR A 1 687 ? -21.533 16.414 12.414 1.00 94.88 687 TYR A O 1
ATOM 5653 N N . ASN A 1 688 ? -20.063 16.623 14.100 1.00 93.31 688 ASN A N 1
ATOM 5654 C CA . ASN A 1 688 ? -19.678 17.998 13.772 1.00 93.31 688 ASN A CA 1
ATOM 5655 C C . ASN A 1 688 ? -19.023 18.088 12.383 1.00 93.31 688 ASN A C 1
ATOM 5657 O O . ASN A 1 688 ? -19.355 18.970 11.586 1.00 93.31 688 ASN A O 1
ATOM 5661 N N . ALA A 1 689 ? -18.130 17.148 12.064 1.00 93.75 689 ALA A N 1
ATOM 5662 C CA . ALA A 1 689 ? -17.483 17.067 10.759 1.00 93.75 689 ALA A CA 1
ATOM 5663 C C . ALA A 1 689 ? -18.487 16.738 9.641 1.00 93.75 689 ALA A C 1
ATOM 5665 O O . ALA A 1 689 ? -18.441 17.367 8.590 1.00 93.75 689 ALA A O 1
ATOM 5666 N N . ILE A 1 690 ? -19.429 15.814 9.872 1.00 94.31 690 ILE A N 1
ATOM 5667 C CA . ILE A 1 690 ? -20.504 15.455 8.928 1.00 94.31 690 ILE A CA 1
ATOM 5668 C C . ILE A 1 690 ? -21.385 16.672 8.641 1.00 94.31 690 ILE A C 1
ATOM 5670 O O . ILE A 1 690 ? -21.637 16.988 7.479 1.00 94.31 690 ILE A O 1
ATOM 5674 N N . SER A 1 691 ? -21.809 17.374 9.692 1.00 91.69 691 SER A N 1
ATOM 5675 C CA . SER A 1 691 ? -22.647 18.571 9.585 1.00 91.69 691 SER A CA 1
ATOM 5676 C C . SER A 1 691 ? -21.947 19.676 8.793 1.00 91.69 691 SER A C 1
ATOM 5678 O O . SER A 1 691 ? -22.569 20.322 7.953 1.00 91.69 691 SER A O 1
ATOM 5680 N N . THR A 1 692 ? -20.639 19.849 9.014 1.00 91.25 692 THR A N 1
ATOM 5681 C CA . THR A 1 692 ? -19.805 20.820 8.291 1.00 91.25 692 THR A CA 1
ATOM 5682 C C . THR A 1 692 ? -19.622 20.421 6.826 1.00 91.25 692 THR A C 1
ATOM 5684 O O . THR A 1 692 ? -19.826 21.238 5.934 1.00 91.25 692 THR A O 1
ATOM 5687 N N . TYR A 1 693 ? -19.263 19.162 6.565 1.00 92.50 693 TYR A N 1
ATOM 5688 C CA . TYR A 1 693 ? -18.972 18.656 5.224 1.00 92.50 693 TYR A CA 1
ATOM 5689 C C . TYR A 1 693 ? -20.202 18.690 4.307 1.00 92.50 693 TYR A C 1
ATOM 5691 O O . TYR A 1 693 ? -20.097 19.102 3.155 1.00 92.50 693 TYR A O 1
ATOM 5699 N N . HIS A 1 694 ? -21.377 18.333 4.831 1.00 91.38 694 HIS A N 1
ATOM 5700 C CA . HIS A 1 694 ? -22.632 18.325 4.068 1.00 91.38 694 HIS A CA 1
ATOM 5701 C C . HIS A 1 694 ? -23.461 19.610 4.214 1.00 91.38 694 HIS A C 1
ATOM 5703 O O . HIS A 1 694 ? -24.595 19.665 3.743 1.00 91.38 694 HIS A O 1
ATOM 5709 N N . SER A 1 695 ? -22.930 20.651 4.871 1.00 88.88 695 SER A N 1
ATOM 5710 C CA . SER A 1 695 ? -23.643 21.919 5.124 1.00 88.88 695 SER A CA 1
ATOM 5711 C C . SER A 1 695 ? -25.046 21.724 5.732 1.00 88.88 695 SER A C 1
ATOM 5713 O O . SER A 1 695 ? -25.996 22.418 5.376 1.00 88.88 695 SER A O 1
ATOM 5715 N N . GLY A 1 696 ? -25.187 20.742 6.627 1.00 80.00 696 GLY A N 1
ATOM 5716 C CA . GLY A 1 696 ? -26.445 20.381 7.291 1.00 80.00 696 GLY A CA 1
ATOM 5717 C C . GLY A 1 696 ? -27.375 19.427 6.525 1.00 80.00 696 GLY A C 1
ATOM 5718 O O . GLY A 1 696 ? -28.280 18.876 7.145 1.00 80.00 696 GLY A O 1
ATOM 5719 N N . ASN A 1 697 ? -27.155 19.162 5.231 1.00 88.75 697 ASN A N 1
ATOM 5720 C CA . ASN A 1 697 ? -27.949 18.188 4.467 1.00 88.75 697 ASN A CA 1
ATOM 5721 C C . ASN A 1 697 ? -27.321 16.786 4.530 1.00 88.75 697 ASN A C 1
ATOM 5723 O O . ASN A 1 697 ? -26.693 16.316 3.582 1.00 88.75 697 ASN A O 1
ATOM 5727 N N . ILE A 1 698 ? -27.425 16.155 5.695 1.00 92.44 698 ILE A N 1
ATOM 5728 C CA . ILE A 1 698 ? -26.728 14.907 6.012 1.00 92.44 698 ILE A CA 1
ATOM 5729 C C . ILE A 1 698 ? -27.366 13.724 5.254 1.00 92.44 698 ILE A C 1
ATOM 5731 O O . ILE A 1 698 ? -28.571 13.515 5.379 1.00 92.44 698 ILE A O 1
ATOM 5735 N N . PRO A 1 699 ? -26.587 12.909 4.511 1.00 94.38 699 PRO A N 1
ATOM 5736 C CA . PRO A 1 699 ? -27.106 11.698 3.885 1.00 94.38 699 PRO A CA 1
ATOM 5737 C C . PRO A 1 699 ? -27.650 10.703 4.925 1.00 94.38 699 PRO A C 1
ATOM 5739 O O . PRO A 1 699 ? -27.021 10.515 5.970 1.00 94.38 699 PRO A O 1
ATOM 5742 N N . PRO A 1 700 ? -28.766 10.010 4.641 1.00 95.69 700 PRO A N 1
ATOM 5743 C CA . PRO A 1 700 ? -29.462 9.196 5.635 1.00 95.69 700 PRO A CA 1
ATOM 5744 C C . PRO A 1 700 ? -28.744 7.884 5.985 1.00 95.69 700 PRO A C 1
ATOM 5746 O O . PRO A 1 700 ? -29.128 7.225 6.950 1.00 95.69 700 PRO A O 1
ATOM 5749 N N . ILE A 1 701 ? -27.699 7.484 5.251 1.00 97.81 701 ILE A N 1
ATOM 5750 C CA . ILE A 1 701 ? -26.890 6.302 5.564 1.00 97.81 701 ILE A CA 1
ATOM 5751 C C . ILE A 1 701 ? -25.457 6.716 5.919 1.00 97.81 701 ILE A C 1
ATOM 5753 O O . ILE A 1 701 ? -24.777 7.392 5.147 1.00 97.81 701 ILE A O 1
ATOM 5757 N N . LEU A 1 702 ? -24.956 6.239 7.061 1.00 98.06 702 LEU A N 1
ATOM 5758 C CA . LEU A 1 702 ? -23.578 6.465 7.502 1.00 98.06 702 LEU A CA 1
ATOM 5759 C C . LEU A 1 702 ? -22.781 5.159 7.539 1.00 98.06 702 LEU A C 1
ATOM 5761 O O . LEU A 1 702 ? -23.130 4.221 8.252 1.00 98.06 702 LEU A O 1
ATOM 5765 N N . CYS A 1 703 ? -21.656 5.125 6.828 1.00 98.19 703 CYS A N 1
ATOM 5766 C CA . CYS A 1 703 ? -20.668 4.052 6.911 1.00 98.19 703 CYS A CA 1
ATOM 5767 C C . CYS A 1 703 ? -19.403 4.564 7.613 1.00 98.19 703 CYS A C 1
ATOM 5769 O O . CYS A 1 703 ? -18.829 5.567 7.194 1.00 98.19 703 CYS A O 1
ATOM 5771 N N . LEU A 1 704 ? -18.946 3.866 8.654 1.00 97.44 704 LEU A N 1
ATOM 5772 C CA . LEU A 1 704 ? -17.726 4.171 9.402 1.00 97.44 704 LEU A CA 1
ATOM 5773 C C . LEU A 1 704 ? -16.744 3.000 9.311 1.00 97.44 704 LEU A C 1
ATOM 5775 O O . LEU A 1 704 ? -17.117 1.852 9.567 1.00 97.44 704 LEU A O 1
ATOM 5779 N N . TYR A 1 705 ? -15.478 3.287 9.011 1.00 96.88 705 TYR A N 1
ATOM 5780 C CA . TYR A 1 705 ? -14.394 2.306 9.032 1.00 96.88 705 TYR A CA 1
ATOM 5781 C C . TYR A 1 705 ? -13.199 2.786 9.861 1.00 96.88 705 TYR A C 1
ATOM 5783 O O . TYR A 1 705 ? -12.723 3.905 9.697 1.00 96.88 705 TYR A O 1
ATOM 5791 N N . THR A 1 706 ? -12.725 1.945 10.781 1.00 94.56 706 THR A N 1
ATOM 5792 C CA . THR A 1 706 ? -11.714 2.314 11.792 1.00 94.56 706 THR A CA 1
ATOM 5793 C C . THR A 1 706 ? -10.707 1.192 12.041 1.00 94.56 706 THR A C 1
ATOM 5795 O O . THR A 1 706 ? -10.925 0.038 11.663 1.00 94.56 706 THR A O 1
ATOM 5798 N N . ASP A 1 707 ? -9.598 1.490 12.715 1.00 85.88 707 ASP A N 1
ATOM 5799 C CA . ASP A 1 707 ? -8.561 0.508 13.054 1.00 85.88 707 ASP A CA 1
ATOM 5800 C C . ASP A 1 707 ? -9.012 -0.515 14.127 1.00 85.88 707 ASP A C 1
ATOM 5802 O O . ASP A 1 707 ? -8.502 -1.637 14.198 1.00 85.88 707 ASP A O 1
ATOM 5806 N N . GLY A 1 708 ? -10.035 -0.180 14.916 1.00 80.69 708 GLY A N 1
ATOM 5807 C CA . GLY A 1 708 ? -10.543 -1.017 15.996 1.00 80.69 708 GLY A CA 1
ATOM 5808 C C . GLY A 1 708 ? -9.706 -0.970 17.276 1.00 80.69 708 GLY A C 1
ATOM 5809 O O . GLY A 1 708 ? -9.710 -1.962 18.021 1.00 80.69 708 GLY A O 1
ATOM 5810 N N . GLY A 1 709 ? -9.006 0.143 17.530 1.00 85.94 709 GLY A N 1
ATOM 5811 C CA . GLY A 1 709 ? -8.457 0.490 18.841 1.00 85.94 709 GLY A CA 1
ATOM 5812 C C . GLY A 1 709 ? -9.529 0.525 19.947 1.00 85.94 709 GLY A C 1
ATOM 5813 O O . GLY A 1 709 ? -10.714 0.319 19.673 1.00 85.94 709 GLY A O 1
ATOM 5814 N N . PRO A 1 710 ? -9.157 0.746 21.223 1.00 86.19 710 PRO A N 1
ATOM 5815 C CA . PRO A 1 710 ? -10.099 0.705 22.349 1.00 86.19 710 PRO A CA 1
ATOM 5816 C C . PRO A 1 710 ? -11.355 1.571 22.155 1.00 86.19 710 PRO A C 1
ATOM 5818 O O . PRO A 1 710 ? -12.449 1.116 22.480 1.00 86.19 710 PRO A O 1
ATOM 5821 N N . ASP A 1 711 ? -11.206 2.751 21.550 1.00 88.69 711 ASP A N 1
ATOM 5822 C CA . ASP A 1 711 ? -12.290 3.713 21.302 1.00 88.69 711 ASP A CA 1
ATOM 5823 C C . ASP A 1 711 ? -13.124 3.418 20.043 1.00 88.69 711 ASP A C 1
ATOM 5825 O O . ASP A 1 711 ? -14.149 4.053 19.802 1.00 88.69 711 ASP A O 1
ATOM 5829 N N . HIS A 1 712 ? -12.722 2.421 19.253 1.00 89.81 712 HIS A N 1
ATOM 5830 C CA . HIS A 1 712 ? -13.382 2.010 18.009 1.00 89.81 712 HIS A CA 1
ATOM 5831 C C . HIS A 1 712 ? -13.756 0.521 17.993 1.00 89.81 712 HIS A C 1
ATOM 5833 O O . HIS A 1 712 ? -14.210 -0.039 16.992 1.00 89.81 712 HIS A O 1
ATOM 5839 N N . ARG A 1 713 ? -13.565 -0.170 19.118 1.00 90.44 713 ARG A N 1
ATOM 5840 C CA . ARG A 1 713 ? -13.867 -1.590 19.245 1.00 90.44 713 ARG A CA 1
ATOM 5841 C C . ARG A 1 713 ? -15.376 -1.800 19.363 1.00 90.44 713 ARG A C 1
ATOM 5843 O O . ARG A 1 713 ? -15.942 -1.666 20.438 1.00 90.44 713 ARG A O 1
ATOM 5850 N N . THR A 1 714 ? -16.001 -2.235 18.272 1.00 90.75 714 THR A N 1
ATOM 5851 C CA . THR A 1 714 ? -17.461 -2.427 18.108 1.00 90.75 714 THR A CA 1
ATOM 5852 C C . THR A 1 714 ? -18.159 -3.304 19.160 1.00 90.75 714 THR A C 1
ATOM 5854 O O . THR A 1 714 ? -19.375 -3.222 19.312 1.00 90.75 714 THR A O 1
ATOM 5857 N N . ILE A 1 715 ? -17.417 -4.140 19.894 1.00 90.25 715 ILE A N 1
ATOM 5858 C CA . ILE A 1 715 ? -17.953 -4.982 20.979 1.00 90.25 715 ILE A CA 1
ATOM 5859 C C . ILE A 1 715 ? -17.947 -4.295 22.355 1.00 90.25 715 ILE A C 1
ATOM 5861 O O . ILE A 1 715 ? -18.444 -4.861 23.323 1.00 90.25 715 ILE A O 1
ATOM 5865 N N . PHE A 1 716 ? -17.316 -3.126 22.487 1.00 91.06 716 PHE A N 1
ATOM 5866 C CA . PHE A 1 716 ? -17.273 -2.397 23.751 1.00 91.06 716 PHE A CA 1
ATOM 5867 C C . PHE A 1 716 ? -18.553 -1.586 23.934 1.00 91.06 716 PHE A C 1
ATOM 5869 O O . PHE A 1 716 ? -18.966 -0.854 23.038 1.00 91.06 716 PHE A O 1
ATOM 5876 N N . GLY A 1 717 ? -19.145 -1.690 25.125 1.00 90.00 717 GLY A N 1
ATOM 5877 C CA . GLY A 1 717 ? -20.386 -0.999 25.471 1.00 90.00 717 GLY A CA 1
ATOM 5878 C C . GLY A 1 717 ? -20.298 0.521 25.324 1.00 90.00 717 GLY A C 1
ATOM 5879 O O . GLY A 1 717 ? -21.231 1.138 24.820 1.00 90.00 717 GLY A O 1
ATOM 5880 N N . SER A 1 718 ? -19.150 1.114 25.673 1.00 91.62 718 SER A N 1
ATOM 5881 C CA . SER A 1 718 ? -18.875 2.540 25.447 1.00 91.62 718 SER A CA 1
ATOM 5882 C C . SER A 1 718 ? -19.011 2.925 23.975 1.00 91.62 718 SER A C 1
ATOM 5884 O O . SER A 1 718 ? -19.719 3.873 23.661 1.00 91.62 718 SER A O 1
ATOM 5886 N N . VAL A 1 719 ? -18.399 2.154 23.073 1.00 93.38 719 VAL A N 1
ATOM 5887 C CA . VAL A 1 719 ? -18.439 2.388 21.623 1.00 93.38 719 VAL A CA 1
ATOM 5888 C C . VAL A 1 719 ? -19.851 2.210 21.077 1.00 93.38 719 VAL A C 1
ATOM 5890 O O . VAL A 1 719 ? -20.320 3.040 20.308 1.00 93.38 719 VAL A O 1
ATOM 5893 N N . GLN A 1 720 ? -20.557 1.161 21.502 1.00 94.12 720 GLN A N 1
ATOM 5894 C CA . GLN A 1 720 ? -21.934 0.906 21.075 1.00 94.12 720 GLN A CA 1
ATOM 5895 C C . GLN A 1 720 ? -22.876 2.047 21.474 1.00 94.12 720 GLN A C 1
ATOM 5897 O O . GLN A 1 720 ? -23.651 2.510 20.643 1.00 94.12 720 GLN A O 1
ATOM 5902 N N . ILE A 1 721 ? -22.770 2.541 22.711 1.00 94.00 721 ILE A N 1
ATOM 5903 C CA . ILE A 1 721 ? -23.537 3.697 23.192 1.00 94.00 721 ILE A CA 1
ATOM 5904 C C . ILE A 1 721 ? -23.224 4.944 22.372 1.00 94.00 721 ILE A C 1
ATOM 5906 O O . ILE A 1 721 ? -24.141 5.598 21.888 1.00 94.00 721 ILE A O 1
ATOM 5910 N N . SER A 1 722 ? -21.943 5.250 22.167 1.00 94.88 722 SER A N 1
ATOM 5911 C CA . SER A 1 722 ? -21.526 6.411 21.379 1.00 94.88 722 SER A CA 1
ATOM 5912 C C . SER A 1 722 ? -22.067 6.364 19.947 1.00 94.88 722 SER A C 1
ATOM 5914 O O . SER A 1 722 ? -22.548 7.372 19.433 1.00 94.88 722 SER A O 1
ATOM 5916 N N . LEU A 1 723 ? -22.062 5.186 19.315 1.00 96.81 723 LEU A N 1
ATOM 5917 C CA . LEU A 1 723 ? -22.627 4.988 17.978 1.00 96.81 723 LEU A CA 1
ATOM 5918 C C . LEU A 1 723 ? -24.157 5.113 17.955 1.00 96.81 723 LEU A C 1
ATOM 5920 O O . LEU A 1 723 ? -24.698 5.614 16.974 1.00 96.81 723 LEU A O 1
ATOM 5924 N N . ILE A 1 724 ? -24.856 4.715 19.024 1.00 95.94 724 ILE A N 1
ATOM 5925 C CA . ILE A 1 724 ? -26.300 4.955 19.168 1.00 95.94 724 ILE A CA 1
ATOM 5926 C C . ILE A 1 724 ? -26.583 6.456 19.305 1.00 95.94 724 ILE A C 1
ATOM 5928 O O . ILE A 1 724 ? -27.481 6.957 18.634 1.00 95.94 724 ILE A O 1
ATOM 5932 N N . CYS A 1 725 ? -25.799 7.195 20.098 1.00 95.56 725 CYS A N 1
ATOM 5933 C CA . CYS A 1 725 ? -25.932 8.654 20.172 1.00 95.56 725 CYS A CA 1
ATOM 5934 C C . CYS A 1 725 ? -25.741 9.298 18.792 1.00 95.56 725 CYS A C 1
ATOM 5936 O O . CYS A 1 725 ? -26.550 10.127 18.385 1.00 95.56 725 CYS A O 1
ATOM 5938 N N . LEU A 1 726 ? -24.717 8.869 18.046 1.00 96.94 726 LEU A N 1
ATOM 5939 C CA . LEU A 1 726 ? -24.465 9.339 16.682 1.00 96.94 726 LEU A CA 1
ATOM 5940 C C . LEU A 1 726 ? -25.621 9.028 15.729 1.00 96.94 726 LEU A C 1
ATOM 5942 O O . LEU A 1 726 ? -26.011 9.892 14.947 1.00 96.94 726 LEU A O 1
ATOM 5946 N N . PHE A 1 727 ? -26.179 7.820 15.820 1.00 96.62 727 PHE A N 1
ATOM 5947 C CA . PHE A 1 727 ? -27.337 7.403 15.036 1.00 96.62 727 PHE A CA 1
ATOM 5948 C C . PHE A 1 727 ? -28.545 8.320 15.258 1.00 96.62 727 PHE A C 1
ATOM 5950 O O . PHE A 1 727 ? -29.151 8.787 14.296 1.00 96.62 727 PHE A O 1
ATOM 5957 N N . LEU A 1 728 ? -28.863 8.610 16.523 1.00 94.62 728 LEU A N 1
ATOM 5958 C CA . LEU A 1 728 ? -30.009 9.440 16.893 1.00 94.62 728 LEU A CA 1
ATOM 5959 C C . LEU A 1 728 ? -29.807 10.921 16.539 1.00 94.62 728 LEU A C 1
ATOM 5961 O O . LEU A 1 728 ? -30.755 11.568 16.094 1.00 94.62 728 LEU A O 1
ATOM 5965 N N . HIS A 1 729 ? -28.593 11.457 16.717 1.00 93.31 729 HIS A N 1
ATOM 5966 C CA . HIS A 1 729 ? -28.287 12.861 16.403 1.00 93.31 729 HIS A CA 1
ATOM 5967 C C . HIS A 1 729 ? -28.309 13.134 14.906 1.00 93.31 729 HIS A C 1
ATOM 5969 O O . HIS A 1 729 ? -28.920 14.105 14.475 1.00 93.31 729 HIS A O 1
ATOM 5975 N N . GLY A 1 730 ? -27.688 12.260 14.111 1.00 92.19 730 GLY A N 1
ATOM 5976 C CA . GLY A 1 730 ? -27.698 12.389 12.653 1.00 92.19 730 GLY A CA 1
ATOM 5977 C C . GLY A 1 730 ? -29.006 11.974 11.986 1.00 92.19 730 GLY A C 1
ATOM 5978 O O . GLY A 1 730 ? -29.117 12.114 10.775 1.00 92.19 730 GLY A O 1
ATOM 5979 N N . ASP A 1 731 ? -29.977 11.467 12.755 1.00 93.81 731 ASP A N 1
ATOM 5980 C CA . ASP A 1 731 ? -31.258 10.950 12.260 1.00 93.81 731 ASP A CA 1
ATOM 5981 C C . ASP A 1 731 ? -31.108 9.955 11.090 1.00 93.81 731 ASP A C 1
ATOM 5983 O O . ASP A 1 731 ? -31.915 9.905 10.160 1.00 93.81 731 ASP A O 1
ATOM 5987 N N . PHE A 1 732 ? -30.053 9.140 11.143 1.00 96.19 732 PHE A N 1
ATOM 5988 C CA . PHE A 1 732 ? -29.730 8.197 10.080 1.00 96.19 732 PHE A CA 1
ATOM 5989 C C . PHE A 1 732 ? -30.791 7.096 9.986 1.00 96.19 732 PHE A C 1
ATOM 5991 O O . PHE A 1 732 ? -31.270 6.579 10.993 1.00 96.19 732 PHE A O 1
ATOM 5998 N N . ASP A 1 733 ? -31.116 6.670 8.772 1.00 96.88 733 ASP A N 1
ATOM 5999 C CA . ASP A 1 733 ? -31.929 5.478 8.537 1.00 96.88 733 ASP A CA 1
ATOM 6000 C C . ASP A 1 733 ? -31.114 4.199 8.759 1.00 96.88 733 ASP A C 1
ATOM 6002 O O . ASP A 1 733 ? -31.655 3.184 9.211 1.00 96.88 733 ASP A O 1
ATOM 6006 N N . MET A 1 734 ? -29.800 4.260 8.504 1.00 97.50 734 MET A N 1
ATOM 6007 C CA . MET A 1 734 ? -28.863 3.178 8.790 1.00 97.50 734 MET A CA 1
ATOM 6008 C C . MET A 1 734 ? -27.459 3.695 9.117 1.00 97.50 734 MET A C 1
ATOM 6010 O O . MET A 1 734 ? -26.909 4.546 8.422 1.00 97.50 734 MET A O 1
ATOM 6014 N N . LEU A 1 735 ? -26.851 3.128 10.157 1.00 98.25 735 LEU A N 1
ATOM 6015 C CA . LEU A 1 735 ? -25.457 3.351 10.527 1.00 98.25 735 LEU A CA 1
ATOM 6016 C C . LEU A 1 735 ? -24.725 2.010 10.552 1.00 98.25 735 LEU A C 1
ATOM 6018 O O . LEU A 1 735 ? -25.138 1.086 11.251 1.00 98.25 735 LEU A O 1
ATOM 6022 N N . ILE A 1 736 ? -23.612 1.912 9.826 1.00 98.25 736 ILE A N 1
ATOM 6023 C CA . ILE A 1 736 ? -22.731 0.741 9.810 1.00 98.25 736 ILE A CA 1
ATOM 6024 C C . ILE A 1 736 ? -21.353 1.162 10.306 1.00 98.25 736 ILE A C 1
ATOM 6026 O O . ILE A 1 736 ? -20.638 1.885 9.621 1.00 98.25 736 ILE A O 1
ATOM 6030 N N . ALA A 1 737 ? -20.953 0.675 11.477 1.00 97.75 737 ALA A N 1
ATOM 6031 C CA . ALA A 1 737 ? -19.611 0.865 12.007 1.00 97.75 737 ALA A CA 1
ATOM 6032 C C . ALA A 1 737 ? -18.813 -0.432 11.916 1.00 97.75 737 ALA A C 1
ATOM 6034 O O . ALA A 1 737 ? -19.179 -1.447 12.507 1.00 97.75 737 ALA A O 1
ATOM 6035 N N . MET A 1 738 ? -17.700 -0.394 11.193 1.00 96.44 738 MET A N 1
ATOM 6036 C CA . MET A 1 738 ? -16.827 -1.538 10.976 1.00 96.44 738 MET A CA 1
ATOM 6037 C C . MET A 1 738 ? -15.385 -1.218 11.370 1.00 96.44 738 MET A C 1
ATOM 6039 O O . MET A 1 738 ? -14.932 -0.074 11.320 1.00 96.44 738 MET A O 1
ATOM 6043 N N . ARG A 1 739 ? -14.643 -2.255 11.756 1.00 94.19 739 ARG A N 1
ATOM 6044 C CA . ARG A 1 739 ? -13.235 -2.148 12.148 1.00 94.19 739 ARG A CA 1
ATOM 6045 C C . ARG A 1 739 ? -12.336 -3.141 11.418 1.00 94.19 739 ARG A C 1
ATOM 6047 O O . ARG A 1 739 ? -12.788 -4.205 10.995 1.00 94.19 739 ARG A O 1
ATOM 6054 N N . THR A 1 740 ? -11.045 -2.825 11.330 1.00 92.69 740 THR A N 1
ATOM 6055 C CA . THR A 1 740 ? -10.030 -3.761 10.824 1.00 92.69 740 THR A CA 1
ATOM 6056 C C . THR A 1 740 ? -9.821 -4.957 11.767 1.00 92.69 740 THR A C 1
ATOM 6058 O O . THR A 1 740 ? -10.156 -4.919 12.962 1.00 92.69 740 THR A O 1
ATOM 6061 N N . ALA A 1 741 ? -9.243 -6.040 11.233 1.00 90.62 741 ALA A N 1
ATOM 6062 C CA . ALA A 1 741 ? -8.728 -7.126 12.063 1.00 90.62 741 ALA A CA 1
ATOM 6063 C C . ALA A 1 741 ? -7.553 -6.622 12.933 1.00 90.62 741 ALA A C 1
ATOM 6065 O O . ALA A 1 741 ? -6.793 -5.755 12.496 1.00 90.62 741 ALA A O 1
ATOM 6066 N N . PRO A 1 742 ? -7.339 -7.168 14.144 1.00 87.50 742 PRO A N 1
ATOM 6067 C CA . PRO A 1 742 ? -6.182 -6.814 14.960 1.00 87.50 742 PRO A CA 1
ATOM 6068 C C . PRO A 1 742 ? -4.878 -6.988 14.174 1.00 87.50 742 PRO A C 1
ATOM 6070 O O . PRO A 1 742 ? -4.708 -7.993 13.492 1.00 87.50 742 PRO A O 1
ATOM 6073 N N . HIS A 1 743 ? -3.956 -6.029 14.298 1.00 82.44 743 HIS A N 1
ATOM 6074 C CA . HIS A 1 743 ? -2.692 -5.960 13.542 1.00 82.44 743 HIS A CA 1
ATOM 6075 C C . HIS A 1 743 ? -2.821 -5.622 12.041 1.00 82.44 743 HIS A C 1
ATOM 6077 O O . HIS A 1 743 ? -1.803 -5.549 11.353 1.00 82.44 743 HIS A O 1
ATOM 6083 N N . HIS A 1 744 ? -4.032 -5.331 11.549 1.00 84.00 744 HIS A N 1
ATOM 6084 C CA . HIS A 1 744 ? -4.299 -4.973 10.149 1.00 84.00 744 HIS A CA 1
ATOM 6085 C C . HIS A 1 744 ? -4.821 -3.546 9.955 1.00 84.00 744 HIS A C 1
ATOM 6087 O O . HIS A 1 744 ? -5.459 -3.260 8.943 1.00 84.00 744 HIS A O 1
ATOM 6093 N N . SER A 1 745 ? -4.492 -2.623 10.866 1.00 83.25 745 SER A N 1
ATOM 6094 C CA . SER A 1 745 ? -4.850 -1.198 10.745 1.00 83.25 745 SER A CA 1
ATOM 6095 C C . SER A 1 745 ? -4.392 -0.577 9.420 1.00 83.25 745 SER A C 1
ATOM 6097 O O . SER A 1 745 ? -5.067 0.288 8.883 1.00 83.25 745 SER A O 1
ATOM 6099 N N . TRP A 1 746 ? -3.320 -1.099 8.812 1.00 76.88 746 TRP A N 1
ATOM 6100 C CA . TRP A 1 746 ? -2.820 -0.681 7.496 1.00 76.88 746 TRP A CA 1
ATOM 6101 C C . TRP A 1 746 ? -3.826 -0.814 6.341 1.00 76.88 746 TRP A C 1
ATOM 6103 O O . TRP A 1 746 ? -3.630 -0.207 5.287 1.00 76.88 746 TRP A O 1
ATOM 6113 N N . THR A 1 747 ? -4.882 -1.611 6.518 1.00 84.25 747 THR A N 1
ATOM 6114 C CA . THR A 1 747 ? -5.982 -1.733 5.550 1.00 84.25 747 THR A CA 1
ATOM 6115 C C . THR A 1 747 ? -6.961 -0.556 5.609 1.00 84.25 747 THR A C 1
ATOM 6117 O O . THR A 1 747 ? -7.653 -0.302 4.623 1.00 84.25 747 THR A O 1
ATOM 6120 N N . ASN A 1 748 ? -6.986 0.193 6.718 1.00 90.12 748 ASN A N 1
ATOM 6121 C CA . ASN A 1 748 ? -7.793 1.396 6.885 1.00 90.12 748 ASN A CA 1
ATOM 6122 C C . ASN A 1 748 ? -7.322 2.492 5.914 1.00 90.12 748 ASN A C 1
ATOM 6124 O O . ASN A 1 748 ? -6.145 2.863 5.941 1.00 90.12 748 ASN A O 1
ATOM 6128 N N . PRO A 1 749 ? -8.200 3.064 5.070 1.00 89.44 749 PRO A N 1
ATOM 6129 C CA . PRO A 1 749 ? -7.819 4.167 4.202 1.00 89.44 749 PRO A CA 1
ATOM 6130 C C . PRO A 1 749 ? -7.243 5.384 4.924 1.00 89.44 749 PRO A C 1
ATOM 6132 O O . PRO A 1 749 ? -6.333 6.020 4.384 1.00 89.44 749 PRO A O 1
ATOM 6135 N N . ALA A 1 750 ? -7.689 5.654 6.154 1.00 89.69 750 ALA A N 1
ATOM 6136 C CA . ALA A 1 750 ? -7.149 6.734 6.976 1.00 89.69 750 ALA A CA 1
ATOM 6137 C C . ALA A 1 750 ? -5.652 6.548 7.309 1.00 89.69 750 ALA A C 1
ATOM 6139 O O . ALA A 1 750 ? -4.928 7.537 7.419 1.00 89.69 750 ALA A O 1
ATOM 6140 N N . GLU A 1 751 ? -5.129 5.314 7.341 1.00 85.19 751 GLU A N 1
ATOM 6141 C CA . GLU A 1 751 ? -3.698 5.068 7.588 1.00 85.19 751 GLU A CA 1
ATOM 6142 C C . GLU A 1 751 ? -2.819 5.661 6.474 1.00 85.19 751 GLU A C 1
ATOM 6144 O O . GLU A 1 751 ? -1.707 6.134 6.720 1.00 85.19 751 GLU A O 1
ATOM 6149 N N . ARG A 1 752 ? -3.305 5.719 5.224 1.00 80.88 752 ARG A N 1
ATOM 6150 C CA . ARG A 1 752 ? -2.541 6.365 4.139 1.00 80.88 752 ARG A CA 1
ATOM 6151 C C . ARG A 1 752 ? -2.352 7.859 4.393 1.00 80.88 752 ARG A C 1
ATOM 6153 O O . ARG A 1 752 ? -1.294 8.395 4.058 1.00 80.88 752 ARG A O 1
ATOM 6160 N N . ILE A 1 753 ? -3.318 8.504 5.047 1.00 84.75 753 ILE A N 1
ATOM 6161 C CA . ILE A 1 753 ? -3.245 9.915 5.440 1.00 84.75 753 ILE A CA 1
ATOM 6162 C C . ILE A 1 753 ? -2.148 10.139 6.488 1.00 84.75 753 ILE A C 1
ATOM 6164 O O . ILE A 1 753 ? -1.483 11.174 6.463 1.00 84.75 753 ILE A O 1
ATOM 6168 N N . MET A 1 754 ? -1.848 9.150 7.339 1.00 83.44 754 MET A N 1
ATOM 6169 C CA . MET A 1 754 ? -0.785 9.261 8.349 1.00 83.44 754 MET A CA 1
ATOM 6170 C C . MET A 1 754 ? 0.586 9.571 7.747 1.00 83.44 754 MET A C 1
ATOM 6172 O O . MET A 1 754 ? 1.393 10.252 8.390 1.00 83.44 754 MET A O 1
ATOM 6176 N N . SER A 1 755 ? 0.845 9.084 6.527 1.00 72.62 755 SER A N 1
ATOM 6177 C CA . SER A 1 755 ? 2.058 9.381 5.761 1.00 72.62 755 SER A CA 1
ATOM 6178 C C . SER A 1 755 ? 2.122 10.839 5.305 1.00 72.62 755 SER A C 1
ATOM 6180 O O . SER A 1 755 ? 3.185 11.445 5.396 1.00 72.62 755 SER A O 1
ATOM 6182 N N . ILE A 1 756 ? 0.985 11.421 4.919 1.00 80.00 756 ILE A N 1
ATOM 6183 C CA . ILE A 1 756 ? 0.862 12.826 4.523 1.00 80.00 756 ILE A CA 1
ATOM 6184 C C . ILE A 1 756 ? 1.018 13.719 5.757 1.00 80.00 756 ILE A C 1
ATOM 6186 O O . ILE A 1 756 ? 1.801 14.661 5.734 1.00 80.00 756 ILE A O 1
ATOM 6190 N N . LEU A 1 757 ? 0.388 13.367 6.882 1.00 82.25 757 LEU A N 1
ATOM 6191 C CA . LEU A 1 757 ? 0.563 14.102 8.142 1.00 82.25 757 LEU A CA 1
ATOM 6192 C C . LEU A 1 757 ? 1.993 14.071 8.663 1.00 82.25 757 LEU A C 1
ATOM 6194 O O . LEU A 1 757 ? 2.453 15.047 9.252 1.00 82.25 757 LEU A O 1
ATOM 6198 N N . ASN A 1 758 ? 2.722 12.971 8.440 1.00 77.88 758 ASN A N 1
ATOM 6199 C CA . ASN A 1 758 ? 4.143 12.948 8.768 1.00 77.88 758 ASN A CA 1
ATOM 6200 C C . ASN A 1 758 ? 4.876 14.091 8.060 1.00 77.88 758 ASN A C 1
ATOM 6202 O O . ASN A 1 758 ? 5.696 14.719 8.710 1.00 77.88 758 ASN A O 1
ATOM 6206 N N . LEU A 1 759 ? 4.551 14.414 6.803 1.00 69.00 759 LEU A N 1
ATOM 6207 C CA . LEU A 1 759 ? 5.171 15.524 6.067 1.00 69.00 759 LEU A CA 1
ATOM 6208 C C . LEU A 1 759 ? 4.982 16.870 6.787 1.00 69.00 759 LEU A C 1
ATOM 6210 O O . LEU A 1 759 ? 5.931 17.638 6.914 1.00 69.00 759 LEU A O 1
ATOM 6214 N N . GLY A 1 760 ? 3.791 17.127 7.337 1.00 69.94 760 GLY A N 1
ATOM 6215 C CA . GLY A 1 760 ? 3.527 18.328 8.141 1.00 69.94 760 GLY A CA 1
ATOM 6216 C C . GLY A 1 760 ? 4.309 18.370 9.461 1.00 69.94 760 GLY A C 1
ATOM 6217 O O . GLY A 1 760 ? 4.736 19.442 9.894 1.00 69.94 760 GLY A O 1
ATOM 6218 N N . LEU A 1 761 ? 4.546 17.204 10.072 1.00 72.12 761 LEU A N 1
ATOM 6219 C CA . LEU A 1 761 ? 5.245 17.037 11.356 1.00 72.12 761 LEU A CA 1
ATOM 6220 C C . LEU A 1 761 ? 6.771 16.891 11.230 1.00 72.12 761 LEU A C 1
ATOM 6222 O O . LEU A 1 761 ? 7.483 16.916 12.239 1.00 72.12 761 LEU A O 1
ATOM 6226 N N . GLN A 1 762 ? 7.281 16.705 10.014 1.00 64.75 762 GLN A N 1
ATOM 6227 C CA . GLN A 1 762 ? 8.700 16.529 9.728 1.00 64.75 762 GLN A CA 1
ATOM 6228 C C . GLN A 1 762 ? 9.484 17.822 9.958 1.00 64.75 762 GLN A C 1
ATOM 6230 O O . GLN A 1 762 ? 9.068 18.908 9.559 1.00 64.75 762 GLN A O 1
ATOM 6235 N N . GLY A 1 763 ? 10.657 17.692 10.585 1.00 56.31 763 GLY A N 1
ATOM 6236 C CA . GLY A 1 763 ? 11.559 18.822 10.824 1.00 56.31 763 GLY A CA 1
ATOM 6237 C C . GLY A 1 763 ? 11.041 19.814 11.865 1.00 56.31 763 GLY A C 1
ATOM 6238 O O . GLY A 1 763 ? 11.561 20.919 11.964 1.00 56.31 763 GLY A O 1
ATOM 6239 N N . VAL A 1 764 ? 10.027 19.426 12.637 1.00 63.38 764 VAL A N 1
ATOM 6240 C CA . VAL A 1 764 ? 9.422 20.261 13.671 1.00 63.38 764 VAL A CA 1
ATOM 6241 C C . VAL A 1 764 ? 9.980 19.862 15.038 1.00 63.38 764 VAL A C 1
ATOM 6243 O O . VAL A 1 764 ? 10.063 18.676 15.372 1.00 63.38 764 VAL A O 1
ATOM 6246 N N . ALA A 1 765 ? 10.360 20.861 15.831 1.00 68.38 765 ALA A N 1
ATOM 6247 C CA . ALA A 1 765 ? 10.611 20.713 17.257 1.00 68.38 765 ALA A CA 1
ATOM 6248 C C . ALA A 1 765 ? 9.645 21.630 18.011 1.00 68.38 765 ALA A C 1
ATOM 6250 O O . ALA A 1 765 ? 9.446 22.777 17.615 1.00 68.38 765 ALA A O 1
ATOM 6251 N N . LEU A 1 766 ? 9.008 21.094 19.046 1.00 77.69 766 LEU A N 1
ATOM 6252 C CA . LEU A 1 766 ? 7.922 21.739 19.768 1.00 77.69 766 LEU A CA 1
ATOM 6253 C C . LEU A 1 766 ? 8.345 22.014 21.206 1.00 77.69 766 LEU A C 1
ATOM 6255 O O . LEU A 1 766 ? 8.953 21.165 21.863 1.00 77.69 766 LEU A O 1
ATOM 6259 N N . VAL A 1 767 ? 7.976 23.189 21.694 1.00 82.12 767 VAL A N 1
ATOM 6260 C CA . VAL A 1 767 ? 8.103 23.608 23.087 1.00 82.12 767 VAL A CA 1
ATOM 6261 C C . VAL A 1 767 ? 6.821 24.341 23.459 1.00 82.12 767 VAL A C 1
ATOM 6263 O O . VAL A 1 767 ? 6.264 25.060 22.627 1.00 82.12 767 VAL A O 1
ATOM 6266 N N . ARG A 1 768 ? 6.321 24.111 24.672 1.00 87.25 768 ARG A N 1
ATOM 6267 C CA . ARG A 1 768 ? 5.192 24.884 25.203 1.00 87.25 768 ARG A CA 1
ATOM 6268 C C . ARG A 1 768 ? 5.645 26.294 25.579 1.00 87.25 768 ARG A C 1
ATOM 6270 O O . ARG A 1 768 ? 6.815 26.496 25.908 1.00 87.25 768 ARG A O 1
ATOM 6277 N N . ASP A 1 769 ? 4.717 27.239 25.605 1.00 86.69 769 ASP A N 1
ATOM 6278 C CA . ASP A 1 769 ? 4.986 28.559 26.168 1.00 86.69 769 ASP A CA 1
ATOM 6279 C C . ASP A 1 769 ? 5.166 28.469 27.705 1.00 86.69 769 ASP A C 1
ATOM 6281 O O . ASP A 1 769 ? 4.747 27.506 28.363 1.00 86.69 769 ASP A O 1
ATOM 6285 N N . VAL A 1 770 ? 5.853 29.457 28.284 1.00 87.19 770 VAL A N 1
ATOM 6286 C CA . VAL A 1 770 ? 6.098 29.535 29.735 1.00 87.19 770 VAL A CA 1
ATOM 6287 C C . VAL A 1 770 ? 4.819 29.994 30.440 1.00 87.19 770 VAL A C 1
ATOM 6289 O O . VAL A 1 770 ? 4.186 30.954 30.006 1.00 87.19 770 VAL A O 1
ATOM 6292 N N . MET A 1 771 ? 4.436 29.305 31.515 1.00 91.31 771 MET A N 1
ATOM 6293 C CA . MET A 1 771 ? 3.257 29.622 32.331 1.00 91.31 771 MET A CA 1
ATOM 6294 C C . MET A 1 771 ? 3.590 30.652 33.424 1.00 91.31 771 MET A C 1
ATOM 6296 O O . MET A 1 771 ? 4.744 31.048 33.604 1.00 91.31 771 MET A O 1
ATOM 6300 N N . GLY A 1 772 ? 2.586 31.068 34.203 1.00 89.00 772 GLY A N 1
ATOM 6301 C CA . GLY A 1 772 ? 2.817 31.890 35.391 1.00 89.00 772 GLY A CA 1
ATOM 6302 C C . GLY A 1 772 ? 3.753 31.202 36.409 1.00 89.00 772 GLY A C 1
ATOM 6303 O O . GLY A 1 772 ? 3.742 29.972 36.507 1.00 89.00 772 GLY A O 1
ATOM 6304 N N . PRO A 1 773 ? 4.539 31.950 37.214 1.00 88.50 773 PRO A N 1
ATOM 6305 C CA . PRO A 1 773 ? 5.536 31.375 38.132 1.00 88.50 773 PRO A CA 1
ATOM 6306 C C . PRO A 1 773 ? 4.967 30.355 39.131 1.00 88.50 773 PRO A C 1
ATOM 6308 O O . PRO A 1 773 ? 5.614 29.354 39.457 1.00 88.50 773 PRO A O 1
ATOM 6311 N N . GLU A 1 774 ? 3.743 30.592 39.607 1.00 87.94 774 GLU A N 1
ATOM 6312 C CA . GLU A 1 774 ? 3.027 29.688 40.512 1.00 87.94 774 GLU A CA 1
ATOM 6313 C C . GLU A 1 774 ? 2.671 28.364 39.819 1.00 87.94 774 GLU A C 1
ATOM 6315 O O . GLU A 1 774 ? 2.939 27.288 40.361 1.00 87.94 774 GLU A O 1
ATOM 6320 N N . SER A 1 775 ? 2.146 28.437 38.592 1.00 89.25 775 SER A N 1
ATOM 6321 C CA . SER A 1 775 ? 1.799 27.281 37.760 1.00 89.25 775 SER A CA 1
ATOM 6322 C C . SER A 1 775 ? 3.034 26.493 37.320 1.00 89.25 775 SER A C 1
ATOM 6324 O O . SER A 1 775 ? 3.006 25.266 37.360 1.00 89.25 775 SER A O 1
ATOM 6326 N N . GLU A 1 776 ? 4.147 27.156 36.987 1.00 90.25 776 GLU A N 1
ATOM 6327 C CA . GLU A 1 776 ? 5.428 26.493 36.687 1.00 90.25 776 GLU A CA 1
ATOM 6328 C C . GLU A 1 776 ? 5.962 25.711 37.892 1.00 90.25 776 GLU A C 1
ATOM 6330 O O . GLU A 1 776 ? 6.335 24.541 37.780 1.00 90.25 776 GLU A O 1
ATOM 6335 N N . THR A 1 777 ? 5.932 26.326 39.078 1.00 87.94 777 THR A N 1
ATOM 6336 C CA . THR A 1 777 ? 6.381 25.682 40.322 1.00 87.94 777 THR A CA 1
ATOM 6337 C C . THR A 1 777 ? 5.495 24.490 40.692 1.00 87.94 777 THR A C 1
ATOM 6339 O O . THR A 1 777 ? 5.990 23.475 41.194 1.00 87.94 777 THR A O 1
ATOM 6342 N N . ALA A 1 778 ? 4.186 24.598 40.449 1.00 86.88 778 ALA A N 1
ATOM 6343 C CA . ALA A 1 778 ? 3.241 23.508 40.657 1.00 86.88 778 ALA A CA 1
ATOM 6344 C C . ALA A 1 778 ? 3.462 22.369 39.649 1.00 86.88 778 ALA A C 1
ATOM 6346 O O . ALA A 1 778 ? 3.555 21.210 40.050 1.00 86.88 778 ALA A O 1
ATOM 6347 N N . PHE A 1 779 ? 3.609 22.694 38.363 1.00 88.81 779 PHE A N 1
ATOM 6348 C CA . PHE A 1 779 ? 3.769 21.729 37.276 1.00 88.81 779 PHE A CA 1
ATOM 6349 C C . PHE A 1 779 ? 5.102 20.971 37.327 1.00 88.81 779 PHE A C 1
ATOM 6351 O O . PHE A 1 779 ? 5.149 19.774 37.035 1.00 88.81 779 PHE A O 1
ATOM 6358 N N . ALA A 1 780 ? 6.185 21.624 37.760 1.00 85.56 780 ALA A N 1
ATOM 6359 C CA . ALA A 1 780 ? 7.509 21.011 37.873 1.00 85.56 780 ALA A CA 1
ATOM 6360 C C . ALA A 1 780 ? 7.516 19.732 38.734 1.00 85.56 780 ALA A C 1
ATOM 6362 O O . ALA A 1 780 ? 8.298 18.822 38.466 1.00 85.56 780 ALA A O 1
ATOM 6363 N N . LYS A 1 781 ? 6.619 19.644 39.727 1.00 86.06 781 LYS A N 1
ATOM 6364 C CA . LYS A 1 781 ? 6.512 18.528 40.682 1.00 86.06 781 LYS A CA 1
ATOM 6365 C C . LYS A 1 781 ? 5.673 17.342 40.185 1.00 86.06 781 LYS A C 1
ATOM 6367 O O . LYS A 1 781 ? 5.593 16.347 40.895 1.00 86.06 781 LYS A O 1
ATOM 6372 N N . LEU A 1 782 ? 5.016 17.463 39.030 1.00 87.44 782 LEU A N 1
ATOM 6373 C CA . LEU A 1 782 ? 4.074 16.468 38.501 1.00 87.44 782 LEU A CA 1
ATOM 6374 C C . LEU A 1 782 ? 4.755 15.656 37.398 1.00 87.44 782 LEU A C 1
ATOM 6376 O O . LEU A 1 782 ? 5.302 16.258 36.479 1.00 87.44 782 LEU A O 1
ATOM 6380 N N . ASP A 1 783 ? 4.708 14.326 37.456 1.00 81.25 783 ASP A N 1
ATOM 6381 C CA . ASP A 1 783 ? 5.435 13.445 36.526 1.00 81.25 783 ASP A CA 1
ATOM 6382 C C . ASP A 1 783 ? 4.514 12.571 35.657 1.00 81.25 783 ASP A C 1
ATOM 6384 O O . ASP A 1 783 ? 4.949 12.029 34.637 1.00 81.25 783 ASP A O 1
ATOM 6388 N N . THR A 1 784 ? 3.236 12.427 36.024 1.00 83.19 784 THR A N 1
ATOM 6389 C CA . THR A 1 784 ? 2.265 11.606 35.279 1.00 83.19 784 THR A CA 1
ATOM 6390 C C . THR A 1 784 ? 1.047 12.403 34.810 1.00 83.19 784 THR A C 1
ATOM 6392 O O . THR A 1 784 ? 0.648 13.384 35.432 1.00 83.19 784 THR A O 1
ATOM 6395 N N . LEU A 1 785 ? 0.403 11.960 33.718 1.00 84.88 785 LEU A N 1
ATOM 6396 C CA . LEU A 1 785 ? -0.831 12.590 33.216 1.00 84.88 785 LEU A CA 1
ATOM 6397 C C . LEU A 1 785 ? -1.941 12.621 34.281 1.00 84.88 785 LEU A C 1
ATOM 6399 O O . LEU A 1 785 ? -2.703 13.582 34.340 1.00 84.88 785 LEU A O 1
ATOM 6403 N N . ASP A 1 786 ? -2.024 11.600 35.135 1.00 84.44 786 ASP A N 1
ATOM 6404 C CA . ASP A 1 786 ? -3.043 11.526 36.185 1.00 84.44 786 ASP A CA 1
ATOM 6405 C C . ASP A 1 786 ? -2.746 12.475 37.354 1.00 84.44 786 ASP A C 1
ATOM 6407 O O . ASP A 1 786 ? -3.666 13.114 37.871 1.00 84.44 786 ASP A O 1
ATOM 6411 N N . GLU A 1 787 ? -1.474 12.651 37.726 1.00 88.12 787 GLU A N 1
ATOM 6412 C CA . GLU A 1 787 ? -1.054 13.688 38.680 1.00 88.12 787 GLU A CA 1
ATOM 6413 C C . GLU A 1 787 ? -1.366 15.089 38.149 1.00 88.12 787 GLU A C 1
ATOM 6415 O O . GLU A 1 787 ? -1.946 15.901 38.871 1.00 88.12 787 GLU A O 1
ATOM 6420 N N . ILE A 1 788 ? -1.062 15.350 36.870 1.00 88.62 788 ILE A N 1
ATOM 6421 C CA . ILE A 1 788 ? -1.347 16.631 36.208 1.00 88.62 788 ILE A CA 1
ATOM 6422 C C . ILE A 1 788 ? -2.848 16.923 36.224 1.00 88.62 788 ILE A C 1
ATOM 6424 O O . ILE A 1 788 ? -3.264 17.998 36.655 1.00 88.62 788 ILE A O 1
ATOM 6428 N N . ARG A 1 789 ? -3.680 15.954 35.827 1.00 88.31 789 ARG A N 1
ATOM 6429 C CA . ARG A 1 789 ? -5.144 16.099 35.851 1.00 88.31 789 ARG A CA 1
ATOM 6430 C C . ARG A 1 789 ? -5.678 16.340 37.260 1.00 88.31 789 ARG A C 1
ATOM 6432 O O . ARG A 1 789 ? -6.585 17.148 37.434 1.00 88.31 789 ARG A O 1
ATOM 6439 N N . THR A 1 790 ? -5.139 15.647 38.260 1.00 89.12 790 THR A N 1
ATOM 6440 C CA . THR A 1 790 ? -5.588 15.787 39.653 1.00 89.12 790 THR A CA 1
ATOM 6441 C C . THR A 1 790 ? -5.231 17.164 40.208 1.00 89.12 790 THR A C 1
ATOM 6443 O O . THR A 1 790 ? -6.092 17.828 40.780 1.00 89.12 790 THR A O 1
ATOM 6446 N N . ALA A 1 791 ? -4.005 17.634 39.966 1.00 88.75 791 ALA A N 1
ATOM 6447 C CA . ALA A 1 791 ? -3.568 18.968 40.365 1.00 88.75 791 ALA A CA 1
ATOM 6448 C C . ALA A 1 791 ? -4.376 20.072 39.661 1.00 88.75 791 ALA A C 1
ATOM 6450 O O . ALA A 1 791 ? -4.806 21.027 40.308 1.00 88.75 791 ALA A O 1
ATOM 6451 N N . ALA A 1 792 ? -4.648 19.914 38.362 1.00 88.50 792 ALA A N 1
ATOM 6452 C CA . ALA A 1 792 ? -5.459 20.851 37.587 1.00 88.50 792 ALA A CA 1
ATOM 6453 C C . ALA A 1 792 ? -6.912 20.931 38.088 1.00 88.50 792 ALA A C 1
ATOM 6455 O O . ALA A 1 792 ? -7.480 22.016 38.133 1.00 88.50 792 ALA A O 1
ATOM 6456 N N . LYS A 1 793 ? -7.505 19.818 38.547 1.00 87.50 793 LYS A N 1
ATOM 6457 C CA . LYS A 1 793 ? -8.841 19.833 39.176 1.00 87.50 793 LYS A CA 1
ATOM 6458 C C . LYS A 1 793 ? -8.880 20.656 40.464 1.00 87.50 793 LYS A C 1
ATOM 6460 O O . LYS A 1 793 ? -9.902 21.256 40.770 1.00 87.50 793 LYS A O 1
ATOM 6465 N N . THR A 1 794 ? -7.788 20.665 41.227 1.00 88.88 794 THR A N 1
ATOM 6466 C CA . THR A 1 794 ? -7.687 21.427 42.483 1.00 88.88 794 THR A CA 1
ATOM 6467 C C . THR A 1 794 ? -7.233 22.874 42.291 1.00 88.88 794 THR A C 1
ATOM 6469 O O . THR A 1 794 ? -7.450 23.694 43.177 1.00 88.88 794 THR A O 1
ATOM 6472 N N . ASN A 1 795 ? -6.609 23.196 41.154 1.00 89.12 795 ASN A N 1
ATOM 6473 C CA . ASN A 1 795 ? -6.058 24.514 40.848 1.00 89.12 795 ASN A CA 1
ATOM 6474 C C . ASN A 1 795 ? -6.510 24.980 39.445 1.00 89.12 795 ASN A C 1
ATOM 6476 O O . ASN A 1 795 ? -5.860 24.643 38.450 1.00 89.12 795 ASN A O 1
ATOM 6480 N N . PRO A 1 796 ? -7.589 25.784 39.358 1.00 88.81 796 PRO A N 1
ATOM 6481 C CA . PRO A 1 796 ? -8.110 26.300 38.089 1.00 88.81 796 PRO A CA 1
ATOM 6482 C C . PRO A 1 796 ? -7.111 27.170 37.314 1.00 88.81 796 PRO A C 1
ATOM 6484 O O . PRO A 1 796 ? -7.115 27.163 36.085 1.00 88.81 796 PRO A O 1
ATOM 6487 N N . THR A 1 797 ? -6.229 27.892 38.013 1.00 90.19 797 THR A N 1
ATOM 6488 C CA . THR A 1 797 ? -5.182 28.711 37.384 1.00 90.19 797 THR A CA 1
ATOM 6489 C C . THR A 1 797 ? -4.200 27.827 36.619 1.00 90.19 797 THR A C 1
ATOM 6491 O O . THR A 1 797 ? -3.967 28.052 35.436 1.00 90.19 797 THR A O 1
ATOM 6494 N N . LEU A 1 798 ? -3.721 26.746 37.247 1.00 89.50 798 LEU A N 1
ATOM 6495 C CA . LEU A 1 798 ? -2.861 25.755 36.591 1.00 89.50 798 LEU A CA 1
ATOM 6496 C C . LEU A 1 798 ? -3.563 25.098 35.392 1.00 89.50 798 LEU A C 1
ATOM 6498 O O . LEU A 1 798 ? -2.931 24.847 34.370 1.00 89.50 798 LEU A O 1
ATOM 6502 N N . GLN A 1 799 ? -4.865 24.819 35.497 1.00 89.06 799 GLN A N 1
ATOM 6503 C CA . GLN A 1 799 ? -5.642 24.237 34.400 1.00 89.06 799 GLN A CA 1
ATOM 6504 C C . GLN A 1 799 ? -5.709 25.164 33.176 1.00 89.06 799 GLN A C 1
ATOM 6506 O O . GLN A 1 799 ? -5.502 24.703 32.052 1.00 89.06 799 GLN A O 1
ATOM 6511 N N . ASN A 1 800 ? -5.993 26.451 33.385 1.00 89.56 800 ASN A N 1
ATOM 6512 C CA . ASN A 1 800 ? -6.068 27.437 32.307 1.00 89.56 800 ASN A CA 1
ATOM 6513 C C . ASN A 1 800 ? -4.690 27.697 31.688 1.00 89.56 800 ASN A C 1
ATOM 6515 O O . ASN A 1 800 ? -4.563 27.667 30.464 1.00 89.56 800 ASN A O 1
ATOM 6519 N N . ASP A 1 801 ? -3.657 27.847 32.517 1.00 90.50 801 ASP A N 1
ATOM 6520 C CA . ASP A 1 801 ? -2.280 28.046 32.058 1.00 90.50 801 ASP A CA 1
ATOM 6521 C C . ASP A 1 801 ? -1.782 26.854 31.223 1.00 90.50 801 ASP A C 1
ATOM 6523 O O . ASP A 1 801 ? -1.154 27.040 30.179 1.00 90.50 801 ASP A O 1
ATOM 6527 N N . LEU A 1 802 ? -2.118 25.619 31.622 1.00 89.31 802 LEU A N 1
ATOM 6528 C CA . LEU A 1 802 ? -1.762 24.418 30.862 1.00 89.31 802 LEU A CA 1
ATOM 6529 C C . LEU A 1 802 ? -2.468 24.344 29.501 1.00 89.31 802 LEU A C 1
ATOM 6531 O O . LEU A 1 802 ? -1.877 23.850 28.543 1.00 89.31 802 LEU A O 1
ATOM 6535 N N . ARG A 1 803 ? -3.707 24.837 29.394 1.00 88.50 803 ARG A N 1
ATOM 6536 C CA . ARG A 1 803 ? -4.435 24.900 28.116 1.00 88.50 803 ARG A CA 1
ATOM 6537 C C . ARG A 1 803 ? -3.868 25.976 27.196 1.00 88.50 803 ARG A C 1
ATOM 6539 O O . ARG A 1 803 ? -3.679 25.727 26.009 1.00 88.50 803 ARG A O 1
ATOM 6546 N N . GLU A 1 804 ? -3.568 27.155 27.731 1.00 90.12 804 GLU A N 1
ATOM 6547 C CA . GLU A 1 804 ? -3.041 28.258 26.926 1.00 90.12 804 GLU A CA 1
ATOM 6548 C C . GLU A 1 804 ? -1.591 28.008 26.481 1.00 90.12 804 GLU A C 1
ATOM 6550 O O . GLU A 1 804 ? -1.260 28.285 25.329 1.00 90.12 804 GLU A O 1
ATOM 6555 N N . CYS A 1 805 ? -0.740 27.385 27.309 1.00 89.06 805 CYS A N 1
ATOM 6556 C CA . CYS A 1 805 ? 0.675 27.190 26.960 1.00 89.06 805 CYS A CA 1
ATOM 6557 C C . CYS A 1 805 ? 0.933 26.246 25.769 1.00 89.06 805 CYS A C 1
ATOM 6559 O O . CYS A 1 805 ? 2.022 26.272 25.190 1.00 89.06 805 CYS A O 1
ATOM 6561 N N . ILE A 1 806 ? -0.041 25.416 25.380 1.00 88.94 806 ILE A N 1
ATOM 6562 C CA . ILE A 1 806 ? 0.054 24.525 24.209 1.00 88.94 806 ILE A CA 1
ATOM 6563 C C . ILE A 1 806 ? -0.674 25.069 22.973 1.00 88.94 806 ILE A C 1
ATOM 6565 O O . ILE A 1 806 ? -0.497 24.542 21.873 1.00 88.94 806 ILE A O 1
ATOM 6569 N N . LYS A 1 807 ? -1.462 26.139 23.114 1.00 88.88 807 LYS A N 1
ATOM 6570 C CA . LYS A 1 807 ? -2.334 26.668 22.056 1.00 88.88 807 LYS A CA 1
ATOM 6571 C C . LYS A 1 807 ? -1.553 27.154 20.842 1.00 88.88 807 LYS A C 1
ATOM 6573 O O . LYS A 1 807 ? -1.907 26.855 19.703 1.00 88.88 807 LYS A O 1
ATOM 6578 N N . ARG A 1 808 ? -0.424 27.827 21.078 1.00 83.81 808 ARG A N 1
ATOM 6579 C CA . ARG A 1 808 ? 0.498 28.252 20.017 1.00 83.81 808 ARG A CA 1
ATOM 6580 C C . ARG A 1 808 ? 1.064 27.065 19.235 1.00 83.81 808 ARG A C 1
ATOM 6582 O O . ARG A 1 808 ? 1.228 27.146 18.019 1.00 83.81 808 ARG A O 1
ATOM 6589 N N . VAL A 1 809 ? 1.343 25.953 19.920 1.00 83.81 809 VAL A N 1
ATOM 6590 C CA . VAL A 1 809 ? 1.803 24.710 19.285 1.00 83.81 809 VAL A CA 1
ATOM 6591 C C . VAL A 1 809 ? 0.697 24.102 18.422 1.00 83.81 809 VAL A C 1
ATOM 6593 O O . VAL A 1 809 ? 0.981 23.694 17.298 1.00 83.81 809 VAL A O 1
ATOM 6596 N N . GLN A 1 810 ? -0.552 24.081 18.898 1.00 88.25 810 GLN A N 1
ATOM 6597 C CA . GLN A 1 810 ? -1.699 23.613 18.108 1.00 88.25 810 GLN A CA 1
ATOM 6598 C C . GLN A 1 810 ? -1.869 24.445 16.831 1.00 88.25 810 GLN A C 1
ATOM 6600 O O . GLN A 1 810 ? -1.818 23.879 15.743 1.00 88.25 810 GLN A O 1
ATOM 6605 N N . GLN A 1 811 ? -1.914 25.776 16.945 1.00 85.88 811 GLN A N 1
ATOM 6606 C CA . GLN A 1 811 ? -2.037 26.690 15.799 1.00 85.88 811 GLN A CA 1
ATOM 6607 C C . GLN A 1 811 ? -0.898 26.525 14.781 1.00 85.88 811 GLN A C 1
ATOM 6609 O O . GLN A 1 811 ? -1.119 26.557 13.569 1.00 85.88 811 GLN A O 1
ATOM 6614 N N . LEU A 1 812 ? 0.337 26.315 15.257 1.00 81.44 812 LEU A N 1
ATOM 6615 C CA . LEU A 1 812 ? 1.484 26.040 14.390 1.00 81.44 812 LEU A CA 1
ATOM 6616 C C . LEU A 1 812 ? 1.286 24.747 13.587 1.00 81.44 812 LEU A C 1
ATOM 6618 O O . LEU A 1 812 ? 1.585 24.709 12.392 1.00 81.44 812 LEU A O 1
ATOM 6622 N N . LEU A 1 813 ? 0.829 23.676 14.238 1.00 85.19 813 LEU A N 1
ATOM 6623 C CA . LEU A 1 813 ? 0.611 22.386 13.586 1.00 85.19 813 LEU A CA 1
ATOM 6624 C C . LEU A 1 813 ? -0.598 22.412 12.646 1.00 85.19 813 LEU A C 1
ATOM 6626 O O . LEU A 1 813 ? -0.521 21.827 11.564 1.00 85.19 813 LEU A O 1
ATOM 6630 N N . GLU A 1 814 ? -1.663 23.123 13.007 1.00 87.81 814 GLU A N 1
ATOM 6631 C CA . GLU A 1 814 ? -2.837 23.370 12.164 1.00 87.81 814 GLU A CA 1
ATOM 6632 C C . GLU A 1 814 ? -2.434 24.100 10.882 1.00 87.81 814 GLU A C 1
ATOM 6634 O O . GLU A 1 814 ? -2.576 23.546 9.794 1.00 87.81 814 GLU A O 1
ATOM 6639 N N . GLY A 1 815 ? -1.773 25.258 10.994 1.00 78.62 815 GLY A N 1
ATOM 6640 C CA . GLY A 1 815 ? -1.350 26.040 9.829 1.00 78.62 815 GLY A CA 1
ATOM 6641 C C . GLY A 1 815 ? -0.337 25.326 8.922 1.00 78.62 815 GLY A C 1
ATOM 6642 O O . GLY A 1 815 ? -0.227 25.649 7.738 1.00 78.62 815 GLY A O 1
ATOM 6643 N N . ARG A 1 816 ? 0.414 24.342 9.439 1.00 81.94 816 ARG A N 1
ATOM 6644 C CA . ARG A 1 816 ? 1.248 23.444 8.616 1.00 81.94 816 ARG A CA 1
ATOM 6645 C C . ARG A 1 816 ? 0.427 22.345 7.947 1.00 81.94 816 ARG A C 1
ATOM 6647 O O . ARG A 1 816 ? 0.726 21.984 6.812 1.00 81.94 816 ARG A O 1
ATOM 6654 N N . THR A 1 817 ? -0.569 21.810 8.642 1.00 86.12 817 THR A N 1
ATOM 6655 C CA . THR A 1 817 ? -1.425 20.722 8.157 1.00 86.12 817 THR A CA 1
ATOM 6656 C C . THR A 1 817 ? -2.373 21.201 7.065 1.00 86.12 817 THR A C 1
ATOM 6658 O O . THR A 1 817 ? -2.531 20.504 6.071 1.00 86.12 817 THR A O 1
ATOM 6661 N N . GLU A 1 818 ? -2.911 22.414 7.174 1.00 87.81 818 GLU A N 1
ATOM 6662 C CA . GLU A 1 818 ? -3.799 23.015 6.165 1.00 87.81 818 GLU A CA 1
ATOM 6663 C C . GLU A 1 818 ? -3.110 23.284 4.818 1.00 87.81 818 GLU A C 1
ATOM 6665 O O . GLU A 1 818 ? -3.763 23.384 3.781 1.00 87.81 818 GLU A O 1
ATOM 6670 N N . ARG A 1 819 ? -1.772 23.351 4.800 1.00 82.62 819 ARG A N 1
ATOM 6671 C CA . ARG A 1 819 ? -0.977 23.445 3.560 1.00 82.62 819 ARG A CA 1
ATOM 6672 C C . ARG A 1 819 ? -0.820 22.100 2.852 1.00 82.62 819 ARG A C 1
ATOM 6674 O O . ARG A 1 819 ? -0.341 22.060 1.720 1.00 82.62 819 ARG A O 1
ATOM 6681 N N . LEU A 1 820 ? -1.153 20.995 3.519 1.00 83.94 820 LEU A N 1
ATOM 6682 C CA . LEU A 1 820 ? -1.095 19.660 2.938 1.00 83.94 820 LEU A CA 1
ATOM 6683 C C . LEU A 1 820 ? -2.332 19.414 2.076 1.00 83.94 820 LEU A C 1
ATOM 6685 O O . LEU A 1 820 ? -3.425 19.909 2.346 1.00 83.94 820 LEU A O 1
ATOM 6689 N N . VAL A 1 821 ? -2.150 18.606 1.037 1.00 84.38 821 VAL A N 1
ATOM 6690 C CA . VAL A 1 821 ? -3.166 18.364 0.017 1.00 84.38 821 VAL A CA 1
ATOM 6691 C C . VAL A 1 821 ? -3.246 16.868 -0.278 1.00 84.38 821 VAL A C 1
ATOM 6693 O O . VAL A 1 821 ? -2.219 16.215 -0.474 1.00 84.38 821 VAL A O 1
ATOM 6696 N N . LEU A 1 822 ? -4.463 16.328 -0.354 1.00 84.06 822 LEU A N 1
ATOM 6697 C CA . LEU A 1 822 ? -4.753 14.978 -0.838 1.00 84.06 822 LEU A CA 1
ATOM 6698 C C . LEU A 1 822 ? -5.450 15.085 -2.199 1.00 84.06 822 LEU A C 1
ATOM 6700 O O . LEU A 1 822 ? -6.560 15.589 -2.280 1.00 84.06 822 LEU A O 1
ATOM 6704 N N . HIS A 1 823 ? -4.819 14.610 -3.279 1.00 80.31 823 HIS A N 1
ATOM 6705 C CA . HIS A 1 823 ? -5.410 14.617 -4.632 1.00 80.31 823 HIS A CA 1
ATOM 6706 C C . HIS A 1 823 ? -6.007 15.977 -5.066 1.00 80.31 823 HIS A C 1
ATOM 6708 O O . HIS A 1 823 ? -7.061 16.027 -5.687 1.00 80.31 823 HIS A O 1
ATOM 6714 N N . ASN A 1 824 ? -5.292 17.069 -4.772 1.00 76.12 824 ASN A N 1
ATOM 6715 C CA . ASN A 1 824 ? -5.674 18.471 -5.018 1.00 76.12 824 ASN A CA 1
ATOM 6716 C C . ASN A 1 824 ? -6.731 19.067 -4.061 1.00 76.12 824 ASN A C 1
ATOM 6718 O O . ASN A 1 824 ? -7.013 20.256 -4.168 1.00 76.12 824 ASN A O 1
ATOM 6722 N N . GLU A 1 825 ? -7.228 18.310 -3.079 1.00 83.75 825 GLU A N 1
ATOM 6723 C CA . GLU A 1 825 ? -8.066 18.824 -1.987 1.00 83.75 825 GLU A CA 1
ATOM 6724 C C . GLU A 1 825 ? -7.224 19.185 -0.751 1.00 83.75 825 GLU A C 1
ATOM 6726 O O . GLU A 1 825 ? -6.491 18.325 -0.247 1.00 83.75 825 GLU A O 1
ATOM 6731 N N . PRO A 1 826 ? -7.305 20.421 -0.222 1.00 87.81 826 PRO A N 1
ATOM 6732 C CA . PRO A 1 826 ? -6.585 20.794 0.991 1.00 87.81 826 PRO A CA 1
ATOM 6733 C C . PRO A 1 826 ? -7.161 20.075 2.214 1.00 87.81 826 PRO A C 1
ATOM 6735 O O . PRO A 1 826 ? -8.379 19.869 2.310 1.00 87.81 826 PRO A O 1
ATOM 6738 N N . ILE A 1 827 ? -6.281 19.715 3.148 1.00 92.62 827 ILE A N 1
ATOM 6739 C CA . ILE A 1 827 ? -6.671 19.186 4.457 1.00 92.62 827 ILE A CA 1
ATOM 6740 C C . ILE A 1 827 ? -7.262 20.323 5.294 1.00 92.62 827 ILE A C 1
ATOM 6742 O O . ILE A 1 827 ? -6.724 21.425 5.313 1.00 92.62 827 ILE A O 1
ATOM 6746 N N . GLN A 1 828 ? -8.361 20.053 5.996 1.00 93.62 828 GLN A N 1
ATOM 6747 C CA . GLN A 1 828 ? -9.020 21.026 6.862 1.00 93.62 828 GLN A CA 1
ATOM 6748 C C . GLN A 1 828 ? -8.758 20.704 8.334 1.00 93.62 828 GLN A C 1
ATOM 6750 O O . GLN A 1 828 ? -8.899 19.554 8.755 1.00 93.62 828 GLN A O 1
ATOM 6755 N N . CYS A 1 829 ? -8.406 21.708 9.132 1.00 93.19 829 CYS A N 1
ATOM 6756 C CA . CYS A 1 829 ? -8.306 21.541 10.576 1.00 93.19 829 CYS A CA 1
ATOM 6757 C C . CYS A 1 829 ? -9.635 21.849 11.279 1.00 93.19 829 CYS A C 1
ATOM 6759 O O . CYS A 1 829 ? -10.438 22.651 10.801 1.00 93.19 829 CYS A O 1
ATOM 6761 N N . TYR A 1 830 ? -9.892 21.172 12.402 1.00 92.25 830 TYR A N 1
ATOM 6762 C CA . TYR A 1 830 ? -11.068 21.414 13.240 1.00 92.25 830 TYR A CA 1
ATOM 6763 C C . TYR A 1 830 ? -10.729 21.338 14.732 1.00 92.25 830 TYR A C 1
ATOM 6765 O O . TYR A 1 830 ? -9.821 20.615 15.157 1.00 92.25 830 TYR A O 1
ATOM 6773 N N . ASN A 1 831 ? -11.504 22.065 15.535 1.00 89.81 831 ASN A N 1
ATOM 6774 C CA . ASN A 1 831 ? -11.328 22.101 16.982 1.00 89.81 831 ASN A CA 1
ATOM 6775 C C . ASN A 1 831 ? -11.861 20.814 17.639 1.00 89.81 831 ASN A C 1
ATOM 6777 O O . ASN A 1 831 ? -12.962 20.376 17.293 1.00 89.81 831 ASN A O 1
ATOM 6781 N N . PRO A 1 832 ? -11.133 20.222 18.606 1.00 90.56 832 PRO A N 1
ATOM 6782 C CA . PRO A 1 832 ? -11.647 19.111 19.405 1.00 90.56 832 PRO A CA 1
ATOM 6783 C C . PRO A 1 832 ? -12.952 19.490 20.116 1.00 90.56 832 PRO A C 1
ATOM 6785 O O . PRO A 1 832 ? -13.084 20.617 20.593 1.00 90.56 832 PRO A O 1
ATOM 6788 N N . ALA A 1 833 ? -13.889 18.545 20.246 1.00 90.94 833 ALA A N 1
ATOM 6789 C CA . ALA A 1 833 ? -15.145 18.792 20.963 1.00 90.94 833 ALA A CA 1
ATOM 6790 C C . ALA A 1 833 ? -14.879 19.123 22.445 1.00 90.94 833 ALA A C 1
ATOM 6792 O O . ALA A 1 833 ? -14.048 18.477 23.080 1.00 90.94 833 ALA A O 1
ATOM 6793 N N . ASP A 1 834 ? -15.561 20.099 23.035 1.00 88.12 834 ASP A N 1
ATOM 6794 C CA . ASP A 1 834 ? -15.450 20.351 24.479 1.00 88.12 834 ASP A CA 1
ATOM 6795 C C . ASP A 1 834 ? -16.327 19.390 25.305 1.00 88.12 834 ASP A C 1
ATOM 6797 O O . ASP A 1 834 ? -17.141 18.637 24.770 1.00 88.12 834 ASP A O 1
ATOM 6801 N N . GLU A 1 835 ? -16.114 19.358 26.625 1.00 86.38 835 GLU A N 1
ATOM 6802 C CA . GLU A 1 835 ? -16.859 18.464 27.527 1.00 86.38 835 GLU A CA 1
ATOM 6803 C C . GLU A 1 835 ? -18.358 18.792 27.550 1.00 86.38 835 GLU A C 1
ATOM 6805 O O . GLU A 1 835 ? -19.174 17.876 27.543 1.00 86.38 835 GLU A O 1
ATOM 6810 N N . THR A 1 836 ? -18.725 20.075 27.473 1.00 88.50 836 THR A N 1
ATOM 6811 C CA . THR A 1 836 ? -20.124 20.526 27.421 1.00 88.50 836 THR A CA 1
ATOM 6812 C C . THR A 1 836 ? -20.858 19.995 26.192 1.00 88.50 836 THR A C 1
ATOM 6814 O O . THR A 1 836 ? -21.937 19.423 26.316 1.00 88.50 836 THR A O 1
ATOM 6817 N N . THR A 1 837 ? -20.233 20.080 25.017 1.00 91.06 837 THR A N 1
ATOM 6818 C CA . THR A 1 837 ? -20.773 19.560 23.757 1.00 91.06 837 THR A CA 1
ATOM 6819 C C . THR A 1 837 ? -20.898 18.039 23.816 1.00 91.06 837 THR A C 1
ATOM 6821 O O . THR A 1 837 ? -21.855 17.474 23.297 1.00 91.06 837 THR A O 1
ATOM 6824 N N . ILE A 1 838 ? -19.947 17.350 24.456 1.00 91.94 838 ILE A N 1
ATOM 6825 C CA . ILE A 1 838 ? -19.989 15.890 24.622 1.00 91.94 838 ILE A CA 1
ATOM 6826 C C . ILE A 1 838 ? -21.141 15.470 25.542 1.00 91.94 838 ILE A C 1
ATOM 6828 O O . ILE A 1 838 ? -21.838 14.506 25.225 1.00 91.94 838 ILE A O 1
ATOM 6832 N N . ASP A 1 839 ? -21.358 16.177 26.651 1.00 90.81 839 ASP A N 1
ATOM 6833 C CA . ASP A 1 839 ? -22.452 15.889 27.583 1.00 90.81 839 ASP A CA 1
ATOM 6834 C C . ASP A 1 839 ? -23.819 16.136 26.926 1.00 90.81 839 ASP A C 1
ATOM 6836 O O . ASP A 1 839 ? -24.710 15.286 26.997 1.00 90.81 839 ASP A O 1
ATOM 6840 N N . GLU A 1 840 ? -23.972 17.246 26.197 1.00 90.69 840 GLU A N 1
ATOM 6841 C CA . GLU A 1 840 ? -25.162 17.521 25.382 1.00 90.69 840 GLU A CA 1
ATOM 6842 C C . GLU A 1 840 ? -25.382 16.445 24.313 1.00 90.69 840 GLU A C 1
ATOM 6844 O O . GLU A 1 840 ? -26.501 15.955 24.131 1.00 90.69 840 GLU A O 1
ATOM 6849 N N . PHE A 1 841 ? -24.306 16.011 23.651 1.00 92.81 841 PHE A N 1
ATOM 6850 C CA . PHE A 1 841 ? -24.360 14.942 22.664 1.00 92.81 841 PHE A CA 1
ATOM 6851 C C . PHE A 1 841 ? -24.777 13.606 23.296 1.00 92.81 841 PHE A C 1
ATOM 6853 O O . PHE A 1 841 ? -25.552 12.850 22.709 1.00 92.81 841 PHE A O 1
ATOM 6860 N N . PHE A 1 842 ? -24.318 13.311 24.511 1.00 92.75 842 PHE A N 1
ATOM 6861 C CA . PHE A 1 842 ? -24.681 12.093 25.228 1.00 92.75 842 PHE A CA 1
ATOM 6862 C C . PHE A 1 842 ? -26.161 12.072 25.634 1.00 92.75 842 PHE A C 1
ATOM 6864 O O . PHE A 1 842 ? -26.795 11.021 25.545 1.00 92.75 842 PHE A O 1
ATOM 6871 N N . ASN A 1 843 ? -26.735 13.217 26.016 1.00 92.44 843 ASN A N 1
ATOM 6872 C CA . ASN A 1 843 ? -28.097 13.309 26.554 1.00 92.44 843 ASN A CA 1
ATOM 6873 C C . ASN A 1 843 ? -29.191 12.744 25.632 1.00 92.44 843 ASN A C 1
ATOM 6875 O O . ASN A 1 843 ? -30.245 12.341 26.124 1.00 92.44 843 ASN A O 1
ATOM 6879 N N . ILE A 1 844 ? -28.955 12.636 24.319 1.00 91.50 844 ILE A N 1
ATOM 6880 C CA . ILE A 1 844 ? -29.931 12.045 23.391 1.00 91.50 844 ILE A CA 1
ATOM 6881 C C . ILE A 1 844 ? -30.261 10.584 23.721 1.00 91.50 844 ILE A C 1
ATOM 6883 O O . ILE A 1 844 ? -31.378 10.132 23.476 1.00 91.50 844 ILE A O 1
ATOM 6887 N N . ILE A 1 845 ? -29.324 9.836 24.316 1.00 90.75 845 ILE A N 1
ATOM 6888 C CA . ILE A 1 845 ? -29.559 8.427 24.652 1.00 90.75 845 ILE A CA 1
ATOM 6889 C C . ILE A 1 845 ? -30.575 8.255 25.783 1.00 90.75 845 ILE A C 1
ATOM 6891 O O . ILE A 1 845 ? -31.170 7.186 25.924 1.00 90.75 845 ILE A O 1
ATOM 6895 N N . LEU A 1 846 ? -30.830 9.315 26.555 1.00 90.00 846 LEU A N 1
ATOM 6896 C CA . LEU A 1 846 ? -31.838 9.319 27.613 1.00 90.00 846 LEU A CA 1
ATOM 6897 C C . LEU A 1 846 ? -33.264 9.164 27.056 1.00 90.00 846 LEU A C 1
ATOM 6899 O O . LEU A 1 846 ? -34.164 8.797 27.808 1.00 90.00 846 LEU A O 1
ATOM 6903 N N . LEU A 1 847 ? -33.464 9.365 25.742 1.00 88.62 847 LEU A N 1
ATOM 6904 C CA . LEU A 1 847 ? -34.698 8.997 25.034 1.00 88.62 847 LEU A CA 1
ATOM 6905 C C . LEU A 1 847 ? -34.963 7.484 25.061 1.00 88.62 847 LEU A C 1
ATOM 6907 O O . LEU A 1 847 ? -36.115 7.062 25.004 1.00 88.62 847 LEU A O 1
ATOM 6911 N N . ILE A 1 848 ? -33.906 6.670 25.138 1.00 89.69 848 ILE A N 1
ATOM 6912 C CA . ILE A 1 848 ? -33.993 5.207 25.199 1.00 89.69 848 ILE A CA 1
ATOM 6913 C C . ILE A 1 848 ? -34.041 4.744 26.655 1.00 89.69 848 ILE A C 1
ATOM 6915 O O . ILE A 1 848 ? -34.901 3.947 27.021 1.00 89.69 848 ILE A O 1
ATOM 6919 N N . ASP A 1 849 ? -33.106 5.215 27.483 1.00 88.44 849 ASP A N 1
ATOM 6920 C CA . ASP A 1 849 ? -33.009 4.818 28.888 1.00 88.44 849 ASP A CA 1
ATOM 6921 C C . ASP A 1 849 ? -32.512 5.988 29.747 1.00 88.44 849 ASP A C 1
ATOM 6923 O O . ASP A 1 849 ? -31.341 6.372 29.708 1.00 88.44 849 ASP A O 1
ATOM 6927 N N . GLN A 1 850 ? -33.416 6.536 30.561 1.00 87.69 850 GLN A N 1
ATOM 6928 C CA . GLN A 1 850 ? -33.164 7.696 31.423 1.00 87.69 850 GLN A CA 1
ATOM 6929 C C . GLN A 1 850 ? -32.164 7.415 32.555 1.00 87.69 850 GLN A C 1
ATOM 6931 O O . GLN A 1 850 ? -31.689 8.343 33.205 1.00 87.69 850 GLN A O 1
ATOM 6936 N N . THR A 1 851 ? -31.843 6.146 32.830 1.00 86.94 851 THR A N 1
ATOM 6937 C CA . THR A 1 851 ? -30.948 5.766 33.930 1.00 86.94 851 THR A CA 1
ATOM 6938 C C . THR A 1 851 ? -29.479 5.701 33.516 1.00 86.94 851 THR A C 1
ATOM 6940 O O . THR A 1 851 ? -28.630 5.356 34.344 1.00 86.94 851 THR A O 1
ATOM 6943 N N . LEU A 1 852 ? -29.159 5.952 32.243 1.00 87.19 852 LEU A N 1
ATOM 6944 C CA . LEU A 1 852 ? -27.796 5.878 31.726 1.00 87.19 852 LEU A CA 1
ATOM 6945 C C . LEU A 1 852 ? -26.958 7.086 32.149 1.00 87.19 852 LEU A C 1
ATOM 6947 O O . LEU A 1 852 ? -27.404 8.229 32.124 1.00 87.19 852 LEU A O 1
ATOM 6951 N N . LYS A 1 853 ? -25.697 6.817 32.494 1.00 85.56 853 LYS A N 1
ATOM 6952 C CA . LYS A 1 853 ? -24.679 7.834 32.767 1.00 85.56 853 LYS A CA 1
ATOM 6953 C C . LYS A 1 853 ? -23.480 7.605 31.864 1.00 85.56 853 LYS A C 1
ATOM 6955 O O . LYS A 1 853 ? -23.131 6.460 31.582 1.00 85.56 853 LYS A O 1
ATOM 6960 N N . ILE A 1 854 ? -22.796 8.683 31.490 1.00 81.19 854 ILE A N 1
ATOM 6961 C CA . ILE A 1 854 ? -21.621 8.636 30.606 1.00 81.19 854 ILE A CA 1
ATOM 6962 C C . ILE A 1 854 ? -20.473 7.770 31.163 1.00 81.19 854 ILE A C 1
ATOM 6964 O O . ILE A 1 854 ? -19.689 7.202 30.407 1.00 81.19 854 ILE A O 1
ATOM 6968 N N . SER A 1 855 ? -20.402 7.600 32.489 1.00 79.94 855 SER A N 1
ATOM 6969 C CA . SER A 1 855 ? -19.421 6.748 33.174 1.00 79.94 855 SER A CA 1
ATOM 6970 C C . SER A 1 855 ? -19.817 5.265 33.271 1.00 79.94 855 SER A C 1
ATOM 6972 O O . SER A 1 855 ? -18.968 4.423 33.561 1.00 79.94 855 SER A O 1
ATOM 6974 N N . GLU A 1 856 ? -21.080 4.911 33.015 1.00 81.75 856 GLU A N 1
ATOM 6975 C CA . GLU A 1 856 ? -21.644 3.566 33.210 1.00 81.75 856 GLU A CA 1
ATOM 6976 C C . GLU A 1 856 ? -21.618 2.729 31.917 1.00 81.75 856 GLU A C 1
ATOM 6978 O O . GLU A 1 856 ? -22.648 2.274 31.432 1.00 81.75 856 GLU A O 1
ATOM 6983 N N . THR A 1 857 ? -20.436 2.507 31.335 1.00 78.19 857 THR A N 1
ATOM 6984 C CA . THR A 1 857 ? -20.300 1.909 29.986 1.00 78.19 857 THR A CA 1
ATOM 6985 C C . THR A 1 857 ? -19.827 0.449 29.955 1.00 78.19 857 THR A C 1
ATOM 6987 O O . THR A 1 857 ? -19.570 -0.106 28.883 1.00 78.19 857 THR A O 1
ATOM 6990 N N . THR A 1 858 ? -19.703 -0.209 31.113 1.00 82.69 858 THR A N 1
ATOM 6991 C CA . THR A 1 858 ? -19.252 -1.608 31.185 1.00 82.69 858 THR A CA 1
ATOM 6992 C C . THR A 1 858 ? -20.363 -2.584 30.805 1.00 82.69 858 THR A C 1
ATOM 6994 O O . THR A 1 858 ? -21.530 -2.381 31.135 1.00 82.69 858 THR A O 1
ATOM 6997 N N . SER A 1 859 ? -19.995 -3.695 30.156 1.00 78.44 859 SER A N 1
ATOM 6998 C CA . SER A 1 859 ? -20.956 -4.716 29.704 1.00 78.44 859 SER A CA 1
ATOM 6999 C C . SER A 1 859 ? -21.868 -5.217 30.832 1.00 78.44 859 SER A C 1
ATOM 7001 O O . SER A 1 859 ? -23.066 -5.392 30.622 1.00 78.44 859 SER A O 1
ATOM 7003 N N . ASP A 1 860 ? -21.327 -5.396 32.039 1.00 81.31 860 ASP A N 1
ATOM 7004 C CA . ASP A 1 860 ? -22.092 -5.865 33.200 1.00 81.31 860 ASP A CA 1
ATOM 7005 C C . ASP A 1 860 ? -23.173 -4.867 33.625 1.00 81.31 860 ASP A C 1
ATOM 7007 O O . ASP A 1 860 ? -24.271 -5.271 34.005 1.00 81.31 860 ASP A O 1
ATOM 7011 N N . ILE A 1 861 ? -22.886 -3.564 33.556 1.00 85.38 861 ILE A N 1
ATOM 7012 C CA . ILE A 1 861 ? -23.859 -2.521 33.894 1.00 85.38 861 ILE A CA 1
ATOM 7013 C C . ILE A 1 861 ? -24.900 -2.409 32.782 1.00 85.38 861 ILE A C 1
ATOM 7015 O O . ILE A 1 861 ? -26.096 -2.439 33.068 1.00 85.38 861 ILE A O 1
ATOM 7019 N N . LEU A 1 862 ? -24.465 -2.361 31.521 1.00 86.81 862 LEU A N 1
ATOM 7020 C CA . LEU A 1 862 ? -25.362 -2.225 30.372 1.00 86.81 862 LEU A CA 1
ATOM 7021 C C . LEU A 1 862 ? -26.305 -3.416 30.208 1.00 86.81 862 LEU A C 1
ATOM 7023 O O . LEU A 1 862 ? -27.442 -3.232 29.781 1.00 86.81 862 LEU A O 1
ATOM 7027 N N . SER A 1 863 ? -25.881 -4.621 30.602 1.00 85.69 863 SER A N 1
ATOM 7028 C CA . SER A 1 863 ? -26.739 -5.814 30.588 1.00 85.69 863 SER A CA 1
ATOM 7029 C C . SER A 1 863 ? -27.962 -5.697 31.508 1.00 85.69 863 SER A C 1
ATOM 7031 O O . SER A 1 863 ? -28.981 -6.338 31.261 1.00 85.69 863 SER A O 1
ATOM 7033 N N . LYS A 1 864 ? -27.888 -4.848 32.543 1.00 88.50 864 LYS A N 1
ATOM 7034 C CA . LYS A 1 864 ? -28.972 -4.612 33.510 1.00 88.50 864 LYS A CA 1
ATOM 7035 C C . LYS A 1 864 ? -29.952 -3.523 33.057 1.00 88.50 864 LYS A C 1
ATOM 7037 O O . LYS A 1 864 ? -30.997 -3.361 33.680 1.00 88.50 864 LYS A O 1
ATOM 7042 N N . LYS A 1 865 ? -29.624 -2.773 32.000 1.00 89.06 865 LYS A N 1
ATOM 7043 C CA . LYS A 1 865 ? -30.423 -1.658 31.468 1.00 89.06 865 LYS A CA 1
ATOM 7044 C C . LYS A 1 865 ? -31.450 -2.196 30.467 1.00 89.06 865 LYS A C 1
ATOM 7046 O O . LYS A 1 865 ? -31.153 -2.382 29.288 1.00 89.06 865 LYS A O 1
ATOM 7051 N N . THR A 1 866 ? -32.646 -2.529 30.947 1.00 90.44 866 THR A N 1
ATOM 7052 C CA . THR A 1 866 ? -33.661 -3.282 30.187 1.00 90.44 866 THR A CA 1
ATOM 7053 C C . THR A 1 866 ? -34.117 -2.576 28.909 1.00 90.44 866 THR A C 1
ATOM 7055 O O . THR A 1 866 ? -34.194 -3.222 27.863 1.00 90.44 866 THR A O 1
ATOM 7058 N N . HIS A 1 867 ? -34.372 -1.266 28.963 1.00 90.56 867 HIS A N 1
ATOM 7059 C CA . HIS A 1 867 ? -34.821 -0.489 27.804 1.00 90.56 867 HIS A CA 1
ATOM 7060 C C . HIS A 1 867 ? -33.736 -0.393 26.728 1.00 90.56 867 HIS A C 1
ATOM 7062 O O . HIS A 1 867 ? -34.012 -0.639 25.552 1.00 90.56 867 HIS A O 1
ATOM 7068 N N . LEU A 1 868 ? -32.484 -0.154 27.134 1.00 91.56 868 LEU A N 1
ATOM 7069 C CA . LEU A 1 868 ? -31.341 -0.187 26.224 1.00 91.56 868 LEU A CA 1
ATOM 7070 C C . LEU A 1 868 ? -31.190 -1.563 25.558 1.00 91.56 868 LEU A C 1
ATOM 7072 O O . LEU A 1 868 ? -31.056 -1.644 24.339 1.00 91.56 868 LEU A O 1
ATOM 7076 N N . GLN A 1 869 ? -31.254 -2.654 26.329 1.00 92.19 869 GLN A N 1
ATOM 7077 C CA . GLN A 1 869 ? -31.143 -4.008 25.775 1.00 92.19 869 GLN A CA 1
ATOM 7078 C C . GLN A 1 869 ? -32.278 -4.327 24.794 1.00 92.19 869 GLN A C 1
ATOM 7080 O O . GLN A 1 869 ? -32.044 -4.980 23.776 1.00 92.19 869 GLN A O 1
ATOM 7085 N N . GLN A 1 870 ? -33.496 -3.847 25.057 1.00 92.31 870 GLN A N 1
ATOM 7086 C CA . GLN A 1 870 ? -34.618 -4.013 24.136 1.00 92.31 870 GLN A CA 1
ATOM 7087 C C . GLN A 1 870 ? -34.396 -3.250 22.826 1.00 92.31 870 GLN A C 1
ATOM 7089 O O . GLN A 1 870 ? -34.632 -3.804 21.749 1.00 92.31 870 GLN A O 1
ATOM 7094 N N . PHE A 1 871 ? -33.891 -2.015 22.897 1.00 93.56 871 PHE A N 1
ATOM 7095 C CA . PHE A 1 871 ? -33.522 -1.250 21.707 1.00 93.56 871 PHE A CA 1
ATOM 7096 C C . PHE A 1 871 ? -32.430 -1.963 20.903 1.00 93.56 871 PHE A C 1
ATOM 7098 O O . PHE A 1 871 ? -32.598 -2.199 19.710 1.00 93.56 871 PHE A O 1
ATOM 7105 N N . MET A 1 872 ? -31.357 -2.411 21.560 1.00 93.06 872 MET A N 1
ATOM 7106 C CA . MET A 1 872 ? -30.259 -3.112 20.890 1.00 93.06 872 MET A CA 1
ATOM 7107 C C . MET A 1 872 ? -30.696 -4.415 20.208 1.00 93.06 872 MET A C 1
ATOM 7109 O O . MET A 1 872 ? -30.122 -4.772 19.186 1.00 93.06 872 MET A O 1
ATOM 7113 N N . LYS A 1 873 ? -31.698 -5.124 20.741 1.00 92.38 873 LYS A N 1
ATOM 7114 C CA . LYS A 1 873 ? -32.250 -6.337 20.111 1.00 92.38 873 LYS A CA 1
ATOM 7115 C C . LYS A 1 873 ? -33.111 -6.050 18.885 1.00 92.38 873 LYS A C 1
ATOM 7117 O O . LYS A 1 873 ? -33.178 -6.881 17.990 1.00 92.38 873 LYS A O 1
ATOM 7122 N N . THR A 1 874 ? -33.808 -4.918 18.878 1.00 92.50 874 THR A N 1
ATOM 7123 C CA . THR A 1 874 ? -34.806 -4.584 17.850 1.00 92.50 874 THR A CA 1
ATOM 7124 C C . THR A 1 874 ? -34.235 -3.726 16.724 1.00 92.50 874 THR A C 1
ATOM 7126 O O . THR A 1 874 ? -34.671 -3.861 15.587 1.00 92.50 874 THR A O 1
ATOM 7129 N N . HIS A 1 875 ? -33.252 -2.874 17.024 1.00 94.88 875 HIS A N 1
ATOM 7130 C CA . HIS A 1 875 ? -32.720 -1.863 16.105 1.00 94.88 875 HIS A CA 1
ATOM 7131 C C . HIS A 1 875 ? -31.234 -2.034 15.787 1.00 94.88 875 HIS A C 1
ATOM 7133 O O . HIS A 1 875 ? -30.728 -1.314 14.928 1.00 94.88 875 HIS A O 1
ATOM 7139 N N . CYS A 1 876 ? -30.518 -2.951 16.452 1.00 96.50 876 CYS A N 1
ATOM 7140 C CA . CYS A 1 876 ? -29.084 -3.135 16.237 1.00 96.50 876 CYS A CA 1
ATOM 7141 C C . CYS A 1 876 ? -28.723 -4.571 15.839 1.00 96.50 876 CYS A C 1
ATOM 7143 O O . CYS A 1 876 ? -29.320 -5.544 16.297 1.00 96.50 876 CYS A O 1
ATOM 7145 N N . ARG A 1 877 ? -27.652 -4.711 15.053 1.00 94.81 877 ARG A N 1
ATOM 7146 C CA . ARG A 1 877 ? -27.019 -5.993 14.725 1.00 94.81 877 ARG A CA 1
ATOM 7147 C C . ARG A 1 877 ? -25.572 -5.984 15.203 1.00 94.81 877 ARG A C 1
ATOM 7149 O O . ARG A 1 877 ? -24.730 -5.247 14.690 1.00 94.81 877 ARG A O 1
ATOM 7156 N N . GLN A 1 878 ? -25.292 -6.813 16.206 1.00 94.06 878 GLN A N 1
ATOM 7157 C CA . GLN A 1 878 ? -23.970 -6.941 16.820 1.00 94.06 878 GLN A CA 1
ATOM 7158 C C . GLN A 1 878 ? -23.186 -8.089 16.181 1.00 94.06 878 GLN A C 1
ATOM 7160 O O . GLN A 1 878 ? -23.692 -9.210 16.071 1.00 94.06 878 GLN A O 1
ATOM 7165 N N . ARG A 1 879 ? -21.954 -7.801 15.758 1.00 93.75 879 ARG A N 1
ATOM 7166 C CA . ARG A 1 879 ? -20.964 -8.751 15.234 1.00 93.75 879 ARG A CA 1
ATOM 7167 C C . ARG A 1 879 ? -19.585 -8.405 15.805 1.00 93.75 879 ARG A C 1
ATOM 7169 O O . ARG A 1 879 ? -19.371 -7.305 16.318 1.00 93.75 879 ARG A O 1
ATOM 7176 N N . GLN A 1 880 ? -18.611 -9.306 15.697 1.00 92.88 880 GLN A N 1
ATOM 7177 C CA . GLN A 1 880 ? -17.270 -9.078 16.263 1.00 92.88 880 GLN A CA 1
ATOM 7178 C C . GLN A 1 880 ? -16.526 -7.884 15.651 1.00 92.88 880 GLN A C 1
ATOM 7180 O O . GLN A 1 880 ? -15.772 -7.201 16.351 1.00 92.88 880 GLN A O 1
ATOM 7185 N N . TYR A 1 881 ? -16.719 -7.651 14.351 1.00 95.00 881 TYR A N 1
ATOM 7186 C CA . TYR A 1 881 ? -16.036 -6.601 13.586 1.00 95.00 881 TYR A CA 1
ATOM 7187 C C . TYR A 1 881 ? -16.969 -5.512 13.057 1.00 95.00 881 TYR A C 1
ATOM 7189 O O . TYR A 1 881 ? -16.483 -4.525 12.510 1.00 95.00 881 TYR A O 1
ATOM 7197 N N . VAL A 1 882 ? -18.283 -5.680 13.226 1.00 96.38 882 VAL A N 1
ATOM 7198 C CA . VAL A 1 882 ? -19.302 -4.765 12.704 1.00 96.38 882 VAL A CA 1
ATOM 7199 C C . VAL A 1 882 ? -20.372 -4.527 13.767 1.00 96.38 882 VAL A C 1
ATOM 7201 O O . VAL A 1 882 ? -20.844 -5.463 14.408 1.00 96.38 882 VAL A O 1
ATOM 7204 N N . PHE A 1 883 ? -20.776 -3.276 13.942 1.00 97.50 883 PHE A N 1
ATOM 7205 C CA . PHE A 1 883 ? -21.966 -2.891 14.687 1.00 97.50 883 PHE A CA 1
ATOM 7206 C C . PHE A 1 883 ? -22.858 -2.066 13.767 1.00 97.50 883 PHE A C 1
ATOM 7208 O O . PHE A 1 883 ? -22.401 -1.085 13.185 1.00 97.50 883 PHE A O 1
ATOM 7215 N N . GLN A 1 884 ? -24.104 -2.494 13.600 1.00 97.75 884 GLN A N 1
ATOM 7216 C CA . GLN A 1 884 ? -25.048 -1.852 12.690 1.00 97.75 884 GLN A CA 1
ATOM 7217 C C . GLN A 1 884 ? -26.286 -1.410 13.458 1.00 97.75 884 GLN A C 1
ATOM 7219 O O . GLN A 1 884 ? -26.721 -2.119 14.365 1.00 97.75 884 GLN A O 1
ATOM 7224 N N . ILE A 1 885 ? -26.860 -0.277 13.068 1.00 97.75 885 ILE A N 1
ATOM 7225 C CA . ILE A 1 885 ? -28.122 0.252 13.587 1.00 97.75 885 ILE A CA 1
ATOM 7226 C C . ILE A 1 885 ? -28.999 0.599 12.385 1.00 97.75 885 ILE A C 1
ATOM 7228 O O . ILE A 1 885 ? -28.504 1.195 11.430 1.00 97.75 885 ILE A O 1
ATOM 7232 N N . LYS A 1 886 ? -30.276 0.222 12.413 1.00 96.12 886 LYS A N 1
ATOM 7233 C CA . LYS A 1 886 ? -31.240 0.504 11.342 1.00 96.12 886 LYS A CA 1
ATOM 7234 C C . LYS A 1 886 ? -32.558 0.967 11.958 1.00 96.12 886 LYS A C 1
ATOM 7236 O O . LYS A 1 886 ? -32.998 0.405 12.964 1.00 96.12 886 LYS A O 1
ATOM 7241 N N . LYS A 1 887 ? -33.208 1.970 11.357 1.00 95.38 887 LYS A N 1
ATOM 7242 C CA . LYS A 1 887 ? -34.584 2.336 11.725 1.00 95.38 887 LYS A CA 1
ATOM 7243 C C . LYS A 1 887 ? -35.530 1.163 11.454 1.00 95.38 887 LYS A C 1
ATOM 7245 O O . LYS A 1 887 ? -35.377 0.435 10.477 1.00 95.38 887 LYS A O 1
ATOM 7250 N N . CYS A 1 888 ? -36.540 0.995 12.302 1.00 90.19 888 CYS A N 1
ATOM 7251 C CA . CYS A 1 888 ? -37.525 -0.078 12.140 1.00 90.19 888 CYS A CA 1
ATOM 7252 C C . CYS A 1 888 ? -38.651 0.254 11.145 1.00 90.19 888 CYS A C 1
ATOM 7254 O O . CYS A 1 888 ? -39.400 -0.642 10.772 1.00 90.19 888 CYS A O 1
ATOM 7256 N N . GLY A 1 889 ? -38.812 1.524 10.748 1.00 86.19 889 GLY A N 1
ATOM 7257 C CA . GLY A 1 889 ? -39.874 1.976 9.835 1.00 86.19 889 GLY A CA 1
ATOM 7258 C C . GLY A 1 889 ? -41.295 1.939 10.420 1.00 86.19 889 GLY A C 1
ATOM 7259 O O . GLY A 1 889 ? -42.248 2.304 9.740 1.00 86.19 889 GLY A O 1
ATOM 7260 N N . GLN A 1 890 ? -41.461 1.521 11.679 1.00 86.12 890 GLN A N 1
ATOM 7261 C CA . GLN A 1 890 ? -42.767 1.415 12.328 1.00 86.12 890 GLN A CA 1
ATOM 7262 C C . GLN A 1 890 ? -43.226 2.772 12.868 1.00 86.12 890 GLN A C 1
ATOM 7264 O O . GLN A 1 890 ? -42.531 3.385 13.676 1.00 86.12 890 GLN A O 1
ATOM 7269 N N . SER A 1 891 ? -44.442 3.193 12.513 1.00 79.75 891 SER A N 1
ATOM 7270 C CA . SER A 1 891 ? -45.062 4.423 13.034 1.00 79.75 891 SER A CA 1
ATOM 7271 C C . SER A 1 891 ? -45.324 4.390 14.545 1.00 79.75 891 SER A C 1
ATOM 7273 O O . SER A 1 891 ? -45.460 5.437 15.169 1.00 79.75 891 SER A O 1
ATOM 7275 N N . SER A 1 892 ? -45.370 3.196 15.144 1.00 84.62 892 SER A N 1
ATOM 7276 C CA . SER A 1 892 ? -45.490 2.989 16.591 1.00 84.62 892 SER A CA 1
ATOM 7277 C C . SER A 1 892 ? -44.166 3.116 17.351 1.00 84.62 892 SER A C 1
ATOM 7279 O O . SER A 1 892 ? -44.174 3.070 18.581 1.00 84.62 892 SER A O 1
ATOM 7281 N N . CYS A 1 893 ? -43.023 3.223 16.663 1.00 86.62 893 CYS A N 1
ATOM 7282 C CA . CYS A 1 893 ? -41.737 3.384 17.330 1.00 86.62 893 CYS A CA 1
ATOM 7283 C C . CYS A 1 893 ? -41.599 4.813 17.858 1.00 86.62 893 CYS A C 1
ATOM 7285 O O . CYS A 1 893 ? -41.569 5.769 17.092 1.00 86.62 893 CYS A O 1
ATOM 7287 N N . THR A 1 894 ? -41.477 4.960 19.175 1.00 83.25 894 THR A N 1
ATOM 7288 C CA . THR A 1 894 ? -41.321 6.268 19.829 1.00 83.25 894 THR A CA 1
ATOM 7289 C C . THR A 1 894 ? -39.888 6.801 19.788 1.00 83.25 894 THR A C 1
ATOM 7291 O O . THR A 1 894 ? -39.655 7.945 20.168 1.00 83.25 894 THR A O 1
ATOM 7294 N N . ILE A 1 895 ? -38.927 5.973 19.363 1.00 87.56 895 ILE A N 1
ATOM 7295 C CA . ILE A 1 895 ? -37.494 6.301 19.349 1.00 87.56 895 ILE A CA 1
ATOM 7296 C C . ILE A 1 895 ? -37.050 6.732 17.947 1.00 87.56 895 ILE A C 1
ATOM 7298 O O . ILE A 1 895 ? -36.356 7.735 17.798 1.00 87.56 895 ILE A O 1
ATOM 7302 N N . CYS A 1 896 ? -37.432 5.982 16.910 1.00 88.50 896 CYS A N 1
ATOM 7303 C CA . CYS A 1 896 ? -37.107 6.337 15.532 1.00 88.50 896 CYS A CA 1
ATOM 7304 C C . CYS A 1 896 ? -37.974 7.508 15.063 1.00 88.50 896 CYS A C 1
ATOM 7306 O O . CYS A 1 896 ? -39.197 7.461 15.174 1.00 88.50 896 CYS A O 1
ATOM 7308 N N . LYS A 1 897 ? -37.348 8.520 14.460 1.00 87.88 897 LYS A N 1
ATOM 7309 C CA . LYS A 1 897 ? -38.068 9.506 13.646 1.00 87.88 897 LYS A CA 1
ATOM 7310 C C . LYS A 1 897 ? -38.504 8.876 12.317 1.00 87.88 897 LYS A C 1
ATOM 7312 O O . LYS A 1 897 ? -38.151 7.732 12.014 1.00 87.88 897 LYS A O 1
ATOM 7317 N N . SER A 1 898 ? -39.260 9.631 11.518 1.00 88.94 898 SER A N 1
ATOM 7318 C CA . SER A 1 898 ? -39.646 9.223 10.164 1.00 88.94 898 SER A CA 1
ATOM 7319 C C . SER A 1 898 ? -38.425 8.840 9.320 1.00 88.94 898 SER A C 1
ATOM 7321 O O . SER A 1 898 ? -37.342 9.412 9.466 1.00 88.94 898 SER A O 1
ATOM 7323 N N . VAL A 1 899 ? -38.610 7.851 8.447 1.00 92.88 899 VAL A N 1
ATOM 7324 C CA . VAL A 1 899 ? -37.600 7.430 7.468 1.00 92.88 899 VAL A CA 1
ATOM 7325 C C . VAL A 1 899 ? -37.331 8.585 6.500 1.00 92.88 899 VAL A C 1
ATOM 7327 O O . VAL A 1 899 ? -38.276 9.243 6.064 1.00 92.88 899 VAL A O 1
ATOM 7330 N N . GLN A 1 900 ? -36.057 8.848 6.204 1.00 92.56 900 GLN A N 1
ATOM 7331 C CA . GLN A 1 900 ? -35.640 9.921 5.295 1.00 92.56 900 GLN A CA 1
ATOM 7332 C C . GLN A 1 900 ? -35.463 9.438 3.848 1.00 92.56 900 GLN A C 1
ATOM 7334 O O . GLN A 1 900 ? -35.684 10.195 2.903 1.00 92.56 900 GLN A O 1
ATOM 7339 N N . LEU A 1 901 ? -35.053 8.185 3.667 1.00 94.00 901 LEU A N 1
ATOM 7340 C CA . LEU A 1 901 ? -34.928 7.527 2.376 1.00 94.00 901 LEU A CA 1
ATOM 7341 C C . LEU A 1 901 ? -36.289 7.418 1.671 1.00 94.00 901 LEU A C 1
ATOM 7343 O O . LEU A 1 901 ? -37.315 7.226 2.330 1.00 94.00 901 LEU A O 1
ATOM 7347 N N . PRO A 1 902 ? -36.309 7.456 0.326 1.00 93.88 902 PRO A N 1
ATOM 7348 C CA . PRO A 1 902 ? -37.483 7.054 -0.440 1.00 93.88 902 PRO A CA 1
ATOM 7349 C C . PRO A 1 902 ? -37.950 5.651 -0.032 1.00 93.88 902 PRO A C 1
ATOM 7351 O O . PRO A 1 902 ? -37.122 4.771 0.216 1.00 93.88 902 PRO A O 1
ATOM 7354 N N . HIS A 1 903 ? -39.267 5.441 0.050 1.00 89.62 903 HIS A N 1
ATOM 7355 C CA . HIS A 1 903 ? -39.844 4.192 0.561 1.00 89.62 903 HIS A CA 1
ATOM 7356 C C . HIS A 1 903 ? -39.350 2.949 -0.192 1.00 89.62 903 HIS A C 1
ATOM 7358 O O . HIS A 1 903 ? -38.964 1.974 0.440 1.00 89.62 903 HIS A O 1
ATOM 7364 N N . ASP A 1 904 ? -39.265 3.012 -1.521 1.00 90.94 904 ASP A N 1
ATOM 7365 C CA . ASP A 1 904 ? -38.742 1.938 -2.372 1.00 90.94 904 ASP A CA 1
ATOM 7366 C C . ASP A 1 904 ? -37.276 1.594 -2.060 1.00 90.94 904 ASP A C 1
ATOM 7368 O O . ASP A 1 904 ? -36.898 0.422 -2.003 1.00 90.94 904 ASP A O 1
ATOM 7372 N N . VAL A 1 905 ? -36.455 2.612 -1.793 1.00 93.31 905 VAL A N 1
ATOM 7373 C CA . VAL A 1 905 ? -35.048 2.430 -1.418 1.00 93.31 905 VAL A CA 1
ATOM 7374 C C . VAL A 1 905 ? -34.938 1.850 -0.008 1.00 93.31 905 VAL A C 1
ATOM 7376 O O . VAL A 1 905 ? -34.174 0.908 0.202 1.00 93.31 905 VAL A O 1
ATOM 7379 N N . PHE A 1 906 ? -35.710 2.362 0.953 1.00 94.19 906 PHE A N 1
ATOM 7380 C CA . PHE A 1 906 ? -35.696 1.874 2.334 1.00 94.19 906 PHE A CA 1
ATOM 7381 C C . PHE A 1 906 ? -36.198 0.430 2.459 1.00 94.19 906 PHE A C 1
ATOM 7383 O O . PHE A 1 906 ? -35.636 -0.345 3.234 1.00 94.19 906 PHE A O 1
ATOM 7390 N N . ASP A 1 907 ? -37.201 0.045 1.671 1.00 91.06 907 ASP A N 1
ATOM 7391 C CA . ASP A 1 907 ? -37.719 -1.325 1.641 1.00 91.06 907 ASP A CA 1
ATOM 7392 C C . ASP A 1 907 ? -36.671 -2.315 1.104 1.00 91.06 907 ASP A C 1
ATOM 7394 O O . ASP A 1 907 ? -36.600 -3.458 1.556 1.00 91.06 907 ASP A O 1
ATOM 7398 N N . SER A 1 908 ? -35.805 -1.868 0.185 1.00 91.25 908 SER A N 1
ATOM 7399 C CA . SER A 1 908 ? -34.681 -2.664 -0.333 1.00 91.25 908 SER A CA 1
ATOM 7400 C C . SER A 1 908 ? -33.459 -2.718 0.600 1.00 91.25 908 SER A C 1
ATOM 7402 O O . SER A 1 908 ? -32.602 -3.599 0.444 1.00 91.25 908 SER A O 1
ATOM 7404 N N . LEU A 1 909 ? -33.383 -1.796 1.568 1.00 94.50 909 LEU A N 1
ATOM 7405 C CA . LEU A 1 909 ? -32.262 -1.632 2.488 1.00 94.50 909 LEU A CA 1
ATOM 7406 C C . LEU A 1 909 ? -32.229 -2.771 3.505 1.00 94.50 909 LEU A C 1
ATOM 7408 O O . LEU A 1 909 ? -33.058 -2.829 4.406 1.00 94.50 909 LEU A O 1
ATOM 7412 N N . ASP A 1 910 ? -31.228 -3.640 3.432 1.00 94.25 910 ASP A N 1
ATOM 7413 C CA . ASP A 1 910 ? -30.983 -4.689 4.427 1.00 94.25 910 ASP A CA 1
ATOM 7414 C C . ASP A 1 910 ? -29.613 -4.542 5.111 1.00 94.25 910 ASP A C 1
ATOM 7416 O O . ASP A 1 910 ? -28.737 -3.797 4.654 1.00 94.25 910 ASP A O 1
ATOM 7420 N N . TRP A 1 911 ? -29.441 -5.253 6.225 1.00 95.62 911 TRP A N 1
ATOM 7421 C CA . TRP A 1 911 ? -28.204 -5.358 6.987 1.00 95.62 911 TRP A CA 1
ATOM 7422 C C . TRP A 1 911 ? -27.021 -5.765 6.106 1.00 95.62 911 TRP A C 1
ATOM 7424 O O . TRP A 1 911 ? -27.135 -6.631 5.238 1.00 95.62 911 TRP A O 1
ATOM 7434 N N . LEU A 1 912 ? -25.839 -5.217 6.397 1.00 96.25 912 LEU A N 1
ATOM 7435 C CA . LEU A 1 912 ? -24.599 -5.693 5.797 1.00 96.25 912 LEU A CA 1
ATOM 7436 C C . LEU A 1 912 ? -24.399 -7.178 6.162 1.00 96.25 912 LEU A C 1
ATOM 7438 O O . LEU A 1 912 ? -24.394 -7.498 7.361 1.00 96.25 912 LEU A O 1
ATOM 7442 N N . PRO A 1 913 ? -24.237 -8.071 5.170 1.00 95.69 913 PRO A N 1
ATOM 7443 C CA . PRO A 1 913 ? -24.136 -9.500 5.408 1.00 95.69 913 PRO A CA 1
ATOM 7444 C C . PRO A 1 913 ? -22.762 -9.892 5.959 1.00 95.69 913 PRO A C 1
ATOM 7446 O O . PRO A 1 913 ? -21.748 -9.222 5.753 1.00 95.69 913 PRO A O 1
ATOM 7449 N N . ASP A 1 914 ? -22.739 -11.032 6.636 1.00 95.00 914 ASP A N 1
ATOM 7450 C CA . ASP A 1 914 ? -21.533 -11.711 7.092 1.00 95.00 914 ASP A CA 1
ATOM 7451 C C . ASP A 1 914 ? -20.946 -12.545 5.927 1.00 95.00 914 ASP A C 1
ATOM 7453 O O . ASP A 1 914 ? -21.709 -13.143 5.167 1.00 95.00 914 ASP A O 1
ATOM 7457 N N . PRO A 1 915 ? -19.613 -12.607 5.748 1.00 94.88 915 PRO A N 1
ATOM 7458 C CA . PRO A 1 915 ? -18.975 -13.433 4.726 1.00 94.88 915 PRO A CA 1
ATOM 7459 C C . PRO A 1 915 ? -19.347 -14.920 4.816 1.00 94.88 915 PRO A C 1
ATOM 7461 O O . PRO A 1 915 ? -19.099 -15.577 5.829 1.00 94.88 915 PRO A O 1
ATOM 7464 N N . ILE A 1 916 ? -19.868 -15.463 3.712 1.00 92.06 916 ILE A N 1
ATOM 7465 C CA . ILE A 1 916 ? -20.189 -16.890 3.538 1.00 92.06 916 ILE A CA 1
ATOM 7466 C C . ILE A 1 916 ? -19.278 -17.479 2.447 1.00 92.06 916 ILE A C 1
ATOM 7468 O O . ILE A 1 916 ? -19.027 -16.789 1.455 1.00 92.06 916 ILE A O 1
ATOM 7472 N N . PRO A 1 917 ? -18.739 -18.703 2.607 1.00 90.06 917 PRO A N 1
ATOM 7473 C CA . PRO A 1 917 ? -17.946 -19.366 1.575 1.00 90.06 917 PRO A CA 1
ATOM 7474 C C . PRO A 1 917 ? -18.678 -19.426 0.231 1.00 90.06 917 PRO A C 1
ATOM 7476 O O . PRO A 1 917 ? -19.888 -19.642 0.173 1.00 90.06 917 PRO A O 1
ATOM 7479 N N . SER A 1 918 ? -17.945 -19.226 -0.859 1.00 88.44 918 SER A N 1
ATOM 7480 C CA . SER A 1 918 ? -18.491 -19.324 -2.207 1.00 88.44 918 SER A CA 1
ATOM 7481 C C . SER A 1 918 ? -18.835 -20.777 -2.543 1.00 88.44 918 SER A C 1
ATOM 7483 O O . SER A 1 918 ? -18.119 -21.714 -2.192 1.00 88.44 918 SER A O 1
ATOM 7485 N N . THR A 1 919 ? -19.944 -20.966 -3.258 1.00 82.75 919 THR A N 1
ATOM 7486 C CA . THR A 1 919 ? -20.373 -22.280 -3.757 1.00 82.75 919 THR A CA 1
ATOM 7487 C C . THR A 1 919 ? -19.506 -22.776 -4.916 1.00 82.75 919 THR A C 1
ATOM 7489 O O . THR A 1 919 ? -19.443 -23.980 -5.153 1.00 82.75 919 THR A O 1
ATOM 7492 N N . VAL A 1 920 ? -18.831 -21.859 -5.620 1.00 81.75 920 VAL A N 1
ATOM 7493 C CA . VAL A 1 920 ? -17.977 -22.145 -6.786 1.00 81.75 920 VAL A CA 1
ATOM 7494 C C . VAL A 1 920 ? -16.524 -22.377 -6.373 1.00 81.75 920 VAL A C 1
ATOM 7496 O O . VAL A 1 920 ? -15.856 -23.238 -6.935 1.00 81.75 920 VAL A O 1
ATOM 7499 N N . ASP A 1 921 ? -16.046 -21.624 -5.383 1.00 80.06 921 ASP A N 1
ATOM 7500 C CA . ASP A 1 921 ? -14.667 -21.680 -4.900 1.00 80.06 921 ASP A CA 1
ATOM 7501 C C . ASP A 1 921 ? -14.656 -21.666 -3.370 1.00 80.06 921 ASP A C 1
ATOM 7503 O O . ASP A 1 921 ? -14.913 -20.641 -2.741 1.00 80.06 921 ASP A O 1
ATOM 7507 N N . LYS A 1 922 ? -14.358 -22.819 -2.769 1.00 74.00 922 LYS A N 1
ATOM 7508 C CA . LYS A 1 922 ? -14.401 -22.994 -1.313 1.00 74.00 922 LYS A CA 1
ATOM 7509 C C . LYS A 1 922 ? -13.303 -22.218 -0.575 1.00 74.00 922 LYS A C 1
ATOM 7511 O O . LYS A 1 922 ? -13.446 -22.028 0.631 1.00 74.00 922 LYS A O 1
ATOM 7516 N N . ASP A 1 923 ? -12.269 -21.744 -1.274 1.00 77.88 923 ASP A N 1
ATOM 7517 C CA . ASP A 1 923 ? -11.187 -20.946 -0.685 1.00 77.88 923 ASP A CA 1
ATOM 7518 C C . ASP A 1 923 ? -11.528 -19.444 -0.621 1.00 77.88 923 ASP A C 1
ATOM 7520 O O . ASP A 1 923 ? -10.854 -18.669 0.066 1.00 77.88 923 ASP A O 1
ATOM 7524 N N . HIS A 1 924 ? -12.615 -19.019 -1.274 1.00 85.81 924 HIS A N 1
ATOM 7525 C CA . HIS A 1 924 ? -13.066 -17.629 -1.309 1.00 85.81 924 HIS A CA 1
ATOM 7526 C C . HIS A 1 924 ? -14.461 -17.442 -0.704 1.00 85.81 924 HIS A C 1
ATOM 7528 O O . HIS A 1 924 ? -15.297 -18.341 -0.685 1.00 85.81 924 HIS A O 1
ATOM 7534 N N . TYR A 1 925 ? -14.748 -16.227 -0.235 1.00 92.62 925 TYR A N 1
ATOM 7535 C CA . TYR A 1 925 ? -16.100 -15.839 0.168 1.00 92.62 925 TYR A CA 1
ATOM 7536 C C . TYR A 1 925 ? -16.935 -15.397 -1.041 1.00 92.62 925 TYR A C 1
ATOM 7538 O O . TYR A 1 925 ? -16.420 -14.774 -1.980 1.00 92.62 925 TYR A O 1
ATOM 7546 N N . ALA A 1 926 ? -18.236 -15.679 -0.989 1.00 92.69 926 ALA A N 1
ATOM 7547 C CA . ALA A 1 926 ? -19.223 -15.335 -2.004 1.00 92.69 926 ALA A CA 1
ATOM 7548 C C . ALA A 1 926 ? -19.249 -13.825 -2.316 1.00 92.69 926 ALA A C 1
ATOM 7550 O O . ALA A 1 926 ? -18.766 -12.983 -1.548 1.00 92.69 926 ALA A O 1
ATOM 7551 N N . LYS A 1 927 ? -19.792 -13.457 -3.477 1.00 92.69 927 LYS A N 1
ATOM 7552 C CA . LYS A 1 927 ? -19.890 -12.051 -3.903 1.00 92.69 927 LYS A CA 1
ATOM 7553 C C . LYS A 1 927 ? -21.002 -11.334 -3.131 1.00 92.69 927 LYS A C 1
ATOM 7555 O O . LYS A 1 927 ? -21.984 -11.967 -2.751 1.00 92.69 927 LYS A O 1
ATOM 7560 N N . PHE A 1 928 ? -20.885 -10.022 -2.925 1.00 94.00 928 PHE A N 1
ATOM 7561 C CA . PHE A 1 928 ? -21.901 -9.257 -2.190 1.00 94.00 928 PHE A CA 1
ATOM 7562 C C . PHE A 1 928 ? -23.288 -9.390 -2.819 1.00 94.00 928 PHE A C 1
ATOM 7564 O O . PHE A 1 928 ? -24.244 -9.683 -2.114 1.00 94.00 928 PHE A O 1
ATOM 7571 N N . GLN A 1 929 ? -23.388 -9.299 -4.148 1.00 90.94 929 GLN A N 1
ATOM 7572 C CA . GLN A 1 929 ? -24.664 -9.359 -4.872 1.00 90.94 929 GLN A CA 1
ATOM 7573 C C . GLN A 1 929 ? -25.394 -10.700 -4.689 1.00 90.94 929 GLN A C 1
ATOM 7575 O O . GLN A 1 929 ? -26.605 -10.760 -4.843 1.00 90.94 929 GLN A O 1
ATOM 7580 N N . THR A 1 930 ? -24.667 -11.776 -4.365 1.00 90.69 930 THR A N 1
ATOM 7581 C CA . THR A 1 930 ? -25.261 -13.101 -4.118 1.00 90.69 930 THR A CA 1
ATOM 7582 C C . THR A 1 930 ? -25.721 -13.307 -2.676 1.00 90.69 930 THR A C 1
ATOM 7584 O O . THR A 1 930 ? -26.496 -14.221 -2.425 1.00 90.69 930 THR A O 1
ATOM 7587 N N . VAL A 1 931 ? -25.218 -12.503 -1.733 1.00 92.50 931 VAL A N 1
ATOM 7588 C CA . VAL A 1 931 ? -25.441 -12.686 -0.287 1.00 92.50 931 VAL A CA 1
ATOM 7589 C C . VAL A 1 931 ? -26.268 -11.544 0.313 1.00 92.50 931 VAL A C 1
ATOM 7591 O O . VAL A 1 931 ? -26.911 -11.720 1.345 1.00 92.50 931 VAL A O 1
ATOM 7594 N N . TYR A 1 932 ? -26.266 -10.363 -0.299 1.00 94.25 932 TYR A N 1
ATOM 7595 C CA . TYR A 1 932 ? -27.075 -9.241 0.160 1.00 94.25 932 TYR A CA 1
ATOM 7596 C C . TYR A 1 932 ? -28.565 -9.617 0.153 1.00 94.25 932 TYR A C 1
ATOM 7598 O O . TYR A 1 932 ? -29.011 -10.298 -0.764 1.00 94.25 932 TYR A O 1
ATOM 7606 N N . GLN A 1 933 ? -29.304 -9.201 1.188 1.00 89.88 933 GLN A N 1
ATOM 7607 C CA . GLN A 1 933 ? -30.698 -9.598 1.463 1.00 89.88 933 GLN A CA 1
ATOM 7608 C C . GLN A 1 933 ? -30.910 -11.055 1.922 1.00 89.88 933 GLN A C 1
ATOM 7610 O O . GLN A 1 933 ? -32.045 -11.518 2.027 1.00 89.88 933 GLN A O 1
ATOM 7615 N N . SER A 1 934 ? -29.834 -11.792 2.221 1.00 88.69 934 SER A N 1
ATOM 7616 C CA . SER A 1 934 ? -29.917 -13.104 2.873 1.00 88.69 934 SER A CA 1
ATOM 7617 C C . SER A 1 934 ? -29.567 -13.025 4.361 1.00 88.69 934 SER A C 1
ATOM 7619 O O . SER A 1 934 ? -28.750 -12.205 4.792 1.00 88.69 934 SER A O 1
ATOM 7621 N N . GLU A 1 935 ? -30.171 -13.899 5.169 1.00 87.62 935 GLU A N 1
ATOM 7622 C CA . GLU A 1 935 ? -29.832 -14.003 6.586 1.00 87.62 935 GLU A CA 1
ATOM 7623 C C . GLU A 1 935 ? -28.500 -14.747 6.765 1.00 87.62 935 GLU A C 1
ATOM 7625 O O . GLU A 1 935 ? -28.332 -15.891 6.343 1.00 87.62 935 GLU A O 1
ATOM 7630 N N . THR A 1 936 ? -27.533 -14.086 7.405 1.00 92.25 936 THR A N 1
ATOM 7631 C CA . THR A 1 936 ? -26.159 -14.586 7.562 1.00 92.25 936 THR A CA 1
ATOM 7632 C C . THR A 1 936 ? -25.694 -14.562 9.021 1.00 92.25 936 THR A C 1
ATOM 7634 O O . THR A 1 936 ? -26.154 -13.753 9.835 1.00 92.25 936 THR A O 1
ATOM 7637 N N . THR A 1 937 ? -24.710 -15.403 9.353 1.00 89.88 937 THR A N 1
ATOM 7638 C CA . THR A 1 937 ? -24.112 -15.492 10.697 1.00 89.88 937 THR A CA 1
ATOM 7639 C C . THR A 1 937 ? -22.579 -15.516 10.644 1.00 89.88 937 THR A C 1
ATOM 7641 O O . THR A 1 937 ? -21.984 -15.804 9.609 1.00 89.88 937 THR A O 1
ATOM 7644 N N . GLU A 1 938 ? -21.909 -15.262 11.777 1.00 90.62 938 GLU A N 1
ATOM 7645 C CA . GLU A 1 938 ? -20.433 -15.284 11.871 1.00 90.62 938 GLU A CA 1
ATOM 7646 C C . GLU A 1 938 ? -19.828 -16.699 11.900 1.00 90.62 938 GLU A C 1
ATOM 7648 O O . GLU A 1 938 ? -18.639 -16.846 12.183 1.00 90.62 938 GLU A O 1
ATOM 7653 N N . GLN A 1 939 ? -20.609 -17.754 11.642 1.00 88.75 939 GLN A N 1
ATOM 7654 C CA . GLN A 1 939 ? -20.177 -19.152 11.787 1.00 88.75 939 GLN A CA 1
ATOM 7655 C C . GLN A 1 939 ? -18.926 -19.506 10.965 1.00 88.75 939 GLN A C 1
ATOM 7657 O O . GLN A 1 939 ? -18.176 -20.405 11.335 1.00 88.75 939 GLN A O 1
ATOM 7662 N N . HIS A 1 940 ? -18.677 -18.773 9.876 1.00 88.88 940 HIS A N 1
ATOM 7663 C CA . HIS A 1 940 ? -17.525 -18.968 8.998 1.00 88.88 940 HIS A CA 1
ATOM 7664 C C . HIS A 1 940 ? -16.294 -18.133 9.387 1.00 88.88 940 HIS A C 1
ATOM 7666 O O . HIS A 1 940 ? -15.277 -18.180 8.699 1.00 88.88 940 HIS A O 1
ATOM 7672 N N . ARG A 1 941 ? -16.343 -17.382 10.497 1.00 92.38 941 ARG A N 1
ATOM 7673 C CA . ARG A 1 941 ? -15.204 -16.604 10.999 1.00 92.38 941 ARG A CA 1
ATOM 7674 C C . ARG A 1 941 ? -14.116 -17.545 11.552 1.00 92.38 941 ARG A C 1
ATOM 7676 O O . ARG A 1 941 ? -14.386 -18.241 12.535 1.00 92.38 941 ARG A O 1
ATOM 7683 N N . PRO A 1 942 ? -12.875 -17.538 11.026 1.00 88.69 942 PRO A N 1
ATOM 7684 C CA . PRO A 1 942 ? -11.819 -18.484 11.420 1.00 88.69 942 PRO A CA 1
ATOM 7685 C C . PRO A 1 942 ? -11.550 -18.571 12.928 1.00 88.69 942 PRO A C 1
ATOM 7687 O O . PRO A 1 942 ? -11.462 -19.665 13.494 1.00 88.69 942 PRO A O 1
ATOM 7690 N N . THR A 1 943 ? -11.476 -17.431 13.618 1.00 87.94 943 THR A N 1
ATOM 7691 C CA . THR A 1 943 ? -11.276 -17.406 15.072 1.00 87.94 943 THR A CA 1
ATOM 7692 C C . THR A 1 943 ? -12.484 -17.970 15.813 1.00 87.94 943 THR A C 1
ATOM 7694 O O . THR A 1 943 ? -12.304 -18.619 16.840 1.00 87.94 943 THR A O 1
ATOM 7697 N N . LEU A 1 944 ? -13.713 -17.758 15.319 1.00 87.06 944 LEU A N 1
ATOM 7698 C CA . LEU A 1 944 ? -14.906 -18.361 15.922 1.00 87.06 944 LEU A CA 1
ATOM 7699 C C . LEU A 1 944 ? -14.892 -19.879 15.754 1.00 87.06 944 LEU A C 1
ATOM 7701 O O . LEU A 1 944 ? -15.068 -20.575 16.745 1.00 87.06 944 LEU A O 1
ATOM 7705 N N . ILE A 1 945 ? -14.595 -20.379 14.551 1.00 84.38 945 ILE A N 1
ATOM 7706 C CA . ILE A 1 945 ? -14.471 -21.820 14.275 1.00 84.38 945 ILE A CA 1
ATOM 7707 C C . ILE A 1 945 ? -13.437 -22.443 15.213 1.00 84.38 945 ILE A C 1
ATOM 7709 O O . ILE A 1 945 ? -13.712 -23.439 15.874 1.00 84.38 945 ILE A O 1
ATOM 7713 N N . THR A 1 946 ? -12.270 -21.809 15.336 1.00 80.44 946 THR A N 1
ATOM 7714 C CA . THR A 1 946 ? -11.193 -22.274 16.219 1.00 80.44 946 THR A CA 1
ATOM 7715 C C . THR A 1 946 ? -11.612 -22.228 17.692 1.00 80.44 946 THR A C 1
ATOM 7717 O O . THR A 1 946 ? -11.297 -23.134 18.457 1.00 80.44 946 THR A O 1
ATOM 7720 N N . THR A 1 947 ? -12.337 -21.185 18.105 1.00 80.56 947 THR A N 1
ATOM 7721 C CA . THR A 1 947 ? -12.823 -21.028 19.484 1.00 80.56 947 THR A CA 1
ATOM 7722 C C . THR A 1 947 ? -13.890 -22.066 19.816 1.00 80.56 947 THR A C 1
ATOM 7724 O O . THR A 1 947 ? -13.844 -22.616 20.906 1.00 80.56 947 THR A O 1
ATOM 7727 N N . ILE A 1 948 ? -14.804 -22.369 18.891 1.00 80.12 948 ILE A N 1
ATOM 7728 C CA . ILE A 1 948 ? -15.825 -23.418 19.042 1.00 80.12 948 ILE A CA 1
ATOM 7729 C C . ILE A 1 948 ? -15.168 -24.804 19.053 1.00 80.12 948 ILE A C 1
ATOM 7731 O O . ILE A 1 948 ? -15.469 -25.627 19.909 1.00 80.12 948 ILE A O 1
ATOM 7735 N N . ALA A 1 949 ? -14.214 -25.068 18.157 1.00 74.25 949 ALA A N 1
ATOM 7736 C CA . ALA A 1 949 ? -13.488 -26.339 18.141 1.00 74.25 949 ALA A CA 1
ATOM 7737 C C . ALA A 1 949 ? -12.726 -26.592 19.459 1.00 74.25 949 ALA A C 1
ATOM 7739 O O . ALA A 1 949 ? -12.695 -27.722 19.956 1.00 74.25 949 ALA A O 1
ATOM 7740 N N . ASN A 1 950 ? -12.165 -25.525 20.040 1.00 75.00 950 ASN A N 1
ATOM 7741 C CA . ASN A 1 950 ? -11.398 -25.547 21.285 1.00 75.00 950 ASN A CA 1
ATOM 7742 C C . ASN A 1 950 ? -12.235 -25.248 22.539 1.00 75.00 950 ASN A C 1
ATOM 7744 O O . ASN A 1 950 ? -11.675 -25.216 23.636 1.00 75.00 950 ASN A O 1
ATOM 7748 N N . SER A 1 951 ? -13.541 -24.990 22.415 1.00 78.56 951 SER A N 1
ATOM 7749 C CA . SER A 1 951 ? -14.370 -24.681 23.575 1.00 78.56 951 SER A CA 1
ATOM 7750 C C . SER A 1 951 ? -14.573 -25.942 24.398 1.00 78.56 951 SER A C 1
ATOM 7752 O O . SER A 1 951 ? -14.955 -26.991 23.876 1.00 78.56 951 SER A O 1
ATOM 7754 N N . GLU A 1 952 ? -14.299 -25.822 25.687 1.00 84.50 952 GLU A N 1
ATOM 7755 C CA . GLU A 1 952 ? -14.576 -26.857 26.672 1.00 84.50 952 GLU A CA 1
ATOM 7756 C C . GLU A 1 952 ? -16.081 -26.875 26.973 1.00 84.50 952 GLU A C 1
ATOM 7758 O O . GLU A 1 952 ? -16.752 -25.843 26.886 1.00 84.50 952 GLU A O 1
ATOM 7763 N N . ARG A 1 953 ? -16.613 -28.033 27.377 1.00 86.19 953 ARG A N 1
ATOM 7764 C CA . ARG A 1 953 ? -18.016 -28.160 27.806 1.00 86.19 953 ARG A CA 1
ATOM 7765 C C . ARG A 1 953 ? -18.328 -27.286 29.027 1.00 86.19 953 ARG A C 1
ATOM 7767 O O . ARG A 1 953 ? -19.431 -26.767 29.167 1.00 86.19 953 ARG A O 1
ATOM 7774 N N . ALA A 1 954 ? -17.338 -27.094 29.896 1.00 83.19 954 ALA A N 1
ATOM 7775 C CA . ALA A 1 954 ? -17.402 -26.146 30.999 1.00 83.19 954 ALA A CA 1
ATOM 7776 C C . ALA A 1 954 ? -16.956 -24.748 30.559 1.00 83.19 954 ALA A C 1
ATOM 7778 O O . ALA A 1 954 ? -15.977 -24.589 29.829 1.00 83.19 954 ALA A O 1
ATOM 7779 N N . SER A 1 955 ? -17.600 -23.713 31.098 1.00 80.56 955 SER A N 1
ATOM 7780 C CA . SER A 1 955 ? -17.141 -22.339 30.902 1.00 80.56 955 SER A CA 1
ATOM 7781 C C . SER A 1 955 ? -15.737 -22.131 31.489 1.00 80.56 955 SER A C 1
ATOM 7783 O O . SER A 1 955 ? -15.342 -22.733 32.493 1.00 80.56 955 SER A O 1
ATOM 7785 N N . SER A 1 956 ? -14.962 -21.220 30.896 1.00 78.69 956 SER A N 1
ATOM 7786 C CA . SER A 1 956 ? -13.594 -20.930 31.347 1.00 78.69 956 SER A CA 1
ATOM 7787 C C . SER A 1 956 ? -13.518 -20.410 32.789 1.00 78.69 956 SER A C 1
ATOM 7789 O O . SER A 1 956 ? -12.465 -20.508 33.412 1.00 78.69 956 SER A O 1
ATOM 7791 N N . SER A 1 957 ? -14.616 -19.875 33.336 1.00 82.06 957 SER A N 1
ATOM 7792 C CA . SER A 1 957 ? -14.717 -19.451 34.739 1.00 82.06 957 SER A CA 1
ATOM 7793 C C . SER A 1 957 ? -14.811 -20.624 35.724 1.00 82.06 957 SER A C 1
ATOM 7795 O O . SER A 1 957 ? -14.513 -20.442 36.907 1.00 82.06 957 SER A O 1
ATOM 7797 N N . ILE A 1 958 ? -15.186 -21.821 35.256 1.00 86.56 958 ILE A N 1
ATOM 7798 C CA . ILE A 1 958 ? -15.200 -23.059 36.047 1.00 86.56 958 ILE A CA 1
ATOM 7799 C C . ILE A 1 958 ? -13.820 -23.730 36.035 1.00 86.56 958 ILE A C 1
ATOM 7801 O O . ILE A 1 958 ? -13.403 -24.269 37.053 1.00 86.56 958 ILE A O 1
ATOM 7805 N N . LEU A 1 959 ? -13.071 -23.661 34.931 1.00 87.38 959 LEU A N 1
ATOM 7806 C CA . LEU A 1 959 ? -11.766 -24.326 34.767 1.00 87.38 959 LEU A CA 1
ATOM 7807 C C . LEU A 1 959 ? -10.599 -23.557 35.422 1.00 87.38 959 LEU A C 1
ATOM 7809 O O . LEU A 1 959 ? -9.570 -23.285 34.796 1.00 87.38 959 LEU A O 1
ATOM 7813 N N . VAL A 1 960 ? -10.769 -23.185 36.692 1.00 88.56 960 VAL A N 1
ATOM 7814 C CA . VAL A 1 960 ? -9.806 -22.427 37.509 1.00 88.56 960 VAL A CA 1
ATOM 7815 C C . VAL A 1 960 ? -9.453 -23.180 38.795 1.00 88.56 960 VAL A C 1
ATOM 7817 O O . VAL A 1 960 ? -10.228 -23.994 39.293 1.00 88.56 960 VAL A O 1
ATOM 7820 N N . ASN A 1 961 ? -8.290 -22.885 39.380 1.00 84.69 961 ASN A N 1
ATOM 7821 C CA . ASN A 1 961 ? -7.757 -23.601 40.549 1.00 84.69 961 ASN A CA 1
ATOM 7822 C C . ASN A 1 961 ? -8.693 -23.612 41.778 1.00 84.69 961 ASN A C 1
ATOM 7824 O O . ASN A 1 961 ? -8.737 -24.600 42.508 1.00 84.69 961 ASN A O 1
ATOM 7828 N N . THR A 1 962 ? -9.475 -22.552 42.002 1.00 86.06 962 THR A N 1
ATOM 7829 C CA . THR A 1 962 ? -10.444 -22.450 43.114 1.00 86.06 962 THR A CA 1
ATOM 7830 C C . THR A 1 962 ? -11.674 -23.348 42.941 1.00 86.06 962 THR A C 1
ATOM 7832 O O . THR A 1 962 ? -12.414 -23.607 43.897 1.00 86.06 962 THR A O 1
ATOM 7835 N N . ARG A 1 963 ? -11.914 -23.839 41.724 1.00 89.81 963 ARG A N 1
ATOM 7836 C CA . ARG A 1 963 ? -13.067 -24.669 41.358 1.00 89.81 963 ARG A CA 1
ATOM 7837 C C . ARG A 1 963 ? -12.718 -26.150 41.205 1.00 89.81 963 ARG A C 1
ATOM 7839 O O . ARG A 1 963 ? -13.623 -26.951 40.996 1.00 89.81 963 ARG A O 1
ATOM 7846 N N . VAL A 1 964 ? -11.451 -26.521 41.390 1.00 89.50 964 VAL A N 1
ATOM 7847 C CA . VAL A 1 964 ? -11.024 -27.924 41.486 1.00 89.50 964 VAL A CA 1
ATOM 7848 C C . VAL A 1 964 ? -11.649 -28.561 42.733 1.00 89.50 964 VAL A C 1
ATOM 7850 O O . VAL A 1 964 ? -11.711 -27.941 43.803 1.00 89.50 964 VAL A O 1
ATOM 7853 N N . ARG A 1 965 ? -12.172 -29.778 42.584 1.00 89.56 965 ARG A N 1
ATOM 7854 C CA . ARG A 1 965 ? -12.841 -30.553 43.636 1.00 89.56 965 ARG A CA 1
ATOM 7855 C C . ARG A 1 965 ? -12.134 -31.855 43.934 1.00 89.56 965 ARG A C 1
ATOM 7857 O O . ARG A 1 965 ? -12.075 -32.196 45.108 1.00 89.56 965 ARG A O 1
ATOM 7864 N N . GLU A 1 966 ? -11.604 -32.532 42.927 1.00 90.00 966 GLU A N 1
ATOM 7865 C CA . GLU A 1 966 ? -10.871 -33.790 43.070 1.00 90.00 966 GLU A CA 1
ATOM 7866 C C . GLU A 1 966 ? -9.935 -33.986 41.867 1.00 90.00 966 GLU A C 1
ATOM 7868 O O . GLU A 1 966 ? -9.920 -33.148 40.958 1.00 90.00 966 GLU A O 1
ATOM 7873 N N . PHE A 1 967 ? -9.146 -35.057 41.859 1.00 90.25 967 PHE A N 1
ATOM 7874 C CA . PHE A 1 967 ? -8.289 -35.432 40.737 1.00 90.25 967 PHE A CA 1
ATOM 7875 C C . PHE A 1 967 ? -8.633 -36.832 40.231 1.00 90.25 967 PHE A C 1
ATOM 7877 O O . PHE A 1 967 ? -9.059 -37.683 41.004 1.00 90.25 967 PHE A O 1
ATOM 7884 N N . ILE A 1 968 ? -8.407 -37.075 38.942 1.00 90.44 968 ILE A N 1
ATOM 7885 C CA . ILE A 1 968 ? -8.552 -38.397 38.329 1.00 90.44 968 ILE A CA 1
ATOM 7886 C C . ILE A 1 968 ? -7.301 -38.749 37.531 1.00 90.44 968 ILE A C 1
ATOM 7888 O O . ILE A 1 968 ? -6.738 -37.893 36.844 1.00 90.44 968 ILE A O 1
ATOM 7892 N N . GLN A 1 969 ? -6.845 -39.996 37.625 1.00 90.56 969 GLN A N 1
ATOM 7893 C CA . GLN A 1 969 ? -5.714 -40.478 36.844 1.00 90.56 969 GLN A CA 1
ATOM 7894 C C . GLN A 1 969 ? -6.197 -40.974 35.482 1.00 90.56 969 GLN A C 1
ATOM 7896 O O . GLN A 1 969 ? -7.157 -41.730 35.390 1.00 90.56 969 GLN A O 1
ATOM 7901 N N . CYS A 1 970 ? -5.529 -40.560 34.408 1.00 91.12 970 CYS A N 1
ATOM 7902 C CA . CYS A 1 970 ? -5.808 -41.122 33.094 1.00 91.12 970 CYS A CA 1
ATOM 7903 C C . CYS A 1 970 ? -5.247 -42.545 32.981 1.00 91.12 970 CYS A C 1
ATOM 7905 O O . CYS A 1 970 ? -4.037 -42.719 33.126 1.00 91.12 970 CYS A O 1
ATOM 7907 N N . PHE A 1 971 ? -6.080 -43.531 32.631 1.00 89.38 971 PHE A N 1
ATOM 7908 C CA . PHE A 1 971 ? -5.637 -44.929 32.519 1.00 89.38 971 PHE A CA 1
ATOM 7909 C C . PHE A 1 971 ? -4.600 -45.145 31.401 1.00 89.38 971 PHE A C 1
ATOM 7911 O O . PHE A 1 971 ? -3.737 -46.009 31.511 1.00 89.38 971 PHE A O 1
ATOM 7918 N N . GLN A 1 972 ? -4.648 -44.342 30.327 1.00 88.75 972 GLN A N 1
ATOM 7919 C CA . GLN A 1 972 ? -3.741 -44.480 29.180 1.00 88.75 972 GLN A CA 1
ATOM 7920 C C . GLN A 1 972 ? -2.350 -43.892 29.433 1.00 88.75 972 GLN A C 1
ATOM 7922 O O . GLN A 1 972 ? -1.349 -44.471 29.023 1.00 88.75 972 GLN A O 1
ATOM 7927 N N . CYS A 1 973 ? -2.277 -42.703 30.043 1.00 88.19 973 CYS A N 1
ATOM 7928 C CA . CYS A 1 973 ? -1.018 -41.959 30.169 1.00 88.19 973 CYS A CA 1
ATOM 7929 C C . CYS A 1 973 ? -0.534 -41.784 31.611 1.00 88.19 973 CYS A C 1
ATOM 7931 O O . CYS A 1 973 ? 0.506 -41.161 31.822 1.00 88.19 973 CYS A O 1
ATOM 7933 N N . GLY A 1 974 ? -1.307 -42.240 32.598 1.00 85.94 974 GLY A N 1
ATOM 7934 C CA . GLY A 1 974 ? -0.982 -42.166 34.023 1.00 85.94 974 GLY A CA 1
ATOM 7935 C C . GLY A 1 974 ? -0.980 -40.757 34.625 1.00 85.94 974 GLY A C 1
ATOM 7936 O O . GLY A 1 974 ? -0.655 -40.605 35.799 1.00 85.94 974 GLY A O 1
ATOM 7937 N N . ARG A 1 975 ? -1.329 -39.711 33.861 1.00 89.12 975 ARG A N 1
ATOM 7938 C CA . ARG A 1 975 ? -1.290 -38.311 34.330 1.00 89.12 975 ARG A CA 1
ATOM 7939 C C . ARG A 1 975 ? -2.549 -37.963 35.112 1.00 89.12 975 ARG A C 1
ATOM 7941 O O . ARG A 1 975 ? -3.648 -38.330 34.695 1.00 89.12 975 ARG A O 1
ATOM 7948 N N . MET A 1 976 ? -2.390 -37.183 36.179 1.00 89.31 976 MET A N 1
ATOM 7949 C CA . MET A 1 976 ? -3.517 -36.651 36.948 1.00 89.31 976 MET A CA 1
ATOM 7950 C C . MET A 1 976 ? -4.177 -35.479 36.215 1.00 89.31 976 MET A C 1
ATOM 7952 O O . MET A 1 976 ? -3.502 -34.559 35.741 1.00 89.31 976 MET A O 1
ATOM 7956 N N . ARG A 1 977 ? -5.508 -35.499 36.151 1.00 91.31 977 ARG A N 1
ATOM 7957 C CA . ARG A 1 977 ? -6.368 -34.441 35.609 1.00 91.31 977 ARG A CA 1
ATOM 7958 C C . ARG A 1 977 ? -7.266 -33.872 36.697 1.00 91.31 977 ARG A C 1
ATOM 7960 O O . ARG A 1 977 ? -7.615 -34.561 37.654 1.00 91.31 977 ARG A O 1
ATOM 7967 N N . CYS A 1 978 ? -7.610 -32.597 36.569 1.00 92.00 978 CYS A N 1
ATOM 7968 C CA . CYS A 1 978 ? -8.426 -31.892 37.551 1.00 92.00 978 CYS A CA 1
ATOM 7969 C C . CYS A 1 978 ? -9.920 -32.114 37.285 1.00 92.00 978 CYS A C 1
ATOM 7971 O O . CYS A 1 978 ? -10.394 -31.891 36.172 1.00 92.00 978 CYS A O 1
ATOM 7973 N N . LEU A 1 979 ? -10.672 -32.462 38.331 1.00 92.56 979 LEU A N 1
ATOM 7974 C CA . LEU A 1 979 ? -12.133 -32.447 38.330 1.00 92.56 979 LEU A CA 1
ATOM 7975 C C . LEU A 1 979 ? -12.627 -31.101 38.864 1.00 92.56 979 LEU A C 1
ATOM 7977 O O . LEU A 1 979 ? -12.304 -30.712 39.989 1.00 92.56 979 LEU A O 1
ATOM 7981 N N . TYR A 1 980 ? -13.418 -30.385 38.073 1.00 92.81 980 TYR A N 1
ATOM 7982 C CA . TYR A 1 980 ? -13.924 -29.047 38.371 1.00 92.81 980 TYR A CA 1
ATOM 7983 C C . TYR A 1 980 ? -15.424 -29.063 38.667 1.00 92.81 980 TYR A C 1
ATOM 7985 O O . TYR A 1 980 ? -16.174 -29.832 38.078 1.00 92.81 980 TYR A O 1
ATOM 7993 N N . SER A 1 981 ? -15.891 -28.167 39.537 1.00 91.81 981 SER A N 1
ATOM 7994 C CA . SER A 1 981 ? -17.324 -27.904 39.710 1.00 91.81 981 SER A CA 1
ATOM 7995 C C . SER A 1 981 ? -17.570 -26.442 40.064 1.00 91.81 981 SER A C 1
ATOM 7997 O O . SER A 1 981 ? -16.830 -25.844 40.856 1.00 91.81 981 SER A O 1
ATOM 7999 N N . GLU A 1 982 ? -18.632 -25.862 39.501 1.00 87.56 982 GLU A N 1
ATOM 8000 C CA . GLU A 1 982 ? -19.024 -24.479 39.774 1.00 87.56 982 GLU A CA 1
ATOM 8001 C C . GLU A 1 982 ? -19.276 -24.269 41.273 1.00 87.56 982 GLU A C 1
ATOM 8003 O O . GLU A 1 982 ? -18.760 -23.322 41.865 1.00 87.56 982 GLU A O 1
ATOM 8008 N N . ARG A 1 983 ? -19.989 -25.188 41.929 1.00 86.50 983 ARG A N 1
ATOM 8009 C CA . ARG A 1 983 ? -20.298 -25.123 43.366 1.00 86.50 983 ARG A CA 1
ATOM 8010 C C . ARG A 1 983 ? -19.488 -26.160 44.149 1.00 86.50 983 ARG A C 1
ATOM 8012 O O . ARG A 1 983 ? -18.702 -26.920 43.583 1.00 86.50 983 ARG A O 1
ATOM 8019 N N . ALA A 1 984 ? -19.578 -26.131 45.475 1.00 86.56 984 ALA A N 1
ATOM 8020 C CA . ALA A 1 984 ? -19.076 -27.237 46.286 1.00 86.56 984 ALA A CA 1
ATOM 8021 C C . ALA A 1 984 ? -19.991 -28.455 46.077 1.00 86.56 984 ALA A C 1
ATOM 8023 O O . ALA A 1 984 ? -21.207 -28.290 46.008 1.00 86.56 984 ALA A O 1
ATOM 8024 N N . LEU A 1 985 ? -19.413 -29.653 45.962 1.00 88.12 985 LEU A N 1
ATOM 8025 C CA . LEU A 1 985 ? -20.189 -30.885 45.793 1.00 88.12 985 LEU A CA 1
ATOM 8026 C C . LEU A 1 985 ? -20.957 -31.217 47.082 1.00 88.12 985 LEU A C 1
ATOM 8028 O O . LEU A 1 985 ? -20.396 -31.098 48.179 1.00 88.12 985 LEU A O 1
ATOM 8032 N N . SER A 1 986 ? -22.217 -31.639 46.940 1.00 89.31 986 SER A N 1
ATOM 8033 C CA . SER A 1 986 ? -23.029 -32.175 48.041 1.00 89.31 986 SER A CA 1
ATOM 8034 C C . SER A 1 986 ? -22.448 -33.501 48.561 1.00 89.31 986 SER A C 1
ATOM 8036 O O . SER A 1 986 ? -21.550 -34.071 47.942 1.00 89.31 986 SER A O 1
ATOM 8038 N N . ALA A 1 987 ? -22.919 -34.001 49.708 1.00 87.31 987 ALA A N 1
ATOM 8039 C CA . ALA A 1 987 ? -22.453 -35.291 50.230 1.00 87.31 987 ALA A CA 1
ATOM 8040 C C . ALA A 1 987 ? -22.734 -36.443 49.244 1.00 87.31 987 ALA A C 1
ATOM 8042 O O . ALA A 1 987 ? -21.849 -37.256 48.991 1.00 87.31 987 ALA A O 1
ATOM 8043 N N . GLU A 1 988 ? -23.916 -36.445 48.625 1.00 87.62 988 GLU A N 1
ATOM 8044 C CA . GLU A 1 988 ? -24.315 -37.414 47.596 1.00 87.62 988 GLU A CA 1
ATOM 8045 C C . GLU A 1 988 ? -23.464 -37.282 46.327 1.00 87.62 988 GLU A C 1
ATOM 8047 O O . GLU A 1 988 ? -22.922 -38.273 45.844 1.00 87.62 988 GLU A O 1
ATOM 8052 N N . ASP A 1 989 ? -23.260 -36.054 45.829 1.00 88.88 989 ASP A N 1
ATOM 8053 C CA . ASP A 1 989 ? -22.442 -35.818 44.631 1.00 88.88 989 ASP A CA 1
ATOM 8054 C C . ASP A 1 989 ? -20.971 -36.204 44.860 1.00 88.88 989 ASP A C 1
ATOM 8056 O O . ASP A 1 989 ? -20.303 -36.648 43.930 1.00 88.88 989 ASP A O 1
ATOM 8060 N N . LYS A 1 990 ? -20.447 -36.062 46.087 1.00 88.50 990 LYS A N 1
ATOM 8061 C CA . LYS A 1 990 ? -19.094 -36.526 46.441 1.00 88.50 990 LYS A CA 1
ATOM 8062 C C . LYS A 1 990 ? -18.984 -38.046 46.384 1.00 88.50 990 LYS A C 1
ATOM 8064 O O . LYS A 1 990 ? -18.012 -38.541 45.826 1.00 88.50 990 LYS A O 1
ATOM 8069 N N . ILE A 1 991 ? -19.965 -38.765 46.935 1.00 87.75 991 ILE A N 1
ATOM 8070 C CA . ILE A 1 991 ? -19.998 -40.235 46.897 1.00 87.75 991 ILE A CA 1
ATOM 8071 C C . ILE A 1 991 ? -20.089 -40.707 45.445 1.00 87.75 991 ILE A C 1
ATOM 8073 O O . ILE A 1 991 ? -19.274 -41.517 45.016 1.00 87.75 991 ILE A O 1
ATOM 8077 N N . ALA A 1 992 ? -21.012 -40.142 44.663 1.00 88.25 992 ALA A N 1
ATOM 8078 C CA . ALA A 1 992 ? -21.141 -40.459 43.244 1.00 88.25 992 ALA A CA 1
ATOM 8079 C C . ALA A 1 992 ? -19.852 -40.146 42.463 1.00 88.25 992 ALA A C 1
ATOM 8081 O O . ALA A 1 992 ? -19.476 -40.896 41.567 1.00 88.25 992 ALA A O 1
ATOM 8082 N N . CYS A 1 993 ? -19.159 -39.049 42.798 1.00 90.25 993 CYS A N 1
ATOM 8083 C CA . CYS A 1 993 ? -17.914 -38.668 42.133 1.00 90.25 993 CYS A CA 1
ATOM 8084 C C . CYS A 1 993 ? -16.793 -39.656 42.457 1.00 90.25 993 CYS A C 1
ATOM 8086 O O . CYS A 1 993 ? -16.034 -40.003 41.561 1.00 90.25 993 CYS A O 1
ATOM 8088 N N . GLN A 1 994 ? -16.713 -40.140 43.699 1.00 89.50 994 GLN A N 1
ATOM 8089 C CA . GLN A 1 994 ? -15.740 -41.160 44.082 1.00 89.50 994 GLN A CA 1
ATOM 8090 C C . GLN A 1 994 ? -16.032 -42.502 43.398 1.00 89.50 994 GLN A C 1
ATOM 8092 O O . GLN A 1 994 ? -15.129 -43.102 42.834 1.00 89.50 994 GLN A O 1
ATOM 8097 N N . ILE A 1 995 ? -17.303 -42.918 43.344 1.00 86.19 995 ILE A N 1
ATOM 8098 C CA . ILE A 1 995 ? -17.732 -44.120 42.609 1.00 86.19 995 ILE A CA 1
ATOM 8099 C C . ILE A 1 995 ? -17.345 -44.026 41.129 1.00 86.19 995 ILE A C 1
ATOM 8101 O O . ILE A 1 995 ? -16.904 -45.021 40.557 1.00 86.19 995 ILE A O 1
ATOM 8105 N N . ALA A 1 996 ? -17.503 -42.851 40.509 1.00 87.31 996 ALA A N 1
ATOM 8106 C CA . ALA A 1 996 ? -17.084 -42.630 39.129 1.00 87.31 996 ALA A CA 1
ATOM 8107 C C . ALA A 1 996 ? -15.556 -42.718 38.978 1.00 87.31 996 ALA A C 1
ATOM 8109 O O . ALA A 1 996 ? -15.087 -43.371 38.059 1.00 87.31 996 ALA A O 1
ATOM 8110 N N . ILE A 1 997 ? -14.776 -42.125 39.889 1.00 89.31 997 ILE A N 1
ATOM 8111 C CA . ILE A 1 997 ? -13.304 -42.209 39.860 1.00 89.31 997 ILE A CA 1
ATOM 8112 C C . ILE A 1 997 ? -12.815 -43.657 40.012 1.00 89.31 997 ILE A C 1
ATOM 8114 O O . ILE A 1 997 ? -11.882 -44.049 39.319 1.00 89.31 997 ILE A O 1
ATOM 8118 N N . ASP A 1 998 ? -13.436 -44.442 40.895 1.00 86.19 998 ASP A N 1
ATOM 8119 C CA . ASP A 1 998 ? -12.960 -45.786 41.238 1.00 86.19 998 ASP A CA 1
ATOM 8120 C C . ASP A 1 998 ? -13.379 -46.856 40.216 1.00 86.19 998 ASP A C 1
ATOM 8122 O O . ASP A 1 998 ? -12.672 -47.845 40.041 1.00 86.19 998 ASP A O 1
ATOM 8126 N N . ASN A 1 999 ? -14.532 -46.686 39.556 1.00 83.94 999 ASN A N 1
ATOM 8127 C CA . ASN A 1 999 ? -15.105 -47.717 38.679 1.00 83.94 999 ASN A CA 1
ATOM 8128 C C . ASN A 1 999 ? -14.983 -47.417 37.175 1.00 83.94 999 ASN A C 1
ATOM 8130 O O . ASN A 1 999 ? -15.341 -48.278 36.373 1.00 83.94 999 ASN A O 1
ATOM 8134 N N . TRP A 1 1000 ? -14.581 -46.204 36.775 1.00 84.12 1000 TRP A N 1
ATOM 8135 C CA . TRP A 1 1000 ? -14.603 -45.782 35.369 1.00 84.12 1000 TRP A CA 1
ATOM 8136 C C . TRP A 1 1000 ? -13.193 -45.518 34.849 1.00 84.12 1000 TRP A C 1
ATOM 8138 O O . TRP A 1 1000 ? -12.451 -44.707 35.402 1.00 84.12 1000 TRP A O 1
ATOM 8148 N N . ASP A 1 1001 ? -12.852 -46.138 33.719 1.00 85.12 1001 ASP A N 1
ATOM 8149 C CA . ASP A 1 1001 ? -11.572 -45.930 33.044 1.00 85.12 1001 ASP A CA 1
ATOM 8150 C C . ASP A 1 1001 ? -11.552 -44.586 32.296 1.00 85.12 1001 ASP A C 1
ATOM 8152 O O . ASP A 1 1001 ? -11.936 -44.471 31.130 1.00 85.12 1001 ASP A O 1
ATOM 8156 N N . TYR A 1 1002 ? -11.078 -43.535 32.964 1.00 90.38 1002 TYR A N 1
ATOM 8157 C CA . TYR A 1 1002 ? -10.979 -42.202 32.370 1.00 90.38 1002 TYR A CA 1
ATOM 8158 C C . TYR A 1 1002 ? -9.781 -42.053 31.413 1.00 90.38 1002 TYR A C 1
ATOM 8160 O O . TYR A 1 1002 ? -8.615 -42.215 31.793 1.00 90.38 1002 TYR A O 1
ATOM 8168 N N . SER A 1 1003 ? -10.046 -41.646 30.169 1.00 90.62 1003 SER A N 1
ATOM 8169 C CA . SER A 1 1003 ? -9.033 -41.193 29.205 1.00 90.62 1003 SER A CA 1
ATOM 8170 C C . SER A 1 1003 ? -9.034 -39.675 29.024 1.00 90.62 1003 SER A C 1
ATOM 8172 O O . SER A 1 1003 ? -10.083 -39.034 29.011 1.00 90.62 1003 SER A O 1
ATOM 8174 N N . CYS A 1 1004 ? -7.845 -39.090 28.828 1.00 90.62 1004 CYS A N 1
ATOM 8175 C CA . CYS A 1 1004 ? -7.710 -37.667 28.511 1.00 90.62 1004 CYS A CA 1
ATOM 8176 C C . CYS A 1 1004 ? -8.562 -37.306 27.287 1.00 90.62 1004 CYS A C 1
ATOM 8178 O O . CYS A 1 1004 ? -8.425 -37.932 26.240 1.00 90.62 1004 CYS A O 1
ATOM 8180 N N . GLY A 1 1005 ? -9.392 -36.272 27.419 1.00 86.31 1005 GLY A N 1
ATOM 8181 C CA . GLY A 1 1005 ? -10.262 -35.795 26.345 1.00 86.31 1005 GLY A CA 1
ATOM 8182 C C . GLY A 1 1005 ? -11.688 -36.357 26.371 1.00 86.31 1005 GLY A C 1
ATOM 8183 O O . GLY A 1 1005 ? -12.546 -35.860 25.650 1.00 86.31 1005 GLY A O 1
ATOM 8184 N N . SER A 1 1006 ? -11.967 -37.344 27.225 1.00 88.62 1006 SER A N 1
ATOM 8185 C CA . SER A 1 1006 ? -13.315 -37.880 27.443 1.00 88.62 1006 SER A CA 1
ATOM 8186 C C . SER A 1 1006 ? -14.011 -37.170 28.613 1.00 88.62 1006 SER A C 1
ATOM 8188 O O . SER A 1 1006 ? -13.324 -36.691 29.519 1.00 88.62 1006 SER A O 1
ATOM 8190 N N . PRO A 1 1007 ? -15.355 -37.098 28.647 1.00 89.88 1007 PRO A N 1
ATOM 8191 C CA . PRO A 1 1007 ? -16.066 -36.684 29.853 1.00 89.88 1007 PRO A CA 1
ATOM 8192 C C . PRO A 1 1007 ? -15.864 -37.718 30.977 1.00 89.88 1007 PRO A C 1
ATOM 8194 O O . PRO A 1 1007 ? -15.576 -38.884 30.714 1.00 89.88 1007 PRO A O 1
ATOM 8197 N N . LEU A 1 1008 ? -16.019 -37.297 32.238 1.00 89.06 1008 LEU A N 1
ATOM 8198 C CA . LEU A 1 1008 ? -15.887 -38.192 33.402 1.00 89.06 1008 LEU A CA 1
ATOM 8199 C C . LEU A 1 1008 ? -16.986 -39.269 33.437 1.00 89.06 1008 LEU A C 1
ATOM 8201 O O . LEU A 1 1008 ? -16.736 -40.394 33.848 1.00 89.06 1008 LEU A O 1
ATOM 8205 N N . VAL A 1 1009 ? -18.201 -38.890 33.039 1.00 89.56 1009 VAL A N 1
ATOM 8206 C CA . VAL A 1 1009 ? -19.420 -39.713 33.029 1.00 89.56 1009 VAL A CA 1
ATOM 8207 C C . VAL A 1 1009 ? -20.193 -39.455 31.716 1.00 89.56 1009 VAL A C 1
ATOM 8209 O O . VAL A 1 1009 ? -19.879 -38.469 31.046 1.00 89.56 1009 VAL A O 1
ATOM 8212 N N . PRO A 1 1010 ? -21.185 -40.268 31.307 1.00 85.69 1010 PRO A N 1
ATOM 8213 C CA . PRO A 1 1010 ? -21.981 -40.099 30.103 1.00 85.69 1010 PRO A CA 1
ATOM 8214 C C . PRO A 1 1010 ? -23.101 -39.086 30.366 1.00 85.69 1010 PRO A C 1
ATOM 8216 O O . PRO A 1 1010 ? -23.350 -38.684 31.507 1.00 85.69 1010 PRO A O 1
ATOM 8219 N N . GLU A 1 1011 ? -23.762 -38.658 29.294 1.00 86.56 1011 GLU A N 1
ATOM 8220 C CA . GLU A 1 1011 ? -24.718 -37.541 29.294 1.00 86.56 1011 GLU A CA 1
ATOM 8221 C C . GLU A 1 1011 ? -25.906 -37.711 30.252 1.00 86.56 1011 GLU A C 1
ATOM 8223 O O . GLU A 1 1011 ? -26.425 -36.724 30.774 1.00 86.56 1011 GLU A O 1
ATOM 8228 N N . ASP A 1 1012 ? -26.317 -38.948 30.516 1.00 87.94 1012 ASP A N 1
ATOM 8229 C CA . ASP A 1 1012 ? -27.455 -39.310 31.360 1.00 87.94 1012 ASP A CA 1
ATOM 8230 C C . ASP A 1 1012 ? -27.125 -39.376 32.863 1.00 87.94 1012 ASP A C 1
ATOM 8232 O O . ASP A 1 1012 ? -28.028 -39.446 33.700 1.00 87.94 1012 ASP A O 1
ATOM 8236 N N . HIS A 1 1013 ? -25.845 -39.313 33.243 1.00 90.31 1013 HIS A N 1
ATOM 8237 C CA . HIS A 1 1013 ? -25.430 -39.439 34.637 1.00 90.31 1013 HIS A CA 1
ATOM 8238 C C . HIS A 1 1013 ? -25.616 -38.139 35.437 1.00 90.31 1013 HIS A C 1
ATOM 8240 O O . HIS A 1 1013 ? -25.323 -37.036 34.974 1.00 90.31 1013 HIS A O 1
ATOM 8246 N N . ILE A 1 1014 ? -25.990 -38.265 36.717 1.00 87.00 1014 ILE A N 1
ATOM 8247 C CA . ILE A 1 1014 ? -26.288 -37.136 37.625 1.00 87.00 1014 ILE A CA 1
ATOM 8248 C C . ILE A 1 1014 ? -25.142 -36.118 37.786 1.00 87.00 1014 ILE A C 1
ATOM 8250 O O . ILE A 1 1014 ? -25.375 -34.959 38.137 1.00 87.00 1014 ILE A O 1
ATOM 8254 N N . LEU A 1 1015 ? -23.900 -36.548 37.541 1.00 89.50 1015 LEU A N 1
ATOM 8255 C CA . LEU A 1 1015 ? -22.705 -35.705 37.629 1.00 89.50 1015 LEU A CA 1
ATOM 8256 C C . LEU A 1 1015 ? -22.342 -35.014 36.318 1.00 89.50 1015 LEU A C 1
ATOM 8258 O O . LEU A 1 1015 ? -21.508 -34.111 36.363 1.00 89.50 1015 LEU A O 1
ATOM 8262 N N . TYR A 1 1016 ? -22.947 -35.389 35.184 1.00 89.38 1016 TYR A N 1
ATOM 8263 C CA . TYR A 1 1016 ? -22.523 -34.928 33.863 1.00 89.38 1016 TYR A CA 1
ATOM 8264 C C . TYR A 1 1016 ? -22.452 -33.400 33.800 1.00 89.38 1016 TYR A C 1
ATOM 8266 O O . TYR A 1 1016 ? -21.395 -32.843 33.526 1.00 89.38 1016 TYR A O 1
ATOM 8274 N N . ASN A 1 1017 ? -23.519 -32.699 34.190 1.00 88.56 1017 ASN A N 1
ATOM 8275 C CA . ASN A 1 1017 ? -23.571 -31.229 34.203 1.00 88.56 1017 ASN A CA 1
ATOM 8276 C C . ASN A 1 1017 ? -23.101 -30.579 35.521 1.00 88.56 1017 ASN A C 1
ATOM 8278 O O . ASN A 1 1017 ? -23.264 -29.373 35.704 1.00 88.56 1017 ASN A O 1
ATOM 8282 N N . LYS A 1 1018 ? -22.534 -31.353 36.457 1.00 89.25 1018 LYS A N 1
ATOM 8283 C CA . LYS A 1 1018 ? -22.068 -30.859 37.769 1.00 89.25 1018 LYS A CA 1
ATOM 8284 C C . LYS A 1 1018 ? -20.553 -30.924 37.935 1.00 89.25 1018 LYS A C 1
ATOM 8286 O O . LYS A 1 1018 ? -19.985 -30.062 38.613 1.00 89.25 1018 LYS A O 1
ATOM 8291 N N . VAL A 1 1019 ? -19.919 -31.948 37.366 1.00 91.06 1019 VAL A N 1
ATOM 8292 C CA . VAL A 1 1019 ? -18.480 -32.203 37.436 1.00 91.06 1019 VAL A CA 1
ATOM 8293 C C . VAL A 1 1019 ? -17.910 -32.188 36.027 1.00 91.06 1019 VAL A C 1
ATOM 8295 O O . VAL A 1 1019 ? -18.409 -32.847 35.117 1.00 91.06 1019 VAL A O 1
ATOM 8298 N N . PHE A 1 1020 ? -16.842 -31.424 35.854 1.00 92.75 1020 PHE A N 1
ATOM 8299 C CA . PHE A 1 1020 ? -16.231 -31.178 34.562 1.00 92.75 1020 PHE A CA 1
ATOM 8300 C C . PHE A 1 1020 ? -14.766 -31.583 34.572 1.00 92.75 1020 PHE A C 1
ATOM 8302 O O . PHE A 1 1020 ? -14.051 -31.369 35.549 1.00 92.75 1020 PHE A O 1
ATOM 8309 N N . VAL A 1 1021 ? -14.321 -32.112 33.445 1.00 91.56 1021 VAL A N 1
ATOM 8310 C CA . VAL A 1 1021 ? -12.918 -32.329 33.096 1.00 91.56 1021 VAL A CA 1
ATOM 8311 C C . VAL A 1 1021 ? -12.600 -31.470 31.886 1.00 91.56 1021 VAL A C 1
ATOM 8313 O O . VAL A 1 1021 ? -13.504 -31.039 31.171 1.00 91.56 1021 VAL A O 1
ATOM 8316 N N . ARG A 1 1022 ? -11.315 -31.212 31.645 1.00 90.00 1022 ARG A N 1
ATOM 8317 C CA . ARG A 1 1022 ? -10.911 -30.720 30.329 1.00 90.00 1022 ARG A CA 1
ATOM 8318 C C . ARG A 1 1022 ? -11.065 -31.850 29.319 1.00 90.00 1022 ARG A C 1
ATOM 8320 O O . ARG A 1 1022 ? -10.509 -32.930 29.506 1.00 90.00 1022 ARG A O 1
ATOM 8327 N N . GLU A 1 1023 ? -11.819 -31.580 28.267 1.00 89.25 1023 GLU A N 1
ATOM 8328 C CA . GLU A 1 1023 ? -12.146 -32.518 27.192 1.00 89.25 1023 GLU A CA 1
ATOM 8329 C C . GLU A 1 1023 ? -11.357 -32.167 25.914 1.00 89.25 1023 GLU A C 1
ATOM 8331 O O . GLU A 1 1023 ? -11.171 -33.001 25.035 1.00 89.25 1023 GLU A O 1
ATOM 8336 N N . LYS A 1 1024 ? -10.784 -30.957 25.821 1.00 87.69 1024 LYS A N 1
ATOM 8337 C CA . LYS A 1 1024 ? -9.875 -30.546 24.729 1.00 87.69 1024 LYS A CA 1
ATOM 8338 C C . LYS A 1 1024 ? -8.400 -30.772 25.068 1.00 87.69 1024 LYS A C 1
ATOM 8340 O O . LYS A 1 1024 ? -7.547 -29.920 24.820 1.00 87.69 1024 LYS A O 1
ATOM 8345 N N . ILE A 1 1025 ? -8.099 -31.928 25.652 1.00 88.19 1025 ILE A N 1
ATOM 8346 C CA . ILE A 1 1025 ? -6.740 -32.364 25.994 1.00 88.19 1025 ILE A CA 1
ATOM 8347 C C . ILE A 1 1025 ? -6.492 -33.775 25.475 1.00 88.19 1025 ILE A C 1
ATOM 8349 O O . ILE A 1 1025 ? -7.417 -34.562 25.313 1.00 88.19 1025 ILE A O 1
ATOM 8353 N N . SER A 1 1026 ? -5.226 -34.109 25.263 1.00 90.50 1026 SER A N 1
ATOM 8354 C CA . SER A 1 1026 ? -4.791 -35.453 24.890 1.00 90.50 1026 SER A CA 1
ATOM 8355 C C . SER A 1 1026 ? -3.829 -36.030 25.926 1.00 90.50 1026 SER A C 1
ATOM 8357 O O . SER A 1 1026 ? -3.320 -35.325 26.805 1.00 90.50 1026 SER A O 1
ATOM 8359 N N . CYS A 1 1027 ? -3.518 -37.317 25.788 1.00 88.81 1027 CYS A N 1
ATOM 8360 C CA . CYS A 1 1027 ? -2.467 -37.989 26.555 1.00 88.81 1027 CYS A CA 1
ATOM 8361 C C . CYS A 1 1027 ? -1.073 -37.360 26.364 1.00 88.81 1027 CYS A C 1
ATOM 8363 O O . CYS A 1 1027 ? -0.183 -37.589 27.178 1.00 88.81 1027 CYS A O 1
ATOM 8365 N N . GLU A 1 1028 ? -0.880 -36.517 25.343 1.00 87.75 1028 GLU A N 1
ATOM 8366 C CA . GLU A 1 1028 ? 0.353 -35.752 25.132 1.00 87.75 1028 GLU A CA 1
ATOM 8367 C C . GLU A 1 1028 ? 0.356 -34.413 25.881 1.00 87.75 1028 GLU A C 1
ATOM 8369 O O . GLU A 1 1028 ? 1.425 -33.898 26.213 1.00 87.75 1028 GLU A O 1
ATOM 8374 N N . THR A 1 1029 ? -0.817 -33.875 26.232 1.00 90.06 1029 THR A N 1
ATOM 8375 C CA . THR A 1 1029 ? -0.947 -32.585 26.929 1.00 90.06 1029 THR A CA 1
ATOM 8376 C C . THR A 1 1029 ? -0.314 -32.646 28.328 1.00 90.06 1029 THR A C 1
ATOM 8378 O O . THR A 1 1029 ? -0.618 -33.586 29.077 1.00 90.06 1029 THR A O 1
ATOM 8381 N N . PRO A 1 1030 ? 0.535 -31.670 28.719 1.00 90.88 1030 PRO A N 1
ATOM 8382 C CA . PRO A 1 1030 ? 1.185 -31.650 30.033 1.00 90.88 1030 PRO A CA 1
ATOM 8383 C C . PRO A 1 1030 ? 0.173 -31.552 31.187 1.00 90.88 1030 PRO A C 1
ATOM 8385 O O . PRO A 1 1030 ? -1.034 -31.408 30.977 1.00 90.88 1030 PRO A O 1
ATOM 8388 N N . MET A 1 1031 ? 0.666 -31.655 32.418 1.00 89.75 1031 MET A N 1
ATOM 8389 C CA . MET A 1 1031 ? -0.117 -31.481 33.641 1.00 89.75 1031 MET A CA 1
ATOM 8390 C C . MET A 1 1031 ? -0.800 -30.108 33.673 1.00 89.75 1031 MET A C 1
ATOM 8392 O O . MET A 1 1031 ? -0.246 -29.096 33.239 1.00 89.75 1031 MET A O 1
ATOM 8396 N N . GLU A 1 1032 ? -2.015 -30.050 34.212 1.00 89.38 1032 GLU A N 1
ATOM 8397 C CA . GLU A 1 1032 ? -2.759 -28.794 34.299 1.00 89.38 1032 GLU A CA 1
ATOM 8398 C C . GLU A 1 1032 ? -2.144 -27.858 35.347 1.00 89.38 1032 GLU A C 1
ATOM 8400 O O . GLU A 1 1032 ? -1.880 -28.256 36.476 1.00 89.38 1032 GLU A O 1
ATOM 8405 N N . LEU A 1 1033 ? -1.994 -26.567 35.037 1.00 87.75 1033 LEU A N 1
ATOM 8406 C CA . LEU A 1 1033 ? -1.462 -25.591 36.007 1.00 87.75 1033 LEU A CA 1
ATOM 8407 C C . LEU A 1 1033 ? -2.342 -25.451 37.263 1.00 87.75 1033 LEU A C 1
ATOM 8409 O O . LEU A 1 1033 ? -1.855 -25.073 38.331 1.00 87.75 1033 LEU A O 1
ATOM 8413 N N . ALA A 1 1034 ? -3.639 -25.746 37.137 1.00 87.38 1034 ALA A N 1
ATOM 8414 C CA . ALA A 1 1034 ? -4.580 -25.770 38.252 1.00 87.38 1034 ALA A CA 1
ATOM 8415 C C . ALA A 1 1034 ? -4.237 -26.857 39.283 1.00 87.38 1034 ALA A C 1
ATOM 8417 O O . ALA A 1 1034 ? -4.488 -26.638 40.463 1.00 87.38 1034 ALA A O 1
ATOM 8418 N N . TYR A 1 1035 ? -3.609 -27.962 38.861 1.00 87.06 1035 TYR A N 1
ATOM 8419 C CA . TYR A 1 1035 ? -3.144 -29.034 39.745 1.00 87.06 1035 TYR A CA 1
ATOM 8420 C C . TYR A 1 1035 ? -2.158 -28.491 40.788 1.00 87.06 1035 TYR A C 1
ATOM 8422 O O . TYR A 1 1035 ? -2.387 -28.610 41.985 1.00 87.06 1035 TYR A O 1
ATOM 8430 N N . TYR A 1 1036 ? -1.133 -27.770 40.325 1.00 82.94 1036 TYR A N 1
ATOM 8431 C CA . TYR A 1 1036 ? -0.064 -27.198 41.157 1.00 82.94 1036 TYR A CA 1
ATOM 8432 C C . TYR A 1 1036 ? -0.486 -26.003 42.022 1.00 82.94 1036 TYR A C 1
ATOM 8434 O O . TYR A 1 1036 ? 0.260 -25.575 42.896 1.00 82.94 1036 TYR A O 1
ATOM 8442 N N . SER A 1 1037 ? -1.626 -25.381 41.717 1.00 80.44 1037 SER A N 1
ATOM 8443 C CA . SER A 1 1037 ? -2.067 -24.129 42.350 1.00 80.44 1037 SER A CA 1
ATOM 8444 C C . SER A 1 1037 ? -3.360 -24.277 43.152 1.00 80.44 1037 SER A C 1
ATOM 8446 O O . SER A 1 1037 ? -3.890 -23.282 43.657 1.00 80.44 1037 SER A O 1
ATOM 8448 N N . CYS A 1 1038 ? -3.897 -25.494 43.246 1.00 77.75 1038 CYS A N 1
ATOM 8449 C CA . CYS A 1 1038 ? -5.082 -25.813 44.028 1.00 77.75 1038 CYS A CA 1
ATOM 8450 C C . CYS A 1 1038 ? -4.727 -25.960 45.517 1.00 77.75 1038 CYS A C 1
ATOM 8452 O O . CYS A 1 1038 ? -3.658 -26.432 45.870 1.00 77.75 1038 CYS A O 1
ATOM 8454 N N . ARG A 1 1039 ? -5.650 -25.609 46.422 1.00 64.69 1039 ARG A N 1
ATOM 8455 C CA . ARG A 1 1039 ? -5.458 -25.786 47.877 1.00 64.69 1039 ARG A CA 1
ATOM 8456 C C . ARG A 1 1039 ? -5.567 -27.244 48.349 1.00 64.69 1039 ARG A C 1
ATOM 8458 O O . ARG A 1 1039 ? -5.222 -27.524 49.490 1.00 64.69 1039 ARG A O 1
ATOM 8465 N N . LYS A 1 1040 ? -6.088 -28.151 47.511 1.00 65.00 1040 LYS A N 1
ATOM 8466 C CA . LYS A 1 1040 ? -6.222 -29.584 47.826 1.00 65.00 1040 LYS A CA 1
ATOM 8467 C C . LYS A 1 1040 ? -4.923 -30.367 47.625 1.00 65.00 1040 LYS A C 1
ATOM 8469 O O . LYS A 1 1040 ? -4.796 -31.441 48.193 1.00 65.00 1040 LYS A O 1
ATOM 8474 N N . SER A 1 1041 ? -3.956 -29.832 46.882 1.00 58.91 1041 SER A N 1
ATOM 8475 C CA . SER A 1 1041 ? -2.665 -30.480 46.627 1.00 58.91 1041 SER A CA 1
ATOM 8476 C C . SER A 1 1041 ? -1.676 -30.318 47.795 1.00 58.91 1041 SER A C 1
ATOM 8478 O O . SER A 1 1041 ? -0.474 -30.163 47.580 1.00 58.91 1041 SER A O 1
ATOM 8480 N N . ASN A 1 1042 ? -2.184 -30.257 49.031 1.00 49.09 1042 ASN A N 1
ATOM 8481 C CA . ASN A 1 1042 ? -1.355 -30.076 50.215 1.00 49.09 1042 ASN A CA 1
ATOM 8482 C C . ASN A 1 1042 ? -0.406 -31.270 50.350 1.00 49.09 1042 ASN A C 1
ATOM 8484 O O . ASN A 1 1042 ? -0.860 -32.408 50.407 1.00 49.09 1042 ASN A O 1
ATOM 8488 N N . VAL A 1 1043 ? 0.883 -30.941 50.478 1.00 47.06 1043 VAL A N 1
ATOM 8489 C CA . VAL A 1 1043 ? 2.066 -31.818 50.486 1.00 47.06 1043 VAL A CA 1
ATOM 8490 C C . VAL A 1 1043 ? 2.595 -32.094 49.070 1.00 47.06 1043 VAL A C 1
ATOM 8492 O O . VAL A 1 1043 ? 2.136 -32.986 48.376 1.00 47.06 1043 VAL A O 1
ATOM 8495 N N . ASN A 1 1044 ? 3.574 -31.275 48.662 1.00 52.72 1044 ASN A N 1
ATOM 8496 C CA . ASN A 1 1044 ? 4.495 -31.480 47.540 1.00 52.72 1044 ASN A CA 1
ATOM 8497 C C . ASN A 1 1044 ? 3.885 -31.958 46.209 1.00 52.72 1044 ASN A C 1
ATOM 8499 O O . ASN A 1 1044 ? 3.809 -33.146 45.909 1.00 52.72 1044 ASN A O 1
ATOM 8503 N N . CYS A 1 1045 ? 3.568 -30.999 45.332 1.00 60.78 1045 CYS A N 1
ATOM 8504 C CA . CYS A 1 1045 ? 3.337 -31.241 43.902 1.00 60.78 1045 CYS A CA 1
ATOM 8505 C C . CYS A 1 1045 ? 4.646 -31.601 43.166 1.00 60.78 1045 CYS A C 1
ATOM 8507 O O . CYS A 1 1045 ? 4.993 -30.969 42.164 1.00 60.78 1045 CYS A O 1
ATOM 8509 N N . ASP A 1 1046 ? 5.373 -32.598 43.663 1.00 71.38 1046 ASP A N 1
ATOM 8510 C CA . ASP A 1 1046 ? 6.678 -33.043 43.174 1.00 71.38 1046 ASP A CA 1
ATOM 8511 C C . ASP A 1 1046 ? 6.518 -33.972 41.966 1.00 71.38 1046 ASP A C 1
ATOM 8513 O O . ASP A 1 1046 ? 7.151 -35.010 41.863 1.00 71.38 1046 ASP A O 1
ATOM 8517 N N . VAL A 1 1047 ? 5.680 -33.575 41.007 1.00 84.31 1047 VAL A N 1
ATOM 8518 C CA . VAL A 1 1047 ? 5.529 -34.271 39.728 1.00 84.31 1047 VAL A CA 1
ATOM 8519 C C . VAL A 1 1047 ? 5.897 -33.351 38.577 1.00 84.31 1047 VAL A C 1
ATOM 8521 O O . VAL A 1 1047 ? 5.549 -32.166 38.542 1.00 84.31 1047 VAL A O 1
ATOM 8524 N N . CYS A 1 1048 ? 6.604 -33.904 37.601 1.00 87.94 1048 CYS A N 1
ATOM 8525 C CA . CYS A 1 1048 ? 7.057 -33.196 36.418 1.00 87.94 1048 CYS A CA 1
ATOM 8526 C C . CYS A 1 1048 ? 5.868 -32.637 35.621 1.00 87.94 1048 CYS A C 1
ATOM 8528 O O . CYS A 1 1048 ? 4.970 -33.378 35.233 1.00 87.94 1048 CYS A O 1
ATOM 8530 N N . TYR A 1 1049 ? 5.916 -31.350 35.270 1.00 89.44 1049 TYR A N 1
ATOM 8531 C CA . TYR A 1 1049 ? 4.903 -30.667 34.458 1.00 89.44 1049 TYR A CA 1
ATOM 8532 C C . TYR A 1 1049 ? 4.607 -31.391 33.141 1.00 89.44 1049 TYR A C 1
ATOM 8534 O O . TYR A 1 1049 ? 3.457 -31.494 32.727 1.00 89.44 1049 TYR A O 1
ATOM 8542 N N . TRP A 1 1050 ? 5.634 -31.928 32.485 1.00 88.69 1050 TRP A N 1
ATOM 8543 C CA . TRP A 1 1050 ? 5.482 -32.562 31.177 1.00 88.69 1050 TRP A CA 1
ATOM 8544 C C . TRP A 1 1050 ? 4.882 -33.969 31.227 1.00 88.69 1050 TRP A C 1
ATOM 8546 O O . TRP A 1 1050 ? 3.997 -34.269 30.428 1.00 88.69 1050 TRP A O 1
ATOM 8556 N N . CYS A 1 1051 ? 5.345 -34.831 32.137 1.00 87.38 1051 CYS A N 1
ATOM 8557 C CA . CYS A 1 1051 ? 4.975 -36.248 32.154 1.00 87.38 1051 CYS A CA 1
ATOM 8558 C C . CYS A 1 1051 ? 4.171 -36.695 33.380 1.00 87.38 1051 CYS A C 1
ATOM 8560 O O . CYS A 1 1051 ? 3.706 -37.829 33.380 1.00 87.38 1051 CYS A O 1
ATOM 8562 N N . GLY A 1 1052 ? 4.017 -35.859 34.409 1.00 84.69 1052 GLY A N 1
ATOM 8563 C CA . GLY A 1 1052 ? 3.292 -36.190 35.638 1.00 84.69 1052 GLY A CA 1
ATOM 8564 C C . GLY A 1 1052 ? 3.995 -37.175 36.579 1.00 84.69 1052 GLY A C 1
ATOM 8565 O O . GLY A 1 1052 ? 3.384 -37.565 37.562 1.00 84.69 1052 GLY A O 1
ATOM 8566 N N . HIS A 1 1053 ? 5.247 -37.561 36.306 1.00 84.44 1053 HIS A N 1
ATOM 8567 C CA . HIS A 1 1053 ? 6.031 -38.461 37.162 1.00 84.44 1053 HIS A CA 1
ATOM 8568 C C . HIS A 1 1053 ? 6.911 -37.681 38.144 1.00 84.44 1053 HIS A C 1
ATOM 8570 O O . HIS A 1 1053 ? 7.383 -36.587 37.824 1.00 84.44 1053 HIS A O 1
ATOM 8576 N N . ASP A 1 1054 ? 7.166 -38.268 39.303 1.00 77.69 1054 ASP A N 1
ATOM 8577 C CA . ASP A 1 1054 ? 7.967 -37.740 40.414 1.00 77.69 1054 ASP A CA 1
ATOM 8578 C C . ASP A 1 1054 ? 9.458 -38.133 40.370 1.00 77.69 1054 ASP A C 1
ATOM 8580 O O . ASP A 1 1054 ? 10.269 -37.612 41.135 1.00 77.69 1054 ASP A O 1
ATOM 8584 N N . ASN A 1 1055 ? 9.858 -38.988 39.425 1.00 71.25 1055 ASN A N 1
ATOM 8585 C CA . ASN A 1 1055 ? 11.239 -39.463 39.303 1.00 71.25 1055 ASN A CA 1
ATOM 8586 C C . ASN A 1 1055 ? 12.236 -38.339 38.953 1.00 71.25 1055 ASN A C 1
ATOM 8588 O O . ASN A 1 1055 ? 12.144 -37.732 37.885 1.00 71.25 1055 ASN A O 1
ATOM 8592 N N . GLU A 1 1056 ? 13.230 -38.126 39.824 1.00 78.00 1056 GLU A N 1
ATOM 8593 C CA . GLU A 1 1056 ? 14.404 -37.260 39.618 1.00 78.00 1056 GLU A CA 1
ATOM 8594 C C . GLU A 1 1056 ? 14.088 -35.877 39.017 1.00 78.00 1056 GLU A C 1
ATOM 8596 O O . GLU A 1 1056 ? 14.492 -35.527 37.898 1.00 78.00 1056 GLU A O 1
ATOM 8601 N N . LEU A 1 1057 ? 13.341 -35.068 39.767 1.00 83.06 1057 LEU A N 1
ATOM 8602 C CA . LEU A 1 1057 ? 13.069 -33.686 39.389 1.00 83.06 1057 LEU A CA 1
ATOM 8603 C C . LEU A 1 1057 ? 14.346 -32.842 39.371 1.00 83.06 1057 LEU A C 1
ATOM 8605 O O . LEU A 1 1057 ? 15.116 -32.786 40.329 1.00 83.06 1057 LEU A O 1
ATOM 8609 N N . ALA A 1 1058 ? 14.542 -32.126 38.271 1.00 79.38 1058 ALA A N 1
ATOM 8610 C CA . ALA A 1 1058 ? 15.666 -31.238 38.093 1.00 79.38 1058 ALA A CA 1
ATOM 8611 C C . ALA A 1 1058 ? 15.582 -30.008 39.007 1.00 79.38 1058 ALA A C 1
ATOM 8613 O O . ALA A 1 1058 ? 14.558 -29.321 39.068 1.00 79.38 1058 ALA A O 1
ATOM 8614 N N . VAL A 1 1059 ? 16.713 -29.651 39.619 1.00 77.69 1059 VAL A N 1
ATOM 8615 C CA . VAL A 1 1059 ? 16.843 -28.412 40.394 1.00 77.69 1059 VAL A CA 1
ATOM 8616 C C . VAL A 1 1059 ? 16.824 -27.200 39.443 1.00 77.69 1059 VAL A C 1
ATOM 8618 O O . VAL A 1 1059 ? 17.634 -27.141 38.511 1.00 77.69 1059 VAL A O 1
ATOM 8621 N N . PRO A 1 1060 ? 15.927 -26.213 39.642 1.00 78.31 1060 PRO A N 1
ATOM 8622 C CA . PRO A 1 1060 ? 15.932 -24.981 38.856 1.00 78.31 1060 PRO A CA 1
ATOM 8623 C C . PRO A 1 1060 ? 17.156 -24.116 39.175 1.00 78.31 1060 PRO A C 1
ATOM 8625 O O . PRO A 1 1060 ? 17.488 -23.934 40.349 1.00 78.31 1060 PRO A O 1
ATOM 8628 N N . SER A 1 1061 ? 17.780 -23.523 38.153 1.00 80.25 1061 SER A N 1
ATOM 8629 C CA . SER A 1 1061 ? 18.899 -22.591 38.341 1.00 80.25 1061 SER A CA 1
ATOM 8630 C C . SER A 1 1061 ? 18.474 -21.325 39.102 1.00 80.25 1061 SER A C 1
ATOM 8632 O O . SER A 1 1061 ? 17.333 -20.863 38.999 1.00 80.25 1061 SER A O 1
ATOM 8634 N N . GLU A 1 1062 ? 19.407 -20.703 39.828 1.00 78.31 1062 GLU A N 1
ATOM 8635 C CA . GLU A 1 1062 ? 19.158 -19.427 40.522 1.00 78.31 1062 GLU A CA 1
ATOM 8636 C C . GLU A 1 1062 ? 18.793 -18.285 39.554 1.00 78.31 1062 GLU A C 1
ATOM 8638 O O . GLU A 1 1062 ? 17.988 -17.406 39.879 1.00 78.31 1062 GLU A O 1
ATOM 8643 N N . SER A 1 1063 ? 19.311 -18.334 38.322 1.00 78.56 1063 SER A N 1
ATOM 8644 C CA . SER A 1 1063 ? 18.974 -17.387 37.251 1.00 78.56 1063 SER A CA 1
ATOM 8645 C C . SER A 1 1063 ? 17.495 -17.431 36.852 1.00 78.56 1063 SER A C 1
ATOM 8647 O O . SER A 1 1063 ? 16.900 -16.393 36.572 1.00 78.56 1063 SER A O 1
ATOM 8649 N N . LEU A 1 1064 ? 16.870 -18.611 36.851 1.00 79.69 1064 LEU A N 1
ATOM 8650 C CA . LEU A 1 1064 ? 15.446 -18.748 36.543 1.00 79.69 1064 LEU A CA 1
ATOM 8651 C C . LEU A 1 1064 ? 14.573 -18.332 37.731 1.00 79.69 1064 LEU A C 1
ATOM 8653 O O . LEU A 1 1064 ? 13.575 -17.636 37.531 1.00 79.69 1064 LEU A O 1
ATOM 8657 N N . LYS A 1 1065 ? 14.976 -18.691 38.960 1.00 77.19 1065 LYS A N 1
ATOM 8658 C CA . LYS A 1 1065 ? 14.268 -18.315 40.200 1.00 77.19 1065 LYS A CA 1
ATOM 8659 C C . LYS A 1 1065 ? 14.187 -16.798 40.394 1.00 77.19 1065 LYS A C 1
ATOM 8661 O O . LYS A 1 1065 ? 13.177 -16.295 40.869 1.00 77.19 1065 LYS A O 1
ATOM 8666 N N . SER A 1 1066 ? 15.229 -16.069 39.999 1.00 74.69 1066 SER A N 1
ATOM 8667 C CA . SER A 1 1066 ? 15.275 -14.601 40.082 1.00 74.69 1066 SER A CA 1
ATOM 8668 C C . SER A 1 1066 ? 14.501 -13.890 38.966 1.00 74.69 1066 SER A C 1
ATOM 8670 O O . SER A 1 1066 ? 14.114 -12.733 39.131 1.00 74.69 1066 SER A O 1
ATOM 8672 N N . LYS A 1 1067 ? 14.253 -14.562 37.834 1.00 82.19 1067 LYS A N 1
ATOM 8673 C CA . LYS A 1 1067 ? 13.637 -13.959 36.644 1.00 82.19 1067 LYS A CA 1
ATOM 8674 C C . LYS A 1 1067 ? 12.132 -14.211 36.523 1.00 82.19 1067 LYS A C 1
ATOM 8676 O O . LYS A 1 1067 ? 11.448 -13.415 35.883 1.00 82.19 1067 LYS A O 1
ATOM 8681 N N . TYR A 1 1068 ? 11.587 -15.269 37.122 1.00 82.38 1068 TYR A N 1
ATOM 8682 C CA . TYR A 1 1068 ? 10.184 -15.663 36.936 1.00 82.38 1068 TYR A CA 1
ATOM 8683 C C . TYR A 1 1068 ? 9.463 -15.925 38.263 1.00 82.38 1068 TYR A C 1
ATOM 8685 O O . TYR A 1 1068 ? 10.045 -16.453 39.203 1.00 82.38 1068 TYR A O 1
ATOM 8693 N N . LYS A 1 1069 ? 8.171 -15.573 38.330 1.00 79.12 1069 LYS A N 1
ATOM 8694 C CA . LYS A 1 1069 ? 7.326 -15.711 39.532 1.00 79.12 1069 LYS A CA 1
ATOM 8695 C C . LYS A 1 1069 ? 6.922 -17.152 39.843 1.00 79.12 1069 LYS A C 1
ATOM 8697 O O . LYS A 1 1069 ? 6.666 -17.469 41.000 1.00 79.12 1069 LYS A O 1
ATOM 8702 N N . SER A 1 1070 ? 6.796 -18.006 38.832 1.00 81.50 1070 SER A N 1
ATOM 8703 C CA . SER A 1 1070 ? 6.373 -19.398 39.008 1.00 81.50 1070 SER A CA 1
ATOM 8704 C C . SER A 1 1070 ? 7.231 -20.319 38.151 1.00 81.50 1070 SER A C 1
ATOM 8706 O O . SER A 1 1070 ? 7.384 -20.077 36.952 1.00 81.50 1070 SER A O 1
ATOM 8708 N N . LEU A 1 1071 ? 7.769 -21.371 38.770 1.00 85.06 1071 LEU A N 1
ATOM 8709 C CA . LEU A 1 1071 ? 8.547 -22.425 38.123 1.00 85.06 1071 LEU A CA 1
ATOM 8710 C C . LEU A 1 1071 ? 7.869 -23.763 38.403 1.00 85.06 1071 LEU A C 1
ATOM 8712 O O . LEU A 1 1071 ? 7.526 -24.039 39.551 1.00 85.06 1071 LEU A O 1
ATOM 8716 N N . TYR A 1 1072 ? 7.686 -24.575 37.368 1.00 86.44 1072 TYR A N 1
ATOM 8717 C CA . TYR A 1 1072 ? 7.040 -25.879 37.479 1.00 86.44 1072 TYR A CA 1
ATOM 8718 C C . TYR A 1 1072 ? 8.071 -26.998 37.275 1.00 86.44 1072 TYR A C 1
ATOM 8720 O O . TYR A 1 1072 ? 8.894 -26.882 36.361 1.00 86.44 1072 TYR A O 1
ATOM 8728 N N . PRO A 1 1073 ? 8.059 -28.066 38.098 1.00 86.94 1073 PRO A N 1
ATOM 8729 C CA . PRO A 1 1073 ? 9.088 -29.104 38.055 1.00 86.94 1073 PRO A CA 1
ATOM 8730 C C . PRO A 1 1073 ? 9.220 -29.784 36.686 1.00 86.94 1073 PRO A C 1
ATOM 8732 O O . PRO A 1 1073 ? 8.238 -29.953 35.965 1.00 86.94 1073 PRO A O 1
ATOM 8735 N N . CYS A 1 1074 ? 10.430 -30.222 36.337 1.00 87.56 1074 CYS A N 1
ATOM 8736 C CA . CYS A 1 1074 ? 10.711 -31.033 35.149 1.00 87.56 1074 CYS A CA 1
ATOM 8737 C C . CYS A 1 1074 ? 11.635 -32.190 35.546 1.00 87.56 1074 CYS A C 1
ATOM 8739 O O . CYS A 1 1074 ? 12.626 -31.939 36.226 1.00 87.56 1074 CYS A O 1
ATOM 8741 N N . CYS A 1 1075 ? 11.338 -33.430 35.152 1.00 89.25 1075 CYS A N 1
ATOM 8742 C CA . CYS A 1 1075 ? 12.218 -34.570 35.421 1.00 89.25 1075 CYS A CA 1
ATOM 8743 C C . CYS A 1 1075 ? 13.384 -34.647 34.427 1.00 89.25 1075 CYS A C 1
ATOM 8745 O O . CYS A 1 1075 ? 13.297 -34.155 33.295 1.00 89.25 1075 CYS A O 1
ATOM 8747 N N . ASN A 1 1076 ? 14.463 -35.321 34.828 1.00 84.31 1076 ASN A N 1
ATOM 8748 C CA . ASN A 1 1076 ? 15.645 -35.522 33.984 1.00 84.31 1076 ASN A CA 1
ATOM 8749 C C . ASN A 1 1076 ? 15.319 -36.208 32.643 1.00 84.31 1076 ASN A C 1
ATOM 8751 O O . ASN A 1 1076 ? 15.870 -35.828 31.611 1.00 84.31 1076 ASN A O 1
ATOM 8755 N N . LEU A 1 1077 ? 14.370 -37.152 32.621 1.00 85.88 1077 LEU A N 1
ATOM 8756 C CA . LEU A 1 1077 ? 13.940 -37.834 31.392 1.00 85.88 1077 LEU A CA 1
ATOM 8757 C C . LEU A 1 1077 ? 13.319 -36.866 30.374 1.00 85.88 1077 LEU A C 1
ATOM 8759 O O . LEU A 1 1077 ? 13.676 -36.889 29.197 1.00 85.88 1077 LEU A O 1
ATOM 8763 N N . CYS A 1 1078 ? 12.431 -35.971 30.816 1.00 87.00 1078 CYS A N 1
ATOM 8764 C CA . CYS A 1 1078 ? 11.850 -34.955 29.938 1.00 87.00 1078 CYS A CA 1
ATOM 8765 C C . CYS A 1 1078 ? 12.900 -33.943 29.466 1.00 87.00 1078 CYS A C 1
ATOM 8767 O O . CYS A 1 1078 ? 12.843 -33.505 28.316 1.00 87.00 1078 CYS A O 1
ATOM 8769 N N . ARG A 1 1079 ? 13.886 -33.618 30.309 1.00 83.12 1079 ARG A N 1
ATOM 8770 C CA . ARG A 1 1079 ? 15.009 -32.753 29.928 1.00 83.12 1079 ARG A CA 1
ATOM 8771 C C . ARG A 1 1079 ? 15.901 -33.376 28.858 1.00 83.12 1079 ARG A C 1
ATOM 8773 O O . ARG A 1 1079 ? 16.224 -32.700 27.884 1.00 83.12 1079 ARG A O 1
ATOM 8780 N N . ASN A 1 1080 ? 16.206 -34.666 28.974 1.00 83.88 1080 ASN A N 1
ATOM 8781 C CA . ASN A 1 1080 ? 16.932 -35.412 27.943 1.00 83.88 1080 ASN A CA 1
ATOM 8782 C C . ASN A 1 1080 ? 16.140 -35.496 26.625 1.00 83.88 1080 ASN A C 1
ATOM 8784 O O . ASN A 1 1080 ? 16.732 -35.484 25.551 1.00 83.88 1080 ASN A O 1
ATOM 8788 N N . ALA A 1 1081 ? 14.805 -35.490 26.695 1.00 84.25 1081 ALA A N 1
ATOM 8789 C CA . ALA A 1 1081 ? 13.915 -35.394 25.535 1.00 84.25 1081 ALA A CA 1
ATOM 8790 C C . ALA A 1 1081 ? 13.727 -33.952 24.998 1.00 84.25 1081 ALA A C 1
ATOM 8792 O O . ALA A 1 1081 ? 12.820 -33.699 24.202 1.00 84.25 1081 ALA A O 1
ATOM 8793 N N . GLY A 1 1082 ? 14.545 -32.987 25.437 1.00 85.25 1082 GLY A N 1
ATOM 8794 C CA . GLY A 1 1082 ? 14.535 -31.604 24.947 1.00 85.25 1082 GLY A CA 1
ATOM 8795 C C . GLY A 1 1082 ? 13.471 -30.688 25.568 1.00 85.25 1082 GLY A C 1
ATOM 8796 O O . GLY A 1 1082 ? 13.199 -29.620 25.020 1.00 85.25 1082 GLY A O 1
ATOM 8797 N N . LYS A 1 1083 ? 12.841 -31.071 26.688 1.00 85.44 1083 LYS A N 1
ATOM 8798 C CA . LYS A 1 1083 ? 11.885 -30.220 27.426 1.00 85.44 1083 LYS A CA 1
ATOM 8799 C C . LYS A 1 1083 ? 12.576 -29.471 28.567 1.00 85.44 1083 LYS A C 1
ATOM 8801 O O . LYS A 1 1083 ? 13.316 -30.063 29.340 1.00 85.44 1083 LYS A O 1
ATOM 8806 N N . ASP A 1 1084 ? 12.286 -28.185 28.740 1.00 86.00 1084 ASP A N 1
ATOM 8807 C CA . ASP A 1 1084 ? 12.860 -27.396 29.841 1.00 86.00 1084 ASP A CA 1
ATOM 8808 C C . ASP A 1 1084 ? 11.859 -27.165 30.990 1.00 86.00 1084 ASP A C 1
ATOM 8810 O O . ASP A 1 1084 ? 10.670 -27.482 30.879 1.00 86.00 1084 ASP A O 1
ATOM 8814 N N . ILE A 1 1085 ? 12.341 -26.624 32.111 1.00 85.69 1085 ILE A N 1
ATOM 8815 C CA . ILE A 1 1085 ? 11.519 -26.177 33.241 1.00 85.69 1085 ILE A CA 1
ATOM 8816 C C . ILE A 1 1085 ? 10.512 -25.148 32.729 1.00 85.69 1085 ILE A C 1
ATOM 8818 O O . ILE A 1 1085 ? 10.878 -24.095 32.205 1.00 85.69 1085 ILE A O 1
ATOM 8822 N N . PHE A 1 1086 ? 9.225 -25.446 32.894 1.00 87.00 1086 PHE A N 1
ATOM 8823 C CA . PHE A 1 1086 ? 8.174 -24.529 32.480 1.00 87.00 1086 PHE A CA 1
ATOM 8824 C C . PHE A 1 1086 ? 8.107 -23.351 33.461 1.00 87.00 1086 PHE A C 1
ATOM 8826 O O . PHE A 1 1086 ? 8.024 -23.541 34.676 1.00 87.00 1086 PHE A O 1
ATOM 8833 N N . VAL A 1 1087 ? 8.158 -22.125 32.939 1.00 85.88 1087 VAL A N 1
ATOM 8834 C CA . VAL A 1 1087 ? 8.207 -20.887 33.732 1.00 85.88 1087 VAL A CA 1
ATOM 8835 C C . VAL A 1 1087 ? 7.065 -19.947 33.366 1.00 85.88 1087 VAL A C 1
ATOM 8837 O O . VAL A 1 1087 ? 6.639 -19.878 32.212 1.00 85.88 1087 VAL A O 1
ATOM 8840 N N . ARG A 1 1088 ? 6.560 -19.188 34.345 1.00 80.19 1088 ARG A N 1
ATOM 8841 C CA . ARG A 1 1088 ? 5.466 -18.228 34.142 1.00 80.19 1088 ARG A CA 1
ATOM 8842 C C . ARG A 1 1088 ? 5.674 -16.945 34.947 1.00 80.19 1088 ARG A C 1
ATOM 8844 O O . ARG A 1 1088 ? 6.129 -16.971 36.087 1.00 80.19 1088 ARG A O 1
ATOM 8851 N N . GLY A 1 1089 ? 5.285 -15.819 34.344 1.00 75.19 1089 GLY A N 1
ATOM 8852 C CA . GLY A 1 1089 ? 5.284 -14.498 34.978 1.00 75.19 1089 GLY A CA 1
ATOM 8853 C C . GLY A 1 1089 ? 6.683 -13.908 35.130 1.00 75.19 1089 GLY A C 1
ATOM 8854 O O . GLY A 1 1089 ? 7.222 -13.899 36.230 1.00 75.19 1089 GLY A O 1
ATOM 8855 N N . GLU A 1 1090 ? 7.260 -13.405 34.038 1.00 79.62 1090 GLU A N 1
ATOM 8856 C CA . GLU A 1 1090 ? 8.556 -12.715 34.068 1.00 79.62 1090 GLU A CA 1
ATOM 8857 C C . GLU A 1 1090 ? 8.507 -11.521 35.036 1.00 79.62 1090 GLU A C 1
ATOM 8859 O O . GLU A 1 1090 ? 7.618 -10.663 34.969 1.00 79.62 1090 GLU A O 1
ATOM 8864 N N . ILE A 1 1091 ? 9.450 -11.486 35.975 1.00 73.31 1091 ILE A N 1
ATOM 8865 C CA . ILE A 1 1091 ? 9.627 -10.397 36.925 1.00 73.31 1091 ILE A CA 1
ATOM 8866 C C . ILE A 1 1091 ? 10.256 -9.252 36.137 1.00 73.31 1091 ILE A C 1
ATOM 8868 O O . ILE A 1 1091 ? 11.466 -9.206 35.923 1.00 73.31 1091 ILE A O 1
ATOM 8872 N N . LYS A 1 1092 ? 9.416 -8.326 35.664 1.00 48.88 1092 LYS A N 1
ATOM 8873 C CA . LYS A 1 1092 ? 9.874 -7.081 35.044 1.00 48.88 1092 LYS A CA 1
ATOM 8874 C C . LYS A 1 1092 ? 10.622 -6.261 36.093 1.00 48.88 1092 LYS A C 1
ATOM 8876 O O . LYS A 1 1092 ? 10.016 -5.499 36.842 1.00 48.88 1092 LYS A O 1
ATOM 8881 N N . THR A 1 1093 ? 11.940 -6.405 36.154 1.00 45.41 1093 THR A N 1
ATOM 8882 C CA . THR A 1 1093 ? 12.783 -5.425 36.830 1.00 45.41 1093 THR A CA 1
ATOM 8883 C C . THR A 1 1093 ? 12.713 -4.141 36.009 1.00 45.41 1093 THR A C 1
ATOM 8885 O O . THR A 1 1093 ? 12.986 -4.133 34.808 1.00 45.41 1093 THR A O 1
ATOM 8888 N N . ASN A 1 1094 ? 12.279 -3.046 36.633 1.00 39.84 1094 ASN A N 1
ATOM 8889 C CA . ASN A 1 1094 ? 12.308 -1.714 36.036 1.00 39.84 1094 ASN A CA 1
ATOM 8890 C C . ASN A 1 1094 ? 13.774 -1.317 35.778 1.00 39.84 1094 ASN A C 1
ATOM 8892 O O . ASN A 1 1094 ? 14.395 -0.591 36.550 1.00 39.84 1094 ASN A O 1
ATOM 8896 N N . THR A 1 1095 ? 14.347 -1.765 34.663 1.00 37.88 1095 THR A N 1
ATOM 8897 C CA . THR A 1 1095 ? 15.690 -1.378 34.206 1.00 37.88 1095 THR A CA 1
ATOM 8898 C C . THR A 1 1095 ? 15.777 0.101 33.809 1.00 37.88 1095 THR A C 1
AT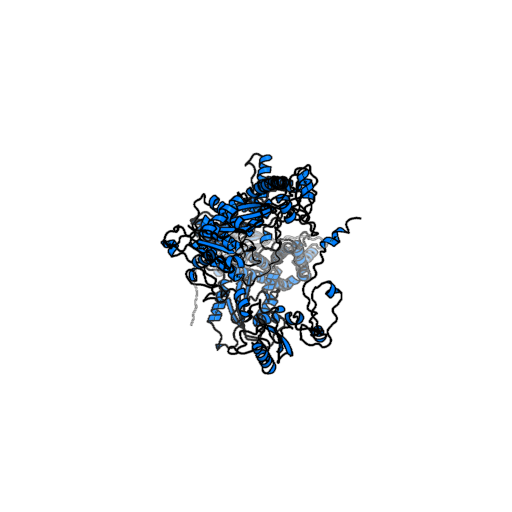OM 8900 O O . THR A 1 1095 ? 16.875 0.599 33.568 1.00 37.88 1095 THR A O 1
ATOM 8903 N N . ARG A 1 1096 ? 14.664 0.855 33.847 1.00 35.22 1096 ARG A N 1
ATOM 8904 C CA . ARG A 1 1096 ? 14.682 2.330 33.817 1.00 35.22 1096 ARG A CA 1
ATOM 8905 C C . ARG A 1 1096 ? 15.393 2.945 35.031 1.00 35.22 1096 ARG A C 1
ATOM 8907 O O . ARG A 1 1096 ? 16.031 3.979 34.877 1.00 35.22 1096 ARG A O 1
ATOM 8914 N N . ALA A 1 1097 ? 15.373 2.306 36.204 1.00 32.62 1097 ALA A N 1
ATOM 8915 C CA . ALA A 1 1097 ? 16.028 2.855 37.397 1.00 32.62 1097 ALA A CA 1
ATOM 8916 C C . ALA A 1 1097 ? 17.565 2.697 37.381 1.00 32.62 1097 ALA A C 1
ATOM 8918 O O . ALA A 1 1097 ? 18.277 3.529 37.939 1.00 32.62 1097 ALA A O 1
ATOM 8919 N N . ALA A 1 1098 ? 18.103 1.682 36.693 1.00 31.67 1098 ALA A N 1
ATOM 8920 C CA . ALA A 1 1098 ? 19.544 1.401 36.684 1.00 31.67 1098 ALA A CA 1
ATOM 8921 C C . ALA A 1 1098 ? 20.368 2.365 35.803 1.00 31.67 1098 ALA A C 1
ATOM 8923 O O . ALA A 1 1098 ? 21.570 2.511 36.019 1.00 31.67 1098 ALA A O 1
ATOM 8924 N N . LYS A 1 1099 ? 19.743 3.076 34.850 1.00 34.72 1099 LYS A N 1
ATOM 8925 C CA . LYS A 1 1099 ? 20.425 4.109 34.044 1.00 34.72 1099 LYS A CA 1
ATOM 8926 C C . LYS A 1 1099 ? 20.623 5.441 34.780 1.00 34.72 1099 LYS A C 1
ATOM 8928 O O . LYS A 1 1099 ? 21.511 6.193 34.399 1.00 34.72 1099 LYS A O 1
ATOM 8933 N N . ARG A 1 1100 ? 19.883 5.714 35.866 1.00 35.84 1100 ARG A N 1
ATOM 8934 C CA . ARG A 1 1100 ? 20.013 6.961 36.650 1.00 35.84 1100 ARG A CA 1
ATOM 8935 C C . ARG A 1 1100 ? 21.306 7.057 37.479 1.00 35.84 1100 ARG A C 1
ATOM 8937 O O . ARG A 1 1100 ? 21.629 8.140 37.939 1.00 35.84 1100 ARG A O 1
ATOM 8944 N N . ARG A 1 1101 ? 22.062 5.964 37.664 1.00 35.03 1101 ARG A N 1
ATOM 8945 C CA . ARG A 1 1101 ? 23.280 5.942 38.508 1.00 35.03 1101 ARG A CA 1
ATOM 8946 C C . ARG A 1 1101 ? 24.618 5.968 37.756 1.00 35.03 1101 ARG A C 1
ATOM 8948 O O . ARG A 1 1101 ? 25.650 5.912 38.408 1.00 35.03 1101 ARG A O 1
ATOM 8955 N N . LYS A 1 1102 ? 24.631 6.059 36.420 1.00 37.06 1102 LYS A N 1
ATOM 8956 C CA . LYS A 1 1102 ? 25.879 6.045 35.623 1.00 37.06 1102 LYS A CA 1
ATOM 8957 C C . LYS A 1 1102 ? 26.207 7.349 34.876 1.00 37.06 1102 LYS A C 1
ATOM 8959 O O . LYS A 1 1102 ? 27.084 7.323 34.027 1.00 37.06 1102 LYS A O 1
ATOM 8964 N N . ILE A 1 1103 ? 25.532 8.463 35.179 1.00 35.91 1103 ILE A N 1
ATOM 8965 C CA . ILE A 1 1103 ? 25.781 9.774 34.528 1.00 35.91 1103 ILE A CA 1
ATOM 8966 C C . ILE A 1 1103 ? 26.142 10.873 35.552 1.00 35.91 1103 ILE A C 1
ATOM 8968 O O . ILE A 1 1103 ? 26.141 12.048 35.232 1.00 35.91 1103 ILE A O 1
ATOM 8972 N N . ASN A 1 1104 ? 26.512 10.501 36.780 1.00 35.22 1104 ASN A N 1
ATOM 8973 C CA . ASN A 1 1104 ? 27.284 11.395 37.647 1.00 35.22 1104 ASN A CA 1
ATOM 8974 C C . ASN A 1 1104 ? 28.676 10.788 37.823 1.00 35.22 1104 ASN A C 1
ATOM 8976 O O . ASN A 1 1104 ? 28.920 10.074 38.794 1.00 35.22 1104 ASN A O 1
ATOM 8980 N N . ASN A 1 1105 ? 29.504 10.984 36.797 1.00 31.83 1105 ASN A N 1
ATOM 8981 C CA . ASN A 1 1105 ? 30.953 11.176 36.851 1.00 31.83 1105 ASN A CA 1
ATOM 8982 C C . ASN A 1 1105 ? 31.416 11.724 35.504 1.00 31.83 1105 ASN A C 1
ATOM 8984 O O . ASN A 1 1105 ? 31.052 11.099 34.480 1.00 31.83 1105 ASN A O 1
#

pLDDT: mean 78.94, std 15.51, range [24.55, 98.25]

Foldseek 3Di:
DDDDDDDDDDPDDWAWAFEWEDEPNDTPQGGDIDIDTPPDWAFLLVVVCVRVVVPAPPWDKWKWFADPPDDIDTDPCGRRDTCVCCVVVVTRYMYMYTDDDDDDDDDDDDPDPVVVVVVLQADFDAADQDDPPALLSVQLNLVSVLCVVLVHGDGPPCNNPLRVQLSVLVSVLCLLCQVPVVVLVVVVQDLFPSCCSGPQNVVVHGSPCVCVPDPDDDDDDALVVLLVSLVSNVVSCPDPSNPDPSNVRVSVSSVSNSVSSNVVSVVVVVVVVLLVCQQQDLDFSFDCVPQKDKDKDAADPDDDPLCVVVQVVQVPDDALDKDWCPVSADPDPVSRVCCVVVPHYHGMKMKMWGDPDDPPGITIIMHGHHRDPVPGDPVSVVVSVVVVNVVDQTAHHNNNLVVQLVVVCVVDPDDPLVSVLVVCVVPVHPDDDPDPVSVVVNVLVVVCVVVVPPLSSVQVVVPPDDPDTLCRVLVVVVVVVCVVPPFFDDPPDPDPQGADQDALALVRVQVVSLVVCVVVDPRPPGDGDDSVVSVLQDQEQDCPDPCRVSRPNVDSYDDDDDDDDPFDDDLQQQQQVVLVLLLLVVCLVPVVQEWEKFKEKDPWQFADAVFWAARQLDTSDADDPPPDDDDHDYRPDGQWTWIKIKIFTFNRDNDSPDDRLDGAIEIETATCQAQNDALLLVLLVVLVVQCVVCVNPHRQEYEYEYACPPSQQLPFLRNVLSVVLSCQVSLHQKYKRFHHDPSVRVVGSVVVVNSLLSSLSPNGTHYFADFPPVLCVCVVPDDHSVSLNVVCVVPVSNVVRVVRRCVVVRVSSQVSQQPTDRPNHGHHYDYRDHPVSSVVSSCLCCLQPVPDDSPQGGPVSQVPRVSSVVQCVQFWDDDRGMIMGHDPCDPPDPRRDHDPDDPVVSVLDDDSARFDADPVHRVHTDDSVVCRPHDHDCCVRSVNVVCVVQPFPDDPVFVALAFFADWAAAPPQRAIWTKGFPDHADPVRVVVLVVLRVPPRDAALDFSDDPPDPCRNGIGTGNNDHSQQFHDPSCVVHPVVPDDCCAARGRRHNAAWDDDDPVQVVFADDWGTHHPVVVVVVDDTDGHHTDPDPCVVVVVPPPPD